Protein AF-A0A6A1VJW0-F1 (afdb_monomer)

Nearest PDB structures (foldseek):
  4z5w-assembly2_B  TM=8.404E-01  e=2.397E-06  Daucus carota
  4lsc-assembly1_A  TM=8.076E-01  e=1.812E-04  Arabidopsis thaliana
  7ogq-assembly1_BBB  TM=7.577E-01  e=2.610E-04  Arabidopsis thaliana
  7odv-assembly1_AAA  TM=7.856E-01  e=3.567E-04  Arabidopsis thaliana
  5gqr-assembly1_B  TM=7.631E-01  e=3.386E-04  Arabidopsis thaliana

Mean predicted aligned error: 21.67 Å

Organism: NCBI:txid262757

Sequence (868 aa):
MYFAEVVRLEANQSRSFMIEASNTDYGPYEFDYLTAGLSYDFEPLSYGSGRTKSFSIFKTENSTLPPIINAFEIYSAKYFTQSETHKEDVDAITKIKSMYGIKRNWQGDPCAPKAYFWEGLNCSYDDSNPPRITSLNLSSSGLMGAISDDISNLVMLQILDLSNNKLNGSVLYSLSQLPHLRVLILERNELTGSVPLQLIERSNNGSLLLSCICIYGIQHQDVSLESIQRRFTYSELLRITNNFSRILGKGGFGTVYHGCIDDTQVAVKMLSQSSVKDDEKANILTWERRLRIATDAAQGLEYLHHGCKPPIVHRDVKCTNILLNETFQAKLADFGLSKIFPTDSGTHVTTVVAGTFGYVDPEVSISARTRPRFLSSSRTVRRRNLCSACSFDTLVAGKEGKPKHGEVVSKKEKEEESGDLKSWMHDHGLPPCKVVLKERPSHDEKLRPMHYVAASEDLQVGDVAFSVPNSLVVTLERVLGNETIAELLTTNKLSELACLALYLMYEKKQGKKSFWYPYIKELDRQRGRGQLAVESPLLWSEAELAYLTGSPTKAEVLERAEGIKREYNELDTVWFMAGSLFQQYPYDIPTEAFPFEIFKQAFVAIQSCVKVSLARRFALVPLGPPLLAYRSNCKSMLTAVDGAVELVVDRPYKAGESIVVWYDMSFLEYVLWKVKAGITCRCGPQPNSKLLLNYGFVDEDNSNDRLAIEAALSTEDPQYQEKRMVAQRNGKLSVQVFHVYVGREKEAVSDMLPYLRLGYVSDPSEMQSVISSQGPICPVSPCMERAVLDQLLDYFTTRLAAYPTTLGEDESLLADSNLNPKKRVATQLVRLEKKMLDACLQATVDLIKQLPGHDVSPCPAPYAPSLK

Secondary structure (DSSP, 8-state):
-EEEB-S---TT----EEEEETTEEEEEE---BT-EEE----S-----S-S---EEEEE-TT-SSPP---B-----PPP--SPPPPHHHHHHHHHHHHHHT--SS--S-SS-STTSPPTTEEEEEETTEEEEEEEEE-TTS--EEEPPGGGGG-TT--EEE--SSEEEEPPPGGGGG-TT--EEE--SSEE-SPPPHHHHHHHHTTS-EEE---SSS----------S-----HHHHHHHTTTTTSEEEEETTEEEEEEEETTEEEEEEE--GGGS----------HHHHHHHHHHHHHHHHIIIIISSS-EE-S---GGGEEE-TT--EEE---TT-EEPPSSS-S-EE----S-TTTS-HHHHHHSEE-S---------------------------------------------S--HHHHHHHTTPPPPSEEEEEE--SSTTSPPEEEEEESS-B-TT-EEEEEETTS-EEHHHHHT-HHHHHHHTTTTS-HHHHHHHHHHHHHHHGGGSTTHHHHHHHHHHTTB-TTSPBPGGG--HHHHGGGTT-HHHHHHHHHHHHHHHHHHTHHHHHHHHTTT-TT--S---SS---HHHHHHHHHHHHTT----BTTB-EE-TTSTTSSEE-TT----EEEETTEEEEE-SS-B-TTPBPEE----SSHHHHHSTTT--------PPPHHHHHHHHS---TT-TT-EEEEEEE--TT-TTHHHHHHHHHHTT--SEEEEEEETT-HHHHHHHHHHHHHHHH---TTTHHHHHT--SSS-SS-HHHHHHHHHHHHHHHHHHHHTSSS-HHHHHHHHH-TTS-HHHHHHHHHHHHHHHHHHHHHHHHHHHHHTSS-TT-PPPP-TTPPEE-

pLDDT: mean 73.09, std 20.56, range [21.97, 97.25]

Structure (mmCIF, N/CA/C/O backbone):
data_AF-A0A6A1VJW0-F1
#
_entry.id   AF-A0A6A1VJW0-F1
#
loop_
_atom_site.group_PDB
_atom_site.id
_atom_site.type_symbol
_atom_site.label_atom_id
_atom_site.label_alt_id
_atom_site.label_comp_id
_atom_site.label_asym_id
_atom_site.label_entity_id
_atom_site.label_seq_id
_atom_site.pdbx_PDB_ins_code
_atom_site.Cartn_x
_atom_site.Cartn_y
_atom_site.Cartn_z
_atom_site.occupancy
_atom_site.B_iso_or_equiv
_atom_site.auth_seq_id
_atom_site.auth_comp_id
_atom_site.auth_asym_id
_atom_site.auth_atom_id
_atom_site.pdbx_PDB_model_num
ATOM 1 N N . MET A 1 1 ? 54.715 -11.669 -21.272 1.00 76.94 1 MET A N 1
ATOM 2 C CA . MET A 1 1 ? 55.046 -10.715 -22.354 1.00 76.94 1 MET A CA 1
ATOM 3 C C . MET A 1 1 ? 53.999 -10.843 -23.442 1.00 76.94 1 MET A C 1
ATOM 5 O O . MET A 1 1 ? 53.670 -11.961 -23.817 1.00 76.94 1 MET A O 1
ATOM 9 N N . TYR A 1 2 ? 53.465 -9.719 -23.906 1.00 81.31 2 TYR A N 1
ATOM 10 C CA . TYR A 1 2 ? 52.369 -9.637 -24.865 1.00 81.31 2 TYR A CA 1
ATOM 11 C C . TYR A 1 2 ? 52.863 -9.020 -26.170 1.00 81.31 2 TYR A C 1
ATOM 13 O O . TYR A 1 2 ? 53.553 -7.993 -26.159 1.00 81.31 2 TYR A O 1
ATOM 21 N N . PHE A 1 3 ? 52.454 -9.625 -27.278 1.00 82.44 3 PHE A N 1
ATOM 22 C CA . PHE A 1 3 ? 52.856 -9.260 -28.629 1.00 82.44 3 PHE A CA 1
ATOM 23 C C . PHE A 1 3 ? 51.622 -9.109 -29.511 1.00 82.44 3 PHE A C 1
ATOM 25 O O . PHE A 1 3 ? 50.694 -9.900 -29.411 1.00 82.44 3 PHE A O 1
ATOM 32 N N . ALA A 1 4 ? 51.591 -8.093 -30.360 1.00 83.56 4 ALA A N 1
ATOM 33 C CA . ALA A 1 4 ? 50.590 -7.932 -31.403 1.00 83.56 4 ALA A CA 1
ATOM 34 C C . ALA A 1 4 ? 51.180 -7.069 -32.517 1.00 83.56 4 ALA A C 1
ATOM 36 O O . ALA A 1 4 ? 51.696 -5.978 -32.243 1.00 83.56 4 ALA A O 1
ATOM 37 N N . GLU A 1 5 ? 51.084 -7.530 -33.764 1.00 84.50 5 GLU A N 1
ATOM 38 C CA . GLU A 1 5 ? 51.500 -6.724 -34.909 1.00 84.50 5 GLU A CA 1
ATOM 39 C C . GLU A 1 5 ? 50.442 -5.643 -35.168 1.00 84.50 5 GLU A C 1
ATOM 41 O O . GLU A 1 5 ? 49.329 -5.902 -35.628 1.00 84.50 5 GLU A O 1
ATOM 46 N N . VAL A 1 6 ? 50.776 -4.411 -34.789 1.00 81.81 6 VAL A N 1
ATOM 47 C CA . VAL A 1 6 ? 49.885 -3.243 -34.866 1.00 81.81 6 VAL A CA 1
ATOM 48 C C . VAL A 1 6 ? 50.068 -2.455 -36.160 1.00 81.81 6 VAL A C 1
ATOM 50 O O . VAL A 1 6 ? 49.327 -1.503 -36.407 1.00 81.81 6 VAL A O 1
ATOM 53 N N . VAL A 1 7 ? 51.029 -2.848 -36.998 1.00 80.81 7 VAL A N 1
ATOM 54 C CA . VAL A 1 7 ? 51.291 -2.249 -38.305 1.00 80.81 7 VAL A CA 1
ATOM 55 C C . VAL A 1 7 ? 51.004 -3.274 -39.392 1.00 80.81 7 VAL A C 1
ATOM 57 O O . VAL A 1 7 ? 51.490 -4.399 -39.359 1.00 80.81 7 VAL A O 1
ATOM 60 N N . ARG A 1 8 ? 50.215 -2.890 -40.398 1.00 85.38 8 ARG A N 1
ATOM 61 C CA . ARG A 1 8 ? 49.989 -3.751 -41.559 1.00 85.38 8 ARG A CA 1
ATOM 62 C C . ARG A 1 8 ? 51.251 -3.742 -42.422 1.00 85.38 8 ARG A C 1
ATOM 64 O O . ARG A 1 8 ? 51.554 -2.717 -43.027 1.00 85.38 8 ARG A O 1
ATOM 71 N N . LEU A 1 9 ? 51.984 -4.853 -42.428 1.00 84.38 9 LEU A N 1
ATOM 72 C CA . LEU A 1 9 ? 53.259 -4.973 -43.137 1.00 84.38 9 LEU A CA 1
ATOM 73 C C . LEU A 1 9 ? 53.048 -4.990 -44.659 1.00 84.38 9 LEU A C 1
ATOM 75 O O . LEU A 1 9 ? 52.095 -5.593 -45.159 1.00 84.38 9 LEU A O 1
ATOM 79 N N . GLU A 1 10 ? 53.928 -4.312 -45.395 1.00 87.25 10 GLU A N 1
ATOM 80 C CA . GLU A 1 10 ? 53.973 -4.390 -46.860 1.00 87.25 10 GLU A CA 1
ATOM 81 C C . GLU A 1 10 ? 54.528 -5.752 -47.318 1.00 87.25 10 GLU A C 1
ATOM 83 O O . GLU A 1 10 ? 55.194 -6.446 -46.557 1.00 87.25 10 GLU A O 1
ATOM 88 N N . ALA A 1 11 ? 54.291 -6.156 -48.572 1.00 81.06 11 ALA A N 1
ATOM 89 C CA . ALA A 1 11 ? 54.644 -7.500 -49.060 1.00 81.06 11 ALA A CA 1
ATOM 90 C C . ALA A 1 11 ? 56.153 -7.842 -49.002 1.00 81.06 11 ALA A C 1
ATOM 92 O O . ALA A 1 11 ? 56.523 -9.009 -49.093 1.00 81.06 11 ALA A O 1
ATOM 93 N N . ASN A 1 12 ? 57.024 -6.839 -48.865 1.00 85.50 12 ASN A N 1
ATOM 94 C CA . ASN A 1 12 ? 58.475 -6.979 -48.700 1.00 85.50 12 ASN A CA 1
ATOM 95 C C . ASN A 1 12 ? 58.944 -6.816 -47.241 1.00 85.50 12 ASN A C 1
ATOM 97 O O . ASN A 1 12 ? 60.150 -6.819 -46.995 1.00 85.50 12 ASN A O 1
ATOM 101 N N . GLN A 1 13 ? 58.023 -6.635 -46.292 1.00 87.31 13 GLN A N 1
ATOM 102 C CA . GLN A 1 13 ? 58.313 -6.430 -44.880 1.00 87.31 13 GLN A CA 1
ATOM 103 C C . GLN A 1 13 ? 57.871 -7.639 -44.056 1.00 87.31 13 GLN A C 1
ATOM 105 O O . GLN A 1 13 ? 56.717 -8.050 -44.071 1.00 87.31 13 GLN A O 1
ATOM 110 N N . SER A 1 14 ? 58.800 -8.172 -43.277 1.00 88.69 14 SER A N 1
ATOM 111 C CA . SER A 1 14 ? 58.574 -9.208 -42.270 1.00 88.69 14 SER A CA 1
ATOM 112 C C . SER A 1 14 ? 59.083 -8.743 -40.906 1.00 88.69 14 SER A C 1
ATOM 114 O O . SER A 1 14 ? 60.094 -8.026 -40.819 1.00 88.69 14 SER A O 1
ATOM 116 N N . ARG A 1 15 ? 58.394 -9.163 -39.840 1.00 87.62 15 ARG A N 1
ATOM 117 C CA . ARG A 1 15 ? 58.834 -8.991 -38.454 1.00 87.62 15 ARG A CA 1
ATOM 118 C C . ARG A 1 15 ? 58.843 -10.342 -37.744 1.00 87.62 15 ARG A C 1
ATOM 120 O O . ARG A 1 15 ? 57.797 -10.865 -37.389 1.00 87.62 15 ARG A O 1
ATOM 127 N N . SER A 1 16 ? 60.046 -10.863 -37.535 1.00 89.81 16 SER A N 1
ATOM 128 C CA . SER A 1 16 ? 60.316 -12.144 -36.878 1.00 89.81 16 SER A CA 1
ATOM 129 C C . SER A 1 16 ? 61.442 -11.962 -35.857 1.00 89.81 16 SER A C 1
ATOM 131 O O . SER A 1 16 ? 62.442 -11.282 -36.130 1.00 89.81 16 SER A O 1
ATOM 133 N N . PHE A 1 17 ? 61.266 -12.478 -34.642 1.00 90.06 17 PHE A N 1
ATOM 134 C CA . PHE A 1 17 ? 62.199 -12.243 -33.534 1.00 90.06 17 PHE A CA 1
ATOM 135 C C . PHE A 1 17 ? 62.251 -13.405 -32.537 1.00 90.06 17 PHE A C 1
ATOM 137 O O . PHE A 1 17 ? 61.336 -14.223 -32.468 1.00 90.06 17 PHE A O 1
ATOM 144 N N . MET A 1 18 ? 63.328 -13.455 -31.753 1.00 88.88 18 MET A N 1
ATOM 145 C CA . MET A 1 18 ? 63.529 -14.396 -30.649 1.00 88.88 18 MET A CA 1
ATOM 146 C C . MET A 1 18 ? 63.717 -13.639 -29.333 1.00 88.88 18 MET A C 1
ATOM 148 O O . MET A 1 18 ? 64.086 -12.461 -29.320 1.00 88.88 18 MET A O 1
ATOM 152 N N . ILE A 1 19 ? 63.430 -14.318 -28.228 1.00 86.31 19 ILE A N 1
ATOM 153 C CA . ILE A 1 19 ? 63.569 -13.805 -26.867 1.00 86.31 19 ILE A CA 1
ATOM 154 C C . ILE A 1 19 ? 64.591 -14.679 -26.150 1.00 86.31 19 ILE A C 1
ATOM 156 O O . ILE A 1 19 ? 64.374 -15.875 -26.009 1.00 86.31 19 ILE A O 1
ATOM 160 N N . GLU A 1 20 ? 65.664 -14.080 -25.655 1.00 82.38 20 GLU A N 1
ATOM 161 C CA . GLU A 1 20 ? 66.641 -14.735 -24.792 1.00 82.38 20 GLU A CA 1
ATOM 162 C C . GLU A 1 20 ? 66.365 -14.345 -23.337 1.00 82.38 20 GLU A C 1
ATOM 164 O O . GLU A 1 20 ? 66.357 -13.161 -22.970 1.00 82.38 20 GLU A O 1
ATOM 169 N N . ALA A 1 21 ? 66.141 -15.350 -22.494 1.00 73.00 21 ALA A N 1
ATOM 170 C CA . ALA A 1 21 ? 65.943 -15.184 -21.062 1.00 73.00 21 ALA A CA 1
ATOM 171 C C . ALA A 1 21 ? 66.778 -16.216 -20.299 1.00 73.00 21 ALA A C 1
ATOM 173 O O . ALA A 1 21 ? 66.585 -17.416 -20.453 1.00 73.00 21 ALA A O 1
ATOM 174 N N . SER A 1 22 ? 67.691 -15.760 -19.433 1.00 65.56 22 SER A N 1
ATOM 175 C CA . SER A 1 22 ? 68.544 -16.646 -18.615 1.00 65.56 22 SER A CA 1
ATOM 176 C C . SER A 1 22 ? 69.340 -17.702 -19.408 1.00 65.56 22 SER A C 1
ATOM 178 O O . SER A 1 22 ? 69.533 -18.803 -18.899 1.00 65.56 22 SER A O 1
ATOM 180 N N . ASN A 1 23 ? 69.844 -17.348 -20.598 1.00 65.06 23 ASN A N 1
ATOM 181 C CA . ASN A 1 23 ? 70.564 -18.228 -21.538 1.00 65.06 23 ASN A CA 1
ATOM 182 C C . ASN A 1 23 ? 69.697 -19.312 -22.211 1.00 65.06 23 ASN A C 1
ATOM 184 O O . ASN A 1 23 ? 70.234 -20.311 -22.690 1.00 65.06 23 ASN A O 1
ATOM 188 N N . THR A 1 24 ? 68.376 -19.127 -22.245 1.00 70.62 24 THR A N 1
ATOM 189 C CA . THR A 1 24 ? 67.449 -19.957 -23.024 1.00 70.62 24 THR A CA 1
ATOM 190 C C . THR A 1 24 ? 66.757 -19.092 -24.071 1.00 70.62 24 THR A C 1
ATOM 192 O O . THR A 1 24 ? 66.218 -18.032 -23.734 1.00 70.62 24 THR A O 1
ATOM 195 N N . ASP A 1 25 ? 66.750 -19.562 -25.318 1.00 79.25 25 ASP A N 1
ATOM 196 C CA . ASP A 1 25 ? 66.105 -18.890 -26.444 1.00 79.25 25 ASP A CA 1
ATOM 197 C C . ASP A 1 25 ? 64.672 -19.394 -26.651 1.00 79.25 25 ASP A C 1
ATOM 199 O O . ASP A 1 25 ? 64.405 -20.596 -26.673 1.00 79.25 25 ASP A O 1
ATOM 203 N N . TYR A 1 26 ? 63.751 -18.455 -26.850 1.00 81.38 26 TYR A N 1
ATOM 204 C CA . TYR A 1 26 ? 62.341 -18.692 -27.133 1.00 81.38 26 TYR A CA 1
ATOM 205 C C . TYR A 1 26 ? 61.971 -18.043 -28.475 1.00 81.38 26 TYR A C 1
ATOM 207 O O . TYR A 1 26 ? 62.209 -16.849 -28.675 1.00 81.38 26 TYR A O 1
ATOM 215 N N . GLY A 1 27 ? 61.361 -18.804 -29.387 1.00 80.94 27 GLY A N 1
ATOM 216 C CA . GLY A 1 27 ? 60.947 -18.337 -30.717 1.00 80.94 27 GLY A CA 1
ATOM 217 C C . GLY A 1 27 ? 61.311 -19.323 -31.838 1.00 80.94 27 GLY A C 1
ATOM 218 O O . GLY A 1 27 ? 61.632 -20.476 -31.546 1.00 80.94 27 GLY A O 1
ATOM 219 N N . PRO A 1 28 ? 61.274 -18.893 -33.115 1.00 86.31 28 PRO A N 1
ATOM 220 C CA . PRO A 1 28 ? 60.940 -17.546 -33.589 1.00 86.31 28 PRO A CA 1
ATOM 221 C C . PRO A 1 28 ? 59.449 -17.211 -33.450 1.00 86.31 28 PRO A C 1
ATOM 223 O O . PRO A 1 28 ? 58.588 -18.074 -33.601 1.00 86.31 28 PRO A O 1
ATOM 226 N N . TYR A 1 29 ? 59.154 -15.942 -33.170 1.00 85.94 29 TYR A N 1
ATOM 227 C CA . TYR A 1 29 ? 57.796 -15.415 -33.064 1.00 85.94 29 TYR A CA 1
ATOM 228 C C . TYR A 1 29 ? 57.441 -14.546 -34.270 1.00 85.94 29 TYR A C 1
ATOM 230 O O . TYR A 1 29 ? 58.152 -13.587 -34.582 1.00 85.94 29 TYR A O 1
ATOM 238 N N . GLU A 1 30 ? 56.306 -14.859 -34.894 1.00 86.69 30 GLU A N 1
ATOM 239 C CA . GLU A 1 30 ? 55.694 -14.115 -35.997 1.00 86.69 30 GLU A CA 1
ATOM 240 C C . GLU A 1 30 ? 54.198 -13.966 -35.707 1.00 86.69 30 GLU A C 1
ATOM 242 O O . GLU A 1 30 ? 53.546 -14.921 -35.282 1.00 86.69 30 GLU A O 1
ATOM 247 N N . PHE A 1 31 ? 53.659 -12.760 -35.893 1.00 82.19 31 PHE A N 1
ATOM 248 C CA . PHE A 1 31 ? 52.265 -12.453 -35.580 1.00 82.19 31 PHE A CA 1
ATOM 249 C C . PHE A 1 31 ? 51.603 -11.729 -36.747 1.00 82.19 31 PHE A C 1
ATOM 251 O O . PHE A 1 31 ? 52.150 -10.760 -37.275 1.00 82.19 31 PHE A O 1
ATOM 258 N N . ASP A 1 32 ? 50.401 -12.173 -37.105 1.00 82.00 32 ASP A N 1
ATOM 259 C CA . ASP A 1 32 ? 49.577 -11.507 -38.107 1.00 82.00 32 ASP A CA 1
ATOM 260 C C . ASP A 1 32 ? 49.033 -10.169 -37.593 1.00 82.00 32 ASP A C 1
ATOM 262 O O . ASP A 1 32 ? 48.871 -9.943 -36.388 1.00 82.00 32 ASP A O 1
ATOM 266 N N . TYR A 1 33 ? 48.693 -9.282 -38.531 1.00 84.31 33 TYR A N 1
ATOM 267 C CA . TYR A 1 33 ? 48.129 -7.971 -38.222 1.00 84.31 33 TYR A CA 1
ATOM 268 C C . TYR A 1 33 ? 46.904 -8.085 -37.300 1.00 84.31 33 TYR A C 1
ATOM 270 O O . TYR A 1 33 ? 45.952 -8.807 -37.598 1.00 84.31 33 TYR A O 1
ATOM 278 N N . LEU A 1 34 ? 46.935 -7.345 -36.187 1.00 75.38 34 LEU A N 1
ATOM 279 C CA . LEU A 1 34 ? 45.929 -7.324 -35.114 1.00 75.38 34 LEU A CA 1
ATOM 280 C C . LEU A 1 34 ? 45.699 -8.662 -34.396 1.00 75.38 34 LEU A C 1
ATOM 282 O O . LEU A 1 34 ? 44.737 -8.788 -33.636 1.00 75.38 34 LEU A O 1
ATOM 286 N N . THR A 1 35 ? 46.592 -9.634 -34.569 1.00 76.12 35 THR A N 1
ATOM 287 C CA . THR A 1 35 ? 46.553 -10.894 -33.826 1.00 76.12 35 THR A CA 1
ATOM 288 C C . THR A 1 35 ? 47.474 -10.801 -32.616 1.00 76.12 35 THR A C 1
ATOM 290 O O . THR A 1 35 ? 48.634 -10.406 -32.732 1.00 76.12 35 THR A O 1
ATOM 293 N N . ALA A 1 36 ? 46.943 -11.130 -31.438 1.00 74.81 36 ALA A N 1
ATOM 294 C CA . ALA A 1 36 ? 47.685 -11.075 -30.185 1.00 74.81 36 ALA A CA 1
ATOM 295 C C . ALA A 1 36 ? 48.308 -12.436 -29.845 1.00 74.81 36 ALA A C 1
ATOM 297 O O . ALA A 1 36 ? 47.654 -13.472 -29.945 1.00 74.81 36 ALA A O 1
ATOM 298 N N . GLY A 1 37 ? 49.554 -12.412 -29.384 1.00 74.56 37 GLY A N 1
ATOM 299 C CA . GLY A 1 37 ? 50.287 -13.547 -28.847 1.00 74.56 37 GLY A CA 1
ATOM 300 C C . GLY A 1 37 ? 50.835 -13.271 -27.451 1.00 74.56 37 GLY A C 1
ATOM 301 O O . GLY A 1 37 ? 51.044 -12.123 -27.048 1.00 74.56 37 GLY A O 1
ATOM 302 N N . LEU A 1 38 ? 51.075 -14.346 -26.706 1.00 81.56 38 LEU A N 1
ATOM 303 C CA . LEU A 1 38 ? 51.577 -14.305 -25.337 1.00 81.56 38 LEU A CA 1
ATOM 304 C C . LEU A 1 38 ? 52.778 -15.244 -25.196 1.00 81.56 38 LEU A C 1
ATOM 306 O O . LEU A 1 38 ? 52.705 -16.401 -25.595 1.00 81.56 38 LEU A O 1
ATOM 310 N N . SER A 1 39 ? 53.843 -14.757 -24.561 1.00 77.88 39 SER A N 1
ATOM 311 C CA . SER A 1 39 ? 54.943 -15.578 -24.039 1.00 77.88 39 SER A CA 1
ATOM 312 C C . SER A 1 39 ? 55.045 -15.371 -22.536 1.00 77.88 39 SER A C 1
ATOM 314 O O . SER A 1 39 ? 55.082 -14.229 -22.069 1.00 77.88 39 SER A O 1
ATOM 316 N N . TYR A 1 40 ? 55.102 -16.448 -21.767 1.00 73.69 40 TYR A N 1
ATOM 317 C CA . TYR A 1 40 ? 55.138 -16.403 -20.309 1.00 73.69 40 TYR A CA 1
ATOM 318 C C . TYR A 1 40 ? 55.907 -17.610 -19.765 1.00 73.69 40 TYR A C 1
ATOM 320 O O . TYR A 1 40 ? 56.041 -18.614 -20.458 1.00 73.69 40 TYR A O 1
ATOM 328 N N . ASP A 1 41 ? 56.428 -17.479 -18.548 1.00 68.56 41 ASP A N 1
ATOM 329 C CA . ASP A 1 41 ? 57.164 -18.525 -17.839 1.00 68.56 41 ASP A CA 1
ATOM 330 C C . ASP A 1 41 ? 56.479 -18.753 -16.485 1.00 68.56 41 ASP A C 1
ATOM 332 O O . ASP A 1 41 ? 56.056 -17.790 -15.836 1.00 68.56 41 ASP A O 1
ATOM 336 N N . PHE A 1 42 ? 56.301 -20.017 -16.105 1.00 60.81 42 PHE A N 1
ATOM 337 C CA . PHE A 1 42 ? 55.640 -20.409 -14.858 1.00 60.81 42 PHE A CA 1
ATOM 338 C C . PHE A 1 42 ? 56.627 -20.593 -13.708 1.00 60.81 42 PHE A C 1
ATOM 340 O O . PHE A 1 42 ? 56.218 -20.545 -12.546 1.00 60.81 42 PHE A O 1
ATOM 347 N N . GLU A 1 43 ? 57.908 -20.798 -14.014 1.00 63.53 43 GLU A N 1
ATOM 348 C CA . GLU A 1 43 ? 58.913 -21.048 -12.993 1.00 63.53 43 GLU A CA 1
ATOM 349 C C . GLU A 1 43 ? 59.485 -19.724 -12.462 1.00 63.53 43 GLU A C 1
ATOM 351 O O . GLU A 1 43 ? 59.896 -18.850 -13.236 1.00 63.53 43 GLU A O 1
ATOM 356 N N . PRO A 1 44 ? 59.536 -19.529 -11.131 1.00 62.41 44 PRO A N 1
ATOM 357 C CA . PRO A 1 44 ? 60.147 -18.344 -10.561 1.00 62.41 44 PRO A CA 1
ATOM 358 C C . PRO A 1 44 ? 61.647 -18.336 -10.873 1.00 62.41 44 PRO A C 1
ATOM 360 O O . PRO A 1 44 ? 62.393 -19.254 -10.527 1.00 62.41 44 PRO A O 1
ATOM 363 N N . LEU A 1 45 ? 62.113 -17.251 -11.489 1.00 62.72 45 LEU A N 1
ATOM 364 C CA . LEU A 1 45 ? 63.530 -17.045 -11.777 1.00 62.72 45 LEU A CA 1
ATOM 365 C C . LEU A 1 45 ? 64.336 -17.040 -10.471 1.00 62.72 45 LEU A C 1
ATOM 367 O O . LEU A 1 45 ? 64.311 -16.080 -9.700 1.00 62.72 45 LEU A O 1
ATOM 371 N N . SER A 1 46 ? 65.062 -18.130 -10.225 1.00 57.88 46 SER A N 1
ATOM 372 C CA . SER A 1 46 ? 65.863 -18.307 -9.014 1.00 57.88 46 SER A CA 1
ATOM 373 C C . SER A 1 46 ? 67.017 -17.294 -8.963 1.00 57.88 46 SER A C 1
ATOM 375 O O . SER A 1 46 ? 67.752 -17.110 -9.939 1.00 57.88 46 SER A O 1
ATOM 377 N N . TYR A 1 47 ? 67.193 -16.632 -7.813 1.00 55.69 47 TYR A N 1
ATOM 378 C CA . TYR A 1 47 ? 68.255 -15.649 -7.559 1.00 55.69 47 TYR A CA 1
ATOM 379 C C . TYR A 1 47 ? 69.640 -16.321 -7.495 1.00 55.69 47 TYR A C 1
ATOM 381 O O . TYR A 1 47 ? 70.172 -16.595 -6.423 1.00 55.69 47 TYR A O 1
ATOM 389 N N . GLY A 1 48 ? 70.262 -16.559 -8.647 1.00 51.00 48 GLY A N 1
ATOM 390 C CA . GLY A 1 48 ? 71.690 -16.871 -8.730 1.00 51.00 48 GLY A CA 1
ATOM 391 C C . GLY A 1 48 ? 72.517 -15.588 -8.661 1.00 51.00 48 GLY A C 1
ATOM 392 O O . GLY A 1 48 ? 72.561 -14.862 -9.646 1.00 51.00 48 GLY A O 1
ATOM 393 N N . SER A 1 49 ? 73.095 -15.284 -7.492 1.00 50.34 49 SER A N 1
ATOM 394 C CA . SER A 1 49 ? 74.211 -14.347 -7.207 1.00 50.34 49 SER A CA 1
ATOM 395 C C . SER A 1 49 ? 74.443 -13.119 -8.123 1.00 50.34 49 SER A C 1
ATOM 397 O O . SER A 1 49 ? 75.584 -12.713 -8.333 1.00 50.34 49 SER A O 1
ATOM 399 N N . GLY A 1 50 ? 73.389 -12.485 -8.636 1.00 49.34 50 GLY A N 1
ATOM 400 C CA . GLY A 1 50 ? 73.451 -11.272 -9.451 1.00 49.34 50 GLY A CA 1
ATOM 401 C C . GLY A 1 50 ? 72.093 -10.575 -9.444 1.00 49.34 50 GLY A C 1
ATOM 402 O O . GLY A 1 50 ? 71.087 -11.161 -9.829 1.00 49.34 50 GLY A O 1
ATOM 403 N N . ARG A 1 51 ? 72.034 -9.328 -8.958 1.00 54.12 51 ARG A N 1
ATOM 404 C CA . ARG A 1 51 ? 70.779 -8.581 -8.711 1.00 54.12 51 ARG A CA 1
ATOM 405 C C . ARG A 1 51 ? 70.064 -8.076 -9.976 1.00 54.12 51 ARG A C 1
ATOM 407 O O . ARG A 1 51 ? 69.077 -7.357 -9.859 1.00 54.12 51 ARG A O 1
ATOM 414 N N . THR A 1 52 ? 70.521 -8.450 -11.165 1.00 57.00 52 THR A N 1
ATOM 415 C CA . THR A 1 52 ? 69.934 -8.033 -12.444 1.00 57.00 52 THR A CA 1
ATOM 416 C C . THR A 1 52 ? 69.947 -9.204 -13.418 1.00 57.00 52 THR A C 1
ATOM 418 O O . THR A 1 52 ? 71.010 -9.610 -13.883 1.00 57.00 52 THR A O 1
ATOM 421 N N . LYS A 1 53 ? 68.766 -9.747 -13.727 1.00 61.88 53 LYS A N 1
ATOM 422 C CA . LYS A 1 53 ? 68.556 -10.661 -14.856 1.00 61.88 53 LYS A CA 1
ATOM 423 C C . LYS A 1 53 ? 68.159 -9.818 -16.068 1.00 61.88 53 LYS A C 1
ATOM 425 O O . LYS A 1 53 ? 67.185 -9.073 -15.998 1.00 61.88 53 LYS A O 1
ATOM 430 N N . SER A 1 54 ? 68.939 -9.900 -17.140 1.00 67.94 54 SER A N 1
ATOM 431 C CA . SER A 1 54 ? 68.640 -9.259 -18.420 1.00 67.94 54 SER A CA 1
ATOM 432 C C . SER A 1 54 ? 67.805 -10.190 -19.293 1.00 67.94 54 SER A C 1
ATOM 434 O O . SER A 1 54 ? 68.018 -11.402 -19.299 1.00 67.94 54 SER A O 1
ATOM 436 N N . PHE A 1 55 ? 66.879 -9.601 -20.039 1.00 75.44 55 PHE A N 1
ATOM 437 C CA . PHE A 1 55 ? 66.151 -10.257 -21.116 1.00 75.44 55 PHE A CA 1
ATOM 438 C C . PHE A 1 55 ? 66.494 -9.510 -22.396 1.00 75.44 55 PHE A C 1
ATOM 440 O O . PHE A 1 55 ? 66.498 -8.275 -22.395 1.00 75.44 55 PHE A O 1
ATOM 447 N N . SER A 1 56 ? 66.768 -10.243 -23.465 1.00 82.19 56 SER A N 1
ATOM 448 C CA . SER A 1 56 ? 67.097 -9.666 -24.765 1.00 82.19 56 SER A CA 1
ATOM 449 C C . SER A 1 56 ? 66.055 -10.117 -25.773 1.00 82.19 56 SER A C 1
ATOM 451 O O . SER A 1 56 ? 65.707 -11.289 -25.828 1.00 82.19 56 SER A O 1
ATOM 453 N N . ILE A 1 57 ? 65.545 -9.191 -26.579 1.00 87.69 57 ILE A N 1
ATOM 454 C CA . ILE A 1 57 ? 64.694 -9.528 -27.719 1.00 87.69 57 ILE A CA 1
ATOM 455 C C . ILE A 1 57 ? 65.460 -9.115 -28.958 1.00 87.69 57 ILE A C 1
ATOM 457 O O . ILE A 1 57 ? 65.832 -7.947 -29.096 1.00 87.69 57 ILE A O 1
ATOM 461 N N . PHE A 1 58 ? 65.709 -10.061 -29.852 1.00 87.81 58 PHE A N 1
ATOM 462 C CA . PHE A 1 58 ? 66.529 -9.818 -31.025 1.00 87.81 58 PHE A CA 1
ATOM 463 C C . PHE A 1 58 ? 65.867 -10.334 -32.294 1.00 87.81 58 PHE A C 1
ATOM 465 O O . PHE A 1 58 ? 65.064 -11.262 -32.307 1.00 87.81 58 PHE A O 1
ATOM 472 N N . LYS A 1 59 ? 66.171 -9.633 -33.377 1.00 90.44 59 LYS A N 1
ATOM 473 C CA . LYS A 1 59 ? 65.617 -9.845 -34.708 1.00 90.44 59 LYS A CA 1
ATOM 474 C C . LYS A 1 59 ? 66.208 -11.123 -35.325 1.00 90.44 59 LYS A C 1
ATOM 476 O O . LYS A 1 59 ? 67.412 -11.327 -35.200 1.00 90.44 59 LYS A O 1
ATOM 481 N N . THR A 1 60 ? 65.411 -11.934 -36.027 1.00 89.00 60 THR A N 1
ATOM 482 C CA . THR A 1 60 ? 65.949 -13.066 -36.813 1.00 89.00 60 THR A CA 1
ATOM 483 C C . THR A 1 60 ? 66.580 -12.583 -38.123 1.00 89.00 60 THR A C 1
ATOM 485 O O . THR A 1 60 ? 66.247 -11.507 -38.625 1.00 89.00 60 THR A O 1
ATOM 488 N N . GLU A 1 61 ? 67.476 -13.379 -38.713 1.00 87.31 61 GLU A N 1
ATOM 489 C CA . GLU A 1 61 ? 68.167 -13.027 -39.967 1.00 87.31 61 GLU A CA 1
ATOM 490 C C . GLU A 1 61 ? 67.194 -12.715 -41.120 1.00 87.31 61 GLU A C 1
ATOM 492 O O . GLU A 1 61 ? 67.434 -11.794 -41.899 1.00 87.31 61 GLU A O 1
ATOM 497 N N . ASN A 1 62 ? 66.055 -13.416 -41.175 1.00 83.50 62 ASN A N 1
ATOM 498 C CA . ASN A 1 62 ? 65.041 -13.277 -42.230 1.00 83.50 62 ASN A CA 1
ATOM 499 C C . ASN A 1 62 ? 64.038 -12.139 -41.991 1.00 83.50 62 ASN A C 1
ATOM 501 O O . ASN A 1 62 ? 63.207 -11.841 -42.852 1.00 83.50 62 ASN A O 1
ATOM 505 N N . SER A 1 63 ? 64.073 -11.514 -40.816 1.00 90.19 63 SER A N 1
ATOM 506 C CA . SER A 1 63 ? 63.213 -10.378 -40.525 1.00 90.19 63 SER A CA 1
ATOM 507 C C . SER A 1 63 ? 63.738 -9.138 -41.250 1.00 90.19 63 SER A C 1
ATOM 509 O O . SER A 1 63 ? 64.942 -8.946 -41.421 1.00 90.19 63 SER A O 1
ATOM 511 N N . THR A 1 64 ? 62.859 -8.224 -41.638 1.00 89.56 64 THR A N 1
ATOM 512 C CA . THR A 1 64 ? 63.262 -6.900 -42.153 1.00 89.56 64 THR A CA 1
ATOM 513 C C . THR A 1 64 ? 63.155 -5.830 -41.072 1.00 89.56 64 THR A C 1
ATOM 515 O O . THR A 1 64 ? 64.008 -4.946 -40.989 1.00 89.56 64 THR A O 1
ATOM 518 N N . LEU A 1 65 ? 62.196 -5.982 -40.159 1.00 86.44 65 LEU A N 1
ATOM 519 C CA . LEU A 1 65 ? 61.861 -5.020 -39.115 1.00 86.44 65 LEU A CA 1
ATOM 520 C C . LEU A 1 65 ? 62.425 -5.438 -37.742 1.00 86.44 65 LEU A C 1
ATOM 522 O O . LEU A 1 65 ? 62.697 -6.621 -37.518 1.00 86.44 65 LEU A O 1
ATOM 526 N N . PRO A 1 66 ? 62.643 -4.488 -36.811 1.00 87.88 66 PRO A N 1
ATOM 527 C CA . PRO A 1 66 ? 63.110 -4.805 -35.460 1.00 87.88 66 PRO A CA 1
ATOM 528 C C . PRO A 1 66 ? 62.050 -5.588 -34.662 1.00 87.88 66 PRO A C 1
ATOM 530 O O . PRO A 1 66 ? 60.877 -5.576 -35.035 1.00 87.88 66 PRO A O 1
ATOM 533 N N . PRO A 1 67 ? 62.406 -6.237 -33.543 1.00 88.25 67 PRO A N 1
ATOM 534 C CA . PRO A 1 67 ? 61.433 -6.904 -32.683 1.00 88.25 67 PRO A CA 1
ATOM 535 C C . PRO A 1 67 ? 60.395 -5.931 -32.120 1.00 88.25 67 PRO A C 1
ATOM 537 O O . PRO A 1 67 ? 60.633 -4.722 -32.056 1.00 88.25 67 PRO A O 1
ATOM 540 N N . ILE A 1 68 ? 59.247 -6.454 -31.696 1.00 84.56 68 ILE A N 1
ATOM 541 C CA . ILE A 1 68 ? 58.186 -5.669 -31.059 1.00 84.56 68 ILE A CA 1
ATOM 542 C C . ILE A 1 68 ? 57.822 -6.291 -29.714 1.00 84.56 68 ILE A C 1
ATOM 544 O O . ILE A 1 68 ? 57.848 -7.507 -29.563 1.00 84.56 68 ILE A O 1
ATOM 548 N N . ILE A 1 69 ? 57.485 -5.451 -28.739 1.00 84.38 69 ILE A N 1
ATOM 549 C CA . ILE A 1 69 ? 56.846 -5.852 -27.488 1.00 84.38 69 ILE A CA 1
ATOM 550 C C . ILE A 1 69 ? 55.759 -4.831 -27.168 1.00 84.38 69 ILE A C 1
ATOM 552 O O . ILE A 1 69 ? 56.009 -3.627 -27.187 1.00 84.38 69 ILE A O 1
ATOM 556 N N . ASN A 1 70 ? 54.542 -5.303 -26.912 1.00 83.31 70 ASN A N 1
ATOM 557 C CA . ASN A 1 70 ? 53.393 -4.424 -26.695 1.00 83.31 70 ASN A CA 1
ATOM 558 C C . ASN A 1 70 ? 53.169 -4.183 -25.202 1.00 83.31 70 ASN A C 1
ATOM 560 O O . ASN A 1 70 ? 52.864 -3.065 -24.798 1.00 83.31 70 ASN A O 1
ATOM 564 N N . ALA A 1 71 ? 53.347 -5.220 -24.380 1.00 75.62 71 ALA A N 1
ATOM 565 C CA . ALA A 1 71 ? 53.307 -5.115 -22.926 1.00 75.62 71 ALA A CA 1
ATOM 566 C C . ALA A 1 71 ? 54.117 -6.239 -22.267 1.00 75.62 71 ALA A C 1
ATOM 568 O O . ALA A 1 71 ? 54.333 -7.306 -22.845 1.00 75.62 71 ALA A O 1
ATOM 569 N N . PHE A 1 72 ? 54.533 -6.035 -21.022 1.00 73.44 72 PHE A N 1
ATOM 570 C CA . PHE A 1 72 ? 55.108 -7.089 -20.194 1.00 73.44 72 PHE A CA 1
ATOM 571 C C . PHE A 1 72 ? 54.653 -6.924 -18.747 1.00 73.44 72 PHE A C 1
ATOM 573 O O . PHE A 1 72 ? 54.453 -5.809 -18.274 1.00 73.44 72 PHE A O 1
ATOM 580 N N . GLU A 1 73 ? 54.483 -8.049 -18.060 1.00 71.38 73 GLU A N 1
ATOM 581 C CA . GLU A 1 73 ? 54.080 -8.111 -16.657 1.00 71.38 73 GLU A CA 1
ATOM 582 C C . GLU A 1 73 ? 55.148 -8.882 -15.886 1.00 71.38 73 GLU A C 1
ATOM 584 O O . GLU A 1 73 ? 55.668 -9.887 -16.376 1.00 71.38 73 GLU A O 1
ATOM 589 N N . ILE A 1 74 ? 55.494 -8.381 -14.700 1.00 68.44 74 ILE A N 1
ATOM 590 C CA . ILE A 1 74 ? 56.449 -9.003 -13.782 1.00 68.44 74 ILE A CA 1
ATOM 591 C C . ILE A 1 74 ? 55.753 -9.139 -12.435 1.00 68.44 74 ILE A C 1
ATOM 593 O O . ILE A 1 74 ? 55.263 -8.152 -11.884 1.00 68.44 74 ILE A O 1
ATOM 597 N N . TYR A 1 75 ? 55.748 -10.352 -11.895 1.00 62.38 75 TYR A N 1
ATOM 598 C CA . TYR A 1 75 ? 55.214 -10.637 -10.570 1.00 62.38 75 TYR A CA 1
ATOM 599 C C . TYR A 1 75 ? 56.366 -10.805 -9.580 1.00 62.38 75 TYR A C 1
ATOM 601 O O . TYR A 1 75 ? 57.336 -11.508 -9.855 1.00 62.38 75 TYR A O 1
ATOM 609 N N . SER A 1 76 ? 56.262 -10.153 -8.422 1.00 62.12 76 SER A N 1
ATOM 610 C CA . SER A 1 76 ? 57.173 -10.353 -7.296 1.00 62.12 76 SER A CA 1
ATOM 611 C C . SER A 1 76 ? 56.392 -10.847 -6.084 1.00 62.12 76 SER A C 1
ATOM 613 O O . SER A 1 76 ? 55.338 -10.306 -5.740 1.00 62.12 76 SER A O 1
ATOM 615 N N . ALA A 1 77 ? 56.904 -11.889 -5.431 1.00 60.53 77 ALA A N 1
ATOM 616 C CA . ALA A 1 77 ? 56.328 -12.372 -4.186 1.00 60.53 77 ALA A CA 1
ATOM 617 C C . ALA A 1 77 ? 56.548 -11.323 -3.083 1.00 60.53 77 ALA A C 1
ATOM 619 O O . ALA A 1 77 ? 57.684 -10.928 -2.807 1.00 60.53 77 ALA A O 1
ATOM 620 N N . LYS A 1 78 ? 55.459 -10.859 -2.458 1.00 58.97 78 LYS A N 1
ATOM 621 C CA . LYS A 1 78 ? 55.507 -10.013 -1.260 1.00 58.97 78 LYS A CA 1
ATOM 622 C C . LYS A 1 78 ? 55.319 -10.887 -0.028 1.00 58.97 78 LYS A C 1
ATOM 624 O O . LYS A 1 78 ? 54.287 -11.532 0.110 1.00 58.97 78 LYS A O 1
ATOM 629 N N . TYR A 1 79 ? 56.303 -10.878 0.862 1.00 60.66 79 TYR A N 1
ATOM 630 C CA . TYR A 1 79 ? 56.226 -11.580 2.140 1.00 60.66 79 TYR A CA 1
ATOM 631 C C . TYR A 1 79 ? 55.530 -10.690 3.175 1.00 60.66 79 TYR A C 1
ATOM 633 O O . TYR A 1 79 ? 55.928 -9.539 3.369 1.00 60.66 79 TYR A O 1
ATOM 641 N N . PHE A 1 80 ? 54.491 -11.214 3.827 1.00 65.25 80 PHE A N 1
ATOM 642 C CA . PHE A 1 80 ? 53.780 -10.539 4.912 1.00 65.25 80 PHE A CA 1
ATOM 643 C C . PHE A 1 80 ? 54.181 -11.151 6.258 1.00 65.25 80 PHE A C 1
ATOM 645 O O . PHE A 1 80 ? 54.375 -12.355 6.362 1.00 65.25 80 PHE A O 1
ATOM 652 N N . THR A 1 81 ? 54.303 -10.320 7.295 1.00 69.81 81 THR A N 1
ATOM 653 C CA . THR A 1 81 ? 54.624 -10.758 8.668 1.00 69.81 81 THR A CA 1
ATOM 654 C C . THR A 1 81 ? 53.397 -11.232 9.454 1.00 69.81 81 THR A C 1
ATOM 656 O O . THR A 1 81 ? 53.521 -11.547 10.632 1.00 69.81 81 THR A O 1
ATOM 659 N N . GLN A 1 82 ? 52.206 -11.207 8.848 1.00 74.38 82 GLN A N 1
ATOM 660 C CA . GLN A 1 82 ? 50.947 -11.589 9.491 1.00 74.38 82 GLN A CA 1
ATOM 661 C C . GLN A 1 82 ? 50.735 -13.098 9.380 1.00 74.38 82 GLN A C 1
ATOM 663 O O . GLN A 1 82 ? 51.036 -13.682 8.341 1.00 74.38 82 GLN A O 1
ATOM 668 N N . SER A 1 83 ? 50.191 -13.702 10.435 1.00 80.88 83 SER A N 1
ATOM 669 C CA . SER A 1 83 ? 49.769 -15.102 10.422 1.00 80.88 83 SER A CA 1
ATOM 670 C C . SER A 1 83 ? 48.668 -15.323 9.382 1.00 80.88 83 SER A C 1
ATOM 672 O O . SER A 1 83 ? 47.736 -14.521 9.282 1.00 80.88 83 SER A O 1
ATOM 674 N N . GLU A 1 84 ? 48.782 -16.412 8.626 1.00 88.38 84 GLU A N 1
ATOM 675 C CA . GLU A 1 84 ? 47.769 -16.866 7.666 1.00 88.38 84 GLU A CA 1
ATOM 676 C C . GLU A 1 84 ? 46.465 -17.244 8.382 1.00 88.38 84 GLU A C 1
ATOM 678 O O . GLU A 1 84 ? 46.465 -17.566 9.575 1.00 88.38 84 GLU A O 1
ATOM 683 N N . THR A 1 85 ? 45.346 -17.203 7.657 1.00 93.12 85 THR A N 1
ATOM 684 C CA . THR A 1 85 ? 44.038 -17.634 8.163 1.00 93.12 85 THR A CA 1
ATOM 685 C C . THR A 1 85 ? 44.100 -19.093 8.595 1.00 93.12 85 THR A C 1
ATOM 687 O O . THR A 1 85 ? 44.784 -19.918 7.988 1.00 93.12 85 THR A O 1
ATOM 690 N N . HIS A 1 86 ? 43.359 -19.439 9.646 1.00 94.75 86 HIS A N 1
ATOM 691 C CA . HIS A 1 86 ? 43.300 -20.816 10.115 1.00 94.75 86 HIS A CA 1
ATOM 692 C C . HIS A 1 86 ? 42.899 -21.776 8.990 1.00 94.75 86 HIS A C 1
ATOM 694 O O . HIS A 1 86 ? 41.879 -21.585 8.328 1.00 94.75 86 HIS A O 1
ATOM 700 N N . LYS A 1 87 ? 43.691 -22.836 8.805 1.00 93.44 87 LYS A N 1
ATOM 701 C CA . LYS A 1 87 ? 43.608 -23.728 7.642 1.00 93.44 87 LYS A CA 1
ATOM 702 C C . LYS A 1 87 ? 42.209 -24.302 7.392 1.00 93.44 87 LYS A C 1
ATOM 704 O O . LYS A 1 87 ? 41.762 -24.339 6.255 1.00 93.44 87 LYS A O 1
ATOM 709 N N . GLU A 1 88 ? 41.498 -24.691 8.446 1.00 93.88 88 GLU A N 1
ATOM 710 C CA . GLU A 1 88 ? 40.135 -25.238 8.335 1.00 93.88 88 GLU A CA 1
ATOM 711 C C . GLU A 1 88 ? 39.133 -24.226 7.758 1.00 93.88 88 GLU A C 1
ATOM 713 O O . GLU A 1 88 ? 38.277 -24.596 6.954 1.00 93.88 88 GLU A O 1
ATOM 718 N N . ASP A 1 89 ? 39.267 -22.944 8.113 1.00 95.94 89 ASP A N 1
ATOM 719 C CA . ASP A 1 89 ? 38.409 -21.882 7.588 1.00 95.94 89 ASP A CA 1
ATOM 720 C C . ASP A 1 89 ? 38.738 -21.624 6.109 1.00 95.94 89 ASP A C 1
ATOM 722 O O . ASP A 1 89 ? 37.824 -21.432 5.305 1.00 95.94 89 ASP A O 1
ATOM 726 N N . VAL A 1 90 ? 40.028 -21.686 5.737 1.00 95.94 90 VAL A N 1
ATOM 727 C CA . VAL A 1 90 ? 40.498 -21.586 4.342 1.00 95.94 90 VAL A CA 1
ATOM 728 C C . VAL A 1 90 ? 39.931 -22.722 3.493 1.00 95.94 90 VAL A C 1
ATOM 730 O O . VAL A 1 90 ? 39.383 -22.475 2.415 1.00 95.94 90 VAL A O 1
ATOM 733 N N . ASP A 1 91 ? 40.017 -23.957 3.982 1.00 95.12 91 ASP A N 1
ATOM 734 C CA . ASP A 1 91 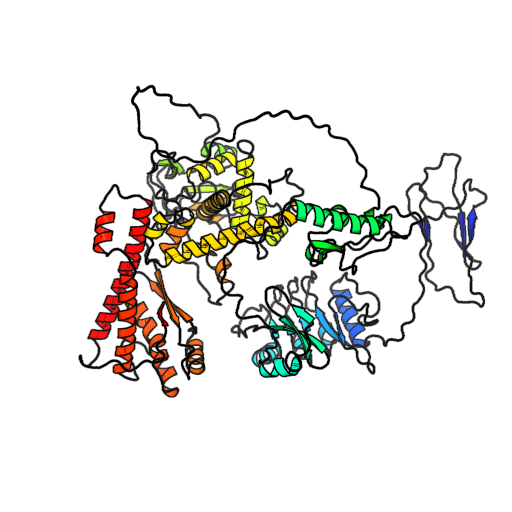? 39.524 -25.139 3.278 1.00 95.12 91 ASP A CA 1
ATOM 735 C C . ASP A 1 91 ? 37.997 -25.072 3.096 1.00 95.12 91 ASP A C 1
ATOM 737 O O . ASP A 1 91 ? 37.490 -25.303 1.993 1.00 95.12 91 ASP A O 1
ATOM 741 N N . ALA A 1 92 ? 37.259 -24.691 4.145 1.00 96.44 92 ALA A N 1
ATOM 742 C CA . ALA A 1 92 ? 35.805 -24.547 4.107 1.00 96.44 92 ALA A CA 1
ATOM 743 C C . ALA A 1 92 ? 35.356 -23.462 3.116 1.00 96.44 92 ALA A C 1
ATOM 745 O O . ALA A 1 92 ? 34.536 -23.718 2.228 1.00 96.44 92 ALA A O 1
ATOM 746 N N . ILE A 1 93 ? 35.923 -22.256 3.209 1.00 95.56 93 ILE A N 1
ATOM 747 C CA . ILE A 1 93 ? 35.502 -21.136 2.360 1.00 95.56 93 ILE A CA 1
ATOM 748 C C . ILE A 1 93 ? 35.905 -21.331 0.895 1.00 95.56 93 ILE A C 1
ATOM 750 O O . ILE A 1 93 ? 35.184 -20.906 -0.010 1.00 95.56 93 ILE A O 1
ATOM 754 N N . THR A 1 94 ? 37.010 -22.034 0.633 1.00 93.12 94 THR A N 1
ATOM 755 C CA . THR A 1 94 ? 37.450 -22.362 -0.730 1.00 93.12 94 THR A CA 1
ATOM 756 C C . THR A 1 94 ? 36.511 -23.365 -1.398 1.00 93.12 94 THR A C 1
ATOM 758 O O . THR A 1 94 ? 36.194 -23.219 -2.582 1.00 93.12 94 THR A O 1
ATOM 761 N N . LYS A 1 95 ? 35.993 -24.345 -0.648 1.00 95.38 95 LYS A N 1
ATOM 762 C CA . LYS A 1 95 ? 34.961 -25.263 -1.150 1.00 95.38 95 LYS A CA 1
ATOM 763 C C . LYS A 1 95 ? 33.645 -24.543 -1.430 1.00 95.38 95 LYS A C 1
ATOM 765 O O . LYS A 1 95 ? 33.097 -24.721 -2.514 1.00 95.38 95 LYS A O 1
ATOM 770 N N . ILE A 1 96 ? 33.198 -23.662 -0.528 1.00 95.19 96 ILE A N 1
ATOM 771 C CA . ILE A 1 96 ? 32.003 -22.818 -0.729 1.00 95.19 96 ILE A CA 1
ATOM 772 C C . ILE A 1 96 ? 32.157 -21.952 -1.989 1.00 95.19 96 ILE A C 1
ATOM 774 O O . ILE A 1 96 ? 31.258 -21.898 -2.830 1.00 95.19 96 ILE A O 1
ATOM 778 N N . LYS A 1 97 ? 33.324 -21.316 -2.159 1.00 93.75 97 LYS A N 1
ATOM 779 C CA . LYS A 1 97 ? 33.665 -20.526 -3.350 1.00 93.75 97 LYS A CA 1
ATOM 780 C C . LYS A 1 97 ? 33.550 -21.349 -4.631 1.00 93.75 97 LYS A C 1
ATOM 782 O O . LYS A 1 97 ? 32.971 -20.872 -5.605 1.00 93.75 97 LYS A O 1
ATOM 787 N N . SER A 1 98 ? 34.123 -22.552 -4.625 1.00 92.31 98 SER A N 1
ATOM 788 C CA . SER A 1 98 ? 34.131 -23.463 -5.771 1.00 92.31 98 SER A CA 1
ATOM 789 C C . SER A 1 98 ? 32.721 -23.948 -6.112 1.00 92.31 98 SER A C 1
ATOM 791 O O . SER A 1 98 ? 32.307 -23.862 -7.265 1.00 92.31 98 SER A O 1
ATOM 793 N N . MET A 1 99 ? 31.955 -24.366 -5.099 1.00 92.81 99 MET A N 1
ATOM 794 C CA . MET A 1 99 ? 30.596 -24.892 -5.246 1.00 92.81 99 MET A CA 1
ATOM 795 C C . MET A 1 99 ? 29.649 -23.890 -5.910 1.00 92.81 99 MET A C 1
ATOM 797 O O . MET A 1 99 ? 28.909 -24.260 -6.817 1.00 92.81 99 MET A O 1
ATOM 801 N N . TYR A 1 100 ? 29.685 -22.623 -5.491 1.00 92.81 100 TYR A N 1
ATOM 802 C CA . TYR A 1 100 ? 28.777 -21.599 -6.015 1.00 92.81 100 TYR A CA 1
ATOM 803 C C . TYR A 1 100 ? 29.383 -20.718 -7.115 1.00 92.81 100 TYR A C 1
ATOM 805 O O . TYR A 1 100 ? 28.715 -19.814 -7.612 1.00 92.81 100 TYR A O 1
ATOM 813 N N . GLY A 1 101 ? 30.644 -20.938 -7.497 1.00 90.50 101 GLY A N 1
ATOM 814 C CA . GLY A 1 101 ? 31.309 -20.155 -8.541 1.00 90.50 101 GLY A CA 1
ATOM 815 C C . GLY A 1 101 ? 31.415 -18.657 -8.222 1.00 90.50 101 GLY A C 1
ATOM 816 O O . GLY A 1 101 ? 31.237 -17.825 -9.113 1.00 90.50 101 GLY A O 1
ATOM 817 N N . ILE A 1 102 ? 31.691 -18.300 -6.963 1.00 87.81 102 ILE A N 1
ATOM 818 C CA . ILE A 1 102 ? 31.691 -16.905 -6.486 1.00 87.81 102 ILE A CA 1
ATOM 819 C C . ILE A 1 102 ? 32.825 -16.103 -7.150 1.00 87.81 102 ILE A C 1
ATOM 821 O O . ILE A 1 102 ? 34.008 -16.414 -6.987 1.00 87.81 102 ILE A O 1
ATOM 825 N N . LYS A 1 103 ? 32.466 -15.025 -7.863 1.00 80.81 103 LYS A N 1
ATOM 826 C CA . LYS A 1 103 ? 33.395 -14.112 -8.560 1.00 80.81 103 LYS A CA 1
ATOM 827 C C . LYS A 1 103 ? 33.502 -12.763 -7.834 1.00 80.81 103 LYS A C 1
ATOM 829 O O . LYS A 1 103 ? 32.913 -11.776 -8.263 1.00 80.81 103 LYS A O 1
ATOM 834 N N . ARG A 1 104 ? 34.242 -12.736 -6.722 1.00 84.12 104 ARG A N 1
ATOM 835 C CA . ARG A 1 104 ? 34.568 -11.530 -5.924 1.00 84.12 104 ARG A CA 1
ATOM 836 C C . ARG A 1 104 ? 36.087 -11.310 -5.870 1.00 84.12 104 ARG A C 1
ATOM 838 O O . ARG A 1 104 ? 36.831 -12.014 -6.549 1.00 84.12 104 ARG A O 1
ATOM 845 N N . ASN A 1 105 ? 36.569 -10.414 -5.006 1.00 84.50 105 ASN A N 1
ATOM 846 C CA . ASN A 1 105 ? 37.996 -10.264 -4.666 1.00 84.50 105 ASN A CA 1
ATOM 847 C C . ASN A 1 105 ? 38.601 -11.479 -3.914 1.00 84.50 105 ASN A C 1
ATOM 849 O O . ASN A 1 105 ? 39.627 -11.342 -3.254 1.00 84.50 105 ASN A O 1
ATOM 853 N N . TRP A 1 106 ? 37.965 -12.651 -3.977 1.00 88.75 106 TRP A N 1
ATOM 854 C CA . TRP A 1 106 ? 38.328 -13.850 -3.230 1.00 88.75 106 TRP A CA 1
ATOM 855 C C . TRP A 1 106 ? 39.552 -14.522 -3.853 1.00 88.75 106 TRP A C 1
ATOM 857 O O . TRP A 1 106 ? 39.431 -15.545 -4.524 1.00 88.75 106 TRP A O 1
ATOM 867 N N . GLN A 1 107 ? 40.729 -13.928 -3.699 1.00 81.00 107 GLN A N 1
ATOM 868 C CA . GLN A 1 107 ? 41.992 -14.469 -4.190 1.00 81.00 107 GLN A CA 1
ATOM 869 C C . GLN A 1 107 ? 43.070 -14.347 -3.113 1.00 81.00 107 GLN A C 1
ATOM 871 O O . GLN A 1 107 ? 43.165 -13.314 -2.457 1.00 81.00 107 GLN A O 1
ATOM 876 N N . GLY A 1 108 ? 43.890 -15.387 -2.954 1.00 85.50 108 GLY A N 1
ATOM 877 C CA . GLY A 1 108 ? 44.878 -15.459 -1.873 1.00 85.50 108 GLY A CA 1
ATOM 878 C C . GLY A 1 108 ? 44.263 -15.911 -0.548 1.00 85.50 108 GLY A C 1
ATOM 879 O O . GLY A 1 108 ? 43.315 -16.691 -0.549 1.00 85.50 108 GLY A O 1
ATOM 880 N N . ASP A 1 109 ? 44.813 -15.449 0.572 1.00 89.75 109 ASP A N 1
ATOM 881 C CA . ASP A 1 109 ? 44.331 -15.813 1.906 1.00 89.75 109 ASP A CA 1
ATOM 882 C C . ASP A 1 109 ? 43.029 -15.044 2.271 1.00 89.75 109 ASP A C 1
ATOM 884 O O . ASP A 1 109 ? 42.909 -13.862 1.930 1.00 89.75 109 ASP A O 1
ATOM 888 N N . PRO A 1 110 ? 42.023 -15.684 2.909 1.00 93.38 110 PRO A N 1
ATOM 889 C CA . PRO A 1 110 ? 40.716 -15.066 3.155 1.00 93.38 110 PRO A CA 1
ATOM 890 C C . PRO A 1 110 ? 40.708 -13.875 4.118 1.00 93.38 110 PRO A C 1
ATOM 892 O O . PRO A 1 110 ? 39.911 -12.956 3.921 1.00 93.38 110 PRO A O 1
ATOM 895 N N . CYS A 1 111 ? 41.548 -13.880 5.158 1.00 92.12 111 CYS A N 1
ATOM 896 C CA . CYS A 1 111 ? 41.550 -12.855 6.210 1.00 92.12 111 CYS A CA 1
ATOM 897 C C . CYS A 1 111 ? 42.845 -12.035 6.268 1.00 92.12 111 CYS A C 1
ATOM 899 O O . CYS A 1 111 ? 42.837 -10.930 6.827 1.00 92.12 111 CYS A O 1
ATOM 901 N N . ALA A 1 112 ? 43.949 -12.562 5.740 1.00 85.94 112 ALA A N 1
ATOM 902 C CA . ALA A 1 112 ? 45.271 -11.969 5.793 1.00 85.94 112 ALA A CA 1
ATOM 903 C C . ALA A 1 112 ? 45.762 -11.572 4.384 1.00 85.94 112 ALA A C 1
ATOM 905 O O . ALA A 1 112 ? 45.654 -12.341 3.436 1.00 85.94 112 ALA A O 1
ATOM 906 N N . PRO A 1 113 ? 46.372 -10.389 4.222 1.00 83.62 113 PRO A N 1
ATOM 907 C CA . PRO A 1 113 ? 46.523 -9.340 5.224 1.00 83.62 113 PRO A CA 1
ATOM 908 C C . PRO A 1 113 ? 45.207 -8.615 5.568 1.00 83.62 113 PRO A C 1
ATOM 910 O O . PRO A 1 113 ? 44.345 -8.449 4.711 1.00 83.62 113 PRO A O 1
ATOM 913 N N . LYS A 1 114 ? 45.083 -8.074 6.794 1.00 83.25 114 LYS A N 1
ATOM 914 C CA . LYS A 1 114 ? 43.864 -7.377 7.289 1.00 83.25 114 LYS A CA 1
ATOM 915 C C . LYS A 1 114 ? 43.347 -6.247 6.382 1.00 83.25 114 LYS A C 1
ATOM 917 O O . LYS A 1 114 ? 42.174 -5.903 6.426 1.00 83.25 114 LYS A O 1
ATOM 922 N N . ALA A 1 115 ? 44.205 -5.635 5.571 1.00 80.50 115 ALA A N 1
ATOM 923 C CA . ALA A 1 115 ? 43.792 -4.591 4.632 1.00 80.50 115 ALA A CA 1
ATOM 924 C C . ALA A 1 115 ? 43.124 -5.136 3.349 1.00 80.50 115 ALA A C 1
ATOM 926 O O . ALA A 1 115 ? 42.575 -4.352 2.581 1.00 80.50 115 ALA A O 1
ATOM 927 N N . TYR A 1 116 ? 43.190 -6.448 3.107 1.00 80.56 116 TYR A N 1
ATOM 928 C CA . TYR A 1 116 ? 42.804 -7.090 1.849 1.00 80.56 116 TYR A CA 1
ATOM 929 C C . TYR A 1 116 ? 42.026 -8.404 2.057 1.00 80.56 116 TYR A C 1
ATOM 931 O O . TYR A 1 116 ? 42.048 -9.263 1.178 1.00 80.56 116 TYR A O 1
ATOM 939 N N . PHE A 1 117 ? 41.338 -8.574 3.193 1.00 88.44 117 PHE A N 1
ATOM 940 C CA . PHE A 1 117 ? 40.465 -9.734 3.397 1.00 88.44 117 PHE A CA 1
ATOM 941 C C . PHE A 1 117 ? 39.325 -9.767 2.365 1.00 88.44 117 PHE A C 1
ATOM 943 O O . PHE A 1 117 ? 38.974 -8.770 1.723 1.00 88.44 117 PHE A O 1
ATOM 950 N N . TRP A 1 118 ? 38.746 -10.946 2.187 1.00 93.12 118 TRP A N 1
ATOM 951 C CA . TRP A 1 118 ? 37.733 -11.194 1.171 1.00 93.12 118 TRP A CA 1
ATOM 952 C C . TRP A 1 118 ? 36.416 -10.454 1.449 1.00 93.12 118 TRP A C 1
ATOM 954 O O . TRP A 1 118 ? 35.893 -10.431 2.560 1.00 93.12 118 TRP A O 1
ATOM 964 N N . GLU A 1 119 ? 35.834 -9.875 0.403 1.00 89.31 119 GLU A N 1
ATOM 965 C CA . GLU A 1 119 ? 34.588 -9.118 0.451 1.00 89.31 119 GLU A CA 1
ATOM 966 C C . GLU A 1 119 ? 33.421 -10.006 0.892 1.00 89.31 119 GLU A C 1
ATOM 968 O O . GLU A 1 119 ? 33.161 -11.074 0.322 1.00 89.31 119 GLU A O 1
ATOM 973 N N . GLY A 1 120 ? 32.687 -9.525 1.894 1.00 88.75 120 GLY A N 1
ATOM 974 C CA . GLY A 1 120 ? 31.606 -10.261 2.542 1.00 88.75 120 GLY A CA 1
ATOM 975 C C . GLY A 1 120 ? 32.068 -11.164 3.684 1.00 88.75 120 GLY A C 1
ATOM 976 O O . GLY A 1 120 ? 31.213 -11.767 4.325 1.00 88.75 120 GLY A O 1
ATOM 977 N N . LEU A 1 121 ? 33.371 -11.240 3.975 1.00 93.06 121 LEU A N 1
ATOM 978 C CA . LEU A 1 121 ? 33.873 -11.848 5.204 1.00 93.06 121 LEU A CA 1
ATOM 979 C C . LEU A 1 121 ? 34.112 -10.793 6.284 1.00 93.06 121 LEU A C 1
ATOM 981 O O . LEU A 1 121 ? 34.397 -9.632 6.000 1.00 93.06 121 LEU A O 1
ATOM 985 N N . ASN A 1 122 ? 34.035 -11.217 7.539 1.00 94.31 122 ASN A N 1
ATOM 986 C CA . ASN A 1 122 ? 34.701 -10.540 8.646 1.00 94.31 122 ASN A CA 1
ATOM 987 C C . ASN A 1 122 ? 35.503 -11.582 9.422 1.00 94.31 122 ASN A C 1
ATOM 989 O O . ASN A 1 122 ? 35.073 -12.735 9.517 1.00 94.31 122 ASN A O 1
ATOM 993 N N . CYS A 1 123 ? 36.645 -11.179 9.973 1.00 93.75 123 CYS A N 1
ATOM 994 C CA . CYS A 1 123 ? 37.559 -12.089 10.646 1.00 93.75 123 CYS A CA 1
ATOM 995 C C . CYS A 1 123 ? 37.968 -11.572 12.026 1.00 93.75 123 CYS A C 1
ATOM 997 O O . CYS A 1 123 ? 38.039 -10.366 12.269 1.00 93.75 123 CYS A O 1
ATOM 999 N N . SER A 1 124 ? 38.252 -12.492 12.944 1.00 91.69 124 SER A N 1
ATOM 1000 C CA . SER A 1 124 ? 38.893 -12.170 14.216 1.00 91.69 124 SER A CA 1
ATOM 1001 C C . SER A 1 124 ? 40.393 -11.991 14.010 1.00 91.69 124 SER A C 1
ATOM 1003 O O . SER A 1 124 ? 41.022 -12.809 13.343 1.00 91.69 124 SER A O 1
ATOM 1005 N N . TYR A 1 125 ? 40.969 -10.962 14.626 1.00 86.62 125 TYR A N 1
ATOM 1006 C CA . TYR A 1 125 ? 42.408 -10.712 14.622 1.00 86.62 125 TYR A CA 1
ATOM 1007 C C . TYR A 1 125 ? 42.880 -10.676 16.071 1.00 86.62 125 TYR A C 1
ATOM 1009 O O . TYR A 1 125 ? 42.579 -9.724 16.789 1.00 86.62 125 TYR A O 1
ATOM 1017 N N . ASP A 1 126 ? 43.559 -11.735 16.490 1.00 79.44 126 ASP A N 1
ATOM 1018 C CA . ASP A 1 126 ? 44.223 -11.840 17.785 1.00 79.44 126 ASP A CA 1
ATOM 1019 C C . ASP A 1 126 ? 45.720 -11.986 17.506 1.00 79.44 126 ASP A C 1
ATOM 1021 O O . ASP A 1 126 ? 46.111 -12.814 16.685 1.00 79.44 126 ASP A O 1
ATOM 1025 N N . ASP A 1 127 ? 46.555 -11.175 18.155 1.00 69.19 127 ASP A N 1
ATOM 1026 C CA . ASP A 1 127 ? 48.005 -11.149 17.926 1.00 69.19 127 ASP A CA 1
ATOM 1027 C C . ASP A 1 127 ? 48.672 -12.511 18.207 1.00 69.19 127 ASP A C 1
ATOM 1029 O O . ASP A 1 127 ? 49.780 -12.767 17.736 1.00 69.19 127 ASP A O 1
ATOM 1033 N N . SER A 1 128 ? 47.995 -13.397 18.950 1.00 74.94 128 SER A N 1
ATOM 1034 C CA . SER A 1 128 ? 48.504 -14.720 19.334 1.00 74.94 128 SER A CA 1
ATOM 1035 C C . SER A 1 128 ? 47.940 -15.891 18.520 1.00 74.94 128 SER A C 1
ATOM 1037 O O . SER A 1 128 ? 48.451 -17.002 18.648 1.00 74.94 128 SER A O 1
ATOM 1039 N N . ASN A 1 129 ? 46.902 -15.686 17.698 1.00 82.62 129 ASN A N 1
ATOM 1040 C CA . ASN A 1 129 ? 46.182 -16.771 17.022 1.00 82.62 12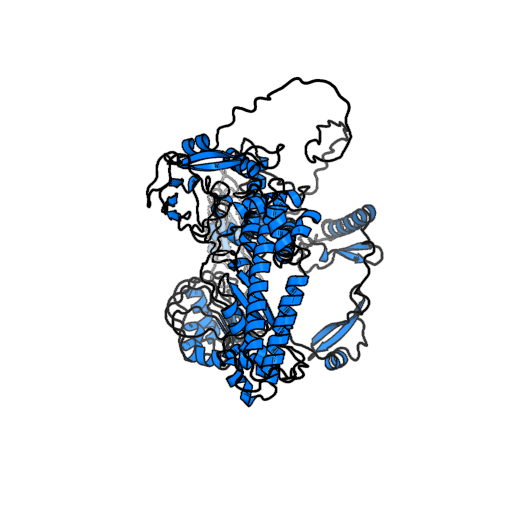9 ASN A CA 1
ATOM 1041 C C . ASN A 1 129 ? 45.963 -16.489 15.522 1.00 82.62 129 ASN A C 1
ATOM 1043 O O . ASN A 1 129 ? 45.768 -15.337 15.134 1.00 82.62 129 ASN A O 1
ATOM 1047 N N . PRO A 1 130 ? 45.942 -17.525 14.658 1.00 88.62 130 PRO A N 1
ATOM 1048 C CA . PRO A 1 130 ? 45.550 -17.374 13.258 1.00 88.62 130 PRO A CA 1
ATOM 1049 C C . PRO A 1 130 ? 44.163 -16.722 13.126 1.00 88.62 130 PRO A C 1
ATOM 1051 O O . PRO A 1 130 ? 43.256 -17.089 13.885 1.00 88.62 130 PRO A O 1
ATOM 1054 N N . PRO A 1 131 ? 43.950 -15.801 12.167 1.00 93.00 131 PRO A N 1
ATOM 1055 C CA . PRO A 1 131 ? 42.634 -15.228 11.924 1.00 93.00 131 PRO A CA 1
ATOM 1056 C C . PRO A 1 131 ? 41.562 -16.295 11.660 1.00 93.00 131 PRO A C 1
ATOM 1058 O O . PRO A 1 131 ? 41.822 -17.293 10.984 1.00 93.00 131 PRO A O 1
ATOM 1061 N N . ARG A 1 132 ? 40.351 -16.071 12.184 1.00 94.44 132 ARG A N 1
ATOM 1062 C CA . ARG A 1 132 ? 39.172 -16.944 12.014 1.00 94.44 132 ARG A CA 1
ATOM 1063 C C . ARG A 1 132 ? 38.015 -16.175 11.397 1.00 94.44 132 ARG A C 1
ATOM 1065 O O . ARG A 1 132 ? 37.829 -15.007 11.732 1.00 94.44 132 ARG A O 1
ATOM 1072 N N . ILE A 1 133 ? 37.211 -16.814 10.554 1.00 97.00 133 ILE A N 1
ATOM 1073 C CA . ILE A 1 133 ? 36.034 -16.200 9.925 1.00 97.00 133 ILE A CA 1
ATOM 1074 C C . ILE A 1 133 ? 34.894 -16.119 10.950 1.00 97.00 133 ILE A C 1
ATOM 1076 O O . ILE A 1 133 ? 34.456 -17.126 11.501 1.00 97.00 133 ILE A O 1
ATOM 1080 N N . THR A 1 134 ? 34.391 -14.907 11.193 1.00 96.12 134 THR A N 1
ATOM 1081 C CA . THR A 1 134 ? 33.310 -14.629 12.157 1.00 96.12 134 THR A CA 1
ATOM 1082 C C . THR A 1 134 ? 32.013 -14.179 11.494 1.00 96.12 134 THR A C 1
ATOM 1084 O O . THR A 1 134 ? 30.944 -14.311 12.086 1.00 96.12 134 THR A O 1
ATOM 1087 N N . SER A 1 135 ? 32.069 -13.681 10.259 1.00 97.00 135 SER A N 1
ATOM 1088 C CA . SER A 1 135 ? 30.888 -13.295 9.483 1.00 97.00 135 SER A CA 1
ATOM 1089 C C . SER A 1 135 ? 31.044 -13.728 8.035 1.00 97.00 135 SER A C 1
ATOM 1091 O O . SER A 1 135 ? 32.114 -13.532 7.458 1.00 97.00 135 SER A O 1
ATOM 1093 N N . LEU A 1 136 ? 29.976 -14.271 7.453 1.00 96.94 136 LEU A N 1
ATOM 1094 C CA . LEU A 1 136 ? 29.882 -14.633 6.043 1.00 96.94 136 LEU A CA 1
ATOM 1095 C C . LEU A 1 136 ? 28.593 -14.050 5.453 1.00 96.94 136 LEU A C 1
ATOM 1097 O O . LEU A 1 136 ? 27.492 -14.493 5.779 1.00 96.94 136 LEU A O 1
ATOM 1101 N N . ASN A 1 137 ? 28.742 -13.071 4.561 1.00 94.00 137 ASN A N 1
ATOM 1102 C CA . ASN A 1 137 ? 27.649 -12.465 3.810 1.00 94.00 137 ASN A CA 1
ATOM 1103 C C . ASN A 1 137 ? 27.745 -12.820 2.320 1.00 94.00 137 ASN A C 1
ATOM 1105 O O . ASN A 1 137 ? 28.586 -12.300 1.571 1.00 94.00 137 ASN A O 1
ATOM 1109 N N . LEU A 1 138 ? 26.826 -13.685 1.897 1.00 94.12 138 LEU A N 1
ATOM 1110 C CA . LEU A 1 138 ? 26.596 -14.078 0.511 1.00 94.12 138 LEU A CA 1
ATOM 1111 C C . LEU A 1 138 ? 25.180 -13.710 0.050 1.00 94.12 138 LEU A C 1
ATOM 1113 O O . LEU A 1 138 ? 24.639 -14.335 -0.866 1.00 94.12 138 LEU A O 1
ATOM 1117 N N . SER A 1 139 ? 24.572 -12.694 0.662 1.00 92.38 139 SER A N 1
ATOM 1118 C CA . SER A 1 139 ? 23.281 -12.182 0.210 1.00 92.38 139 SER A CA 1
ATOM 1119 C C . SER A 1 139 ? 23.366 -11.691 -1.239 1.00 92.38 139 SER A C 1
ATOM 1121 O O . SER A 1 139 ? 24.418 -11.218 -1.684 1.00 92.38 139 SER A O 1
ATOM 1123 N N . SER A 1 140 ? 22.279 -11.839 -2.000 1.00 90.56 140 SER A N 1
ATOM 1124 C CA . SER A 1 140 ? 22.169 -11.348 -3.389 1.00 90.56 140 SER A CA 1
ATOM 1125 C C . SER A 1 140 ? 23.331 -11.760 -4.307 1.00 90.56 140 SER A C 1
ATOM 1127 O O . SER A 1 140 ? 23.731 -11.013 -5.197 1.00 90.56 140 SER A O 1
ATOM 1129 N N . SER A 1 141 ? 23.903 -12.943 -4.079 1.00 87.81 141 SER A N 1
ATOM 1130 C CA . SER A 1 141 ? 25.095 -13.428 -4.790 1.00 87.81 141 SER A CA 1
ATOM 1131 C C . SER A 1 141 ? 24.768 -14.376 -5.942 1.00 87.81 141 SER A C 1
ATOM 1133 O O . SER A 1 141 ? 25.677 -14.942 -6.545 1.00 87.81 141 SER A O 1
ATOM 1135 N N . GLY A 1 142 ? 23.480 -14.551 -6.255 1.00 90.12 142 GLY A N 1
ATOM 1136 C CA . GLY A 1 142 ? 23.012 -15.437 -7.317 1.00 90.12 142 GLY A CA 1
ATOM 1137 C C . GLY A 1 142 ? 23.263 -16.918 -7.028 1.00 90.12 142 GLY A C 1
ATOM 1138 O O . GLY A 1 142 ? 23.391 -17.696 -7.970 1.00 90.12 142 GLY A O 1
ATOM 1139 N N . LEU A 1 143 ? 23.363 -17.309 -5.751 1.00 92.50 143 LEU A N 1
ATOM 1140 C CA . LEU A 1 143 ? 23.641 -18.698 -5.373 1.00 92.50 143 LEU A CA 1
ATOM 1141 C C . LEU A 1 143 ? 22.488 -19.614 -5.813 1.00 92.50 143 LEU A C 1
ATOM 1143 O O . LEU A 1 143 ? 21.320 -19.248 -5.673 1.00 92.50 143 LEU A O 1
ATOM 1147 N N . MET A 1 144 ? 22.818 -20.805 -6.313 1.00 91.50 144 MET A N 1
ATOM 1148 C CA . MET A 1 144 ? 21.865 -21.835 -6.742 1.00 91.50 144 MET A CA 1
ATOM 1149 C C . MET A 1 144 ? 22.232 -23.188 -6.120 1.00 91.50 144 MET A C 1
ATOM 1151 O O . MET A 1 144 ? 23.409 -23.453 -5.875 1.00 91.50 144 MET A O 1
ATOM 1155 N N . GLY A 1 145 ? 21.238 -24.057 -5.915 1.00 91.81 145 GLY A N 1
ATOM 1156 C CA . GLY A 1 145 ? 21.425 -25.392 -5.330 1.00 91.81 145 GLY A CA 1
ATOM 1157 C C . GLY A 1 145 ? 21.248 -25.427 -3.808 1.00 91.81 145 GLY A C 1
ATOM 1158 O O . GLY A 1 145 ? 20.753 -24.471 -3.215 1.00 91.81 145 GLY A O 1
ATOM 1159 N N . ALA A 1 146 ? 21.622 -26.542 -3.177 1.00 94.25 146 ALA A N 1
ATOM 1160 C CA . ALA A 1 146 ? 21.475 -26.723 -1.734 1.00 94.25 146 ALA A CA 1
ATOM 1161 C C . ALA A 1 146 ? 22.513 -25.928 -0.930 1.00 94.25 146 ALA A C 1
ATOM 1163 O O . ALA A 1 146 ? 23.612 -25.661 -1.417 1.00 94.25 146 ALA A O 1
ATOM 1164 N N . ILE A 1 147 ? 22.175 -25.594 0.320 1.00 94.81 147 ILE A N 1
ATOM 1165 C CA . ILE A 1 147 ? 23.117 -24.982 1.265 1.00 94.81 147 ILE A CA 1
ATOM 1166 C C . ILE A 1 147 ? 24.303 -25.941 1.481 1.00 94.81 147 ILE A C 1
ATOM 1168 O O . ILE A 1 147 ? 24.104 -27.107 1.799 1.00 94.81 147 ILE A O 1
ATOM 1172 N N . SER A 1 148 ? 25.530 -25.448 1.308 1.00 95.19 148 SER A N 1
ATOM 1173 C CA . SER A 1 148 ? 26.772 -26.204 1.510 1.00 95.19 148 SER A CA 1
ATOM 1174 C C . SER A 1 148 ? 26.983 -26.600 2.977 1.00 95.19 148 SER A C 1
ATOM 1176 O O . SER A 1 148 ? 27.015 -25.737 3.859 1.00 95.19 148 SER A O 1
ATOM 1178 N N . ASP A 1 149 ? 27.211 -27.894 3.223 1.00 93.44 149 ASP A N 1
ATOM 1179 C CA . ASP A 1 149 ? 27.568 -28.424 4.546 1.00 93.44 149 ASP A CA 1
ATOM 1180 C C . ASP A 1 149 ? 28.900 -27.861 5.064 1.00 93.44 149 ASP A C 1
ATOM 1182 O O . ASP A 1 149 ? 29.077 -27.737 6.275 1.00 93.44 149 ASP A O 1
ATOM 1186 N N . ASP A 1 150 ? 29.817 -27.449 4.179 1.00 95.25 150 ASP A N 1
ATOM 1187 C CA . ASP A 1 150 ? 31.126 -26.901 4.561 1.00 95.25 150 ASP A CA 1
ATOM 1188 C C . ASP A 1 150 ? 31.015 -25.613 5.396 1.00 95.25 150 ASP A C 1
ATOM 1190 O O . ASP A 1 150 ? 31.948 -25.273 6.121 1.00 95.25 150 ASP A O 1
ATOM 1194 N N . ILE A 1 151 ? 29.864 -24.928 5.376 1.00 95.75 151 ILE A N 1
ATOM 1195 C CA . ILE A 1 151 ? 29.585 -23.775 6.249 1.00 95.75 151 ILE A CA 1
ATOM 1196 C C . ILE A 1 151 ? 29.685 -24.167 7.733 1.00 95.75 151 ILE A C 1
ATOM 1198 O O . ILE A 1 151 ? 30.106 -23.360 8.561 1.00 95.75 151 ILE A O 1
ATOM 1202 N N . SER A 1 152 ? 29.343 -25.414 8.073 1.00 92.00 152 SER A N 1
ATOM 1203 C CA . SER A 1 152 ? 29.409 -25.932 9.446 1.00 92.00 152 SER A CA 1
ATOM 1204 C C . SER A 1 152 ? 30.839 -26.076 9.985 1.00 92.00 152 SER A C 1
ATOM 1206 O O . SER A 1 152 ? 31.027 -26.108 11.200 1.00 92.00 152 SER A O 1
ATOM 1208 N N . ASN A 1 153 ? 31.851 -26.066 9.109 1.00 94.31 153 ASN A N 1
ATOM 1209 C CA . ASN A 1 153 ? 33.264 -26.098 9.498 1.00 94.31 153 ASN A CA 1
ATOM 1210 C C . ASN A 1 153 ? 33.787 -24.726 9.968 1.00 94.31 153 ASN A C 1
ATOM 1212 O O . ASN A 1 153 ? 34.848 -24.648 10.583 1.00 94.31 153 ASN A O 1
ATOM 1216 N N . LEU A 1 154 ? 33.041 -23.641 9.731 1.00 96.19 154 LEU A N 1
ATOM 1217 C CA . LEU A 1 154 ? 33.378 -22.295 10.199 1.00 96.19 154 LEU A CA 1
ATOM 1218 C C . LEU A 1 154 ? 32.969 -22.126 11.673 1.00 96.19 154 LEU A C 1
ATOM 1220 O O . LEU A 1 154 ? 32.022 -21.418 12.002 1.00 96.19 154 LEU A O 1
ATOM 1224 N N . VAL A 1 155 ? 33.667 -22.795 12.592 1.00 94.19 155 VAL A N 1
ATOM 1225 C CA . VAL A 1 155 ? 33.238 -22.910 14.005 1.00 94.19 155 VAL A CA 1
ATOM 1226 C C . VAL A 1 155 ? 33.164 -21.580 14.769 1.00 94.19 155 VAL A C 1
ATOM 1228 O O . VAL A 1 155 ? 32.425 -21.477 15.748 1.00 94.19 155 VAL A O 1
ATOM 1231 N N . MET A 1 156 ? 33.885 -20.548 14.319 1.00 95.25 156 MET A N 1
ATOM 1232 C CA . MET A 1 156 ? 33.842 -19.194 14.895 1.00 95.25 156 MET A CA 1
ATOM 1233 C C . MET A 1 156 ? 32.768 -18.289 14.271 1.00 95.25 156 MET A C 1
ATOM 1235 O O . MET A 1 156 ? 32.662 -17.118 14.648 1.00 95.25 156 MET A O 1
ATOM 1239 N N . LEU A 1 157 ? 31.962 -18.809 13.339 1.00 97.19 157 LEU A N 1
ATOM 1240 C CA . LEU A 1 157 ? 30.958 -18.039 12.616 1.00 97.19 157 LEU A CA 1
ATOM 1241 C C . LEU A 1 157 ? 29.838 -17.565 13.551 1.00 97.19 157 LEU A C 1
ATOM 1243 O O . LEU A 1 157 ? 29.197 -18.350 14.249 1.00 97.19 157 LEU A O 1
ATOM 1247 N N . GLN A 1 158 ? 29.592 -16.259 13.531 1.00 94.56 158 GLN A N 1
ATOM 1248 C CA . GLN A 1 158 ? 28.571 -15.576 14.323 1.00 94.56 158 GLN A CA 1
ATOM 1249 C C . GLN A 1 158 ? 27.407 -15.104 13.462 1.00 94.56 158 GLN A C 1
ATOM 1251 O O . GLN A 1 158 ? 26.260 -15.136 13.908 1.00 94.56 158 GLN A O 1
ATOM 1256 N N . ILE A 1 159 ? 27.696 -14.662 12.239 1.00 94.69 159 ILE A N 1
ATOM 1257 C CA . ILE A 1 159 ? 26.711 -14.100 11.318 1.00 94.69 159 ILE A CA 1
ATOM 1258 C C . ILE A 1 159 ? 26.802 -14.848 9.994 1.00 94.69 159 ILE A C 1
ATOM 1260 O O . ILE A 1 159 ? 27.864 -14.888 9.372 1.00 94.69 159 ILE A O 1
ATOM 1264 N N . LEU A 1 160 ? 25.675 -15.413 9.567 1.00 96.69 160 LEU A N 1
ATOM 1265 C CA . LEU A 1 160 ? 25.511 -16.036 8.264 1.00 96.69 160 LEU A CA 1
ATOM 1266 C C . LEU A 1 160 ? 24.313 -15.420 7.542 1.00 96.69 160 LEU A C 1
ATOM 1268 O O . LEU A 1 160 ? 23.172 -15.559 7.987 1.00 96.69 160 LEU A O 1
ATOM 1272 N N . ASP A 1 161 ? 24.580 -14.773 6.412 1.00 93.12 161 ASP A N 1
ATOM 1273 C CA . ASP A 1 161 ? 23.551 -14.203 5.544 1.00 93.12 161 ASP A CA 1
ATOM 1274 C C . ASP A 1 161 ? 23.621 -14.832 4.149 1.00 93.12 161 ASP A C 1
ATOM 1276 O O . ASP A 1 161 ? 24.583 -14.631 3.402 1.00 93.12 161 ASP A O 1
ATOM 1280 N N . LEU A 1 162 ? 22.589 -15.611 3.819 1.00 94.69 162 LEU A N 1
ATOM 1281 C CA . LEU A 1 162 ? 22.390 -16.263 2.524 1.00 94.69 162 LEU A CA 1
ATOM 1282 C C . LEU A 1 162 ? 21.127 -15.743 1.816 1.00 94.69 162 LEU A C 1
ATOM 1284 O O . LEU A 1 162 ? 20.629 -16.385 0.887 1.00 94.69 162 LEU A O 1
ATOM 1288 N N . SER A 1 163 ? 20.578 -14.609 2.256 1.00 88.94 163 SER A N 1
ATOM 1289 C CA . SER A 1 163 ? 19.293 -14.100 1.777 1.00 88.94 163 SER A CA 1
ATOM 1290 C C . SER A 1 163 ? 19.313 -13.650 0.312 1.00 88.94 163 SER A C 1
ATOM 1292 O O . SER A 1 163 ? 20.353 -13.297 -0.245 1.00 88.94 163 SER A O 1
ATOM 1294 N N . ASN A 1 164 ? 18.140 -13.631 -0.323 1.00 88.56 164 ASN A N 1
ATOM 1295 C CA . ASN A 1 164 ? 17.966 -13.152 -1.700 1.00 88.56 164 ASN A CA 1
ATOM 1296 C C . ASN A 1 164 ? 18.818 -13.926 -2.725 1.00 88.56 164 ASN A C 1
ATOM 1298 O O . ASN A 1 164 ? 19.527 -13.342 -3.543 1.00 88.56 164 ASN A O 1
ATOM 1302 N N . ASN A 1 165 ? 18.764 -15.255 -2.661 1.00 91.38 165 ASN A N 1
ATOM 1303 C CA . ASN A 1 165 ? 19.408 -16.161 -3.611 1.00 91.38 165 ASN A CA 1
ATOM 1304 C C . ASN A 1 165 ? 18.378 -17.180 -4.143 1.00 91.38 165 ASN A C 1
ATOM 1306 O O . ASN A 1 165 ? 17.190 -17.100 -3.844 1.00 91.38 165 ASN A O 1
ATOM 1310 N N . LYS A 1 166 ? 18.813 -18.139 -4.964 1.00 92.62 166 LYS A N 1
ATOM 1311 C CA . LYS A 1 166 ? 17.984 -19.242 -5.481 1.00 92.62 166 LYS A CA 1
ATOM 1312 C C . LYS A 1 166 ? 18.385 -20.574 -4.835 1.00 92.62 166 LYS A C 1
ATOM 1314 O O . LYS A 1 166 ? 18.488 -21.600 -5.510 1.00 92.62 166 LYS A O 1
ATOM 1319 N N . LEU A 1 167 ? 18.698 -20.550 -3.537 1.00 91.88 167 LEU A N 1
ATOM 1320 C CA . LEU A 1 167 ? 19.066 -21.759 -2.800 1.00 91.88 167 LEU A CA 1
ATOM 1321 C C . LEU A 1 167 ? 17.829 -22.633 -2.587 1.00 91.88 167 LEU A C 1
ATOM 1323 O O . LEU A 1 167 ? 16.777 -22.115 -2.219 1.00 91.88 167 LEU A O 1
ATOM 1327 N N . ASN A 1 168 ? 17.959 -23.940 -2.790 1.00 89.62 168 ASN A N 1
ATOM 1328 C CA . ASN A 1 168 ? 16.881 -24.919 -2.656 1.00 89.62 168 ASN A CA 1
ATOM 1329 C C . ASN A 1 168 ? 17.247 -26.041 -1.667 1.00 89.62 168 ASN A C 1
ATOM 1331 O O . ASN A 1 168 ? 18.288 -25.997 -1.016 1.00 89.62 168 ASN A O 1
ATOM 1335 N N . GLY A 1 169 ? 16.366 -27.030 -1.493 1.00 86.19 169 GLY A N 1
ATOM 1336 C CA . GLY A 1 169 ? 16.560 -28.086 -0.494 1.00 86.19 169 GLY A CA 1
ATOM 1337 C C . GLY A 1 169 ? 16.279 -27.617 0.940 1.00 86.19 169 GLY A C 1
ATOM 1338 O O . GLY A 1 169 ? 15.735 -26.535 1.157 1.00 86.19 169 GLY A O 1
ATOM 1339 N N . SER A 1 170 ? 16.584 -28.464 1.925 1.00 87.50 170 SER A N 1
ATOM 1340 C CA . SER A 1 170 ? 16.274 -28.213 3.339 1.00 87.50 170 SER A CA 1
ATOM 1341 C C . SER A 1 170 ? 17.371 -27.465 4.084 1.00 87.50 170 SER A C 1
ATOM 1343 O O . SER A 1 170 ? 18.557 -27.632 3.804 1.00 87.50 170 SER A O 1
ATOM 1345 N N . VAL A 1 171 ? 16.975 -26.701 5.105 1.00 90.88 171 VAL A N 1
ATOM 1346 C CA . VAL A 1 171 ? 17.914 -26.090 6.053 1.00 90.88 171 VAL A CA 1
ATOM 1347 C C . VAL A 1 171 ? 18.650 -27.192 6.823 1.00 90.88 171 VAL A C 1
ATOM 1349 O O . VAL A 1 171 ? 18.024 -28.053 7.441 1.00 90.88 171 VAL A O 1
ATOM 1352 N N . LEU A 1 172 ? 19.982 -27.167 6.785 1.00 90.00 172 LEU A N 1
ATOM 1353 C CA . LEU A 1 172 ? 20.834 -28.200 7.373 1.00 90.00 172 LEU A CA 1
ATOM 1354 C C . LEU A 1 172 ? 20.813 -28.151 8.905 1.00 90.00 172 LEU A C 1
ATOM 1356 O O . LEU A 1 172 ? 21.045 -27.097 9.503 1.00 90.00 172 LEU A O 1
ATOM 1360 N N . TYR A 1 173 ? 20.625 -29.307 9.552 1.00 87.00 173 TYR A N 1
ATOM 1361 C CA . TYR A 1 173 ? 20.695 -29.415 11.016 1.00 87.00 173 TYR A CA 1
ATOM 1362 C C . TYR A 1 173 ? 22.076 -29.007 11.557 1.00 87.00 173 TYR A C 1
ATOM 1364 O O . TYR A 1 173 ? 22.171 -28.459 12.651 1.00 87.00 173 TYR A O 1
ATOM 1372 N N . SER A 1 174 ? 23.140 -29.213 10.774 1.00 91.19 174 SER A N 1
ATOM 1373 C CA . SER A 1 174 ? 24.523 -28.880 11.130 1.00 91.19 174 SER A CA 1
ATOM 1374 C C . SER A 1 174 ? 24.714 -27.396 11.468 1.00 91.19 174 SER A C 1
ATOM 1376 O O . SER A 1 174 ? 25.557 -27.062 12.297 1.00 91.19 174 SER A O 1
ATOM 1378 N N . LEU A 1 175 ? 23.884 -26.496 10.921 1.00 91.94 175 LEU A N 1
ATOM 1379 C CA . LEU A 1 175 ? 23.916 -25.068 11.267 1.00 91.94 175 LEU A CA 1
ATOM 1380 C C . LEU A 1 175 ? 23.539 -24.812 12.733 1.00 91.94 175 LEU A C 1
ATOM 1382 O O . LEU A 1 175 ? 23.999 -23.838 13.327 1.00 91.94 175 LEU A O 1
ATOM 1386 N N . SER A 1 176 ? 22.746 -25.696 13.352 1.00 88.06 176 SER A N 1
ATOM 1387 C CA . SER A 1 176 ? 22.382 -25.582 14.767 1.00 88.06 176 SER A CA 1
ATOM 1388 C C . SER A 1 176 ? 23.540 -25.914 15.707 1.00 88.06 176 SER A C 1
ATOM 1390 O O . SER A 1 176 ? 23.466 -25.568 16.886 1.00 88.06 176 SER A O 1
ATOM 1392 N N . GLN A 1 177 ? 24.579 -26.590 15.206 1.00 89.25 177 GLN A N 1
ATOM 1393 C CA . GLN A 1 177 ? 25.744 -27.034 15.977 1.00 89.25 177 GLN A CA 1
ATOM 1394 C C . GLN A 1 177 ? 26.860 -25.985 16.022 1.00 89.25 177 GLN A C 1
ATOM 1396 O O . GLN A 1 177 ? 27.820 -26.146 16.769 1.00 89.25 177 GLN A O 1
ATOM 1401 N N . LEU A 1 178 ? 26.732 -24.891 15.262 1.00 94.19 178 LEU A N 1
ATOM 1402 C CA . LEU A 1 178 ? 27.698 -23.800 15.298 1.00 94.19 178 LEU A CA 1
ATOM 1403 C C . LEU A 1 178 ? 27.630 -23.082 16.663 1.00 94.19 178 LEU A C 1
ATOM 1405 O O . LEU A 1 178 ? 26.587 -22.495 16.996 1.00 94.19 178 LEU A O 1
ATOM 1409 N N . PRO A 1 179 ? 28.716 -23.108 17.461 1.00 90.62 179 PRO A N 1
ATOM 1410 C CA . PRO A 1 179 ? 28.685 -22.705 18.868 1.00 90.62 179 PRO A CA 1
ATOM 1411 C C . PRO A 1 179 ? 28.510 -21.195 19.047 1.00 90.62 179 PRO A C 1
ATOM 1413 O O . PRO A 1 179 ? 27.951 -20.746 20.045 1.00 90.62 179 PRO A O 1
ATOM 1416 N N . HIS A 1 180 ? 28.956 -20.406 18.067 1.00 94.44 180 HIS A N 1
ATOM 1417 C CA . HIS A 1 180 ? 28.948 -18.947 18.136 1.00 94.44 180 HIS A CA 1
ATOM 1418 C C . HIS A 1 180 ? 27.908 -18.281 17.230 1.00 94.44 180 HIS A C 1
ATOM 1420 O O . HIS A 1 180 ? 27.811 -17.055 17.254 1.00 94.44 180 HIS A O 1
ATOM 1426 N N . LEU A 1 181 ? 27.105 -19.053 16.485 1.00 95.69 181 LEU A N 1
ATOM 1427 C CA . LEU A 1 181 ? 26.128 -18.511 15.538 1.00 95.69 181 LEU A CA 1
ATOM 1428 C C . LEU A 1 181 ? 25.017 -17.742 16.267 1.00 95.69 181 LEU A C 1
ATOM 1430 O O . LEU A 1 181 ? 24.295 -18.299 17.092 1.00 95.69 181 LEU A O 1
ATOM 1434 N N . ARG A 1 182 ? 24.880 -16.458 15.945 1.00 91.00 182 ARG A N 1
ATOM 1435 C CA . ARG A 1 182 ? 23.906 -15.531 16.540 1.00 91.00 182 ARG A CA 1
ATOM 1436 C C . ARG A 1 182 ? 22.908 -15.000 15.533 1.00 91.00 182 ARG A C 1
ATOM 1438 O O . ARG A 1 182 ? 21.825 -14.606 15.936 1.00 91.00 182 ARG A O 1
ATOM 1445 N N . VAL A 1 183 ? 23.260 -14.961 14.252 1.00 90.19 183 VAL A N 1
ATOM 1446 C CA . VAL A 1 183 ? 22.400 -14.423 13.197 1.00 90.19 183 VAL A CA 1
ATOM 1447 C C . VAL A 1 183 ? 22.423 -15.373 12.008 1.00 90.19 183 VAL A C 1
ATOM 1449 O O . VAL A 1 183 ? 23.493 -15.662 11.472 1.00 90.19 183 VAL A O 1
ATOM 1452 N N . LEU A 1 184 ? 21.243 -15.844 11.608 1.00 92.19 184 LEU A N 1
ATOM 1453 C CA . LEU A 1 184 ? 21.028 -16.703 10.450 1.00 92.19 184 LEU A CA 1
ATOM 1454 C C . LEU A 1 184 ? 19.892 -16.143 9.588 1.00 92.19 184 LEU A C 1
ATOM 1456 O O . LEU A 1 184 ? 18.725 -16.193 9.980 1.00 92.19 184 LEU A O 1
ATOM 1460 N N . ILE A 1 185 ? 20.241 -15.641 8.404 1.00 87.25 185 ILE A N 1
ATOM 1461 C CA . ILE A 1 185 ? 19.297 -15.030 7.460 1.00 87.25 185 ILE A CA 1
ATOM 1462 C C . ILE A 1 185 ? 19.224 -15.884 6.192 1.00 87.25 185 ILE A C 1
ATOM 1464 O O . ILE A 1 185 ? 20.205 -16.031 5.463 1.00 87.25 185 ILE A O 1
ATOM 1468 N N . LEU A 1 186 ? 18.048 -16.459 5.942 1.00 87.56 186 LEU A N 1
ATOM 1469 C CA . LEU A 1 186 ? 17.757 -17.394 4.847 1.00 87.56 186 LEU A CA 1
ATOM 1470 C C . LEU A 1 186 ? 16.576 -16.938 3.973 1.00 87.56 186 LEU A C 1
ATOM 1472 O O . LEU A 1 186 ? 16.202 -17.635 3.029 1.00 87.56 186 LEU A O 1
ATOM 1476 N N . GLU A 1 187 ? 15.968 -15.791 4.280 1.00 81.88 187 GLU A N 1
ATOM 1477 C CA . GLU A 1 187 ? 14.828 -15.235 3.547 1.00 81.88 187 GLU A CA 1
ATOM 1478 C C . GLU A 1 187 ? 15.092 -15.051 2.047 1.00 81.88 187 GLU A C 1
ATOM 1480 O O . GLU A 1 187 ? 16.220 -14.827 1.611 1.00 81.88 187 GLU A O 1
ATOM 1485 N N . ARG A 1 188 ? 14.015 -15.082 1.249 1.00 78.00 188 ARG A N 1
ATOM 1486 C CA . ARG A 1 188 ? 14.060 -14.910 -0.214 1.00 78.00 188 ARG A CA 1
ATOM 1487 C C . ARG A 1 188 ? 14.982 -15.938 -0.890 1.00 78.00 188 ARG A C 1
ATOM 1489 O O . ARG A 1 188 ? 15.897 -15.575 -1.618 1.00 78.00 188 ARG A O 1
ATOM 1496 N N . ASN A 1 189 ? 14.721 -17.213 -0.609 1.00 83.56 189 ASN A N 1
ATOM 1497 C CA . ASN A 1 189 ? 15.300 -18.381 -1.273 1.00 83.56 189 ASN A CA 1
ATOM 1498 C C . ASN A 1 189 ? 14.184 -19.371 -1.659 1.00 83.56 189 ASN A C 1
ATOM 1500 O O . ASN A 1 189 ? 13.033 -19.194 -1.262 1.00 83.56 189 ASN A O 1
ATOM 1504 N N . GLU A 1 190 ? 14.527 -20.433 -2.385 1.00 87.06 190 GLU A N 1
ATOM 1505 C CA . GLU A 1 190 ? 13.637 -21.530 -2.804 1.00 87.06 190 GLU A CA 1
ATOM 1506 C C . GLU A 1 190 ? 13.753 -22.754 -1.863 1.00 87.06 190 GLU A C 1
ATOM 1508 O O . GLU A 1 190 ? 13.631 -23.906 -2.285 1.00 87.06 190 GLU A O 1
ATOM 1513 N N . LEU A 1 191 ? 14.035 -22.516 -0.575 1.00 84.25 191 LEU A N 1
ATOM 1514 C CA . LEU A 1 191 ? 14.234 -23.569 0.427 1.00 84.25 191 LEU A CA 1
ATOM 1515 C C . LEU A 1 191 ? 12.933 -24.342 0.689 1.00 84.25 191 LEU A C 1
ATOM 1517 O O . LEU A 1 191 ? 11.850 -23.769 0.810 1.00 84.25 191 LEU A O 1
ATOM 1521 N N . THR A 1 192 ? 13.053 -25.659 0.824 1.00 78.81 192 THR A N 1
ATOM 1522 C CA . THR A 1 192 ? 11.939 -26.601 1.002 1.00 78.81 192 THR A CA 1
ATOM 1523 C C . THR A 1 192 ? 12.107 -27.417 2.281 1.00 78.81 192 THR A C 1
ATOM 1525 O O . THR A 1 192 ? 13.227 -27.707 2.684 1.00 78.81 192 THR A O 1
ATOM 1528 N N . GLY A 1 193 ? 11.013 -27.871 2.891 1.00 72.38 193 GLY A N 1
ATOM 1529 C CA . GLY A 1 193 ? 11.055 -28.612 4.160 1.00 72.38 193 GLY A CA 1
ATOM 1530 C C . GLY A 1 193 ? 11.037 -27.696 5.387 1.00 72.38 193 GLY A C 1
ATOM 1531 O O . GLY A 1 193 ? 11.001 -26.473 5.262 1.00 72.38 193 GLY A O 1
ATOM 1532 N N . SER A 1 194 ? 11.004 -28.288 6.580 1.00 76.62 194 SER A N 1
ATOM 1533 C CA . SER A 1 194 ? 10.936 -27.565 7.855 1.00 76.62 194 SER A CA 1
ATOM 1534 C C . SER A 1 194 ? 12.313 -27.092 8.321 1.00 76.62 194 SER A C 1
ATOM 1536 O O . SER A 1 194 ? 13.314 -27.777 8.107 1.00 76.62 194 SER A O 1
ATOM 1538 N N . VAL A 1 195 ? 12.361 -25.972 9.045 1.00 83.56 195 VAL A N 1
ATOM 1539 C CA . VAL A 1 195 ? 13.570 -25.587 9.784 1.00 83.56 195 VAL A CA 1
ATOM 1540 C C . VAL A 1 195 ? 13.838 -26.626 10.891 1.00 83.56 195 VAL A C 1
ATOM 1542 O O . VAL A 1 195 ? 12.894 -27.014 11.582 1.00 83.56 195 VAL A O 1
ATOM 1545 N N . PRO A 1 196 ? 15.090 -27.084 11.093 1.00 87.19 196 PRO A N 1
ATOM 1546 C CA . PRO A 1 196 ? 15.462 -27.943 12.217 1.00 87.19 196 PRO A CA 1
ATOM 1547 C C . PRO A 1 196 ? 15.010 -27.380 13.573 1.00 87.19 196 PRO A C 1
ATOM 1549 O O . PRO A 1 196 ? 15.297 -26.223 13.891 1.00 87.19 196 PRO A O 1
ATOM 1552 N N . LEU A 1 197 ? 14.354 -28.209 14.397 1.00 82.94 197 LEU A N 1
ATOM 1553 C CA . LEU A 1 197 ? 13.798 -27.822 15.706 1.00 82.94 197 LEU A CA 1
ATOM 1554 C C . LEU A 1 197 ? 14.822 -27.124 16.611 1.00 82.94 197 LEU A C 1
ATOM 1556 O O . LEU A 1 197 ? 14.488 -26.169 17.296 1.00 82.94 197 LEU A O 1
ATOM 1560 N N . GLN A 1 198 ? 16.089 -27.525 16.549 1.00 85.50 198 GLN A N 1
ATOM 1561 C CA . GLN A 1 198 ? 17.166 -26.949 17.354 1.00 85.50 198 GLN A CA 1
ATOM 1562 C C . GLN A 1 198 ? 17.464 -25.484 16.994 1.00 85.50 198 GLN A C 1
ATOM 1564 O O . GLN A 1 198 ? 17.823 -24.695 17.867 1.00 85.50 198 GLN A O 1
ATOM 1569 N N . LEU A 1 199 ? 17.313 -25.087 15.724 1.00 85.50 199 LEU A N 1
ATOM 1570 C CA . LEU A 1 199 ? 17.446 -23.680 15.320 1.00 85.50 199 LEU A CA 1
ATOM 1571 C C . LEU A 1 199 ? 16.259 -22.854 15.823 1.00 85.50 199 LEU A C 1
ATOM 1573 O O . LEU A 1 199 ? 16.433 -21.707 16.222 1.00 85.50 199 LEU A O 1
ATOM 1577 N N . ILE A 1 200 ? 15.070 -23.456 15.855 1.00 80.56 200 ILE A N 1
ATOM 1578 C CA . ILE A 1 200 ? 13.850 -22.833 16.374 1.00 80.56 200 ILE A CA 1
ATOM 1579 C C . ILE A 1 200 ? 13.939 -22.664 17.892 1.00 80.56 200 ILE A C 1
ATOM 1581 O O . ILE A 1 200 ? 13.649 -21.589 18.398 1.00 80.56 200 ILE A O 1
ATOM 1585 N N . GLU A 1 201 ? 14.404 -23.674 18.628 1.00 80.81 201 GLU A N 1
ATOM 1586 C CA . GLU A 1 201 ? 14.633 -23.583 20.075 1.00 80.81 201 GLU A CA 1
ATOM 1587 C C . GLU A 1 201 ? 15.644 -22.483 20.418 1.00 80.81 201 GLU A C 1
ATOM 1589 O O . GLU A 1 201 ? 15.409 -21.688 21.332 1.00 80.81 201 GLU A O 1
ATOM 1594 N N . ARG A 1 202 ? 16.735 -22.383 19.643 1.00 82.69 202 ARG A N 1
ATOM 1595 C CA . ARG A 1 202 ? 17.716 -21.292 19.760 1.00 82.69 202 ARG A CA 1
ATOM 1596 C C . ARG A 1 202 ? 17.134 -19.923 19.398 1.00 82.69 202 ARG A C 1
ATOM 1598 O O . ARG A 1 202 ? 17.563 -18.917 19.957 1.00 82.69 202 ARG A O 1
ATOM 1605 N N . SER A 1 203 ? 16.158 -19.873 18.495 1.00 83.31 203 SER A N 1
ATOM 1606 C CA . SER A 1 203 ? 15.427 -18.643 18.183 1.00 83.31 203 SER A CA 1
ATOM 1607 C C . SER A 1 203 ? 14.501 -18.233 19.326 1.00 83.31 203 SER A C 1
ATOM 1609 O O . SER A 1 203 ? 14.549 -17.098 19.792 1.00 83.31 203 SER A O 1
ATOM 1611 N N . ASN A 1 204 ? 13.715 -19.177 19.842 1.00 70.38 204 ASN A N 1
ATOM 1612 C CA . ASN A 1 204 ? 12.732 -18.942 20.899 1.00 70.38 204 ASN A CA 1
ATOM 1613 C C . ASN A 1 204 ? 13.383 -18.543 22.233 1.00 70.38 204 ASN A C 1
ATOM 1615 O O . ASN A 1 204 ? 12.787 -17.802 23.011 1.00 70.38 204 ASN A O 1
ATOM 1619 N N . ASN A 1 205 ? 14.603 -19.021 22.509 1.00 78.06 205 ASN A N 1
ATOM 1620 C CA . ASN A 1 205 ? 15.366 -18.646 23.703 1.00 78.06 205 ASN A CA 1
ATOM 1621 C C . ASN A 1 205 ? 16.250 -17.393 23.513 1.00 78.06 205 ASN A C 1
ATOM 1623 O O . ASN A 1 205 ? 16.973 -17.016 24.435 1.00 78.06 205 ASN A O 1
ATOM 1627 N N . GLY A 1 206 ? 16.208 -16.757 22.335 1.00 74.94 206 GLY A N 1
ATOM 1628 C CA . GLY A 1 206 ? 16.939 -15.525 22.023 1.00 74.94 206 GLY A CA 1
ATOM 1629 C C . GLY A 1 206 ? 18.442 -15.689 21.762 1.00 74.94 206 GLY A C 1
ATOM 1630 O O . GLY A 1 206 ? 19.136 -14.687 21.599 1.00 74.94 206 GLY A O 1
ATOM 1631 N N . SER A 1 207 ? 18.969 -16.919 21.711 1.00 80.44 207 SER A N 1
ATOM 1632 C CA . SER A 1 207 ? 20.389 -17.176 21.407 1.00 80.44 207 SER A CA 1
ATOM 1633 C C . SER A 1 207 ? 20.733 -17.077 19.914 1.00 80.44 207 SER A C 1
ATOM 1635 O O . SER A 1 207 ? 21.909 -16.940 19.569 1.00 80.44 207 SER A O 1
ATOM 1637 N N . LEU A 1 208 ? 19.729 -17.136 19.034 1.00 85.81 208 LEU A N 1
ATOM 1638 C CA . LEU A 1 208 ? 19.860 -17.033 17.582 1.00 85.81 208 LEU A CA 1
ATOM 1639 C C . LEU A 1 208 ? 18.764 -16.122 17.014 1.00 85.81 208 LEU A C 1
ATOM 1641 O O . LEU A 1 208 ? 17.587 -16.336 17.260 1.00 85.81 208 LEU A O 1
ATOM 1645 N N . LEU A 1 209 ? 19.132 -15.150 16.190 1.00 82.81 209 LEU A N 1
ATOM 1646 C CA . LEU A 1 209 ? 18.200 -14.429 15.333 1.00 82.81 209 LEU A CA 1
ATOM 1647 C C . LEU A 1 209 ? 18.041 -15.216 14.032 1.00 82.81 209 LEU A C 1
ATOM 1649 O O . LEU A 1 209 ? 18.972 -15.278 13.228 1.00 82.81 209 LEU A O 1
ATOM 1653 N N . LEU A 1 210 ? 16.880 -15.847 13.858 1.00 82.88 210 LEU A N 1
ATOM 1654 C CA . LEU A 1 210 ? 16.557 -16.682 12.705 1.00 82.88 210 LEU A CA 1
ATOM 1655 C C . LEU A 1 210 ? 15.543 -15.984 11.792 1.00 82.88 210 LEU A C 1
ATOM 1657 O O . LEU A 1 210 ? 14.493 -15.538 12.242 1.00 82.88 210 LEU A O 1
ATOM 1661 N N . SER A 1 211 ? 15.835 -15.958 10.494 1.00 82.12 211 SER A N 1
ATOM 1662 C CA . SER A 1 211 ? 14.986 -15.373 9.452 1.00 82.12 211 SER A CA 1
ATOM 1663 C C . SER A 1 211 ? 14.848 -16.376 8.290 1.00 82.12 211 SER A C 1
ATOM 1665 O O . SER A 1 211 ? 15.829 -16.679 7.612 1.00 82.12 211 SER A O 1
ATOM 1667 N N . CYS A 1 212 ? 13.664 -16.988 8.103 1.00 72.62 212 CYS A N 1
ATOM 1668 C CA . CYS A 1 212 ? 13.409 -18.071 7.128 1.00 72.62 212 CYS A CA 1
ATOM 1669 C C . CYS A 1 212 ? 11.905 -18.194 6.756 1.00 72.62 212 CYS A C 1
ATOM 1671 O O . CYS A 1 212 ? 11.059 -17.768 7.533 1.00 72.62 212 CYS A O 1
ATOM 1673 N N . ILE A 1 213 ? 11.554 -18.789 5.597 1.00 58.84 213 ILE A N 1
ATOM 1674 C CA . ILE A 1 213 ? 10.173 -18.829 5.026 1.00 58.84 213 ILE A CA 1
ATOM 1675 C C . ILE A 1 213 ? 9.539 -20.254 5.026 1.00 58.84 213 ILE A C 1
ATOM 1677 O O . ILE A 1 213 ? 8.522 -20.499 4.384 1.00 58.84 213 ILE A O 1
ATOM 1681 N N . CYS A 1 214 ? 10.101 -21.242 5.731 1.00 43.12 214 CYS A N 1
ATOM 1682 C CA . CYS A 1 214 ? 9.640 -22.640 5.628 1.00 43.12 214 CYS A CA 1
ATOM 1683 C C . CYS A 1 214 ? 8.144 -22.861 5.970 1.00 43.12 214 CYS A C 1
ATOM 1685 O O . CYS A 1 214 ? 7.636 -22.399 6.992 1.00 43.12 214 CYS A O 1
ATOM 1687 N N . ILE A 1 215 ? 7.457 -23.624 5.107 1.00 39.41 215 ILE A N 1
ATOM 1688 C CA . ILE A 1 215 ? 6.016 -23.923 5.146 1.00 39.41 215 ILE A CA 1
ATOM 1689 C C . ILE A 1 215 ? 5.726 -25.027 6.188 1.00 39.41 215 ILE A C 1
ATOM 1691 O O . ILE A 1 215 ? 6.378 -26.068 6.179 1.00 39.41 215 ILE A O 1
ATOM 1695 N N . TYR A 1 216 ? 4.691 -24.793 7.008 1.00 33.28 216 TYR A N 1
ATOM 1696 C CA . TYR A 1 216 ? 4.133 -25.581 8.127 1.00 33.28 216 TYR A CA 1
ATOM 1697 C C . TYR A 1 216 ? 4.815 -25.449 9.503 1.00 33.28 216 TYR A C 1
ATOM 1699 O O . TYR A 1 216 ? 5.855 -26.038 9.775 1.00 33.28 216 TYR A O 1
ATOM 1707 N N . GLY A 1 217 ? 4.097 -24.795 10.429 1.00 33.75 217 GLY A N 1
ATOM 1708 C CA . GLY A 1 217 ? 4.043 -25.240 11.828 1.00 33.75 217 GLY A CA 1
ATOM 1709 C C . GLY A 1 217 ? 4.543 -24.298 12.920 1.00 33.75 217 GLY A C 1
ATOM 1710 O O . GLY A 1 217 ? 4.440 -24.675 14.082 1.00 33.75 217 GLY A O 1
ATOM 1711 N N . ILE A 1 218 ? 5.051 -23.099 12.618 1.00 30.41 218 ILE A N 1
ATOM 1712 C CA . ILE A 1 218 ? 5.574 -22.197 13.659 1.00 30.41 218 ILE A CA 1
ATOM 1713 C C . ILE A 1 218 ? 4.943 -20.820 13.514 1.00 30.41 218 ILE A C 1
ATOM 1715 O O . ILE A 1 218 ? 5.043 -20.173 12.474 1.00 30.41 218 ILE A O 1
ATOM 1719 N N . GLN A 1 219 ? 4.248 -20.407 14.575 1.00 30.25 219 GLN A N 1
ATOM 1720 C CA . GLN A 1 219 ? 3.791 -19.039 14.766 1.00 30.25 219 GLN A CA 1
ATOM 1721 C C . GLN A 1 219 ? 5.009 -18.115 14.700 1.00 30.25 219 GLN A C 1
ATOM 1723 O O . GLN A 1 219 ? 5.982 -18.335 15.417 1.00 30.25 219 GLN A O 1
ATOM 1728 N N . HIS A 1 220 ? 4.943 -17.095 13.843 1.00 30.20 220 HIS A N 1
ATOM 1729 C CA . HIS A 1 220 ? 5.871 -15.970 13.855 1.00 30.20 220 HIS A CA 1
ATOM 1730 C C . HIS A 1 220 ? 5.966 -15.429 15.287 1.00 30.20 220 HIS A C 1
ATOM 1732 O O . HIS A 1 220 ? 5.045 -14.776 15.778 1.00 30.20 220 HIS A O 1
ATOM 1738 N N . GLN A 1 221 ? 7.070 -15.717 15.970 1.00 27.94 221 GLN A N 1
ATOM 1739 C CA . GLN A 1 221 ? 7.473 -14.938 17.122 1.00 27.94 221 GLN A CA 1
ATOM 1740 C C . GLN A 1 221 ? 8.139 -13.693 16.537 1.00 27.94 221 GLN A C 1
ATOM 1742 O O . GLN A 1 221 ? 9.331 -13.690 16.241 1.00 27.94 221 GLN A O 1
ATOM 1747 N N . ASP A 1 222 ? 7.332 -12.659 16.292 1.00 28.88 222 ASP A N 1
ATOM 1748 C CA . ASP A 1 222 ? 7.823 -11.316 15.998 1.00 28.88 222 ASP A CA 1
ATOM 1749 C C . ASP A 1 222 ? 8.551 -10.800 17.246 1.00 28.88 222 ASP A C 1
ATOM 1751 O O . ASP A 1 222 ? 8.001 -10.080 18.081 1.00 28.88 222 ASP A O 1
ATOM 1755 N N . VAL A 1 223 ? 9.816 -11.192 17.398 1.00 26.20 223 VAL A N 1
ATOM 1756 C CA . VAL A 1 223 ? 10.760 -10.414 18.187 1.00 26.20 223 VAL A CA 1
ATOM 1757 C C . VAL A 1 223 ? 11.076 -9.198 17.336 1.00 26.20 223 VAL A C 1
ATOM 1759 O O . VAL A 1 223 ? 11.791 -9.267 16.338 1.00 26.20 223 VAL A O 1
ATOM 1762 N N . SER A 1 224 ? 10.471 -8.082 17.724 1.00 26.31 224 SER A N 1
ATOM 1763 C CA . SER A 1 224 ? 10.783 -6.753 17.228 1.00 26.31 224 SER A CA 1
ATOM 1764 C C . SER A 1 224 ? 12.294 -6.577 17.071 1.00 26.31 224 SER A C 1
ATOM 1766 O O . SER A 1 224 ? 13.033 -6.635 18.057 1.00 26.31 224 SER A O 1
ATOM 1768 N N . LEU A 1 225 ? 12.742 -6.279 15.851 1.00 31.73 225 LEU A N 1
ATOM 1769 C CA . LEU A 1 225 ? 13.989 -5.558 15.600 1.00 31.73 225 LEU A CA 1
ATOM 1770 C C . LEU A 1 225 ? 13.841 -4.138 16.175 1.00 31.73 225 LEU A C 1
ATOM 1772 O O . LEU A 1 225 ? 13.743 -3.150 15.447 1.00 31.73 225 LEU A O 1
ATOM 1776 N N . GLU A 1 226 ? 13.800 -4.020 17.503 1.00 31.95 226 GLU A N 1
ATOM 1777 C CA . GLU A 1 226 ? 14.186 -2.774 18.145 1.00 31.95 226 GLU A CA 1
ATOM 1778 C C . GLU A 1 226 ? 15.684 -2.615 17.904 1.00 31.95 226 GLU A C 1
ATOM 1780 O O . GLU A 1 226 ? 16.511 -3.317 18.474 1.00 31.95 226 GLU A O 1
ATOM 1785 N N . SER A 1 227 ? 15.987 -1.723 16.964 1.00 34.75 227 SER A N 1
ATOM 1786 C CA . SER A 1 227 ? 17.201 -0.924 16.850 1.00 34.75 227 SER A CA 1
ATOM 1787 C C . SER A 1 227 ? 18.420 -1.418 17.636 1.00 34.75 227 SER A C 1
ATOM 1789 O O . SER A 1 227 ? 18.459 -1.358 18.866 1.00 34.75 227 SER A O 1
ATOM 1791 N N . ILE A 1 228 ? 19.513 -1.663 16.919 1.00 32.69 228 ILE A N 1
ATOM 1792 C CA . ILE A 1 228 ? 20.867 -1.476 17.451 1.00 32.69 228 ILE A CA 1
ATOM 1793 C C . ILE A 1 228 ? 21.068 0.038 17.718 1.00 32.69 228 ILE A C 1
ATOM 1795 O O . ILE A 1 228 ? 21.832 0.721 17.046 1.00 32.69 228 ILE A O 1
ATOM 1799 N N . GLN A 1 229 ? 20.328 0.603 18.675 1.00 34.47 229 GLN A N 1
ATOM 1800 C CA . GLN A 1 229 ? 20.573 1.911 19.272 1.00 34.47 229 GLN A CA 1
ATOM 1801 C C . GLN A 1 229 ? 21.006 1.672 20.716 1.00 34.47 229 GLN A C 1
ATOM 1803 O O . GLN A 1 229 ? 20.191 1.403 21.595 1.00 34.47 229 GLN A O 1
ATOM 1808 N N . ARG A 1 230 ? 22.311 1.803 20.975 1.00 46.75 230 ARG A N 1
ATOM 1809 C CA . ARG A 1 230 ? 22.824 2.010 22.335 1.00 46.75 230 ARG A CA 1
ATOM 1810 C C . ARG A 1 230 ? 22.203 3.306 22.875 1.00 46.75 230 ARG A C 1
ATOM 1812 O O . ARG A 1 230 ? 22.492 4.385 22.359 1.00 46.75 230 ARG A O 1
ATOM 1819 N N . ARG A 1 231 ? 21.321 3.198 23.872 1.00 48.84 231 ARG A N 1
ATOM 1820 C CA . ARG A 1 231 ? 20.733 4.339 24.593 1.00 48.84 231 ARG A CA 1
ATOM 1821 C C . ARG A 1 231 ? 21.667 4.746 25.738 1.00 48.84 231 ARG A C 1
ATOM 1823 O O . ARG A 1 231 ? 22.178 3.876 26.431 1.00 48.84 231 ARG A O 1
ATOM 1830 N N . PHE A 1 232 ? 21.869 6.050 25.930 1.00 65.88 232 PHE A N 1
ATOM 1831 C CA . PHE A 1 232 ? 22.674 6.622 27.015 1.00 65.88 232 PHE A CA 1
ATOM 1832 C C . PHE A 1 232 ? 21.797 7.521 27.886 1.00 65.88 232 PHE A C 1
ATOM 1834 O O . PHE A 1 232 ? 21.017 8.324 27.372 1.00 65.88 232 PHE A O 1
ATOM 1841 N N . THR A 1 233 ? 21.935 7.412 29.201 1.00 69.19 233 THR A N 1
ATOM 1842 C CA . THR A 1 233 ? 21.311 8.328 30.162 1.00 69.19 233 THR A CA 1
ATOM 1843 C C . THR A 1 233 ? 22.033 9.678 30.177 1.00 69.19 233 THR A C 1
ATOM 1845 O O . THR A 1 233 ? 23.213 9.782 29.836 1.00 69.19 233 THR A O 1
ATOM 1848 N N . TYR A 1 234 ? 21.355 10.744 30.613 1.00 61.28 234 TYR A N 1
ATOM 1849 C CA . TYR A 1 234 ? 21.972 12.076 30.710 1.00 61.28 234 TYR A CA 1
ATOM 1850 C C . TYR A 1 234 ? 23.184 12.096 31.660 1.00 61.28 234 TYR A C 1
ATOM 1852 O O . TYR A 1 234 ? 24.197 12.731 31.377 1.00 61.28 234 TYR A O 1
ATOM 1860 N N . SER A 1 235 ? 23.118 11.328 32.749 1.00 66.62 235 SER A N 1
ATOM 1861 C CA . SER A 1 235 ? 24.232 11.092 33.674 1.00 66.62 235 SER A CA 1
ATOM 1862 C C . SER A 1 235 ? 25.434 10.423 33.005 1.00 66.62 235 SER A C 1
ATOM 1864 O O . SER A 1 235 ? 26.577 10.798 33.266 1.00 66.62 235 SER A O 1
ATOM 1866 N N . GLU A 1 236 ? 25.202 9.468 32.104 1.00 71.00 236 GLU A N 1
ATOM 1867 C CA . GLU A 1 236 ? 26.278 8.851 31.327 1.00 71.00 236 GLU A CA 1
ATOM 1868 C C . GLU A 1 236 ? 26.860 9.830 30.312 1.00 71.00 236 GLU A C 1
ATOM 1870 O O . GLU A 1 236 ? 28.076 9.891 30.179 1.00 71.00 236 GLU A O 1
ATOM 1875 N N . LEU A 1 237 ? 26.035 10.654 29.659 1.00 76.94 237 LEU A N 1
ATOM 1876 C CA . LEU A 1 237 ? 26.510 11.689 28.735 1.00 76.94 237 LEU A CA 1
ATOM 1877 C C . LEU A 1 237 ? 27.374 12.747 29.434 1.00 76.94 237 LEU A C 1
ATOM 1879 O O . LEU A 1 237 ? 28.386 13.171 28.874 1.00 76.94 237 LEU A O 1
ATOM 1883 N N . LEU A 1 238 ? 27.032 13.127 30.668 1.00 71.62 238 LEU A N 1
ATOM 1884 C CA . LEU A 1 238 ? 27.868 13.991 31.505 1.00 71.62 238 LEU A CA 1
ATOM 1885 C C . LEU A 1 238 ? 29.231 13.349 31.781 1.00 71.62 238 LEU A C 1
ATOM 1887 O O . LEU A 1 238 ? 30.256 14.016 31.672 1.00 71.62 238 LEU A O 1
ATOM 1891 N N . ARG A 1 239 ? 29.265 12.049 32.084 1.00 79.62 239 ARG A N 1
ATOM 1892 C CA . ARG A 1 239 ? 30.521 11.322 32.310 1.00 79.62 239 ARG A CA 1
ATOM 1893 C C . ARG A 1 239 ? 31.344 11.194 31.023 1.00 79.62 239 ARG A C 1
ATOM 1895 O O . ARG A 1 239 ? 32.533 11.493 31.034 1.00 79.62 239 ARG A O 1
ATOM 1902 N N . ILE A 1 240 ? 30.702 10.816 29.917 1.00 84.25 240 ILE A N 1
ATOM 1903 C CA . ILE A 1 240 ? 31.313 10.616 28.592 1.00 84.25 240 ILE A CA 1
ATOM 1904 C C . ILE A 1 240 ? 31.953 11.909 28.088 1.00 84.25 240 ILE A C 1
ATOM 1906 O O . ILE A 1 240 ? 33.049 11.879 27.545 1.00 84.25 240 ILE A O 1
ATOM 1910 N N . THR A 1 241 ? 31.295 13.050 28.279 1.00 84.44 241 THR A N 1
ATOM 1911 C CA . THR A 1 241 ? 31.770 14.356 27.785 1.00 84.44 241 THR A CA 1
ATOM 1912 C C . THR A 1 241 ? 32.630 15.128 28.780 1.00 84.44 241 THR A C 1
ATOM 1914 O O . THR A 1 241 ? 32.977 16.284 28.524 1.00 84.44 241 THR A O 1
ATOM 1917 N N . ASN A 1 242 ? 32.945 14.527 29.934 1.00 85.56 242 ASN A N 1
ATOM 1918 C CA . ASN A 1 242 ? 33.569 15.206 31.066 1.00 85.56 242 ASN A CA 1
ATOM 1919 C C . ASN A 1 242 ? 32.872 16.548 31.367 1.00 85.56 242 ASN A C 1
ATOM 1921 O O . ASN A 1 242 ? 33.461 17.625 31.236 1.00 85.56 242 ASN A O 1
ATOM 1925 N N . ASN A 1 243 ? 31.580 16.460 31.682 1.00 84.81 243 ASN A N 1
ATOM 1926 C CA . ASN A 1 243 ? 30.674 17.568 31.969 1.00 84.81 243 ASN A CA 1
ATOM 1927 C C . ASN A 1 243 ? 30.607 18.618 30.841 1.00 84.81 243 ASN A C 1
ATOM 1929 O O . ASN A 1 243 ? 30.625 19.820 31.100 1.00 84.81 243 ASN A O 1
ATOM 1933 N N . PHE A 1 244 ? 30.580 18.161 29.582 1.00 81.88 244 PHE A N 1
ATOM 1934 C CA . PHE A 1 244 ? 30.547 19.012 28.385 1.00 81.88 244 PHE A CA 1
ATOM 1935 C C . PHE A 1 244 ? 31.684 20.055 28.327 1.00 81.88 244 PHE A C 1
ATOM 1937 O O . PHE A 1 244 ? 31.515 21.165 27.822 1.00 81.88 244 PHE A O 1
ATOM 1944 N N . SER A 1 245 ? 32.867 19.713 28.844 1.00 75.88 245 SER A N 1
ATOM 1945 C CA . SER A 1 245 ? 33.974 20.666 29.033 1.00 75.88 245 SER A CA 1
ATOM 1946 C C . SER A 1 245 ? 34.641 21.127 27.734 1.00 75.88 245 SER A C 1
ATOM 1948 O O . SER A 1 245 ? 35.061 22.281 27.631 1.00 75.88 245 SER A O 1
ATOM 1950 N N . ARG A 1 246 ? 34.748 20.251 26.727 1.00 79.19 246 ARG A N 1
ATOM 1951 C CA . ARG A 1 246 ? 35.485 20.533 25.485 1.00 79.19 246 ARG A CA 1
ATOM 1952 C C . ARG A 1 246 ? 34.551 20.600 24.283 1.00 79.19 246 ARG A C 1
ATOM 1954 O O . ARG A 1 246 ? 33.996 19.593 23.858 1.00 79.19 246 ARG A O 1
ATOM 1961 N N . ILE A 1 247 ? 34.416 21.788 23.702 1.00 82.62 247 ILE A N 1
ATOM 1962 C CA . ILE A 1 247 ? 33.588 22.037 22.516 1.00 82.62 247 ILE A CA 1
ATOM 1963 C C . ILE A 1 247 ? 34.386 21.703 21.253 1.00 82.62 247 ILE A C 1
ATOM 1965 O O . ILE A 1 247 ? 35.512 22.165 21.086 1.00 82.62 247 ILE A O 1
ATOM 1969 N N . LEU A 1 248 ? 33.783 20.920 20.359 1.00 63.88 248 LEU A N 1
ATOM 1970 C CA . LEU A 1 248 ? 34.327 20.599 19.036 1.00 63.88 248 LEU A CA 1
ATOM 1971 C C . LEU A 1 248 ? 33.751 21.501 17.938 1.00 63.88 248 LEU A C 1
ATOM 1973 O O . LEU A 1 248 ? 34.405 21.717 16.924 1.00 63.88 248 LEU A O 1
ATOM 1977 N N . GLY A 1 249 ? 32.547 22.049 18.137 1.00 63.44 249 GLY A N 1
ATOM 1978 C CA . GLY A 1 249 ? 31.939 22.999 17.205 1.00 63.44 249 GLY A CA 1
ATOM 1979 C C . GLY A 1 249 ? 30.538 23.453 17.619 1.00 63.44 249 GLY A C 1
ATOM 1980 O O . GLY A 1 249 ? 29.896 22.835 18.468 1.00 63.44 249 GLY A O 1
ATOM 1981 N N . LYS A 1 250 ? 30.048 24.538 17.009 1.00 66.12 250 LYS A N 1
ATOM 1982 C CA . LYS A 1 250 ? 28.688 25.074 17.201 1.00 66.12 250 LYS A CA 1
ATOM 1983 C C . LYS A 1 250 ? 28.008 25.265 15.847 1.00 66.12 250 LYS A C 1
ATOM 1985 O O . LYS A 1 250 ? 28.605 25.847 14.950 1.00 66.12 250 LYS A O 1
ATOM 1990 N N . GLY A 1 251 ? 26.773 24.779 15.704 1.00 52.81 251 GLY A N 1
ATOM 1991 C CA . GLY A 1 251 ? 25.954 24.952 14.497 1.00 52.81 251 GLY A CA 1
ATOM 1992 C C . GLY A 1 25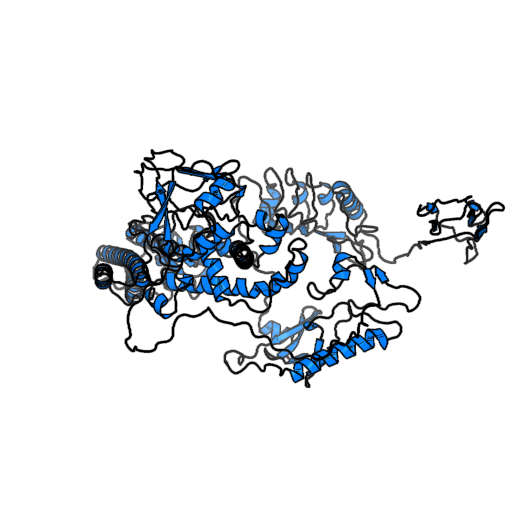1 ? 24.499 25.296 14.831 1.00 52.81 251 GLY A C 1
ATOM 1993 O O . GLY A 1 251 ? 24.122 25.311 16.000 1.00 52.81 251 GLY A O 1
ATOM 1994 N N . GLY A 1 252 ? 23.662 25.525 13.811 1.00 47.22 252 GLY A N 1
ATOM 1995 C CA . GLY A 1 252 ? 22.263 25.979 13.970 1.00 47.22 252 GLY A CA 1
ATOM 1996 C C . GLY A 1 252 ? 21.322 25.038 14.740 1.00 47.22 252 GLY A C 1
ATOM 1997 O O . GLY A 1 252 ? 20.211 25.421 15.076 1.00 47.22 252 GLY A O 1
ATOM 1998 N N . PHE A 1 253 ? 21.779 23.828 15.062 1.00 43.66 253 PHE A N 1
ATOM 1999 C CA . PHE A 1 253 ? 21.031 22.820 15.816 1.00 43.66 253 PHE A CA 1
ATOM 2000 C C . PHE A 1 253 ? 21.738 22.437 17.126 1.00 43.66 253 PHE A C 1
ATOM 2002 O O . PHE A 1 253 ? 21.580 21.320 17.601 1.00 43.66 253 PHE A O 1
ATOM 2009 N N . GLY A 1 254 ? 22.582 23.312 17.681 1.00 60.44 254 GLY A N 1
ATOM 2010 C CA . GLY A 1 254 ? 23.206 23.119 18.995 1.00 60.44 254 GLY A CA 1
ATOM 2011 C C . GLY A 1 254 ? 24.728 22.926 18.989 1.00 60.44 254 GLY A C 1
ATOM 2012 O O . GLY A 1 254 ? 25.391 22.973 17.947 1.00 60.44 254 GLY A O 1
ATOM 2013 N N . THR A 1 255 ? 25.292 22.741 20.187 1.00 70.94 255 THR A N 1
ATOM 2014 C CA . THR A 1 255 ? 26.747 22.665 20.430 1.00 70.94 255 THR A CA 1
ATOM 2015 C C . THR A 1 255 ? 27.209 21.210 20.460 1.00 70.94 255 THR A C 1
ATOM 2017 O O . THR A 1 255 ? 26.568 20.365 21.080 1.00 70.94 255 THR A O 1
ATOM 2020 N N . VAL A 1 256 ? 28.320 20.908 19.789 1.00 74.06 256 VAL A N 1
ATOM 2021 C CA . VAL A 1 256 ? 28.948 19.582 19.771 1.00 74.06 256 VAL A CA 1
ATOM 2022 C C . VAL A 1 256 ? 30.134 19.570 20.725 1.00 74.06 256 VAL A C 1
ATOM 2024 O O . VAL A 1 256 ? 31.033 20.407 20.619 1.00 74.06 256 VAL A O 1
ATOM 2027 N N . TYR A 1 257 ? 30.147 18.598 21.626 1.00 79.81 257 TYR A N 1
ATOM 2028 C CA . TYR A 1 257 ? 31.168 18.391 22.643 1.00 79.81 257 TYR A CA 1
ATOM 2029 C C . TYR A 1 257 ? 31.976 17.131 22.352 1.00 79.81 257 TYR A C 1
ATOM 2031 O O . TYR A 1 257 ? 31.485 16.179 21.751 1.00 79.81 257 TYR A O 1
ATOM 2039 N N . HIS A 1 258 ? 33.227 17.128 22.782 1.00 81.38 258 HIS A N 1
ATOM 2040 C CA . HIS A 1 258 ? 34.086 15.953 22.777 1.00 81.38 258 HIS A CA 1
ATOM 2041 C C . HIS A 1 258 ? 33.691 15.029 23.928 1.00 81.38 258 HIS A C 1
ATOM 2043 O O . HIS A 1 258 ? 33.392 15.504 25.022 1.00 81.38 258 HIS A O 1
ATOM 2049 N N . GLY A 1 259 ? 33.692 13.723 23.686 1.00 86.25 259 GLY A N 1
ATOM 2050 C CA . GLY A 1 259 ? 33.510 12.716 24.719 1.00 86.25 259 GLY A CA 1
ATOM 2051 C C . GLY A 1 259 ? 34.295 11.439 24.442 1.00 86.25 259 GLY A C 1
ATOM 2052 O O . GLY A 1 259 ? 34.895 11.279 23.381 1.00 86.25 259 GLY A O 1
ATOM 2053 N N . CYS A 1 260 ? 34.297 10.531 25.411 1.00 78.00 260 CYS A N 1
ATOM 2054 C CA . CYS A 1 260 ? 34.978 9.244 25.343 1.00 78.00 260 CYS A CA 1
ATOM 2055 C C . CYS A 1 260 ? 34.059 8.133 25.869 1.00 78.00 260 CYS A C 1
ATOM 2057 O O . CYS A 1 260 ? 33.521 8.245 26.972 1.00 78.00 260 CYS A O 1
ATOM 2059 N N . ILE A 1 261 ? 33.865 7.079 25.075 1.00 78.06 261 ILE A N 1
ATOM 2060 C CA . ILE A 1 261 ? 33.116 5.870 25.443 1.00 78.06 261 ILE A CA 1
ATOM 2061 C C . ILE A 1 261 ? 34.065 4.694 25.257 1.00 78.06 261 ILE A C 1
ATOM 2063 O O . ILE A 1 261 ? 34.481 4.460 24.128 1.00 78.06 261 ILE A O 1
ATOM 2067 N N . ASP A 1 262 ? 34.397 3.971 26.329 1.00 67.44 262 ASP A N 1
ATOM 2068 C CA . ASP A 1 262 ? 35.256 2.775 26.288 1.00 67.44 262 ASP A CA 1
ATOM 2069 C C . ASP A 1 262 ? 36.514 2.984 25.408 1.00 67.44 262 ASP A C 1
ATOM 2071 O O . ASP A 1 262 ? 36.723 2.294 24.412 1.00 67.44 262 ASP A O 1
ATOM 2075 N N . ASP A 1 263 ? 37.285 4.037 25.716 1.00 62.69 263 ASP A N 1
ATOM 2076 C CA . ASP A 1 263 ? 38.495 4.498 25.000 1.00 62.69 263 ASP A CA 1
ATOM 2077 C C . ASP A 1 263 ? 38.306 4.952 23.539 1.00 62.69 263 ASP A C 1
ATOM 2079 O O . ASP A 1 263 ? 39.254 5.366 22.866 1.00 62.69 263 ASP A O 1
ATOM 2083 N N . THR A 1 264 ? 37.066 4.977 23.055 1.00 58.38 264 THR A N 1
ATOM 2084 C CA . THR A 1 264 ? 36.703 5.504 21.739 1.00 58.38 264 THR A CA 1
ATOM 2085 C C . THR A 1 264 ? 36.280 6.964 21.850 1.00 58.38 264 THR A C 1
ATOM 2087 O O . THR A 1 264 ? 35.339 7.309 22.569 1.00 58.38 264 THR A O 1
ATOM 2090 N N . GLN A 1 265 ? 36.950 7.845 21.104 1.00 76.31 265 GLN A N 1
ATOM 2091 C CA . GLN A 1 265 ? 36.571 9.256 21.053 1.00 76.31 265 GLN A CA 1
ATOM 2092 C C . GLN A 1 265 ? 35.276 9.443 20.263 1.00 76.31 265 GLN A C 1
ATOM 2094 O O . GLN A 1 265 ? 35.138 8.967 19.138 1.00 76.31 265 GLN A O 1
ATOM 2099 N N . VAL A 1 266 ? 34.337 10.179 20.847 1.00 70.50 266 VAL A N 1
ATOM 2100 C CA . VAL A 1 266 ? 33.014 10.444 20.281 1.00 70.50 266 VAL A CA 1
ATOM 2101 C C . VAL A 1 266 ? 32.694 11.935 20.319 1.00 70.50 266 VAL A C 1
ATOM 2103 O O . VAL A 1 266 ? 33.257 12.700 21.103 1.00 70.50 266 VAL A O 1
ATOM 2106 N N . ALA A 1 267 ? 31.765 12.361 19.467 1.00 74.56 267 ALA A N 1
ATOM 2107 C CA . ALA A 1 267 ? 31.242 13.720 19.449 1.00 74.56 267 ALA A CA 1
ATOM 2108 C C . ALA A 1 267 ? 29.776 13.707 19.906 1.00 74.56 267 ALA A C 1
ATOM 2110 O O . ALA A 1 267 ? 28.935 13.052 19.294 1.00 74.56 267 ALA A O 1
ATOM 2111 N N . VAL A 1 268 ? 29.463 14.426 20.983 1.00 68.19 268 VAL A N 1
ATOM 2112 C CA . VAL A 1 268 ? 28.132 14.470 21.604 1.00 68.19 268 VAL A CA 1
ATOM 2113 C C . VAL A 1 268 ? 27.489 15.821 21.320 1.00 68.19 268 VAL A C 1
ATOM 2115 O O . VAL A 1 268 ? 27.968 16.858 21.774 1.00 68.19 268 VAL A O 1
ATOM 2118 N N . LYS A 1 269 ? 26.398 15.829 20.552 1.00 76.94 269 LYS A N 1
ATOM 2119 C CA . LYS A 1 269 ? 25.688 17.051 20.159 1.00 76.94 269 LYS A CA 1
ATOM 2120 C C . LYS A 1 269 ? 24.527 17.337 21.106 1.00 76.94 269 LYS A C 1
ATOM 2122 O O . LYS A 1 269 ? 23.591 16.550 21.189 1.00 76.94 269 LYS A O 1
ATOM 2127 N N . MET A 1 270 ? 24.575 18.481 21.779 1.00 66.88 270 MET A N 1
ATOM 2128 C CA . MET A 1 270 ? 23.502 18.966 22.642 1.00 66.88 270 MET A CA 1
ATOM 2129 C C . MET A 1 270 ? 22.617 19.939 21.861 1.00 66.88 270 MET A C 1
ATOM 2131 O O . MET A 1 270 ? 23.081 21.000 21.436 1.00 66.88 270 MET A O 1
ATOM 2135 N N . LEU A 1 271 ? 21.351 19.569 21.665 1.00 51.03 271 LEU A N 1
ATOM 2136 C CA . LEU A 1 271 ? 20.346 20.413 21.017 1.00 51.03 271 LEU A CA 1
ATOM 2137 C C . LEU A 1 271 ? 19.935 21.546 21.972 1.00 51.03 271 LEU A C 1
ATOM 2139 O O . LEU A 1 271 ? 19.614 21.286 23.130 1.00 51.03 271 LEU A O 1
ATOM 2143 N N . SER A 1 272 ? 19.934 22.799 21.512 1.00 53.09 272 SER A N 1
ATOM 2144 C CA . SER A 1 272 ? 19.427 23.926 22.305 1.00 53.09 272 SER A CA 1
ATOM 2145 C C . SER A 1 272 ? 17.907 24.054 22.153 1.00 53.09 272 SER A C 1
ATOM 2147 O O . SER A 1 272 ? 17.388 24.022 21.035 1.00 53.09 272 SER A O 1
ATOM 2149 N N . GLN A 1 273 ? 17.196 24.255 23.271 1.00 44.00 273 GLN A N 1
ATOM 2150 C CA . GLN A 1 273 ? 15.726 24.388 23.345 1.00 44.00 273 GLN A CA 1
ATOM 2151 C C . GLN A 1 273 ? 15.128 25.542 22.511 1.00 44.00 273 GLN A C 1
ATOM 2153 O O . GLN A 1 273 ? 13.917 25.612 22.350 1.00 44.00 273 GLN A O 1
ATOM 2158 N N . SER A 1 274 ? 15.949 26.415 21.930 1.00 42.00 274 SER A N 1
ATOM 2159 C CA . SER A 1 274 ? 15.530 27.547 21.095 1.00 42.00 274 SER A CA 1
ATOM 2160 C C . SER A 1 274 ? 15.269 27.208 19.618 1.00 42.00 274 SER A C 1
ATOM 2162 O O . SER A 1 274 ? 15.196 28.112 18.798 1.00 42.00 274 SER A O 1
ATOM 2164 N N . SER A 1 275 ? 15.167 25.929 19.244 1.00 36.03 275 SER A N 1
ATOM 2165 C CA . SER A 1 275 ? 14.949 25.501 17.845 1.00 36.03 275 SER A CA 1
ATOM 2166 C C . SER A 1 275 ? 13.508 25.066 17.540 1.00 36.03 275 SER A C 1
ATOM 2168 O O . SER A 1 275 ? 13.247 24.420 16.528 1.00 36.03 275 SER A O 1
ATOM 2170 N N . VAL A 1 276 ? 12.555 25.466 18.388 1.00 40.22 276 VAL A N 1
ATOM 2171 C CA . VAL A 1 276 ? 11.117 25.372 18.113 1.00 40.22 276 VAL A CA 1
ATOM 2172 C C . VAL A 1 276 ? 10.564 26.796 18.053 1.00 40.22 276 VAL A C 1
ATOM 2174 O O . VAL A 1 276 ? 10.489 27.459 19.083 1.00 40.22 276 VAL A O 1
ATOM 2177 N N . LYS A 1 277 ? 10.147 27.201 16.844 1.00 34.38 277 LYS A N 1
ATOM 2178 C CA . LYS A 1 277 ? 9.616 28.514 16.417 1.00 34.38 277 LYS A CA 1
ATOM 2179 C C . LYS A 1 277 ? 10.679 29.572 16.090 1.00 34.38 277 LYS A C 1
ATOM 2181 O O . LYS A 1 277 ? 11.251 30.181 16.978 1.00 34.38 277 LYS A O 1
ATOM 2186 N N . ASP A 1 278 ? 10.909 29.772 14.793 1.00 26.19 278 ASP A N 1
ATOM 2187 C CA . ASP A 1 278 ? 10.498 31.014 14.129 1.00 26.19 278 ASP A CA 1
ATOM 2188 C C . ASP A 1 278 ? 10.502 30.833 12.606 1.00 26.19 278 ASP A C 1
ATOM 2190 O O . ASP A 1 278 ? 11.480 30.412 11.987 1.00 26.19 278 ASP A O 1
ATOM 2194 N N . ASP A 1 279 ? 9.342 31.122 12.030 1.00 36.97 279 ASP A N 1
ATOM 2195 C CA . ASP A 1 279 ? 9.063 31.183 10.606 1.00 36.97 279 ASP A CA 1
ATOM 2196 C C . ASP A 1 279 ? 9.438 32.600 10.137 1.00 36.97 279 ASP A C 1
ATOM 2198 O O . ASP A 1 279 ? 8.590 33.477 10.016 1.00 36.97 279 ASP A O 1
ATOM 2202 N N . GLU A 1 280 ? 10.732 32.872 9.940 1.00 35.53 280 GLU A N 1
ATOM 2203 C CA . GLU A 1 280 ? 11.191 34.095 9.270 1.00 35.53 280 GLU A CA 1
ATOM 2204 C C . GLU A 1 280 ? 12.317 33.794 8.274 1.00 35.53 280 GLU A C 1
ATOM 2206 O O . GLU A 1 280 ? 13.428 33.413 8.632 1.00 35.53 280 GLU A O 1
ATOM 2211 N N . LYS A 1 281 ? 11.987 33.994 6.990 1.00 33.88 281 LYS A N 1
ATOM 2212 C CA . LYS A 1 281 ? 12.877 34.177 5.830 1.00 33.88 281 LYS A CA 1
ATOM 2213 C C . LYS A 1 281 ? 14.177 33.370 5.867 1.00 33.88 281 LYS A C 1
ATOM 2215 O O . LYS A 1 281 ? 15.223 33.838 6.315 1.00 33.88 281 LYS A O 1
ATOM 2220 N N . ALA A 1 282 ? 14.138 32.214 5.204 1.00 36.12 282 ALA A N 1
ATOM 2221 C CA . ALA A 1 282 ? 15.332 31.562 4.685 1.00 36.12 282 ALA A CA 1
ATOM 2222 C C . ALA A 1 282 ? 16.273 32.611 4.063 1.00 36.12 282 ALA A C 1
ATOM 2224 O O . ALA A 1 282 ? 15.896 33.329 3.133 1.00 36.12 282 ALA A O 1
ATOM 2225 N N . ASN A 1 283 ? 17.496 32.706 4.587 1.00 44.09 283 ASN A N 1
ATOM 2226 C CA . ASN A 1 283 ? 18.578 33.493 4.005 1.00 44.09 283 ASN A CA 1
ATOM 2227 C C . ASN A 1 283 ? 18.970 32.850 2.664 1.00 44.09 283 ASN A C 1
ATOM 2229 O O . ASN A 1 283 ? 19.927 32.081 2.560 1.00 44.09 283 ASN A O 1
ATOM 2233 N N . ILE A 1 284 ? 18.177 33.116 1.628 1.00 50.12 284 ILE A N 1
ATOM 2234 C CA . ILE A 1 284 ? 18.452 32.697 0.260 1.00 50.12 284 ILE A CA 1
ATOM 2235 C C . ILE A 1 284 ? 19.762 33.375 -0.145 1.00 50.12 284 ILE A C 1
ATOM 2237 O O . ILE A 1 284 ? 19.842 34.600 -0.233 1.00 50.12 284 ILE A O 1
ATOM 2241 N N . LEU A 1 285 ? 20.805 32.575 -0.393 1.00 57.97 285 LEU A N 1
ATOM 2242 C CA . LEU A 1 285 ? 22.060 33.074 -0.952 1.00 57.97 285 LEU A CA 1
ATOM 2243 C C . LEU A 1 285 ? 21.754 33.843 -2.239 1.00 57.97 285 LEU A C 1
ATOM 2245 O O . LEU A 1 285 ? 21.146 33.284 -3.158 1.00 57.97 285 LEU A O 1
ATOM 2249 N N . THR A 1 286 ? 22.173 35.107 -2.303 1.00 70.81 286 THR A N 1
ATOM 2250 C CA . THR A 1 286 ? 22.020 35.932 -3.504 1.00 70.81 286 THR A CA 1
ATOM 2251 C C . THR A 1 286 ? 22.726 35.276 -4.687 1.00 70.81 286 THR A C 1
ATOM 2253 O O . THR A 1 286 ? 23.698 34.532 -4.519 1.00 70.81 286 THR A O 1
ATOM 2256 N N . TRP A 1 287 ? 22.248 35.548 -5.903 1.00 60.16 287 TRP A N 1
ATOM 2257 C CA . TRP A 1 287 ? 22.817 34.948 -7.111 1.00 60.16 287 TRP A CA 1
ATOM 2258 C C . TRP A 1 287 ? 24.309 35.270 -7.268 1.00 60.16 287 TRP A C 1
ATOM 2260 O O . TRP A 1 287 ? 25.106 34.397 -7.594 1.00 60.16 287 TRP A O 1
ATOM 2270 N N . GLU A 1 288 ? 24.706 36.482 -6.880 1.00 66.88 288 GLU A N 1
ATOM 2271 C CA . GLU A 1 288 ? 26.105 36.904 -6.814 1.00 66.88 288 GLU A CA 1
ATOM 2272 C C . GLU A 1 288 ? 26.951 36.038 -5.860 1.00 66.88 288 GLU A C 1
ATOM 2274 O O . GLU A 1 288 ? 28.053 35.619 -6.214 1.00 66.88 288 GLU A O 1
ATOM 2279 N N . ARG A 1 289 ? 26.435 35.710 -4.665 1.00 67.38 289 ARG A N 1
ATOM 2280 C CA . ARG A 1 289 ? 27.133 34.835 -3.705 1.00 67.38 289 ARG A CA 1
ATOM 2281 C C . ARG A 1 289 ? 27.259 33.404 -4.221 1.00 67.38 289 ARG A C 1
ATOM 2283 O O . ARG A 1 289 ? 28.298 32.785 -4.026 1.00 67.38 289 ARG A O 1
ATOM 2290 N N . ARG A 1 290 ? 26.241 32.889 -4.913 1.00 74.31 290 ARG A N 1
ATOM 2291 C CA . ARG A 1 290 ? 26.281 31.546 -5.521 1.00 74.31 290 ARG A CA 1
ATOM 2292 C C . ARG A 1 290 ? 27.291 31.469 -6.665 1.00 74.31 290 ARG A C 1
ATOM 2294 O O . ARG A 1 290 ? 28.061 30.517 -6.724 1.00 74.31 290 ARG A O 1
ATOM 2301 N N . LEU A 1 291 ? 27.343 32.500 -7.511 1.00 73.38 291 LEU A N 1
ATOM 2302 C CA . LEU A 1 291 ? 28.360 32.645 -8.555 1.00 73.38 291 LEU A CA 1
ATOM 2303 C C . LEU A 1 291 ? 29.773 32.688 -7.968 1.00 73.38 291 LEU A C 1
ATOM 2305 O O . LEU A 1 291 ? 30.673 32.049 -8.507 1.00 73.38 291 LEU A O 1
ATOM 2309 N N . ARG A 1 292 ? 29.962 33.381 -6.840 1.00 74.25 292 ARG A N 1
ATOM 2310 C CA . ARG A 1 292 ? 31.251 33.434 -6.139 1.00 74.25 292 ARG A CA 1
ATOM 2311 C C . ARG A 1 292 ? 31.675 32.061 -5.609 1.00 74.25 292 ARG A C 1
ATOM 2313 O O . ARG A 1 292 ? 32.776 31.625 -5.906 1.00 74.25 292 ARG A O 1
ATOM 2320 N N . ILE A 1 293 ? 30.770 31.341 -4.942 1.00 79.69 293 ILE A N 1
ATOM 2321 C CA . ILE A 1 293 ? 31.013 29.972 -4.449 1.00 79.69 293 ILE A CA 1
ATOM 2322 C C . ILE A 1 293 ? 31.381 29.017 -5.596 1.00 79.69 293 ILE A C 1
ATOM 2324 O O . ILE A 1 293 ? 32.328 28.243 -5.476 1.00 79.69 293 ILE A O 1
ATOM 2328 N N . ALA A 1 294 ? 30.659 29.083 -6.719 1.00 77.00 294 ALA A N 1
ATOM 2329 C CA . ALA A 1 294 ? 30.946 28.258 -7.892 1.00 77.00 294 ALA A CA 1
ATOM 2330 C C . ALA A 1 294 ? 32.304 28.607 -8.527 1.00 77.00 294 ALA A C 1
ATOM 2332 O O . ALA A 1 294 ? 33.040 27.713 -8.939 1.00 77.00 294 ALA A O 1
ATOM 2333 N N . THR A 1 295 ? 32.650 29.896 -8.562 1.00 82.69 295 THR A N 1
ATOM 2334 C CA . THR A 1 295 ? 33.939 30.379 -9.075 1.00 82.69 295 THR A CA 1
ATOM 2335 C C . THR A 1 295 ? 35.096 29.898 -8.199 1.00 82.69 295 THR A C 1
ATOM 2337 O O . THR A 1 295 ? 36.062 29.354 -8.725 1.00 82.69 295 THR A O 1
ATOM 2340 N N . ASP A 1 296 ? 34.978 30.016 -6.875 1.00 79.19 296 ASP A N 1
ATOM 2341 C CA . ASP A 1 296 ? 35.995 29.571 -5.914 1.00 79.19 296 ASP A CA 1
ATOM 2342 C C . ASP A 1 296 ? 36.219 28.046 -5.996 1.00 79.19 296 ASP A C 1
ATOM 2344 O O . ASP A 1 296 ? 37.357 27.569 -6.004 1.00 79.19 296 ASP A O 1
ATOM 2348 N N . ALA A 1 297 ? 35.141 27.262 -6.129 1.00 82.25 297 ALA A N 1
ATOM 2349 C CA . ALA A 1 297 ? 35.231 25.813 -6.311 1.00 82.25 297 ALA A CA 1
ATOM 2350 C C . ALA A 1 297 ? 35.899 25.435 -7.648 1.00 82.25 297 ALA A C 1
ATOM 2352 O O . ALA A 1 297 ? 36.738 24.531 -7.687 1.00 82.25 297 ALA A O 1
ATOM 2353 N N . ALA A 1 298 ? 35.573 26.148 -8.733 1.00 80.12 298 ALA A N 1
ATOM 2354 C CA . ALA A 1 298 ? 36.179 25.939 -10.046 1.00 80.12 298 ALA A CA 1
ATOM 2355 C C . ALA A 1 298 ? 37.678 26.281 -10.056 1.00 80.12 298 ALA A C 1
ATOM 2357 O O . ALA A 1 298 ? 38.469 25.510 -10.596 1.00 80.12 298 ALA A O 1
ATOM 2358 N N . GLN A 1 299 ? 38.084 27.374 -9.403 1.00 77.25 299 GLN A N 1
ATOM 2359 C CA . GLN A 1 299 ? 39.497 27.745 -9.243 1.00 77.25 299 GLN A CA 1
ATOM 2360 C C . GLN A 1 299 ? 40.274 26.706 -8.426 1.00 77.25 299 GLN A C 1
ATOM 2362 O O . GLN A 1 299 ? 41.406 26.361 -8.767 1.00 77.25 299 GLN A O 1
ATOM 2367 N N . GLY A 1 300 ? 39.660 26.152 -7.374 1.00 73.88 300 GLY A N 1
ATOM 2368 C CA . GLY A 1 300 ? 40.241 25.044 -6.616 1.00 73.88 300 GLY A CA 1
ATOM 2369 C C . GLY A 1 300 ? 40.501 23.809 -7.486 1.00 73.88 300 GLY A C 1
ATOM 2370 O O . GLY A 1 300 ? 41.561 23.196 -7.381 1.00 73.88 300 GLY A O 1
ATOM 2371 N N . LEU A 1 301 ? 39.565 23.462 -8.376 1.00 77.94 301 LEU A N 1
ATOM 2372 C CA . LEU A 1 301 ? 39.712 22.326 -9.294 1.00 77.94 301 LEU A CA 1
ATOM 2373 C C . LEU A 1 301 ? 40.745 22.603 -10.392 1.00 77.94 301 LEU A C 1
ATOM 2375 O O . LEU A 1 301 ? 41.539 21.725 -10.724 1.00 77.94 301 LEU A O 1
ATOM 2379 N N . GLU A 1 302 ? 40.779 23.825 -10.922 1.00 83.38 302 GLU A N 1
ATOM 2380 C CA . GLU A 1 302 ? 41.782 24.262 -11.897 1.00 83.38 302 GLU A CA 1
ATOM 2381 C C . GLU A 1 302 ? 43.203 24.143 -11.328 1.00 83.38 302 GLU A C 1
ATOM 2383 O O . GLU A 1 302 ? 44.095 23.600 -11.985 1.00 83.38 302 GLU A O 1
ATOM 2388 N N . TYR A 1 303 ? 43.411 24.575 -10.080 1.00 71.50 303 TYR A N 1
ATOM 2389 C CA . TYR A 1 303 ? 44.698 24.443 -9.400 1.00 71.50 303 TYR A CA 1
ATOM 2390 C C . TYR A 1 303 ? 45.126 22.976 -9.248 1.00 71.50 303 TYR A C 1
ATOM 2392 O O . TYR A 1 303 ? 46.286 22.651 -9.495 1.00 71.50 303 TYR A O 1
ATOM 2400 N N . LEU A 1 304 ? 44.205 22.067 -8.918 1.00 68.88 304 LEU A N 1
ATOM 2401 C CA . LEU A 1 304 ? 44.513 20.636 -8.812 1.00 68.88 304 LEU A CA 1
ATOM 2402 C C . LEU A 1 304 ? 44.880 20.013 -10.170 1.00 68.88 304 LEU A C 1
ATOM 2404 O O . LEU A 1 304 ? 45.812 19.211 -10.251 1.00 68.88 304 LEU A O 1
ATOM 2408 N N . HIS A 1 305 ? 44.196 20.408 -11.246 1.00 73.44 305 HIS A N 1
ATOM 2409 C CA . HIS A 1 305 ? 44.422 19.859 -12.586 1.00 73.44 305 HIS A CA 1
ATOM 2410 C C . HIS A 1 305 ? 45.645 20.447 -13.304 1.00 73.44 305 HIS A C 1
ATOM 2412 O O . HIS A 1 305 ? 46.298 19.745 -14.078 1.00 73.44 305 HIS A O 1
ATOM 2418 N N . HIS A 1 306 ? 45.958 21.724 -13.082 1.00 70.12 306 HIS A N 1
ATOM 2419 C CA . HIS A 1 306 ? 46.981 22.442 -13.852 1.00 70.12 306 HIS A CA 1
ATOM 2420 C C . HIS A 1 306 ? 48.089 23.063 -12.993 1.00 70.12 306 HIS A C 1
ATOM 2422 O O . HIS A 1 306 ? 49.213 23.224 -13.472 1.00 70.12 306 HIS A O 1
ATOM 2428 N N . GLY A 1 307 ? 47.795 23.394 -11.734 1.00 62.59 307 GLY A N 1
ATOM 2429 C CA . GLY A 1 307 ? 48.749 23.962 -10.779 1.00 62.59 307 GLY A CA 1
ATOM 2430 C C . GLY A 1 307 ? 49.609 22.914 -10.064 1.00 62.59 307 GLY A C 1
ATOM 2431 O O . GLY A 1 307 ? 50.778 23.178 -9.781 1.00 62.59 307 GLY A O 1
ATOM 2432 N N . CYS A 1 308 ? 49.077 21.714 -9.812 1.00 59.25 308 CYS A N 1
ATOM 2433 C CA . CYS A 1 308 ? 49.818 20.602 -9.210 1.00 59.25 308 CYS A CA 1
ATOM 2434 C C . CYS A 1 308 ? 50.594 19.787 -10.262 1.00 59.25 308 CYS A C 1
ATOM 2436 O O . CYS A 1 308 ? 50.073 19.465 -11.330 1.00 59.25 308 CYS A O 1
ATOM 2438 N N . LYS A 1 309 ? 51.848 19.417 -9.953 1.00 67.31 309 LYS A N 1
ATOM 2439 C CA . LYS A 1 309 ? 52.677 18.522 -10.780 1.00 67.31 309 LYS A CA 1
ATOM 2440 C C . LYS A 1 309 ? 53.204 17.360 -9.922 1.00 67.31 309 LYS A C 1
ATOM 2442 O O . LYS A 1 309 ? 54.057 17.612 -9.071 1.00 67.31 309 LYS A O 1
ATOM 2447 N N . PRO A 1 310 ? 52.717 16.119 -10.126 1.00 62.03 310 PRO A N 1
ATOM 2448 C CA . PRO A 1 310 ? 51.800 15.697 -11.194 1.00 62.03 310 PRO A CA 1
ATOM 2449 C C . PRO A 1 310 ? 50.340 16.161 -10.957 1.00 62.03 310 PRO A C 1
ATOM 2451 O O . PRO A 1 310 ? 49.973 16.377 -9.800 1.00 62.03 310 PRO A O 1
ATOM 2454 N N . PRO A 1 311 ? 49.509 16.314 -12.013 1.00 68.19 311 PRO A N 1
ATOM 2455 C CA . PRO A 1 311 ? 48.100 16.704 -11.890 1.00 68.19 311 PRO A CA 1
ATOM 2456 C C . PRO A 1 311 ? 47.297 15.804 -10.949 1.00 68.19 311 PRO A C 1
ATOM 2458 O O . PRO A 1 311 ? 47.478 14.584 -10.941 1.00 68.19 311 PRO A O 1
ATOM 2461 N N . ILE A 1 312 ? 46.370 16.393 -10.195 1.00 68.62 312 ILE A N 1
ATOM 2462 C CA . ILE A 1 312 ? 45.526 15.695 -9.218 1.00 68.62 312 ILE A CA 1
ATOM 2463 C C . ILE A 1 312 ? 44.065 15.818 -9.641 1.00 68.62 312 ILE A C 1
ATOM 2465 O O . ILE A 1 312 ? 43.549 16.923 -9.743 1.00 68.62 312 ILE A O 1
ATOM 2469 N N . VAL A 1 313 ? 43.374 14.696 -9.839 1.00 73.25 313 VAL A N 1
ATOM 2470 C CA . VAL A 1 313 ? 41.927 14.672 -10.114 1.00 73.25 313 VAL A CA 1
ATOM 2471 C C . VAL A 1 313 ? 41.186 14.288 -8.839 1.00 73.25 313 VAL A C 1
ATOM 2473 O O . VAL A 1 313 ? 41.486 13.252 -8.245 1.00 73.25 313 VAL A O 1
ATOM 2476 N N . HIS A 1 314 ? 40.217 15.110 -8.421 1.00 73.88 314 HIS A N 1
ATOM 2477 C CA . HIS A 1 314 ? 39.558 14.975 -7.113 1.00 73.88 314 HIS A CA 1
ATOM 2478 C C . HIS A 1 314 ? 38.637 13.741 -7.001 1.00 73.88 314 HIS A C 1
ATOM 2480 O O . HIS A 1 314 ? 38.702 13.025 -6.005 1.00 73.88 314 HIS A O 1
ATOM 2486 N N . ARG A 1 315 ? 37.866 13.444 -8.061 1.00 67.19 315 ARG A N 1
ATOM 2487 C CA . ARG A 1 315 ? 36.954 12.285 -8.227 1.00 67.19 315 ARG A CA 1
ATOM 2488 C C . ARG A 1 315 ? 35.722 12.206 -7.308 1.00 67.19 315 ARG A C 1
ATOM 2490 O O . ARG A 1 315 ? 34.886 11.344 -7.554 1.00 67.19 315 ARG A O 1
ATOM 2497 N N . ASP A 1 316 ? 35.553 13.094 -6.327 1.00 70.50 316 ASP A N 1
ATOM 2498 C CA . ASP A 1 316 ? 34.358 13.123 -5.462 1.00 70.50 316 ASP A CA 1
ATOM 2499 C C . ASP A 1 316 ? 33.853 14.550 -5.192 1.00 70.50 316 ASP A C 1
ATOM 2501 O O . ASP A 1 316 ? 33.703 15.000 -4.052 1.00 70.50 316 ASP A O 1
ATOM 2505 N N . VAL A 1 317 ? 33.614 15.301 -6.269 1.00 72.25 317 VAL A N 1
ATOM 2506 C CA . VAL A 1 317 ? 33.154 16.691 -6.183 1.00 72.25 317 VAL A CA 1
ATOM 2507 C C . VAL A 1 317 ? 31.635 16.727 -6.001 1.00 72.25 317 VAL A C 1
ATOM 2509 O O . VAL A 1 317 ? 30.880 16.539 -6.949 1.00 72.25 317 VAL A O 1
ATOM 2512 N N . LYS A 1 318 ? 31.185 17.014 -4.778 1.00 69.06 318 LYS A N 1
ATOM 2513 C CA . LYS A 1 318 ? 29.769 17.155 -4.393 1.00 69.06 318 LYS A CA 1
ATOM 2514 C C . LYS A 1 318 ? 29.579 18.310 -3.416 1.00 69.06 318 LYS A C 1
ATOM 2516 O O . LYS A 1 318 ? 30.532 18.743 -2.774 1.00 69.06 318 LYS A O 1
ATOM 2521 N N . CYS A 1 319 ? 28.343 18.781 -3.251 1.00 64.94 319 CYS A N 1
ATOM 2522 C CA . CYS A 1 319 ? 28.032 19.933 -2.396 1.00 64.94 319 CYS A CA 1
ATOM 2523 C C . CYS A 1 319 ? 28.493 19.767 -0.936 1.00 64.94 319 CYS A C 1
ATOM 2525 O O . CYS A 1 319 ? 28.924 20.741 -0.330 1.00 64.94 319 CYS A O 1
ATOM 2527 N N . THR A 1 320 ? 28.484 18.547 -0.388 1.00 62.44 320 THR A N 1
ATOM 2528 C CA . THR A 1 320 ? 28.968 18.262 0.976 1.00 62.44 320 THR A CA 1
ATOM 2529 C C . THR A 1 320 ? 30.493 18.326 1.115 1.00 62.44 320 THR A C 1
ATOM 2531 O O . THR A 1 320 ? 30.987 18.446 2.231 1.00 62.44 320 THR A O 1
ATOM 2534 N N . ASN A 1 321 ? 31.229 18.264 -0.002 1.00 72.06 321 ASN A N 1
ATOM 2535 C CA . ASN A 1 321 ? 32.694 18.323 -0.060 1.00 72.06 321 ASN A CA 1
ATOM 2536 C C . ASN A 1 321 ? 33.202 19.717 -0.481 1.00 72.06 321 ASN A C 1
ATOM 2538 O O . ASN A 1 321 ? 34.409 19.931 -0.595 1.00 72.06 321 ASN A O 1
ATOM 2542 N N . ILE A 1 322 ? 32.291 20.677 -0.692 1.00 75.06 322 ILE A N 1
ATOM 2543 C CA . ILE A 1 322 ? 32.603 22.099 -0.856 1.00 75.06 322 ILE A CA 1
ATOM 2544 C C . ILE A 1 322 ? 32.348 22.797 0.480 1.00 75.06 322 ILE A C 1
ATOM 2546 O O . ILE A 1 322 ? 31.212 23.114 0.831 1.00 75.06 322 ILE A O 1
ATOM 2550 N N . LEU A 1 323 ? 33.413 23.032 1.243 1.00 66.12 323 LEU A N 1
ATOM 2551 C CA . LEU A 1 323 ? 33.321 23.706 2.533 1.00 66.12 323 LEU A CA 1
ATOM 2552 C C . LEU A 1 323 ? 33.250 25.216 2.334 1.00 66.12 323 LEU A C 1
ATOM 2554 O O . LEU A 1 323 ? 34.012 25.786 1.554 1.00 66.12 323 LEU A O 1
ATOM 2558 N N . LEU A 1 324 ? 32.359 25.865 3.078 1.00 72.69 324 LEU A N 1
ATOM 2559 C CA . LEU A 1 324 ? 32.221 27.317 3.096 1.00 72.69 324 LEU A CA 1
ATOM 2560 C C . LEU A 1 324 ? 32.751 27.846 4.424 1.00 72.69 324 LEU A C 1
ATOM 2562 O O . LEU A 1 324 ? 32.392 27.337 5.487 1.00 72.69 324 LEU A O 1
ATOM 2566 N N . ASN A 1 325 ? 33.609 28.859 4.369 1.00 66.19 325 ASN A N 1
ATOM 2567 C CA . ASN A 1 325 ? 34.030 29.580 5.567 1.00 66.19 325 ASN A CA 1
ATOM 2568 C C . ASN A 1 325 ? 33.022 30.692 5.930 1.00 66.19 325 ASN A C 1
ATOM 2570 O O . ASN A 1 325 ? 32.027 30.912 5.239 1.00 66.19 325 ASN A O 1
ATOM 2574 N N . GLU A 1 326 ? 33.300 31.424 7.010 1.00 64.94 326 GLU A N 1
ATOM 2575 C CA . GLU A 1 326 ? 32.442 32.499 7.538 1.00 64.94 326 GLU A CA 1
ATOM 2576 C C . GLU A 1 326 ? 32.169 33.637 6.532 1.00 64.94 326 GLU A C 1
ATOM 2578 O O . GLU A 1 326 ? 31.209 34.389 6.686 1.00 64.94 326 GLU A O 1
ATOM 2583 N N . THR A 1 327 ? 32.970 33.747 5.465 1.00 68.06 327 THR A N 1
ATOM 2584 C CA . THR A 1 327 ? 32.812 34.734 4.386 1.00 68.06 327 THR A CA 1
ATOM 2585 C C . THR A 1 327 ? 32.202 34.152 3.102 1.00 68.06 327 THR A C 1
ATOM 2587 O O . THR A 1 327 ? 32.159 34.845 2.084 1.00 68.06 327 THR A O 1
ATOM 2590 N N . PHE A 1 328 ? 31.674 32.919 3.146 1.00 71.12 328 PHE A N 1
ATOM 2591 C CA . PHE A 1 328 ? 31.127 32.170 2.002 1.00 71.12 328 PHE A CA 1
ATOM 2592 C C . PHE A 1 328 ? 32.135 31.918 0.870 1.00 71.12 328 PHE A C 1
ATOM 2594 O O . PHE A 1 328 ? 31.740 31.756 -0.284 1.00 71.12 328 PHE A O 1
ATOM 2601 N N . GLN A 1 329 ? 33.429 31.866 1.186 1.00 73.94 329 GLN A N 1
ATOM 2602 C CA . GLN A 1 329 ? 34.443 31.407 0.239 1.00 73.94 329 GLN A CA 1
ATOM 2603 C C . GLN A 1 329 ? 34.478 29.884 0.224 1.00 73.94 329 GLN A C 1
ATOM 2605 O O . GLN A 1 329 ? 34.487 29.246 1.284 1.00 73.94 329 GLN A O 1
ATOM 2610 N N . ALA A 1 330 ? 34.508 29.315 -0.977 1.00 78.31 330 ALA A N 1
ATOM 2611 C CA . ALA A 1 330 ? 34.464 27.873 -1.163 1.00 78.31 330 ALA A CA 1
ATOM 2612 C C . ALA A 1 330 ? 35.860 27.244 -1.106 1.00 78.31 330 ALA A C 1
ATOM 2614 O O . ALA A 1 330 ? 36.819 27.765 -1.673 1.00 78.31 330 ALA A O 1
ATOM 2615 N N . LYS A 1 331 ? 35.975 26.093 -0.441 1.00 73.25 331 LYS A N 1
ATOM 2616 C CA . LYS A 1 331 ? 37.188 25.269 -0.408 1.00 73.25 331 LYS A CA 1
ATOM 2617 C C . LYS A 1 331 ? 36.845 23.811 -0.686 1.00 73.25 331 LYS A C 1
ATOM 2619 O O . LYS A 1 331 ? 35.879 23.287 -0.140 1.00 73.25 331 LYS A O 1
ATOM 2624 N N . LEU A 1 332 ? 37.661 23.155 -1.507 1.00 72.69 332 LEU A N 1
ATOM 2625 C CA . LEU A 1 332 ? 37.540 21.720 -1.768 1.00 72.69 332 LEU A CA 1
ATOM 2626 C C . LEU A 1 332 ? 38.022 20.918 -0.557 1.00 72.69 332 LEU A C 1
ATOM 2628 O O . LEU A 1 332 ? 39.089 21.199 -0.007 1.00 72.69 332 LEU A O 1
ATOM 2632 N N . ALA A 1 333 ? 37.245 19.915 -0.166 1.00 61.59 333 ALA A N 1
ATOM 2633 C CA . ALA A 1 333 ? 37.555 18.987 0.911 1.00 61.59 333 ALA A CA 1
ATOM 2634 C C . ALA A 1 333 ? 37.374 17.531 0.460 1.00 61.59 333 ALA A C 1
ATOM 2636 O O . ALA A 1 333 ? 36.927 17.274 -0.653 1.00 61.59 333 ALA A O 1
ATOM 2637 N N . ASP A 1 334 ? 37.750 16.601 1.339 1.00 55.75 334 ASP A N 1
ATOM 2638 C CA . ASP A 1 334 ? 37.643 15.147 1.158 1.00 55.75 334 ASP A CA 1
ATOM 2639 C C . ASP A 1 334 ? 38.334 14.600 -0.106 1.00 55.75 334 ASP A C 1
ATOM 2641 O O . ASP A 1 334 ? 37.725 14.331 -1.137 1.00 55.75 334 ASP A O 1
ATOM 2645 N N . PHE A 1 335 ? 39.652 14.430 -0.009 1.00 61.28 335 PHE A N 1
ATOM 2646 C CA . PHE A 1 335 ? 40.498 13.910 -1.086 1.00 61.28 335 PHE A CA 1
ATOM 2647 C C . PHE A 1 335 ? 40.654 12.381 -1.039 1.00 61.28 335 PHE A C 1
ATOM 2649 O O . PHE A 1 335 ? 41.548 11.832 -1.685 1.00 61.28 335 PHE A O 1
ATOM 2656 N N . GLY A 1 336 ? 39.814 11.672 -0.273 1.00 49.72 336 GLY A N 1
ATOM 2657 C CA . GLY A 1 336 ? 39.941 10.225 -0.050 1.00 49.72 336 GLY A CA 1
ATOM 2658 C C . GLY A 1 336 ? 39.845 9.378 -1.324 1.00 49.72 336 GLY A C 1
ATOM 2659 O O . GLY A 1 336 ? 40.346 8.256 -1.360 1.00 49.72 336 GLY A O 1
ATOM 2660 N N . LEU A 1 337 ? 39.251 9.931 -2.385 1.00 52.97 337 LEU A N 1
ATOM 2661 C CA . LEU A 1 337 ? 39.106 9.294 -3.698 1.00 52.97 337 LEU A CA 1
ATOM 2662 C C . LEU A 1 337 ? 39.971 9.943 -4.790 1.00 52.97 337 LEU A C 1
ATOM 2664 O O . LEU A 1 337 ? 39.953 9.491 -5.940 1.00 52.97 337 LEU A O 1
ATOM 2668 N N . SER A 1 338 ? 40.749 10.972 -4.444 1.00 64.25 338 SER A N 1
ATOM 2669 C CA . SER A 1 338 ? 41.562 11.730 -5.393 1.00 64.25 338 SER A CA 1
ATOM 2670 C C . SER A 1 338 ? 42.751 10.926 -5.909 1.00 64.25 338 SER A C 1
ATOM 2672 O O . SER A 1 338 ? 43.317 10.087 -5.209 1.00 64.25 338 SER A O 1
ATOM 2674 N N . LYS A 1 339 ? 43.149 11.172 -7.162 1.00 62.81 339 LYS A N 1
ATOM 2675 C CA . LYS A 1 339 ? 44.217 10.414 -7.824 1.00 62.81 339 LYS A CA 1
ATOM 2676 C C . LYS A 1 339 ? 45.200 11.319 -8.553 1.00 62.81 339 LYS A C 1
ATOM 2678 O O . LYS A 1 339 ? 44.806 12.259 -9.237 1.00 62.81 339 LYS A O 1
ATOM 2683 N N . ILE A 1 340 ? 46.481 10.994 -8.411 1.00 61.84 340 ILE A N 1
ATOM 2684 C CA . ILE A 1 340 ? 47.605 11.693 -9.037 1.00 61.84 340 ILE A CA 1
ATOM 2685 C C . ILE A 1 340 ? 47.890 11.043 -10.399 1.00 61.84 340 ILE A C 1
ATOM 2687 O O . ILE A 1 340 ? 47.996 9.818 -10.490 1.00 61.84 340 ILE A O 1
ATOM 2691 N N . PHE A 1 341 ? 48.008 11.852 -11.450 1.00 59.16 341 PHE A N 1
ATOM 2692 C CA . PHE A 1 341 ? 48.268 11.412 -12.822 1.00 59.16 341 PHE A CA 1
ATOM 2693 C C . PHE A 1 341 ? 49.737 11.655 -13.195 1.00 59.16 341 PHE A C 1
ATOM 2695 O O . PHE A 1 341 ? 50.157 12.810 -13.227 1.00 59.16 341 PHE A O 1
ATOM 2702 N N . PRO A 1 342 ? 50.534 10.618 -13.507 1.00 55.41 342 PRO A N 1
ATOM 2703 C CA . PRO A 1 342 ? 51.910 10.796 -13.963 1.00 55.41 342 PRO A CA 1
ATOM 2704 C C . PRO A 1 342 ? 51.941 11.521 -15.313 1.00 55.41 342 PRO A C 1
ATOM 2706 O O . PRO A 1 342 ? 51.170 11.196 -16.213 1.00 55.41 342 PRO A O 1
ATOM 2709 N N . THR A 1 343 ? 52.831 12.500 -15.462 1.00 53.22 343 THR A N 1
ATOM 2710 C CA . THR A 1 343 ? 52.880 13.395 -16.631 1.00 53.22 343 THR A CA 1
ATOM 2711 C C . THR A 1 343 ? 53.342 12.741 -17.934 1.00 53.22 343 THR A C 1
ATOM 2713 O O . THR A 1 343 ? 53.186 13.355 -18.987 1.00 53.22 343 THR A O 1
ATOM 2716 N N . ASP A 1 344 ? 53.813 11.493 -17.906 1.00 48.78 344 ASP A N 1
ATOM 2717 C CA . ASP A 1 344 ? 54.414 10.865 -19.079 1.00 48.78 344 ASP A CA 1
ATOM 2718 C C . ASP A 1 344 ? 53.522 9.758 -19.668 1.00 48.78 344 ASP A C 1
ATOM 2720 O O . ASP A 1 344 ? 53.557 8.591 -19.283 1.00 48.78 344 ASP A O 1
ATOM 2724 N N . SER A 1 345 ? 52.755 10.170 -20.686 1.00 46.31 345 SER A N 1
ATOM 2725 C CA . SER A 1 345 ? 52.215 9.379 -21.815 1.00 46.31 345 SER A CA 1
ATOM 2726 C C . SER A 1 345 ? 50.909 8.572 -21.678 1.00 46.31 345 SER A C 1
ATOM 2728 O O . SER A 1 345 ? 50.508 7.914 -22.637 1.00 46.31 345 SER A O 1
ATOM 2730 N N . GLY A 1 346 ? 50.150 8.698 -20.586 1.00 46.97 346 GLY A N 1
ATOM 2731 C CA . GLY A 1 346 ? 48.780 8.161 -20.509 1.00 46.97 346 GLY A CA 1
ATOM 2732 C C . GLY A 1 346 ? 47.700 9.197 -20.860 1.00 46.97 346 GLY A C 1
ATOM 2733 O O . GLY A 1 346 ? 47.482 10.135 -20.102 1.00 46.97 346 GLY A O 1
ATOM 2734 N N . THR A 1 347 ? 46.959 9.026 -21.966 1.00 46.69 347 THR A N 1
ATOM 2735 C CA . THR A 1 347 ? 45.733 9.822 -22.249 1.00 46.69 347 THR A CA 1
ATOM 2736 C C . THR A 1 347 ? 44.505 9.312 -21.498 1.00 46.69 347 THR A C 1
ATOM 2738 O O . THR A 1 347 ? 43.418 9.856 -21.671 1.00 46.69 347 THR A O 1
ATOM 2741 N N . HIS A 1 348 ? 44.644 8.248 -20.709 1.00 41.78 348 HIS A N 1
ATOM 2742 C CA . HIS A 1 348 ? 43.624 7.775 -19.790 1.00 41.78 348 HIS A CA 1
ATOM 2743 C C . HIS A 1 348 ? 44.200 6.841 -18.729 1.00 41.78 348 HIS A C 1
ATOM 2745 O O . HIS A 1 348 ? 45.214 6.189 -18.962 1.00 41.78 348 HIS A O 1
ATOM 2751 N N . VAL A 1 349 ? 43.526 6.748 -17.582 1.00 42.94 349 VAL A N 1
ATOM 2752 C CA . VAL A 1 349 ? 43.777 5.717 -16.566 1.00 42.94 349 VAL A CA 1
ATOM 2753 C C . VAL A 1 349 ? 42.483 4.927 -16.374 1.00 42.94 349 VAL A C 1
ATOM 2755 O O . VAL A 1 349 ? 41.423 5.503 -16.117 1.00 42.94 349 VAL A O 1
ATOM 2758 N N . THR A 1 350 ? 42.549 3.605 -16.528 1.00 44.12 350 THR A N 1
ATOM 2759 C CA . THR A 1 350 ? 41.429 2.702 -16.231 1.00 44.12 350 THR A CA 1
ATOM 2760 C C . THR A 1 350 ? 41.396 2.482 -14.721 1.00 44.12 350 THR A C 1
ATOM 2762 O O . THR A 1 350 ? 42.365 1.998 -14.135 1.00 44.12 350 THR A O 1
ATOM 2765 N N . THR A 1 351 ? 40.320 2.893 -14.060 1.00 45.91 351 THR A N 1
ATOM 2766 C CA . THR A 1 351 ? 40.158 2.747 -12.606 1.00 45.91 351 THR A CA 1
ATOM 2767 C C . THR A 1 351 ? 38.766 2.241 -12.298 1.00 45.91 351 THR A C 1
ATOM 2769 O O . THR A 1 351 ? 37.830 2.619 -12.997 1.00 45.91 351 THR A O 1
ATOM 2772 N N . VAL A 1 352 ? 38.616 1.478 -11.211 1.00 41.75 352 VAL A N 1
ATOM 2773 C CA . VAL A 1 352 ? 37.295 1.196 -10.633 1.00 41.75 352 VAL A CA 1
ATOM 2774 C C . VAL A 1 352 ? 36.559 2.525 -10.451 1.00 41.75 352 VAL A C 1
ATOM 2776 O O . VAL A 1 352 ? 37.148 3.500 -9.958 1.00 41.75 352 VAL A O 1
ATOM 2779 N N . VAL A 1 353 ? 35.312 2.577 -10.921 1.00 49.12 353 VAL A N 1
ATOM 2780 C CA . VAL A 1 353 ? 34.443 3.749 -10.787 1.00 49.12 353 VAL A CA 1
ATOM 2781 C C . VAL A 1 353 ? 34.354 4.082 -9.299 1.00 49.12 353 VAL A C 1
ATOM 2783 O O . VAL A 1 353 ? 34.004 3.230 -8.490 1.00 49.12 353 VAL A O 1
ATOM 2786 N N . ALA A 1 354 ? 34.753 5.295 -8.931 1.00 45.91 354 ALA A N 1
ATOM 2787 C CA . ALA A 1 354 ? 34.771 5.745 -7.546 1.00 45.91 354 ALA A CA 1
ATOM 2788 C C . ALA A 1 354 ? 34.395 7.223 -7.509 1.00 45.91 354 ALA A C 1
ATOM 2790 O O . ALA A 1 354 ? 34.877 7.993 -8.343 1.00 45.91 354 ALA A O 1
ATOM 2791 N N . GLY A 1 355 ? 33.529 7.555 -6.558 1.00 51.16 355 GLY A N 1
ATOM 2792 C CA . GLY A 1 355 ? 32.895 8.852 -6.359 1.00 51.16 355 GLY A CA 1
ATOM 2793 C C . GLY A 1 355 ? 31.471 8.646 -5.840 1.00 51.16 355 GLY A C 1
ATOM 2794 O O . GLY A 1 355 ? 30.937 7.535 -5.873 1.00 51.16 355 GLY A O 1
ATOM 2795 N N . THR A 1 356 ? 30.857 9.698 -5.319 1.00 43.88 356 THR A N 1
ATOM 2796 C CA . THR A 1 356 ? 29.511 9.623 -4.751 1.00 43.88 356 THR A CA 1
ATOM 2797 C C . THR A 1 356 ? 28.475 9.487 -5.854 1.00 43.88 356 THR A C 1
ATOM 2799 O O . THR A 1 356 ? 28.414 10.311 -6.767 1.00 43.88 356 THR A O 1
ATOM 2802 N N . PHE A 1 357 ? 27.647 8.449 -5.753 1.00 39.12 357 PHE A N 1
ATOM 2803 C CA . PHE A 1 357 ? 26.576 8.151 -6.700 1.00 39.12 357 PHE A CA 1
ATOM 2804 C C . PHE A 1 357 ? 25.703 9.398 -6.955 1.00 39.12 357 PHE A C 1
ATOM 2806 O O . PHE A 1 357 ? 25.200 10.001 -6.009 1.00 39.12 357 PHE A O 1
ATOM 2813 N N . GLY A 1 358 ? 25.591 9.823 -8.221 1.00 45.50 358 GLY A N 1
ATOM 2814 C CA . GLY A 1 358 ? 24.933 11.078 -8.632 1.00 45.50 358 GLY A CA 1
ATOM 2815 C C . GLY A 1 358 ? 25.859 12.286 -8.875 1.00 45.50 358 GLY A C 1
ATOM 2816 O O . GLY A 1 358 ? 25.416 13.280 -9.432 1.00 45.50 358 GLY A O 1
ATOM 2817 N N . TYR A 1 359 ? 27.146 12.215 -8.524 1.00 46.81 359 TYR A N 1
ATOM 2818 C CA . TYR A 1 359 ? 28.145 13.267 -8.808 1.00 46.81 359 TYR A CA 1
ATOM 2819 C C . TYR A 1 359 ? 29.323 12.763 -9.666 1.00 46.81 359 TYR A C 1
ATOM 2821 O O . TYR A 1 359 ? 30.254 13.511 -9.963 1.00 46.81 359 TYR A O 1
ATOM 2829 N N . VAL A 1 360 ? 29.290 11.484 -10.057 1.00 44.19 360 VAL A N 1
ATOM 2830 C CA . VAL A 1 360 ? 30.307 10.827 -10.891 1.00 44.19 360 VAL A CA 1
ATOM 2831 C C . VAL A 1 360 ? 30.092 11.167 -12.366 1.00 44.19 360 VAL A C 1
ATOM 2833 O O . VAL A 1 360 ? 28.963 11.151 -12.849 1.00 44.19 360 VAL A O 1
ATOM 2836 N N . ASP A 1 361 ? 31.184 11.430 -13.085 1.00 48.16 361 ASP A N 1
ATOM 2837 C CA . ASP A 1 361 ? 31.172 11.725 -14.521 1.00 48.16 361 ASP A CA 1
ATOM 2838 C C . ASP A 1 361 ? 30.532 10.570 -15.341 1.00 48.16 361 ASP A C 1
ATOM 2840 O O . ASP A 1 361 ? 30.964 9.412 -15.209 1.00 48.16 361 ASP A O 1
ATOM 2844 N N . PRO A 1 362 ? 29.525 10.851 -16.194 1.00 43.81 362 PRO A N 1
ATOM 2845 C CA . PRO A 1 362 ? 28.803 9.838 -16.963 1.00 43.81 362 PRO A CA 1
ATOM 2846 C C . PRO A 1 362 ? 29.699 8.960 -17.849 1.00 43.81 362 PRO A C 1
ATOM 2848 O O . PRO A 1 362 ? 29.467 7.752 -17.933 1.00 43.81 362 PRO A O 1
ATOM 2851 N N . GLU A 1 363 ? 30.761 9.503 -18.458 1.00 43.03 363 GLU A N 1
ATOM 2852 C CA . GLU A 1 363 ? 31.645 8.712 -19.334 1.00 43.03 363 GLU A CA 1
ATOM 2853 C C . GLU A 1 363 ? 32.477 7.681 -18.546 1.00 43.03 363 GLU A C 1
ATOM 2855 O O . GLU A 1 363 ? 32.820 6.608 -19.063 1.00 43.03 363 GLU A O 1
ATOM 2860 N N . VAL A 1 364 ? 32.751 7.962 -17.267 1.00 44.72 364 VAL A N 1
ATOM 2861 C CA . VAL A 1 364 ? 33.501 7.077 -16.361 1.00 44.72 364 VAL A CA 1
ATOM 2862 C C . VAL A 1 364 ? 32.628 5.917 -15.883 1.00 44.72 364 VAL A C 1
ATOM 2864 O O . VAL A 1 364 ? 33.127 4.798 -15.755 1.00 44.72 364 VAL A O 1
ATOM 2867 N N . SER A 1 365 ? 31.328 6.158 -15.684 1.00 40.72 365 SER A N 1
ATOM 2868 C CA . SER A 1 365 ? 30.359 5.138 -15.256 1.00 40.72 365 SER A CA 1
ATOM 2869 C C . SER A 1 365 ? 30.075 4.071 -16.327 1.00 40.72 365 SER A C 1
ATOM 2871 O O . SER A 1 365 ? 29.820 2.917 -15.990 1.00 40.72 365 SER A O 1
ATOM 2873 N N . ILE A 1 366 ? 30.200 4.434 -17.610 1.00 37.72 366 ILE A N 1
ATOM 2874 C CA . ILE A 1 366 ? 29.882 3.565 -18.755 1.00 37.72 366 ILE A CA 1
ATOM 2875 C C . ILE A 1 366 ? 31.127 2.835 -19.291 1.00 37.72 366 ILE A C 1
ATOM 2877 O O . ILE A 1 366 ? 31.020 1.710 -19.772 1.00 37.72 366 ILE A O 1
ATOM 2881 N N . SER A 1 367 ? 32.319 3.446 -19.225 1.00 42.12 367 SER A N 1
ATOM 2882 C CA . SER A 1 367 ? 33.515 2.927 -19.917 1.00 42.12 367 SER A CA 1
ATOM 2883 C C . SER A 1 367 ? 34.668 2.474 -19.012 1.00 42.12 367 SER A C 1
ATOM 2885 O O . SER A 1 367 ? 35.649 1.923 -19.515 1.00 42.12 367 SER A O 1
ATOM 2887 N N . ALA A 1 368 ? 34.596 2.735 -17.699 1.00 40.00 368 ALA A N 1
ATOM 2888 C CA . ALA A 1 368 ? 35.697 2.564 -16.742 1.00 40.00 368 ALA A CA 1
ATOM 2889 C C . ALA A 1 368 ? 37.025 3.264 -17.141 1.00 40.00 368 ALA A C 1
ATOM 2891 O O . ALA A 1 368 ? 38.088 2.926 -16.613 1.00 40.00 368 ALA A O 1
ATOM 2892 N N . ARG A 1 369 ? 37.002 4.258 -18.047 1.00 37.72 369 ARG A N 1
ATOM 2893 C CA . ARG A 1 369 ? 38.175 5.041 -18.491 1.00 37.72 369 ARG A CA 1
ATOM 2894 C C . ARG A 1 369 ? 38.020 6.522 -18.112 1.00 37.72 369 ARG A C 1
ATOM 2896 O O . ARG A 1 369 ? 36.969 7.103 -18.333 1.00 37.72 369 ARG A O 1
ATOM 2903 N N . THR A 1 370 ? 39.082 7.155 -17.602 1.00 40.44 370 THR A N 1
ATOM 2904 C CA . THR A 1 370 ? 39.155 8.620 -17.361 1.00 40.44 370 THR A CA 1
ATOM 2905 C C . THR A 1 370 ? 40.184 9.255 -18.298 1.00 40.44 370 THR A C 1
ATOM 2907 O O . THR A 1 370 ? 41.310 8.777 -18.298 1.00 40.44 370 THR A O 1
ATOM 2910 N N . ARG A 1 371 ? 39.856 10.298 -19.088 1.00 42.00 371 ARG A N 1
ATOM 2911 C CA . ARG A 1 371 ? 40.798 11.015 -19.994 1.00 42.00 371 ARG A CA 1
ATOM 2912 C C . ARG A 1 371 ? 41.173 12.416 -19.460 1.00 42.00 371 ARG A C 1
ATOM 2914 O O . ARG A 1 37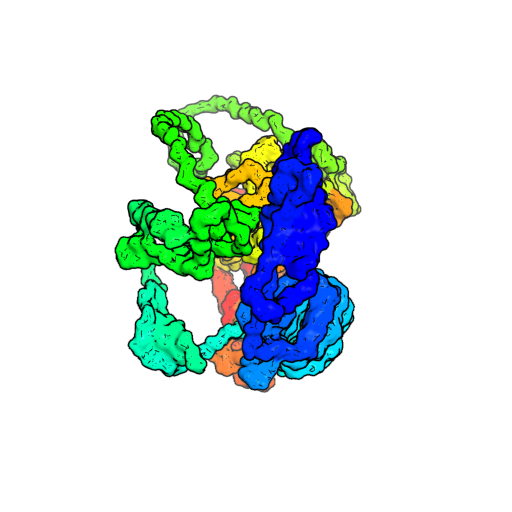1 ? 40.301 13.070 -18.905 1.00 42.00 371 ARG A O 1
ATOM 2921 N N . PRO A 1 372 ? 42.389 12.958 -19.708 1.00 34.28 372 PRO A N 1
ATOM 2922 C CA . PRO A 1 372 ? 42.775 14.316 -19.315 1.00 34.28 372 PRO A CA 1
ATOM 2923 C C . PRO A 1 372 ? 42.561 15.385 -20.412 1.00 34.28 372 PRO A C 1
ATOM 2925 O O . PRO A 1 372 ? 43.179 16.444 -20.363 1.00 34.28 372 PRO A O 1
ATOM 2928 N N . ARG A 1 373 ? 41.720 15.159 -21.433 1.00 32.78 373 ARG A N 1
ATOM 2929 C CA . ARG A 1 373 ? 41.433 16.185 -22.459 1.00 32.78 373 ARG A CA 1
ATOM 2930 C C . ARG A 1 373 ? 39.953 16.241 -22.821 1.00 32.78 373 ARG A C 1
ATOM 2932 O O . ARG A 1 373 ? 39.558 15.514 -23.717 1.00 32.78 373 ARG A O 1
ATOM 2939 N N . PHE A 1 374 ? 39.208 17.149 -22.185 1.00 28.44 374 PHE A N 1
ATOM 2940 C CA . PHE A 1 374 ? 38.121 17.937 -22.790 1.00 28.44 374 PHE A CA 1
ATOM 2941 C C . PHE A 1 374 ? 37.772 19.132 -21.884 1.00 28.44 374 PHE A C 1
ATOM 2943 O O . PHE A 1 374 ? 37.004 19.000 -20.946 1.00 28.44 374 PHE A O 1
ATOM 2950 N N . LEU A 1 375 ? 38.359 20.300 -22.175 1.00 30.83 375 LEU A N 1
ATOM 2951 C CA . LEU A 1 375 ? 37.812 21.635 -21.877 1.00 30.83 375 LEU A CA 1
ATOM 2952 C C . LEU A 1 375 ? 38.537 22.661 -22.768 1.00 30.83 375 LEU A C 1
ATOM 2954 O O . LEU A 1 375 ? 39.281 23.527 -22.322 1.00 30.83 375 LEU A O 1
ATOM 2958 N N . SER A 1 376 ? 38.349 22.537 -24.082 1.00 30.84 376 SER A N 1
ATOM 2959 C CA . SER A 1 376 ? 38.503 23.672 -24.994 1.00 30.84 376 SER A CA 1
ATOM 2960 C C . SER A 1 376 ? 37.550 23.528 -26.180 1.00 30.84 376 SER A C 1
ATOM 2962 O O . SER A 1 376 ? 37.853 22.972 -27.228 1.00 30.84 376 SER A O 1
ATOM 2964 N N . SER A 1 377 ? 36.354 24.079 -26.007 1.00 22.84 377 SER A N 1
ATOM 2965 C CA . SER A 1 377 ? 35.536 24.547 -27.120 1.00 22.84 377 SER A CA 1
ATOM 2966 C C . SER A 1 377 ? 35.025 25.939 -26.768 1.00 22.84 377 SER A C 1
ATOM 2968 O O . SER A 1 377 ? 33.846 26.155 -26.493 1.00 22.84 377 SER A O 1
ATOM 2970 N N . SER A 1 378 ? 35.936 26.910 -26.826 1.00 29.70 378 SER A N 1
ATOM 2971 C CA . SER A 1 378 ? 35.567 28.267 -27.215 1.00 29.70 378 SER A CA 1
ATOM 2972 C C . SER A 1 378 ? 35.084 28.220 -28.665 1.00 29.70 378 SER A C 1
ATOM 2974 O O . SER A 1 378 ? 35.856 28.400 -29.603 1.00 29.70 378 SER A O 1
ATOM 2976 N N . ARG A 1 379 ? 33.786 27.977 -28.858 1.00 22.88 379 ARG A N 1
ATOM 2977 C CA . ARG A 1 379 ? 33.061 28.493 -30.019 1.00 22.88 379 ARG A CA 1
ATOM 2978 C C . ARG A 1 379 ? 32.080 29.537 -29.521 1.00 22.88 379 ARG A C 1
ATOM 2980 O O . ARG A 1 379 ? 30.972 29.249 -29.096 1.00 22.88 379 ARG A O 1
ATOM 2987 N N . THR A 1 380 ? 32.566 30.767 -29.587 1.00 27.97 380 THR A N 1
ATOM 2988 C CA . THR A 1 380 ? 31.840 32.028 -29.654 1.00 27.97 380 THR A CA 1
ATOM 2989 C C . THR A 1 380 ? 30.464 31.870 -30.310 1.00 27.97 380 THR A C 1
ATOM 2991 O O . THR A 1 380 ? 30.345 31.919 -31.535 1.00 27.97 380 THR A O 1
ATOM 2994 N N . VAL A 1 381 ? 29.404 31.744 -29.510 1.00 23.80 381 VAL A N 1
ATOM 2995 C CA . VAL A 1 381 ? 28.049 32.058 -29.968 1.00 23.80 381 VAL A CA 1
ATOM 2996 C C . VAL A 1 381 ? 27.840 33.540 -29.704 1.00 23.80 381 VAL A C 1
ATOM 2998 O O . VAL A 1 381 ? 27.675 34.001 -28.576 1.00 23.80 381 VAL A O 1
ATOM 3001 N N . ARG A 1 382 ? 27.938 34.304 -30.792 1.00 22.33 382 ARG A N 1
ATOM 3002 C CA . ARG A 1 382 ? 27.535 35.704 -30.869 1.00 22.33 382 ARG A CA 1
ATOM 3003 C C . ARG A 1 382 ? 26.165 35.890 -30.216 1.00 22.33 382 ARG A C 1
ATOM 3005 O O . ARG A 1 382 ? 25.204 35.227 -30.594 1.00 22.33 382 ARG A O 1
ATOM 3012 N N . ARG A 1 383 ? 26.065 36.911 -29.360 1.00 26.33 383 ARG A N 1
ATOM 3013 C CA . ARG A 1 383 ? 24.822 37.658 -29.147 1.00 26.33 383 ARG A CA 1
ATOM 3014 C C . ARG A 1 383 ? 24.172 37.948 -30.504 1.00 26.33 383 ARG A C 1
ATOM 3016 O O . ARG A 1 383 ? 24.697 38.747 -31.277 1.00 26.33 383 ARG A O 1
ATOM 3023 N N . ARG A 1 384 ? 22.998 37.374 -30.744 1.00 22.84 384 ARG A N 1
ATOM 3024 C CA . ARG A 1 384 ? 21.908 38.063 -31.433 1.00 22.84 384 ARG A CA 1
ATOM 3025 C C . ARG A 1 384 ? 20.630 37.791 -30.663 1.00 22.84 384 ARG A C 1
ATOM 3027 O O . ARG A 1 384 ? 20.067 36.707 -30.728 1.00 22.84 384 ARG A O 1
ATOM 3034 N N . ASN A 1 385 ? 20.209 38.828 -29.948 1.00 25.59 385 ASN A N 1
ATOM 3035 C CA . ASN A 1 385 ? 18.808 39.092 -29.691 1.00 25.59 385 ASN A CA 1
ATOM 3036 C C . ASN A 1 385 ? 18.048 38.937 -31.010 1.00 25.59 385 ASN A C 1
ATOM 3038 O O . ASN A 1 385 ? 18.309 39.679 -31.956 1.00 25.59 385 ASN A O 1
ATOM 3042 N N . LEU A 1 386 ? 17.111 38.004 -31.051 1.00 23.56 386 LEU A N 1
ATOM 3043 C CA . LEU A 1 386 ? 15.886 38.156 -31.813 1.00 23.56 386 LEU A CA 1
ATOM 3044 C C . LEU A 1 386 ? 14.808 37.410 -31.044 1.00 23.56 386 LEU A C 1
ATOM 3046 O O . LEU A 1 386 ? 14.709 36.188 -31.073 1.00 23.56 386 LEU A O 1
ATOM 3050 N N . CYS A 1 387 ? 14.042 38.202 -30.300 1.00 25.14 387 CYS A N 1
ATOM 3051 C CA . CYS A 1 387 ? 12.726 37.840 -29.831 1.00 25.14 387 CYS A CA 1
ATOM 3052 C C . CYS A 1 387 ? 11.922 37.277 -31.010 1.00 25.14 387 CYS A C 1
ATOM 3054 O O . CYS A 1 387 ? 11.754 37.952 -32.024 1.00 25.14 387 CYS A O 1
ATOM 3056 N N . SER A 1 388 ? 11.375 36.080 -30.850 1.00 22.92 388 SER A N 1
ATOM 3057 C CA . SER A 1 388 ? 10.116 35.725 -31.488 1.00 22.92 388 SER A CA 1
ATOM 3058 C C . SER A 1 388 ? 9.277 35.041 -30.425 1.00 22.92 388 SER A C 1
ATOM 3060 O O . SER A 1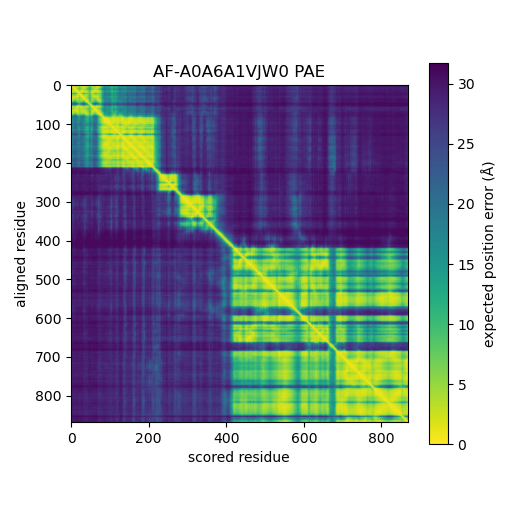 388 ? 9.536 33.914 -30.011 1.00 22.92 388 SER A O 1
ATOM 3062 N N . ALA A 1 389 ? 8.352 35.831 -29.893 1.00 26.81 389 ALA A N 1
ATOM 3063 C CA . ALA A 1 389 ? 7.278 35.374 -29.046 1.00 26.81 389 ALA A CA 1
ATOM 3064 C C . ALA A 1 389 ? 6.431 34.349 -29.807 1.00 26.81 389 ALA A C 1
ATOM 3066 O O . ALA A 1 389 ? 6.076 34.587 -30.958 1.00 26.81 389 ALA A O 1
ATOM 3067 N N . CYS A 1 390 ? 6.048 33.267 -29.138 1.00 22.16 390 CYS A N 1
ATOM 3068 C CA . CYS A 1 390 ? 4.795 32.573 -29.414 1.00 22.16 390 CYS A CA 1
ATOM 3069 C C . CYS A 1 390 ? 4.208 32.097 -28.082 1.00 22.16 390 CYS A C 1
ATOM 3071 O O . CYS A 1 390 ? 4.554 31.048 -27.553 1.00 22.16 390 CYS A O 1
ATOM 3073 N N . SER A 1 391 ? 3.390 32.999 -27.541 1.00 23.81 391 SER A N 1
ATOM 3074 C CA . SER A 1 391 ? 2.130 32.796 -26.827 1.00 23.81 391 SER A CA 1
ATOM 3075 C C . SER A 1 391 ? 2.027 31.647 -25.826 1.00 23.81 391 SER A C 1
ATOM 3077 O O . SER A 1 391 ? 1.668 30.516 -26.137 1.00 23.81 391 SER A O 1
ATOM 3079 N N . PHE A 1 392 ? 2.232 32.044 -24.576 1.00 26.11 392 PHE A N 1
ATOM 3080 C CA . PHE A 1 392 ? 1.602 31.485 -23.393 1.00 26.11 392 PHE A CA 1
ATOM 3081 C C . PHE A 1 392 ? 0.130 31.926 -23.410 1.00 26.11 392 PHE A C 1
ATOM 3083 O O . PHE A 1 392 ? -0.133 33.096 -23.179 1.00 26.11 392 PHE A O 1
ATOM 3090 N N . ASP A 1 393 ? -0.804 31.039 -23.750 1.00 24.22 393 ASP A N 1
ATOM 3091 C CA . ASP A 1 393 ? -2.228 31.202 -23.432 1.00 24.22 393 ASP A CA 1
ATOM 3092 C C . ASP A 1 393 ? -2.943 29.870 -23.665 1.00 24.22 393 ASP A C 1
ATOM 3094 O O . ASP A 1 393 ? -3.123 29.441 -24.801 1.00 24.22 393 ASP A O 1
ATOM 3098 N N . THR A 1 394 ? -3.282 29.182 -22.573 1.00 26.97 394 THR A N 1
ATOM 3099 C CA . THR A 1 394 ? -4.587 28.545 -22.288 1.00 26.97 394 THR A CA 1
ATOM 3100 C C . THR A 1 394 ? -4.417 27.663 -21.050 1.00 26.97 394 THR A C 1
ATOM 3102 O O . THR A 1 394 ? -4.467 26.443 -21.133 1.00 26.97 394 THR A O 1
ATOM 3105 N N . LEU A 1 395 ? -4.208 28.267 -19.880 1.00 26.38 395 LEU A N 1
ATOM 3106 C CA . LEU A 1 395 ? -4.505 27.628 -18.599 1.00 26.38 395 LEU A CA 1
ATOM 3107 C C . LEU A 1 395 ? -4.907 28.724 -17.610 1.00 26.38 395 LEU A C 1
ATOM 3109 O O . LEU A 1 395 ? -4.068 29.518 -17.202 1.00 26.38 395 LEU A O 1
ATOM 3113 N N . VAL A 1 396 ? -6.202 28.729 -17.277 1.00 25.06 396 VAL A N 1
ATOM 3114 C CA . VAL A 1 396 ? -6.906 29.300 -16.110 1.00 25.06 396 VAL A CA 1
ATOM 3115 C C . VAL A 1 396 ? -8.175 30.012 -16.589 1.00 25.06 396 VAL A C 1
ATOM 3117 O O . VAL A 1 396 ? -8.162 31.155 -17.036 1.00 25.06 396 VAL A O 1
ATOM 3120 N N . ALA A 1 397 ? -9.305 29.316 -16.465 1.00 24.33 397 ALA A N 1
ATOM 3121 C CA . ALA A 1 397 ? -10.607 29.960 -16.435 1.00 24.33 397 ALA A CA 1
ATOM 3122 C C . ALA A 1 397 ? -10.873 30.434 -15.000 1.00 24.33 397 ALA A C 1
ATOM 3124 O O . ALA A 1 397 ? -10.895 29.618 -14.082 1.00 24.33 397 ALA A O 1
ATOM 3125 N N . GLY A 1 398 ? -11.109 31.738 -14.833 1.00 23.64 398 GLY A N 1
ATOM 3126 C CA . GLY A 1 398 ? -11.760 32.291 -13.646 1.00 23.64 398 GLY A CA 1
ATOM 3127 C C . GLY A 1 398 ? -11.158 33.591 -13.124 1.00 23.64 398 GLY A C 1
ATOM 3128 O O . GLY A 1 398 ? -10.473 33.568 -12.110 1.00 23.64 398 GLY A O 1
ATOM 3129 N N . LYS A 1 399 ? -11.493 34.734 -13.737 1.00 24.53 399 LYS A N 1
ATOM 3130 C CA . LYS A 1 399 ? -11.715 35.981 -12.985 1.00 24.53 399 LYS A CA 1
ATOM 3131 C C . LYS A 1 399 ? -12.891 36.761 -13.567 1.00 24.53 399 LYS A C 1
ATOM 3133 O O . LYS A 1 399 ? -13.084 36.823 -14.776 1.00 24.53 399 LYS A O 1
ATOM 3138 N N . GLU A 1 400 ? -13.691 37.277 -12.645 1.00 27.48 400 GLU A N 1
ATOM 3139 C CA . GLU A 1 400 ? -14.977 37.938 -12.830 1.00 27.48 400 GLU A CA 1
ATOM 3140 C C . GLU A 1 400 ? -14.882 39.268 -13.592 1.00 27.48 400 GLU A C 1
ATOM 3142 O O . GLU A 1 400 ? -13.969 40.064 -13.382 1.00 27.48 400 GLU A O 1
ATOM 3147 N N . GLY A 1 401 ? -15.902 39.543 -14.407 1.00 24.47 401 GLY A N 1
ATOM 3148 C CA . GLY A 1 401 ? -16.189 40.855 -14.983 1.00 24.47 401 GLY A CA 1
ATOM 3149 C C . GLY A 1 401 ? -17.609 40.877 -15.556 1.00 24.47 401 GLY A C 1
ATOM 3150 O O . GLY A 1 401 ? -17.919 40.129 -16.477 1.00 24.47 401 GLY A O 1
ATOM 3151 N N . LYS A 1 402 ? -18.491 41.691 -14.963 1.00 23.30 402 LYS A N 1
ATOM 3152 C CA . LYS A 1 402 ? -19.917 41.862 -15.315 1.00 23.30 402 LYS A CA 1
ATOM 3153 C C . LYS A 1 402 ? -20.139 42.462 -16.728 1.00 23.30 402 LYS A C 1
ATOM 3155 O O . LYS A 1 402 ? -19.215 43.044 -17.291 1.00 23.30 402 LYS A O 1
ATOM 3160 N N . PRO A 1 403 ? -21.359 42.341 -17.300 1.00 29.03 403 PRO A N 1
ATOM 3161 C CA . PRO A 1 403 ? -21.574 42.201 -18.742 1.00 29.03 403 PRO A CA 1
ATOM 3162 C C . PRO A 1 403 ? -21.917 43.515 -19.459 1.00 29.03 403 PRO A C 1
ATOM 3164 O O . PRO A 1 403 ? -22.440 44.450 -18.851 1.00 29.03 403 PRO A O 1
ATOM 3167 N N . LYS A 1 404 ? -21.739 43.538 -20.788 1.00 22.61 404 LYS A N 1
ATOM 3168 C CA . LYS A 1 404 ? -22.500 44.410 -21.696 1.00 22.61 404 LYS A CA 1
ATOM 3169 C C . LYS A 1 404 ? -22.951 43.638 -22.940 1.00 22.61 404 LYS A C 1
ATOM 3171 O O . LYS A 1 404 ? -22.194 42.856 -23.502 1.00 22.61 404 LYS A O 1
ATOM 3176 N N . HIS A 1 405 ? -24.220 43.857 -23.280 1.00 25.16 405 HIS A N 1
ATOM 3177 C CA . HIS A 1 405 ? -25.019 43.237 -24.337 1.00 25.16 405 HIS A CA 1
ATOM 3178 C C . HIS A 1 405 ? -24.425 43.324 -25.749 1.00 25.16 405 HIS A C 1
ATOM 3180 O O . HIS A 1 405 ? -23.835 44.341 -26.105 1.00 25.16 405 HIS A O 1
ATOM 3186 N N . GLY A 1 406 ? -24.729 42.315 -26.575 1.00 23.08 406 GLY A N 1
ATOM 3187 C CA . GLY A 1 406 ? -24.628 42.396 -28.034 1.00 23.08 406 GLY A CA 1
ATOM 3188 C C . GLY A 1 406 ? -24.631 41.035 -28.734 1.00 23.08 406 GLY A C 1
ATOM 3189 O O . GLY A 1 406 ? -23.573 40.466 -28.936 1.00 23.08 406 GLY A O 1
ATOM 3190 N N . GLU A 1 407 ? -25.835 40.562 -29.060 1.00 21.97 407 GLU A N 1
ATOM 3191 C CA . GLU A 1 407 ? -26.238 39.655 -30.153 1.00 21.97 407 GLU A CA 1
ATOM 3192 C C . GLU A 1 407 ? -25.500 38.338 -30.488 1.00 21.97 407 GLU A C 1
ATOM 3194 O O . GLU A 1 407 ? -24.298 38.224 -30.700 1.00 21.97 407 GLU A O 1
ATOM 3199 N N . VAL A 1 408 ? -26.360 37.328 -30.626 1.00 30.75 408 VAL A N 1
ATOM 3200 C CA . VAL A 1 408 ? -26.163 35.938 -31.029 1.00 30.75 408 VAL A CA 1
ATOM 3201 C C . VAL A 1 408 ? -25.652 35.826 -32.466 1.00 30.75 408 VAL A C 1
ATOM 3203 O O . VAL A 1 408 ? -26.365 36.226 -33.378 1.00 30.75 408 VAL A O 1
ATOM 3206 N N . VAL A 1 409 ? -24.529 35.128 -32.682 1.00 23.14 409 VAL A N 1
ATOM 3207 C CA . VAL A 1 409 ? -24.348 34.256 -33.859 1.00 23.14 409 VAL A CA 1
ATOM 3208 C C . VAL A 1 409 ? -23.549 33.014 -33.461 1.00 23.14 409 VAL A C 1
ATOM 3210 O O . VAL A 1 409 ? -22.419 33.075 -32.984 1.00 23.14 409 VAL A O 1
ATOM 3213 N N . SER A 1 410 ? -24.181 31.869 -33.679 1.00 30.94 410 SER A N 1
ATOM 3214 C CA . SER A 1 410 ? -23.681 30.512 -33.515 1.00 30.94 410 SER A CA 1
ATOM 3215 C C . SER A 1 410 ? -22.482 30.207 -34.424 1.00 30.94 410 SER A C 1
ATOM 3217 O O . SER A 1 410 ? -22.568 30.294 -35.647 1.00 30.94 410 SER A O 1
ATOM 3219 N N . LYS A 1 411 ? -21.382 29.727 -33.836 1.00 24.19 411 LYS A N 1
ATOM 3220 C CA . LYS A 1 411 ? -20.368 28.940 -34.548 1.00 24.19 411 LYS A CA 1
ATOM 3221 C C . LYS A 1 411 ? -20.131 27.629 -33.809 1.00 24.19 411 LYS A C 1
ATOM 3223 O O . LYS A 1 411 ? -19.413 27.568 -32.819 1.00 24.19 411 LYS A O 1
ATOM 3228 N N . LYS A 1 412 ? -20.775 26.576 -34.323 1.00 30.28 412 LYS A N 1
ATOM 3229 C CA . LYS A 1 412 ? -20.330 25.188 -34.171 1.00 30.28 412 LYS A CA 1
ATOM 3230 C C . LYS A 1 412 ? -18.944 25.089 -34.808 1.00 30.28 412 LYS A C 1
ATOM 3232 O O . LYS A 1 412 ? -18.845 25.095 -36.035 1.00 30.28 412 LYS A O 1
ATOM 3237 N N . GLU A 1 413 ? -17.894 25.019 -34.003 1.00 29.41 413 GLU A N 1
ATOM 3238 C CA . GLU A 1 413 ? -16.580 24.610 -34.492 1.00 29.41 413 GLU A CA 1
ATOM 3239 C C . GLU A 1 413 ? -16.535 23.081 -34.580 1.00 29.41 413 GLU A C 1
ATOM 3241 O O . GLU A 1 413 ? -16.749 22.362 -33.606 1.00 29.41 413 GLU A O 1
ATOM 3246 N N . LYS A 1 414 ? -16.335 22.607 -35.812 1.00 30.86 414 LYS A N 1
ATOM 3247 C CA . LYS A 1 414 ? -16.094 21.216 -36.184 1.00 30.86 414 LYS A CA 1
ATOM 3248 C C . LYS A 1 414 ? -14.692 20.806 -35.711 1.00 30.86 414 LYS A C 1
ATOM 3250 O O . LYS A 1 414 ? -13.711 21.178 -36.344 1.00 30.86 414 LYS A O 1
ATOM 3255 N N . GLU A 1 415 ? -14.614 20.006 -34.653 1.00 33.44 415 GLU A N 1
ATOM 3256 C CA . GLU A 1 415 ? -13.484 19.105 -34.372 1.00 33.44 415 GLU A CA 1
ATOM 3257 C C . GLU A 1 415 ? -13.948 17.653 -34.602 1.00 33.44 415 GLU A C 1
ATOM 3259 O O . GLU A 1 415 ? -14.143 16.888 -33.660 1.00 33.44 415 GLU A O 1
ATOM 3264 N N . GLU A 1 416 ? -14.161 17.274 -35.861 1.00 41.97 416 GLU A N 1
ATOM 3265 C CA . GLU A 1 416 ? -14.256 15.871 -36.293 1.00 41.97 416 GLU A CA 1
ATOM 3266 C C . GLU A 1 416 ? -12.992 15.515 -37.089 1.00 41.97 416 GLU A C 1
ATOM 3268 O O . GLU A 1 416 ? -12.391 16.386 -37.712 1.00 41.97 416 GLU A O 1
ATOM 3273 N N . GLU A 1 417 ? -12.612 14.235 -37.043 1.00 40.16 417 GLU A N 1
ATOM 3274 C CA . GLU A 1 417 ? -11.404 13.607 -37.616 1.00 40.16 417 GLU A CA 1
ATOM 3275 C C . GLU A 1 417 ? -10.134 13.598 -36.735 1.00 40.16 417 GLU A C 1
ATOM 3277 O O . GLU A 1 417 ? -9.051 14.081 -37.067 1.00 40.16 417 GLU A O 1
ATOM 3282 N N . SER A 1 418 ? -10.245 12.911 -35.596 1.00 35.78 418 SER A N 1
ATOM 3283 C CA . SER A 1 418 ? -9.222 11.947 -35.161 1.00 35.78 418 SER A CA 1
ATOM 3284 C C . SER A 1 418 ? -9.945 10.820 -34.417 1.00 35.78 418 SER A C 1
ATOM 3286 O O . SER A 1 418 ? -10.649 11.129 -33.455 1.00 35.78 418 SER A O 1
ATOM 3288 N N . GLY A 1 419 ? -9.802 9.583 -34.903 1.00 52.94 419 GLY A N 1
ATOM 3289 C CA . GLY A 1 419 ? -10.677 8.421 -34.687 1.00 52.94 419 GLY A CA 1
ATOM 3290 C C . GLY A 1 419 ? -11.326 8.252 -33.309 1.00 52.94 419 GLY A C 1
ATOM 3291 O O . GLY A 1 419 ? -10.697 8.450 -32.271 1.00 52.94 419 GLY A O 1
ATOM 3292 N N . ASP A 1 420 ? -12.603 7.862 -33.341 1.00 71.12 420 ASP A N 1
ATOM 3293 C CA . ASP A 1 420 ? -13.367 7.361 -32.198 1.00 71.12 420 ASP A CA 1
ATOM 3294 C C . ASP A 1 420 ? -12.557 6.277 -31.458 1.00 71.12 420 ASP A C 1
ATOM 3296 O O . ASP A 1 420 ? -11.943 5.419 -32.100 1.00 71.12 420 ASP A O 1
ATOM 3300 N N . LEU A 1 421 ? -12.539 6.321 -30.117 1.00 79.12 421 LEU A N 1
ATOM 3301 C CA . LEU A 1 421 ? -11.829 5.349 -29.272 1.00 79.12 421 LEU A CA 1
ATOM 3302 C C . LEU A 1 421 ? -12.208 3.922 -29.679 1.00 79.12 421 LEU A C 1
ATOM 3304 O O . LEU A 1 421 ? -11.347 3.050 -29.752 1.00 79.12 421 LEU A O 1
ATOM 3308 N N . LYS A 1 422 ? -13.484 3.711 -30.018 1.00 74.94 422 LYS A N 1
ATOM 3309 C CA . LYS A 1 422 ? -14.000 2.427 -30.487 1.00 74.94 422 LYS A CA 1
ATOM 3310 C C . LYS A 1 422 ? -13.334 1.965 -31.787 1.00 74.94 422 LYS A C 1
ATOM 3312 O O . LYS A 1 422 ? -12.886 0.823 -31.859 1.00 74.94 422 LYS A O 1
ATOM 3317 N N . SER A 1 423 ? -13.242 2.838 -32.791 1.00 77.81 423 SER A N 1
ATOM 3318 C CA . SER A 1 423 ? -12.581 2.525 -34.065 1.00 77.81 423 SER A CA 1
ATOM 3319 C C . SER A 1 423 ? -11.102 2.212 -33.856 1.00 77.81 423 SER A C 1
ATOM 3321 O O . SER A 1 423 ? -10.623 1.193 -34.341 1.00 77.81 423 SER A O 1
ATOM 3323 N N . TRP A 1 424 ? -10.410 3.014 -33.038 1.00 85.25 424 TRP A N 1
ATOM 3324 C CA . TRP A 1 424 ? -9.008 2.762 -32.697 1.00 85.25 424 TRP A CA 1
ATOM 3325 C C . TRP A 1 424 ? -8.809 1.393 -32.038 1.00 85.25 424 TRP A C 1
ATOM 3327 O O . TRP A 1 424 ? -7.872 0.684 -32.391 1.00 85.25 424 TRP A O 1
ATOM 3337 N N . MET A 1 425 ? -9.690 0.984 -31.122 1.00 81.00 425 MET A N 1
ATOM 3338 C CA . MET A 1 425 ? -9.559 -0.324 -30.478 1.00 81.00 425 MET A CA 1
ATOM 3339 C C . MET A 1 425 ? -9.790 -1.481 -31.464 1.00 81.00 425 MET A C 1
ATOM 3341 O O . MET A 1 425 ? -9.029 -2.448 -31.445 1.00 81.00 425 MET A O 1
ATOM 3345 N N . HIS A 1 426 ? -10.796 -1.390 -32.342 1.00 80.06 426 HIS A N 1
ATOM 3346 C CA . HIS A 1 426 ? -11.057 -2.427 -33.350 1.00 80.06 426 HIS A CA 1
ATOM 3347 C C . HIS A 1 426 ? -9.906 -2.576 -34.352 1.00 80.06 426 HIS A C 1
ATOM 3349 O O . HIS A 1 426 ? -9.496 -3.702 -34.634 1.00 80.06 426 HIS A O 1
ATOM 3355 N N . ASP A 1 427 ? -9.323 -1.464 -34.806 1.00 82.62 427 ASP A N 1
ATOM 3356 C CA . ASP A 1 427 ? -8.181 -1.466 -35.732 1.00 82.62 427 ASP A CA 1
ATOM 3357 C C . ASP A 1 427 ? -6.924 -2.126 -35.129 1.00 82.62 427 ASP A C 1
ATOM 3359 O O . ASP A 1 427 ? -6.049 -2.590 -35.860 1.00 82.62 427 ASP A O 1
ATOM 3363 N N . HIS A 1 428 ? -6.841 -2.214 -33.796 1.00 80.06 428 HIS A N 1
ATOM 3364 C CA . HIS A 1 428 ? -5.699 -2.769 -33.062 1.00 80.06 428 HIS A CA 1
ATOM 3365 C C . HIS A 1 428 ? -6.004 -4.105 -32.365 1.00 80.06 428 HIS A C 1
ATOM 3367 O O . HIS A 1 428 ? -5.315 -4.495 -31.419 1.00 80.06 428 HIS A O 1
ATOM 3373 N N . GLY A 1 429 ? -7.009 -4.834 -32.862 1.00 67.69 429 GLY A N 1
ATOM 3374 C CA . GLY A 1 429 ? -7.258 -6.224 -32.480 1.00 67.69 429 GLY A CA 1
ATOM 3375 C C . GLY A 1 429 ? -8.270 -6.422 -31.354 1.00 67.69 429 GLY A C 1
ATOM 3376 O O . GLY A 1 429 ? -8.309 -7.510 -30.782 1.00 67.69 429 GLY A O 1
ATOM 3377 N N . LEU A 1 430 ? -9.097 -5.418 -31.030 1.00 78.94 430 LEU A N 1
ATOM 3378 C CA . LEU A 1 430 ? -10.244 -5.626 -30.145 1.00 78.94 430 LEU A CA 1
ATOM 3379 C C . LEU A 1 430 ? -11.317 -6.476 -30.859 1.00 78.94 430 LEU A C 1
ATOM 3381 O O . LEU A 1 430 ? -11.855 -6.030 -31.884 1.00 78.94 430 LEU A O 1
ATOM 3385 N N . PRO A 1 431 ? -11.676 -7.661 -30.329 1.00 75.25 431 PRO A N 1
ATOM 3386 C CA . PRO A 1 431 ? -12.737 -8.488 -30.895 1.00 75.25 431 PRO A CA 1
ATOM 3387 C C . PRO A 1 431 ? -14.103 -7.773 -30.868 1.00 75.25 431 PRO A C 1
ATOM 3389 O O . PRO A 1 431 ? -14.281 -6.792 -30.135 1.00 75.25 431 PRO A O 1
ATOM 3392 N N . PRO A 1 432 ? -15.095 -8.241 -31.655 1.00 78.06 432 PRO A N 1
ATOM 3393 C CA . PRO A 1 432 ? -16.457 -7.718 -31.601 1.00 78.06 432 PRO A CA 1
ATOM 3394 C C . PRO A 1 432 ? -16.977 -7.697 -30.160 1.00 78.06 432 PRO A C 1
ATOM 3396 O O . PRO A 1 432 ? -17.063 -8.731 -29.501 1.00 78.06 432 PRO A O 1
ATOM 3399 N N . CYS A 1 433 ? -17.285 -6.502 -29.663 1.00 81.56 433 CYS A N 1
ATOM 3400 C CA . CYS A 1 433 ? -17.737 -6.294 -28.293 1.00 81.56 433 CYS A CA 1
ATOM 3401 C C . CYS A 1 433 ? -19.262 -6.253 -28.237 1.00 81.56 433 CYS A C 1
ATOM 3403 O O . CYS A 1 433 ? -19.887 -5.615 -29.084 1.00 81.56 433 CYS A O 1
ATOM 3405 N N . LYS A 1 434 ? -19.851 -6.833 -27.185 1.00 88.06 434 LYS A N 1
ATOM 3406 C CA . LYS A 1 434 ? -21.294 -6.745 -26.905 1.00 88.06 434 LYS A CA 1
ATOM 3407 C C . LYS A 1 434 ? -21.660 -5.471 -26.129 1.00 88.06 434 LYS A C 1
ATOM 3409 O O . LYS A 1 434 ? -22.635 -5.420 -25.375 1.00 88.06 434 LYS A O 1
ATOM 3414 N N . VAL A 1 435 ? -20.842 -4.431 -26.286 1.00 87.38 435 VAL A N 1
ATOM 3415 C CA . VAL A 1 435 ? -20.983 -3.149 -25.600 1.00 87.38 435 VAL A CA 1
ATOM 3416 C C . VAL A 1 435 ? -20.812 -1.968 -26.550 1.00 87.38 435 VAL A C 1
ATOM 3418 O O . VAL A 1 435 ? -20.161 -2.044 -27.593 1.00 87.38 435 VAL A O 1
ATOM 3421 N N . VAL A 1 436 ? -21.404 -0.842 -26.168 1.00 86.44 436 VAL A N 1
ATOM 3422 C CA . VAL A 1 436 ? -21.358 0.433 -26.879 1.00 86.44 436 VAL A CA 1
ATOM 3423 C C . VAL A 1 436 ? -21.029 1.561 -25.905 1.00 86.44 436 VAL A C 1
ATOM 3425 O O . VAL A 1 436 ? -21.461 1.546 -24.752 1.00 86.44 436 VAL A O 1
ATOM 3428 N N . LEU A 1 437 ? -20.264 2.550 -26.370 1.00 85.00 437 LEU A N 1
ATOM 3429 C CA . LEU A 1 437 ? -20.044 3.786 -25.628 1.00 85.00 437 LEU A CA 1
ATOM 3430 C C . LEU A 1 437 ? -21.231 4.721 -25.852 1.00 85.00 437 LEU A C 1
ATOM 3432 O O . LEU A 1 437 ? -21.572 5.044 -26.989 1.00 85.00 437 LEU A O 1
ATOM 3436 N N . LYS A 1 438 ? -21.866 5.143 -24.762 1.00 83.38 438 LYS A N 1
ATOM 3437 C CA . LYS A 1 438 ? -22.925 6.155 -24.764 1.00 83.38 438 LYS A CA 1
ATOM 3438 C C . LYS A 1 438 ? -22.461 7.397 -24.023 1.00 83.38 438 LYS A C 1
ATOM 3440 O O . LYS A 1 438 ? -21.618 7.316 -23.135 1.00 83.38 438 LYS A O 1
ATOM 3445 N N . GLU A 1 439 ? -23.036 8.541 -24.368 1.00 83.69 439 GLU A N 1
ATOM 3446 C CA . GLU A 1 439 ? -22.755 9.808 -23.699 1.00 83.69 439 GLU A CA 1
ATOM 3447 C C . GLU A 1 439 ? -23.748 10.079 -22.568 1.00 83.69 439 GLU A C 1
ATOM 3449 O O . GLU A 1 439 ? -24.944 9.799 -22.675 1.00 83.69 439 GLU A O 1
ATOM 3454 N N . ARG A 1 440 ? -23.244 10.666 -21.483 1.00 75.00 440 ARG A N 1
ATOM 3455 C CA . ARG A 1 440 ? -24.046 11.264 -20.413 1.00 75.00 440 ARG A CA 1
ATOM 3456 C C . ARG A 1 440 ? -23.636 12.728 -20.213 1.00 75.00 440 ARG A C 1
ATOM 3458 O O . ARG A 1 440 ? -22.439 13.034 -20.287 1.00 75.00 440 ARG A O 1
ATOM 3465 N N . PRO A 1 441 ? -24.592 13.638 -19.957 1.00 67.75 441 PRO A N 1
ATOM 3466 C CA . PRO A 1 441 ? -24.281 15.041 -19.718 1.00 67.75 441 PRO A CA 1
ATOM 3467 C C . PRO A 1 441 ? -23.430 15.204 -18.451 1.00 67.75 441 PRO A C 1
ATOM 3469 O O . PRO A 1 441 ? -23.600 14.483 -17.468 1.00 67.75 441 PRO A O 1
ATOM 3472 N N . SER A 1 442 ? -22.492 16.150 -18.492 1.00 64.25 442 SER A N 1
ATOM 3473 C CA . SER A 1 442 ? -21.735 16.589 -17.316 1.00 64.25 442 SER A CA 1
ATOM 3474 C C . SER A 1 442 ? -22.591 17.551 -16.486 1.00 64.25 442 SER A C 1
ATOM 3476 O O . SER A 1 442 ? -23.356 18.332 -17.043 1.00 64.25 442 SER A O 1
ATOM 3478 N N . HIS A 1 443 ? -22.438 17.528 -15.159 1.00 60.50 443 HIS A N 1
ATOM 3479 C CA . HIS A 1 443 ? -23.102 18.489 -14.268 1.00 60.50 443 HIS A CA 1
ATOM 3480 C C . HIS A 1 443 ? -22.604 19.932 -14.441 1.00 60.50 443 HIS A C 1
ATOM 3482 O O . HIS A 1 443 ? -23.308 20.871 -14.091 1.00 60.50 443 HIS A O 1
ATOM 3488 N N . ASP A 1 444 ? -21.392 20.109 -14.967 1.00 62.66 444 ASP A N 1
ATOM 3489 C CA . ASP A 1 444 ? -20.886 21.411 -15.397 1.00 62.66 444 ASP A CA 1
ATOM 3490 C C . ASP A 1 444 ? -21.080 21.528 -16.911 1.00 62.66 444 ASP A C 1
ATOM 3492 O O . ASP A 1 444 ? -20.456 20.778 -17.672 1.00 62.66 444 ASP A O 1
ATOM 3496 N N . GLU A 1 445 ? -21.941 22.460 -17.330 1.00 58.06 445 GLU A N 1
ATOM 3497 C CA . GLU A 1 445 ? -22.264 22.753 -18.734 1.00 58.06 445 GLU A CA 1
ATOM 3498 C C . GLU A 1 445 ? -21.028 23.149 -19.560 1.00 58.06 445 GLU A C 1
ATOM 3500 O O . GLU A 1 445 ? -21.042 23.058 -20.786 1.00 58.06 445 GLU A O 1
ATOM 3505 N N . LYS A 1 446 ? -19.930 23.558 -18.906 1.00 59.78 446 LYS A N 1
ATOM 3506 C CA . LYS A 1 446 ? -18.659 23.899 -19.566 1.00 59.78 446 LYS A CA 1
ATOM 3507 C C . LYS A 1 446 ? -17.831 22.674 -19.957 1.00 59.78 446 LYS A C 1
ATOM 3509 O O . LYS A 1 446 ? -16.796 22.823 -20.610 1.00 59.78 446 LYS A O 1
ATOM 3514 N N . LEU A 1 447 ? -18.224 21.475 -19.531 1.00 65.19 447 LEU A N 1
ATOM 3515 C CA . LEU A 1 447 ? -17.435 20.256 -19.692 1.00 65.19 447 LEU A CA 1
ATOM 3516 C C . LEU A 1 447 ? -18.074 19.303 -20.699 1.00 65.19 447 LEU A C 1
ATOM 3518 O O . LEU A 1 447 ? -19.293 19.195 -20.805 1.00 65.19 447 LEU A O 1
ATOM 3522 N N . ARG A 1 448 ? -17.217 18.609 -21.459 1.00 66.75 448 ARG A N 1
ATOM 3523 C CA . ARG A 1 448 ? -17.649 17.658 -22.491 1.00 66.75 448 ARG A CA 1
ATOM 3524 C C . ARG A 1 448 ? -18.485 16.529 -21.854 1.00 66.75 448 ARG A C 1
ATOM 3526 O O . ARG A 1 448 ? -18.157 16.113 -20.740 1.00 66.75 448 ARG A O 1
ATOM 3533 N N . PRO A 1 449 ? -19.512 16.000 -22.551 1.00 72.88 449 PRO A N 1
ATOM 3534 C CA . PRO A 1 449 ? -20.228 14.803 -22.116 1.00 72.88 449 PRO A CA 1
ATOM 3535 C C . PRO A 1 449 ? -19.251 13.656 -21.853 1.00 72.88 449 PRO A C 1
ATOM 3537 O O . PRO A 1 449 ? -18.275 13.493 -22.595 1.00 72.88 449 PRO A O 1
ATOM 3540 N N . MET A 1 450 ? -19.498 12.885 -20.796 1.00 77.31 450 MET A N 1
ATOM 3541 C CA . MET A 1 450 ? -18.679 11.721 -20.451 1.00 77.31 450 MET A CA 1
ATOM 3542 C C . MET A 1 450 ? -19.201 10.488 -21.172 1.00 77.31 450 MET A C 1
ATOM 3544 O O . MET A 1 450 ? -20.415 10.327 -21.307 1.00 77.31 450 MET A O 1
ATOM 3548 N N . HIS A 1 451 ? -18.305 9.584 -21.556 1.00 83.50 451 HIS A N 1
ATOM 3549 C CA . HIS A 1 451 ? -18.714 8.273 -22.040 1.00 83.50 451 HIS A CA 1
ATOM 3550 C C . HIS A 1 451 ? -18.941 7.291 -20.888 1.00 83.50 451 HIS A C 1
ATOM 3552 O O . HIS A 1 451 ? -18.313 7.396 -19.833 1.00 83.50 451 HIS A O 1
ATOM 3558 N N . TYR A 1 452 ? -19.834 6.332 -21.106 1.00 84.25 452 TYR A N 1
ATOM 3559 C CA . TYR A 1 452 ? -20.012 5.148 -20.271 1.00 84.25 452 TYR A CA 1
ATOM 3560 C C . TYR A 1 452 ? -20.286 3.921 -21.143 1.00 84.25 452 TYR A C 1
ATOM 3562 O O . TYR A 1 452 ? -20.759 4.039 -22.277 1.00 84.25 452 TYR A O 1
ATOM 3570 N N . VAL A 1 453 ? -19.980 2.741 -20.609 1.00 86.94 453 VAL A N 1
ATOM 3571 C CA . VAL A 1 453 ? -20.189 1.454 -21.278 1.00 86.94 453 VAL A CA 1
ATOM 3572 C C . VAL A 1 453 ? -21.620 0.973 -21.038 1.00 86.94 453 VAL A C 1
ATOM 3574 O O . VAL A 1 453 ? -22.045 0.778 -19.896 1.00 86.94 453 VAL A O 1
ATOM 3577 N N . ALA A 1 454 ? -22.352 0.747 -22.124 1.00 89.25 454 ALA A N 1
ATOM 3578 C CA . ALA A 1 454 ? -23.685 0.160 -22.121 1.00 89.25 454 ALA A CA 1
ATOM 3579 C C . ALA A 1 454 ? -23.719 -1.135 -22.940 1.00 89.25 454 ALA A C 1
ATOM 3581 O O . ALA A 1 454 ? -22.934 -1.294 -23.873 1.00 89.25 454 ALA A O 1
ATOM 3582 N N . ALA A 1 455 ? -24.641 -2.043 -22.632 1.00 91.44 455 ALA A N 1
ATOM 3583 C CA . ALA A 1 455 ? -24.878 -3.233 -23.439 1.00 91.44 455 ALA A CA 1
ATOM 3584 C C . ALA A 1 455 ? -25.330 -2.823 -24.853 1.00 91.44 455 ALA A C 1
ATOM 3586 O O . ALA A 1 455 ? -26.198 -1.959 -25.002 1.00 91.44 455 ALA A O 1
ATOM 3587 N N . SER A 1 456 ? -24.745 -3.400 -25.905 1.00 90.88 456 SER A N 1
ATOM 3588 C CA . SER A 1 456 ? -25.207 -3.155 -27.282 1.00 90.88 456 SER A CA 1
ATOM 3589 C C . SER A 1 456 ? -26.401 -4.032 -27.660 1.00 90.88 456 SER A C 1
ATOM 3591 O O . SER A 1 456 ? -27.169 -3.675 -28.547 1.00 90.88 456 SER A O 1
ATOM 3593 N N . GLU A 1 457 ? -26.551 -5.162 -26.976 1.00 93.25 457 GLU A N 1
ATOM 3594 C CA . GLU A 1 457 ? -27.588 -6.175 -27.162 1.00 93.25 457 GLU A CA 1
ATOM 3595 C C . GLU A 1 457 ? -28.045 -6.722 -25.801 1.00 93.25 457 GLU A C 1
ATOM 3597 O O . GLU A 1 457 ? -27.517 -6.325 -24.761 1.00 93.25 457 GLU A O 1
ATOM 3602 N N . ASP A 1 458 ? -29.044 -7.603 -25.798 1.00 94.19 458 ASP A N 1
ATOM 3603 C CA . ASP A 1 458 ? -29.481 -8.281 -24.577 1.00 94.19 458 ASP A CA 1
ATOM 3604 C C . ASP A 1 458 ? -28.422 -9.309 -24.137 1.00 94.19 458 ASP A C 1
ATOM 3606 O O . ASP A 1 458 ? -28.056 -10.193 -24.910 1.00 94.19 458 ASP A O 1
ATOM 3610 N N . LEU A 1 459 ? -27.959 -9.212 -22.888 1.00 93.81 459 LEU A N 1
ATOM 3611 C CA . LEU A 1 459 ? -26.958 -10.107 -22.293 1.00 93.81 459 LEU A CA 1
ATOM 3612 C C . LEU A 1 459 ? -27.593 -11.007 -21.235 1.00 93.81 459 LEU A C 1
ATOM 3614 O O . LEU A 1 459 ? -28.475 -10.572 -20.491 1.00 93.81 459 LEU A O 1
ATOM 3618 N N . GLN A 1 460 ? -27.114 -12.244 -21.135 1.00 94.62 460 GLN A N 1
ATOM 3619 C CA . GLN A 1 460 ? -27.472 -13.209 -20.097 1.00 94.62 460 GLN A CA 1
ATOM 3620 C C . GLN A 1 460 ? -26.316 -13.418 -19.115 1.00 94.62 460 GLN A C 1
ATOM 3622 O O . GLN A 1 460 ? -25.164 -13.114 -19.404 1.00 94.62 460 GLN A O 1
ATOM 3627 N N . VAL A 1 461 ? -26.620 -13.961 -17.934 1.00 91.50 461 VAL A N 1
ATOM 3628 C CA . VAL A 1 461 ? -25.602 -14.291 -16.922 1.00 91.50 461 VAL A CA 1
ATOM 3629 C C . VAL A 1 461 ? -24.548 -15.228 -17.519 1.00 91.50 461 VAL A C 1
ATOM 3631 O O . VAL A 1 461 ? -24.894 -16.263 -18.085 1.00 91.50 461 VAL A O 1
ATOM 3634 N N . GLY A 1 462 ? -23.271 -14.882 -17.358 1.00 88.31 462 GLY A N 1
ATOM 3635 C CA . GLY A 1 462 ? -22.139 -15.632 -17.903 1.00 88.31 462 GLY A CA 1
ATOM 3636 C C . GLY A 1 462 ? -21.686 -15.187 -19.296 1.00 88.31 462 GLY A C 1
ATOM 3637 O O . GLY A 1 462 ? -20.658 -15.673 -19.763 1.00 88.31 462 GLY A O 1
ATOM 3638 N N . ASP A 1 463 ? -22.388 -14.257 -19.952 1.00 91.06 463 ASP A N 1
ATOM 3639 C CA . ASP A 1 463 ? -21.914 -13.674 -21.209 1.00 91.06 463 ASP A CA 1
ATOM 3640 C C . ASP A 1 463 ? -20.640 -12.838 -21.002 1.00 91.06 463 ASP A C 1
ATOM 3642 O O . ASP A 1 463 ? -20.509 -12.078 -20.039 1.00 91.06 463 ASP A O 1
ATOM 3646 N N . VAL A 1 464 ? -19.712 -12.920 -21.958 1.00 89.56 464 VAL A N 1
ATOM 3647 C CA . VAL A 1 464 ? -18.560 -12.012 -22.037 1.00 89.56 464 VAL A CA 1
ATOM 3648 C C . VAL A 1 464 ? -19.024 -10.700 -22.674 1.00 89.56 464 VAL A C 1
ATOM 3650 O O . VAL A 1 464 ? -19.385 -10.669 -23.851 1.00 89.56 464 VAL A O 1
ATOM 3653 N N . ALA A 1 465 ? -19.021 -9.608 -21.907 1.00 88.06 465 ALA A N 1
ATOM 3654 C CA . ALA A 1 465 ? -19.386 -8.278 -22.397 1.00 88.06 465 ALA A CA 1
ATOM 3655 C C . ALA A 1 465 ? -18.330 -7.727 -23.371 1.00 88.06 465 ALA A C 1
ATOM 3657 O O . ALA A 1 465 ? -18.666 -7.191 -24.431 1.00 88.06 465 ALA A O 1
ATOM 3658 N N . PHE A 1 466 ? -17.050 -7.870 -23.016 1.00 87.88 466 PHE A N 1
ATOM 3659 C CA . PHE A 1 466 ? -15.909 -7.537 -23.867 1.00 87.88 466 PHE A CA 1
ATOM 3660 C C . PHE A 1 466 ? -14.637 -8.267 -23.409 1.00 87.88 466 PHE A C 1
ATOM 3662 O O . PHE A 1 466 ? -14.521 -8.657 -22.246 1.00 87.88 466 PHE A O 1
ATOM 3669 N N . SER A 1 467 ? -13.680 -8.399 -24.330 1.00 87.62 467 SER A N 1
ATOM 3670 C CA . SER A 1 467 ? -12.349 -8.975 -24.108 1.00 87.62 467 SER A CA 1
ATOM 3671 C C . SER A 1 467 ? -11.298 -8.031 -24.689 1.00 87.62 467 SER A C 1
ATOM 3673 O O . SER A 1 467 ? -11.350 -7.703 -25.874 1.00 87.62 467 SER A O 1
ATOM 3675 N N . VAL A 1 468 ? -10.388 -7.529 -23.852 1.00 85.31 468 VAL A N 1
ATOM 3676 C CA . VAL A 1 468 ? -9.335 -6.577 -24.230 1.00 85.31 468 VAL A CA 1
ATOM 3677 C C . VAL A 1 468 ? -8.000 -7.314 -24.286 1.00 85.31 468 VAL A C 1
ATOM 3679 O O . VAL A 1 468 ? -7.533 -7.772 -23.245 1.00 85.31 468 VAL A O 1
ATOM 3682 N N . PRO A 1 469 ? -7.344 -7.427 -25.451 1.00 85.56 469 PRO A N 1
ATOM 3683 C CA . PRO A 1 469 ? -6.071 -8.133 -25.549 1.00 85.56 469 PRO A CA 1
ATOM 3684 C C . PRO A 1 469 ? -4.971 -7.430 -24.740 1.00 85.56 469 PRO A C 1
ATOM 3686 O O . PRO A 1 469 ? -4.922 -6.200 -24.674 1.00 85.56 469 PRO A O 1
ATOM 3689 N N . ASN A 1 470 ? -4.019 -8.197 -24.199 1.00 80.75 470 ASN A N 1
ATOM 3690 C CA . ASN A 1 470 ? -2.892 -7.670 -23.411 1.00 80.75 470 ASN A CA 1
ATOM 3691 C C . ASN A 1 470 ? -1.999 -6.689 -24.198 1.00 80.75 470 ASN A C 1
ATOM 3693 O O . ASN A 1 470 ? -1.221 -5.944 -23.604 1.00 80.75 470 ASN A O 1
ATOM 3697 N N . SER A 1 471 ? -2.098 -6.664 -25.532 1.00 81.06 471 SER A N 1
ATOM 3698 C CA . SER A 1 471 ? -1.457 -5.659 -26.389 1.00 81.06 471 SER A CA 1
ATOM 3699 C C . SER A 1 471 ? -1.975 -4.237 -26.150 1.00 81.06 471 SER A C 1
ATOM 3701 O O . SER A 1 471 ? -1.216 -3.286 -26.334 1.00 81.06 471 SER A O 1
ATOM 3703 N N . LEU A 1 472 ? -3.236 -4.104 -25.729 1.00 82.06 472 LEU A N 1
ATOM 3704 C CA . LEU A 1 472 ? -3.928 -2.843 -25.461 1.00 82.06 472 LEU A CA 1
ATOM 3705 C C . LEU A 1 472 ? -3.975 -2.493 -23.965 1.00 82.06 472 LEU A C 1
ATOM 3707 O O . LEU A 1 472 ? -4.507 -1.450 -23.601 1.00 82.06 472 LEU A O 1
ATOM 3711 N N . VAL A 1 473 ? -3.402 -3.328 -23.096 1.00 80.38 473 VAL A N 1
ATOM 3712 C CA . VAL A 1 473 ? -3.320 -3.084 -21.650 1.00 80.38 473 VAL A CA 1
ATOM 3713 C C . VAL A 1 473 ? -1.980 -2.424 -21.311 1.00 80.38 473 VAL A C 1
ATOM 3715 O O . VAL A 1 473 ? -0.922 -2.900 -21.725 1.00 80.38 473 VAL A O 1
ATOM 3718 N N . VAL A 1 474 ? -2.007 -1.334 -20.538 1.00 77.50 474 VAL A N 1
ATOM 3719 C CA . VAL A 1 474 ? -0.788 -0.631 -20.096 1.00 77.50 474 VAL A CA 1
ATOM 3720 C C . VAL A 1 474 ? -0.409 -1.096 -18.694 1.00 77.50 474 VAL A C 1
ATOM 3722 O O . VAL A 1 474 ? -1.168 -0.881 -17.753 1.00 77.50 474 VAL A O 1
ATOM 3725 N N . THR A 1 475 ? 0.777 -1.683 -18.542 1.00 74.00 475 THR A N 1
ATOM 3726 C CA . THR A 1 475 ? 1.389 -2.038 -17.248 1.00 74.00 475 THR A CA 1
ATOM 3727 C C . THR A 1 475 ? 2.760 -1.382 -17.115 1.00 74.00 475 THR A C 1
ATOM 3729 O O . THR A 1 475 ? 3.401 -1.078 -18.125 1.00 74.00 475 THR A O 1
ATOM 3732 N N . LEU A 1 476 ? 3.248 -1.186 -15.884 1.00 67.94 476 LEU A N 1
ATOM 3733 C CA . LEU A 1 476 ? 4.555 -0.554 -15.661 1.00 67.94 476 LEU A CA 1
ATOM 3734 C C . LEU A 1 476 ? 5.707 -1.342 -16.314 1.00 67.94 476 LEU A C 1
ATOM 3736 O O . LEU A 1 476 ? 6.631 -0.755 -16.868 1.00 67.94 476 LEU A O 1
ATOM 3740 N N . GLU A 1 477 ? 5.632 -2.673 -16.299 1.00 67.00 477 GLU A N 1
ATOM 3741 C CA . GLU A 1 477 ? 6.611 -3.546 -16.959 1.00 67.00 477 GLU A CA 1
ATOM 3742 C C . GLU A 1 477 ? 6.689 -3.282 -18.465 1.00 67.00 477 GLU A C 1
ATOM 3744 O O . GLU A 1 477 ? 7.772 -3.092 -19.012 1.00 67.00 477 GLU A O 1
ATOM 3749 N N . ARG A 1 478 ? 5.529 -3.207 -19.127 1.00 66.81 478 ARG A N 1
ATOM 3750 C CA . ARG A 1 478 ? 5.433 -2.979 -20.570 1.00 66.81 478 ARG A CA 1
ATOM 3751 C C . ARG A 1 478 ? 5.921 -1.587 -20.956 1.00 66.81 478 ARG A C 1
ATOM 3753 O O . ARG A 1 478 ? 6.550 -1.429 -21.995 1.00 66.81 478 ARG A O 1
ATOM 3760 N N . VAL A 1 479 ? 5.647 -0.595 -20.110 1.00 64.62 479 VAL A N 1
ATOM 3761 C CA . VAL A 1 479 ? 6.121 0.785 -20.279 1.00 64.62 479 VAL A CA 1
ATOM 3762 C C . VAL A 1 479 ? 7.648 0.868 -20.214 1.00 64.62 479 VAL A C 1
ATOM 3764 O O . VAL A 1 479 ? 8.267 1.603 -20.985 1.00 64.62 479 VAL A O 1
ATOM 3767 N N . LEU A 1 480 ? 8.262 0.112 -19.304 1.00 62.75 480 LEU A N 1
ATOM 3768 C CA . LEU A 1 480 ? 9.704 0.160 -19.057 1.00 62.75 480 LEU A CA 1
ATOM 3769 C C . LEU A 1 480 ? 10.501 -0.872 -19.865 1.00 62.75 480 LEU A C 1
ATOM 3771 O O . LEU A 1 480 ? 11.725 -0.785 -19.909 1.00 62.75 480 LEU A O 1
ATOM 3775 N N . GLY A 1 481 ? 9.835 -1.852 -20.483 1.00 55.69 481 GLY A N 1
ATOM 3776 C CA . GLY A 1 481 ? 10.453 -2.923 -21.272 1.00 55.69 481 GLY A CA 1
ATOM 3777 C C . GLY A 1 481 ? 11.364 -3.864 -20.470 1.00 55.69 481 GLY A C 1
ATOM 3778 O O . GLY A 1 481 ? 12.017 -4.723 -21.057 1.00 55.69 481 GLY A O 1
ATOM 3779 N N . ASN A 1 482 ? 11.445 -3.688 -19.146 1.00 54.69 482 ASN A N 1
ATOM 3780 C CA . ASN A 1 482 ? 12.323 -4.430 -18.250 1.00 54.69 482 ASN A CA 1
ATOM 3781 C C . ASN A 1 482 ? 11.741 -4.456 -16.825 1.00 54.69 482 ASN A C 1
ATOM 3783 O O . ASN A 1 482 ? 11.609 -3.423 -16.162 1.00 54.69 482 ASN A O 1
ATOM 3787 N N . GLU A 1 483 ? 11.436 -5.660 -16.346 1.00 60.97 483 GLU A N 1
ATOM 3788 C CA . GLU A 1 483 ? 10.902 -5.927 -15.010 1.00 60.97 483 GLU A CA 1
ATOM 3789 C C . GLU A 1 483 ? 11.831 -5.431 -13.889 1.00 60.97 483 GLU A C 1
ATOM 3791 O O . GLU A 1 483 ? 11.359 -4.806 -12.942 1.00 60.97 483 GLU A O 1
ATOM 3796 N N . THR A 1 484 ? 13.145 -5.590 -14.037 1.00 55.31 484 THR A N 1
ATOM 3797 C CA . THR A 1 484 ? 14.147 -5.143 -13.058 1.00 55.31 484 THR A CA 1
ATOM 3798 C C . THR A 1 484 ? 14.208 -3.618 -12.950 1.00 55.31 484 THR A C 1
ATOM 3800 O O . THR A 1 484 ? 14.436 -3.088 -11.867 1.00 55.31 484 THR A O 1
ATOM 3803 N N . ILE A 1 485 ? 13.973 -2.885 -14.045 1.00 58.03 485 ILE A N 1
ATOM 3804 C CA . ILE A 1 485 ? 13.919 -1.410 -14.019 1.00 58.03 485 ILE A CA 1
ATOM 3805 C C . ILE A 1 485 ? 12.631 -0.938 -13.341 1.00 58.03 485 ILE A C 1
ATOM 3807 O O . ILE A 1 485 ? 12.662 0.006 -12.551 1.00 58.03 485 ILE A O 1
ATOM 3811 N N . ALA A 1 486 ? 11.510 -1.615 -13.604 1.00 59.84 486 ALA A N 1
ATOM 3812 C CA . ALA A 1 486 ? 10.251 -1.357 -12.910 1.00 59.84 486 ALA A CA 1
ATOM 3813 C C . ALA A 1 486 ? 10.379 -1.574 -11.397 1.00 59.84 486 ALA A C 1
ATOM 3815 O O . ALA A 1 486 ? 9.920 -0.745 -10.612 1.00 59.84 486 ALA A O 1
ATOM 3816 N N . GLU A 1 487 ? 11.055 -2.646 -10.986 1.00 61.72 487 GLU A N 1
ATOM 3817 C CA . GLU A 1 487 ? 11.347 -2.917 -9.579 1.00 61.72 487 GLU A CA 1
ATOM 3818 C C . GLU A 1 487 ? 12.294 -1.871 -8.989 1.00 61.72 487 GLU A C 1
ATOM 3820 O O . GLU A 1 487 ? 12.014 -1.334 -7.922 1.00 61.72 487 GLU A O 1
ATOM 3825 N N . LEU A 1 488 ? 13.363 -1.503 -9.702 1.00 57.47 488 LEU A N 1
ATOM 3826 C CA . LEU A 1 488 ? 14.338 -0.507 -9.253 1.00 57.47 488 LEU A CA 1
ATOM 3827 C C . LEU A 1 488 ? 13.694 0.867 -9.022 1.00 57.47 488 LEU A C 1
ATOM 3829 O O . LEU A 1 488 ? 13.942 1.488 -7.990 1.00 57.47 488 LEU A O 1
ATOM 3833 N N . LEU A 1 489 ? 12.820 1.322 -9.923 1.00 59.44 489 LEU A N 1
ATOM 3834 C CA . LEU A 1 489 ? 12.094 2.589 -9.765 1.00 59.44 489 LEU A CA 1
ATOM 3835 C C . LEU A 1 489 ? 11.072 2.554 -8.620 1.00 59.44 489 LEU A C 1
ATOM 3837 O O . LEU A 1 489 ? 10.815 3.583 -7.997 1.00 59.44 489 LEU A O 1
ATOM 3841 N N . THR A 1 490 ? 10.529 1.375 -8.313 1.00 62.00 490 THR A N 1
ATOM 3842 C CA . THR A 1 490 ? 9.569 1.173 -7.218 1.00 62.00 490 THR A CA 1
ATOM 3843 C C . THR A 1 490 ? 10.232 0.767 -5.894 1.00 62.00 490 THR A C 1
ATOM 3845 O O . THR A 1 490 ? 9.540 0.546 -4.897 1.00 62.00 490 THR A O 1
ATOM 3848 N N . THR A 1 491 ? 11.574 0.738 -5.817 1.00 53.56 491 THR A N 1
ATOM 3849 C CA . THR A 1 491 ? 12.297 0.500 -4.556 1.00 53.56 491 THR A CA 1
ATOM 3850 C C . THR A 1 491 ? 12.145 1.688 -3.590 1.00 53.56 491 THR A C 1
ATOM 3852 O O . THR A 1 491 ? 12.883 2.668 -3.621 1.00 53.56 491 THR A O 1
ATOM 3855 N N . ASN A 1 492 ? 11.145 1.597 -2.707 1.00 51.16 492 ASN A N 1
ATOM 3856 C CA . ASN A 1 492 ? 10.851 2.457 -1.545 1.00 51.16 492 ASN A CA 1
ATOM 3857 C C . ASN A 1 492 ? 10.633 3.969 -1.764 1.00 51.16 492 ASN A C 1
ATOM 3859 O O . ASN A 1 492 ? 10.235 4.634 -0.808 1.00 51.16 492 ASN A O 1
ATOM 3863 N N . LYS A 1 493 ? 10.865 4.532 -2.957 1.00 59.50 493 LYS A N 1
ATOM 3864 C CA . LYS A 1 493 ? 10.763 5.987 -3.189 1.00 59.50 493 LYS A CA 1
ATOM 3865 C C . LYS A 1 493 ? 9.564 6.443 -4.021 1.00 59.50 493 LYS A C 1
ATOM 3867 O O . LYS A 1 493 ? 9.003 7.489 -3.711 1.00 59.50 493 LYS A O 1
ATOM 3872 N N . LEU A 1 494 ? 9.159 5.686 -5.043 1.00 68.25 494 LEU A N 1
ATOM 3873 C CA . LEU A 1 494 ? 8.001 6.006 -5.889 1.00 68.25 494 LEU A CA 1
ATOM 3874 C C . LEU A 1 494 ? 7.010 4.844 -5.911 1.00 68.25 494 LEU A C 1
ATOM 3876 O O . LEU A 1 494 ? 7.410 3.681 -5.974 1.00 68.25 494 LEU A O 1
ATOM 3880 N N . SER A 1 495 ? 5.710 5.154 -5.889 1.00 75.69 495 SER A N 1
ATOM 3881 C CA . SER A 1 495 ? 4.679 4.144 -6.129 1.00 75.69 495 SER A CA 1
ATOM 3882 C C . SER A 1 495 ? 4.562 3.814 -7.621 1.00 75.69 495 SER A C 1
ATOM 3884 O O . SER A 1 495 ? 4.814 4.651 -8.487 1.00 75.69 495 SER A O 1
ATOM 3886 N N . GLU A 1 496 ? 4.099 2.606 -7.946 1.00 74.94 496 GLU A N 1
ATOM 3887 C CA . GLU A 1 496 ? 3.811 2.219 -9.334 1.00 74.94 496 GLU A CA 1
ATOM 3888 C C . GLU A 1 496 ? 2.755 3.146 -9.984 1.00 74.94 496 GLU A C 1
ATOM 3890 O O . GLU A 1 496 ? 2.844 3.443 -11.175 1.00 74.94 496 GLU A O 1
ATOM 3895 N N . LEU A 1 497 ? 1.821 3.703 -9.196 1.00 77.31 497 LEU A N 1
ATOM 3896 C CA . LEU A 1 497 ? 0.876 4.733 -9.654 1.00 77.31 497 LEU A CA 1
ATOM 3897 C C . LEU A 1 497 ? 1.584 6.030 -10.060 1.00 77.31 497 LEU A C 1
ATOM 3899 O O . LEU A 1 497 ? 1.234 6.610 -11.086 1.00 77.31 497 LEU A O 1
ATOM 3903 N N . ALA A 1 498 ? 2.589 6.473 -9.296 1.00 76.88 498 ALA A N 1
ATOM 3904 C CA . ALA A 1 498 ? 3.397 7.634 -9.664 1.00 76.88 498 ALA A CA 1
ATOM 3905 C C . ALA A 1 498 ? 4.159 7.382 -10.970 1.00 76.88 498 ALA A C 1
ATOM 3907 O O . ALA A 1 498 ? 4.160 8.241 -11.849 1.00 76.88 498 ALA A O 1
ATOM 3908 N N . CYS A 1 499 ? 4.736 6.192 -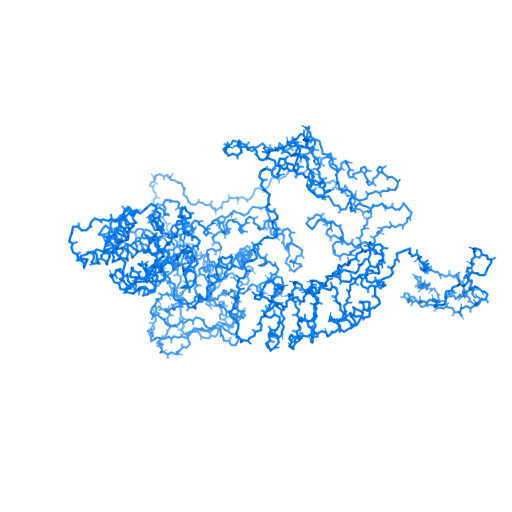11.150 1.00 76.69 499 CYS A N 1
ATOM 3909 C CA . CYS A 1 499 ? 5.428 5.840 -12.389 1.00 76.69 499 CYS A CA 1
ATOM 3910 C C . CYS A 1 499 ? 4.484 5.822 -13.604 1.00 76.69 499 CYS A C 1
ATOM 3912 O O . CYS A 1 499 ? 4.814 6.379 -14.652 1.00 76.69 499 CYS A O 1
ATOM 3914 N N . LEU A 1 500 ? 3.287 5.243 -13.463 1.00 77.50 500 LEU A N 1
ATOM 3915 C CA . LEU A 1 500 ? 2.269 5.274 -14.516 1.00 77.50 500 LEU A CA 1
ATOM 3916 C C . LEU A 1 500 ? 1.776 6.707 -14.795 1.00 77.50 500 LEU A C 1
ATOM 3918 O O . LEU A 1 500 ? 1.523 7.042 -15.952 1.00 77.50 500 LEU A O 1
ATOM 3922 N N . ALA A 1 501 ? 1.685 7.572 -13.775 1.00 79.38 501 ALA A N 1
ATOM 3923 C CA . ALA A 1 501 ? 1.318 8.986 -13.935 1.00 79.38 501 ALA A CA 1
ATOM 3924 C C . ALA A 1 501 ? 2.326 9.744 -14.790 1.00 79.38 501 ALA A C 1
ATOM 3926 O O . ALA A 1 501 ? 1.932 10.447 -15.722 1.00 79.38 501 ALA A O 1
ATOM 3927 N N . LEU A 1 502 ? 3.618 9.533 -14.546 1.00 76.06 502 LEU A N 1
ATOM 3928 C CA . LEU A 1 502 ? 4.680 10.099 -15.376 1.00 76.06 502 LEU A CA 1
ATOM 3929 C C . LEU A 1 502 ? 4.593 9.607 -16.820 1.00 76.06 502 LEU A C 1
ATOM 3931 O O . LEU A 1 502 ? 4.687 10.409 -17.749 1.00 76.06 502 LEU A O 1
ATOM 3935 N N . TYR A 1 503 ? 4.373 8.305 -17.012 1.00 77.06 503 TYR A N 1
ATOM 3936 C CA . TYR A 1 503 ? 4.232 7.725 -18.344 1.00 77.06 503 TYR A CA 1
ATOM 3937 C C . TYR A 1 503 ? 3.055 8.332 -19.115 1.00 77.06 503 TYR A C 1
ATOM 3939 O O . TYR A 1 503 ? 3.209 8.768 -20.256 1.00 77.06 503 TYR A O 1
ATOM 3947 N N . LEU A 1 504 ? 1.888 8.436 -18.477 1.00 76.50 504 LEU A N 1
ATOM 3948 C CA . LEU A 1 504 ? 0.706 9.034 -19.091 1.00 76.50 504 LEU A CA 1
ATOM 3949 C C . LEU A 1 504 ? 0.948 10.504 -19.464 1.00 76.50 504 LEU A C 1
ATOM 3951 O O . LEU A 1 504 ? 0.558 10.948 -20.543 1.00 76.50 504 LEU A O 1
ATOM 3955 N N . MET A 1 505 ? 1.618 11.263 -18.593 1.00 75.69 505 MET A N 1
ATOM 3956 C CA . MET A 1 505 ? 1.992 12.653 -18.867 1.00 75.69 505 MET A CA 1
ATOM 3957 C C . MET A 1 505 ? 2.946 12.767 -20.064 1.00 75.69 505 MET A C 1
ATOM 3959 O O . MET A 1 505 ? 2.802 13.680 -20.881 1.00 75.69 505 MET A O 1
ATOM 3963 N N . TYR A 1 506 ? 3.885 11.830 -20.203 1.00 74.56 506 TYR A N 1
ATOM 3964 C CA . TYR A 1 506 ? 4.782 11.748 -21.353 1.00 74.56 506 TYR A CA 1
ATOM 3965 C C . TYR A 1 506 ? 4.026 11.466 -22.659 1.00 74.56 506 TYR A C 1
ATOM 3967 O O . TYR A 1 506 ? 4.158 12.223 -23.624 1.00 74.56 506 TYR A O 1
ATOM 3975 N N . GLU A 1 507 ? 3.186 10.432 -22.691 1.00 76.38 507 GLU A N 1
ATOM 3976 C CA . GLU A 1 507 ? 2.369 10.095 -23.864 1.00 76.38 507 GLU A CA 1
ATOM 3977 C C . GLU A 1 507 ? 1.424 11.247 -24.244 1.00 76.38 507 GLU A C 1
ATOM 3979 O O . GLU A 1 507 ? 1.274 11.591 -25.418 1.00 76.38 507 GLU A O 1
ATOM 3984 N N . LYS A 1 508 ? 0.868 11.945 -23.247 1.00 78.88 508 LYS A N 1
ATOM 3985 C CA . LYS A 1 508 ? 0.049 13.144 -23.455 1.00 78.88 508 LYS A CA 1
ATOM 3986 C C . LYS A 1 508 ? 0.824 14.272 -24.141 1.00 78.88 508 LYS A C 1
ATOM 3988 O O . LYS A 1 508 ? 0.276 14.926 -25.029 1.00 78.88 508 LYS A O 1
ATOM 3993 N N . LYS A 1 509 ? 2.100 14.481 -23.791 1.00 73.06 509 LYS A N 1
ATOM 3994 C CA . LYS A 1 509 ? 2.973 15.477 -24.443 1.00 73.06 509 LYS A CA 1
ATOM 3995 C C . LYS A 1 509 ? 3.218 15.153 -25.920 1.00 73.06 509 LYS A C 1
ATOM 3997 O O . LYS A 1 509 ? 3.342 16.072 -26.727 1.00 73.06 509 LYS A O 1
ATOM 4002 N N . GLN A 1 510 ? 3.261 13.874 -26.294 1.00 73.25 510 GLN A N 1
ATOM 4003 C CA . GLN A 1 510 ? 3.394 13.473 -27.700 1.00 73.25 510 GLN A CA 1
ATOM 4004 C C . GLN A 1 510 ? 2.144 13.808 -28.535 1.00 73.25 510 GLN A C 1
ATOM 4006 O O . GLN A 1 510 ? 2.224 13.918 -29.765 1.00 73.25 510 GLN A O 1
ATOM 4011 N N . GLY A 1 511 ? 0.990 14.004 -27.887 1.00 80.19 511 GLY A N 1
ATOM 4012 C CA . GLY A 1 511 ? -0.265 14.355 -28.543 1.00 80.19 511 GLY A CA 1
ATOM 4013 C C . GLY A 1 511 ? -0.668 13.303 -29.576 1.00 80.19 511 GLY A C 1
ATOM 4014 O O . GLY A 1 511 ? -0.551 12.108 -29.326 1.00 80.19 511 GLY A O 1
ATOM 4015 N N . LYS A 1 512 ? -1.096 13.736 -30.769 1.00 81.31 512 LYS A N 1
ATOM 4016 C CA . LYS A 1 512 ? -1.570 12.847 -31.853 1.00 81.31 512 LYS A CA 1
ATOM 4017 C C . LYS A 1 512 ? -0.533 11.827 -32.354 1.00 81.31 512 LYS A C 1
ATOM 4019 O O . LYS A 1 512 ? -0.899 10.941 -33.115 1.00 81.31 512 LYS A O 1
ATOM 4024 N N . LYS A 1 513 ? 0.746 11.968 -31.983 1.00 78.25 513 LYS A N 1
ATOM 4025 C CA . LYS A 1 513 ? 1.807 11.007 -32.329 1.00 78.25 513 LYS A CA 1
ATOM 4026 C C . LYS A 1 513 ? 1.838 9.794 -31.395 1.00 78.25 513 LYS A C 1
ATOM 4028 O O . LYS A 1 513 ? 2.416 8.780 -31.765 1.00 78.25 513 LYS A O 1
ATOM 4033 N N . SER A 1 514 ? 1.238 9.905 -30.207 1.00 80.50 514 SER A N 1
ATOM 4034 C CA . SER A 1 514 ? 1.147 8.800 -29.255 1.00 80.50 514 SER A CA 1
ATOM 4035 C C . SER A 1 514 ? 0.214 7.717 -29.782 1.00 80.50 514 SER A C 1
ATOM 4037 O O . SER A 1 514 ? -0.906 8.002 -30.215 1.00 80.50 514 SER A O 1
ATOM 4039 N N . PHE A 1 515 ? 0.647 6.464 -29.656 1.00 82.31 515 PHE A N 1
ATOM 4040 C CA . PHE A 1 515 ? -0.202 5.296 -29.878 1.00 82.31 515 PHE A CA 1
ATOM 4041 C C . PHE A 1 515 ? -1.462 5.333 -28.996 1.00 82.31 515 PHE A C 1
ATOM 4043 O O . PHE A 1 515 ? -2.555 5.010 -29.453 1.00 82.31 515 PHE A O 1
ATOM 4050 N N . TRP A 1 516 ? -1.323 5.804 -27.753 1.00 82.25 516 TRP A N 1
ATOM 4051 C CA . TRP A 1 516 ? -2.386 5.856 -26.748 1.00 82.25 516 TRP A CA 1
ATOM 4052 C C . TRP A 1 516 ? -3.246 7.122 -26.820 1.00 82.25 516 TRP A C 1
ATOM 4054 O O . TRP A 1 516 ? -4.100 7.326 -25.956 1.00 82.25 516 TRP A O 1
ATOM 4064 N N . TYR A 1 517 ? -3.060 7.980 -27.829 1.00 83.75 517 TYR A N 1
ATOM 4065 C CA . TYR A 1 517 ? -3.738 9.275 -27.914 1.00 83.75 517 TYR A CA 1
ATOM 4066 C C . TYR A 1 517 ? -5.274 9.201 -27.774 1.00 83.75 517 TYR A C 1
ATOM 4068 O O . TYR A 1 517 ? -5.817 9.980 -26.984 1.00 83.75 517 TYR A O 1
ATOM 4076 N N . PRO A 1 518 ? -6.005 8.277 -28.441 1.00 85.00 518 PRO A N 1
ATOM 4077 C CA . PRO A 1 518 ? -7.460 8.174 -28.278 1.00 85.00 518 PRO A CA 1
ATOM 4078 C C . PRO A 1 518 ? -7.880 7.781 -26.857 1.00 85.00 518 PRO A C 1
ATOM 4080 O O . PRO A 1 518 ? -8.855 8.319 -26.333 1.00 85.00 518 PRO A O 1
ATOM 4083 N N . TYR A 1 519 ? -7.118 6.896 -26.207 1.00 83.38 519 TYR A N 1
ATOM 4084 C CA . TYR A 1 519 ? -7.373 6.472 -24.830 1.00 83.38 519 TYR A CA 1
ATOM 4085 C C . TYR A 1 519 ? -7.070 7.591 -23.824 1.00 83.38 519 TYR A C 1
ATOM 4087 O O . TYR A 1 519 ? -7.896 7.885 -22.965 1.00 83.38 519 TYR A O 1
ATOM 4095 N N . ILE A 1 520 ? -5.947 8.298 -23.976 1.00 80.81 520 ILE A N 1
ATOM 4096 C CA . ILE A 1 520 ? -5.583 9.445 -23.126 1.00 80.81 520 ILE A CA 1
ATOM 4097 C C . ILE A 1 520 ? -6.603 10.579 -23.266 1.00 80.81 520 ILE A C 1
ATOM 4099 O O . ILE A 1 520 ? -6.985 11.188 -22.269 1.00 80.81 520 ILE A O 1
ATOM 4103 N N . LYS A 1 521 ? -7.101 10.835 -24.483 1.00 83.25 521 LYS A N 1
ATOM 4104 C CA . LYS A 1 521 ? -8.177 11.807 -24.727 1.00 83.25 521 LYS A CA 1
ATOM 4105 C C . LYS A 1 521 ? -9.458 11.434 -23.976 1.00 83.25 521 LYS A C 1
ATOM 4107 O O . LYS A 1 521 ? -10.156 12.327 -23.495 1.00 83.25 521 LYS A O 1
ATOM 4112 N N . GLU A 1 522 ? -9.765 10.142 -23.865 1.00 81.69 522 GLU A N 1
ATOM 4113 C CA . GLU A 1 522 ? -10.894 9.669 -23.064 1.00 81.69 522 GLU A CA 1
ATOM 4114 C C . GLU A 1 522 ? -10.633 9.825 -21.561 1.00 81.69 522 GLU A C 1
ATOM 4116 O O . GLU A 1 522 ? -11.486 10.336 -20.844 1.00 81.69 522 GLU A O 1
ATOM 4121 N N . LEU A 1 523 ? -9.434 9.505 -21.076 1.00 78.25 523 LEU A N 1
ATOM 4122 C CA . LEU A 1 523 ? -9.064 9.743 -19.676 1.00 78.25 523 LEU A CA 1
ATOM 4123 C C . LEU A 1 523 ? -9.141 11.231 -19.293 1.00 78.25 523 LEU A C 1
ATOM 4125 O O . LEU A 1 523 ? -9.674 11.577 -18.238 1.00 78.25 523 LEU A O 1
ATOM 4129 N N . ASP A 1 524 ? -8.697 12.124 -20.179 1.00 77.00 524 ASP A N 1
ATOM 4130 C CA . ASP A 1 524 ? -8.802 13.579 -20.015 1.00 77.00 524 ASP A CA 1
ATOM 4131 C C . ASP A 1 524 ? -10.253 14.083 -20.056 1.00 77.00 524 ASP A C 1
ATOM 4133 O O . ASP A 1 524 ? -10.577 15.080 -19.405 1.00 77.00 524 ASP A O 1
ATOM 4137 N N . ARG A 1 525 ? -11.139 13.415 -20.808 1.00 77.50 525 ARG A N 1
ATOM 4138 C CA . ARG A 1 525 ? -12.586 13.691 -20.796 1.00 77.50 525 ARG A CA 1
ATOM 4139 C C . ARG A 1 525 ? -13.187 13.329 -19.440 1.00 77.50 525 ARG A C 1
ATOM 4141 O O . ARG A 1 525 ? -14.013 14.076 -18.922 1.00 77.50 525 ARG A O 1
ATOM 4148 N N . GLN A 1 526 ? -12.744 12.216 -18.863 1.00 72.62 526 GLN A N 1
ATOM 4149 C CA . GLN A 1 526 ? -13.242 11.705 -17.590 1.00 72.62 526 GLN A CA 1
ATOM 4150 C C . GLN A 1 526 ? -12.641 12.464 -16.398 1.00 72.62 526 GLN A C 1
ATOM 4152 O O . GLN A 1 526 ? -13.318 12.623 -15.394 1.00 72.62 526 GLN A O 1
ATOM 4157 N N . ARG A 1 527 ? -11.412 12.998 -16.487 1.00 68.12 527 ARG A N 1
ATOM 4158 C CA . ARG A 1 527 ? -10.737 13.782 -15.421 1.00 68.12 527 ARG A CA 1
ATOM 4159 C C . ARG A 1 527 ? -10.724 13.098 -14.042 1.00 68.12 527 ARG A C 1
ATOM 4161 O O . ARG A 1 527 ? -10.829 13.766 -13.018 1.00 68.12 527 ARG A O 1
ATOM 4168 N N . GLY A 1 528 ? -10.658 11.768 -14.006 1.00 59.22 528 GLY A N 1
ATOM 4169 C CA . GLY A 1 528 ? -10.766 11.003 -12.758 1.00 59.22 528 GLY A CA 1
ATOM 4170 C C . GLY A 1 528 ? -12.144 11.075 -12.089 1.00 59.22 528 GLY A C 1
ATOM 4171 O O . GLY A 1 528 ? -12.262 10.859 -10.884 1.00 59.22 528 GLY A O 1
ATOM 4172 N N . ARG A 1 529 ? -13.184 11.424 -12.852 1.00 65.69 529 ARG A N 1
ATOM 4173 C CA . ARG A 1 529 ? -14.573 11.432 -12.402 1.00 65.69 529 ARG A CA 1
ATOM 4174 C C . ARG A 1 529 ? -15.162 10.053 -12.612 1.00 65.69 529 ARG A C 1
ATOM 4176 O O . ARG A 1 529 ? -15.155 9.536 -13.726 1.00 65.69 529 ARG A O 1
ATOM 4183 N N . GLY A 1 530 ? -15.669 9.464 -11.536 1.00 59.56 530 GLY A N 1
ATOM 4184 C CA . GLY A 1 530 ? -16.370 8.190 -11.599 1.00 59.56 530 GLY A CA 1
ATOM 4185 C C . GLY A 1 530 ? -17.782 8.327 -12.167 1.00 59.56 530 GLY A C 1
ATOM 4186 O O . GLY A 1 530 ? -18.123 9.243 -12.918 1.00 59.56 530 GLY A O 1
ATOM 4187 N N . GLN A 1 531 ? -18.656 7.403 -11.774 1.00 56.75 531 GLN A N 1
ATOM 4188 C CA . GLN A 1 531 ? -20.016 7.286 -12.302 1.00 56.75 531 GLN A CA 1
ATOM 4189 C C . GLN A 1 531 ? -20.899 8.535 -12.094 1.00 56.75 531 GLN A C 1
ATOM 4191 O O . GLN A 1 531 ? -21.817 8.763 -12.877 1.00 56.75 531 GLN A O 1
ATOM 4196 N N . LEU A 1 532 ? -20.619 9.356 -11.080 1.00 57.72 532 LEU A N 1
ATOM 4197 C CA . LEU A 1 532 ? -21.414 10.544 -10.742 1.00 57.72 532 LEU A CA 1
ATOM 4198 C C . LEU A 1 532 ? -20.819 11.862 -11.261 1.00 57.72 532 LEU A C 1
ATOM 4200 O O . LEU A 1 532 ? -21.220 12.930 -10.813 1.00 57.72 532 LEU A O 1
ATOM 4204 N N . ALA A 1 533 ? -19.852 11.818 -12.186 1.00 63.59 533 ALA A N 1
ATOM 4205 C CA . ALA A 1 533 ? -19.178 13.014 -12.714 1.00 63.59 533 ALA A CA 1
ATOM 4206 C C . ALA A 1 533 ? -18.400 13.845 -11.677 1.00 63.59 533 ALA A C 1
ATOM 4208 O O . ALA A 1 533 ? -17.964 14.956 -11.989 1.00 63.59 533 ALA A O 1
ATOM 4209 N N . VAL A 1 534 ? -18.226 13.338 -10.458 1.00 76.00 534 VAL A N 1
ATOM 4210 C CA . VAL A 1 534 ? -17.489 14.017 -9.395 1.00 76.00 534 VAL A CA 1
ATOM 4211 C C . VAL A 1 534 ? -16.076 13.455 -9.334 1.00 76.00 534 VAL A C 1
ATOM 4213 O O . VAL A 1 534 ? -15.864 12.247 -9.393 1.00 76.00 534 VAL A O 1
ATOM 4216 N N . GLU A 1 535 ? -15.104 14.357 -9.280 1.00 82.06 535 GLU A N 1
ATOM 4217 C CA . GLU A 1 535 ? -13.691 14.021 -9.129 1.00 82.06 535 GLU A CA 1
ATOM 4218 C C . GLU A 1 535 ? -13.373 13.632 -7.683 1.00 82.06 535 GLU A C 1
ATOM 4220 O O . GLU A 1 535 ? -14.057 14.068 -6.751 1.00 82.06 535 GLU A O 1
ATOM 4225 N N . SER A 1 536 ? -12.308 12.851 -7.496 1.00 86.56 536 SER A N 1
ATOM 4226 C CA . SER A 1 536 ? -11.777 12.533 -6.167 1.00 86.56 536 SER A CA 1
ATOM 4227 C C . SER A 1 536 ? -11.609 13.799 -5.306 1.00 86.56 536 SER A C 1
ATOM 4229 O O . SER A 1 536 ? -11.103 14.808 -5.813 1.00 86.56 536 SER A O 1
ATOM 4231 N N . PRO A 1 537 ? -11.921 13.741 -3.994 1.00 90.56 537 PRO A N 1
ATOM 4232 C CA . PRO A 1 537 ? -11.622 14.812 -3.047 1.00 90.56 537 PRO A CA 1
ATOM 4233 C C . PRO A 1 537 ? -10.161 15.261 -3.028 1.00 90.56 537 PRO A C 1
ATOM 4235 O O . PRO A 1 537 ? -9.876 16.379 -2.612 1.00 90.56 537 PRO A O 1
ATOM 4238 N N . LEU A 1 538 ? -9.228 14.443 -3.530 1.00 89.38 538 LEU A N 1
ATOM 4239 C CA . LEU A 1 538 ? -7.840 14.859 -3.723 1.00 89.38 538 LEU A CA 1
ATOM 4240 C C . LEU A 1 538 ? -7.733 16.116 -4.599 1.00 89.38 538 LEU A C 1
ATOM 4242 O O . LEU A 1 538 ? -6.817 16.902 -4.391 1.00 89.38 538 LEU A O 1
ATOM 4246 N N . LEU A 1 539 ? -8.651 16.337 -5.543 1.00 88.88 539 LEU A N 1
ATOM 4247 C CA . LEU A 1 539 ? -8.664 17.506 -6.431 1.00 88.88 539 LEU A CA 1
ATOM 4248 C C . LEU A 1 539 ? -9.573 18.647 -5.942 1.00 88.88 539 LEU A C 1
ATOM 4250 O O . LEU A 1 539 ? -9.685 19.666 -6.619 1.00 88.88 539 LEU A O 1
ATOM 4254 N N . TRP A 1 540 ? -10.226 18.500 -4.787 1.00 90.81 540 TRP A N 1
ATOM 4255 C CA . TRP A 1 540 ? -11.113 19.530 -4.249 1.00 90.81 540 TRP A CA 1
ATOM 4256 C C . TRP A 1 540 ? -10.324 20.691 -3.635 1.00 90.81 540 TRP A C 1
ATOM 4258 O O . TRP A 1 540 ? -9.236 20.519 -3.084 1.00 90.81 540 TRP A O 1
ATOM 4268 N N . SER A 1 541 ? -10.900 21.888 -3.709 1.00 90.94 541 SER A N 1
ATOM 4269 C CA . SER A 1 541 ? -10.399 23.069 -3.001 1.00 90.94 541 SER A CA 1
ATOM 4270 C C . SER A 1 541 ? -10.611 22.952 -1.486 1.00 90.94 541 SER A C 1
ATOM 4272 O O . SER A 1 541 ? -11.446 22.177 -1.022 1.00 90.94 541 SER A O 1
ATOM 4274 N N . GLU A 1 542 ? -9.914 23.768 -0.690 1.00 90.06 542 GLU A N 1
ATOM 4275 C CA . GLU A 1 542 ? -10.087 23.781 0.774 1.00 90.06 542 GLU A CA 1
ATOM 4276 C C . GLU A 1 542 ? -11.538 24.063 1.203 1.00 90.06 542 GLU A C 1
ATOM 4278 O O . GLU A 1 542 ? -12.037 23.451 2.149 1.00 90.06 542 GLU A O 1
ATOM 4283 N N . ALA A 1 543 ? -12.241 24.936 0.473 1.00 92.88 543 ALA A N 1
ATOM 4284 C CA . ALA A 1 543 ? -13.648 25.246 0.722 1.00 92.88 543 ALA A CA 1
ATOM 4285 C C . ALA A 1 543 ? -14.578 24.056 0.425 1.00 92.88 543 ALA A C 1
ATOM 4287 O O . ALA A 1 543 ? -15.572 23.861 1.118 1.00 92.88 543 ALA A O 1
ATOM 4288 N N . GLU A 1 544 ? -14.253 23.241 -0.579 1.00 93.50 544 GLU A N 1
ATOM 4289 C CA . GLU A 1 544 ? -15.003 22.023 -0.908 1.00 93.50 544 GLU A CA 1
ATOM 4290 C C . GLU A 1 544 ? -14.671 20.883 0.068 1.00 93.50 544 GLU A C 1
ATOM 4292 O O . GLU A 1 544 ? -15.561 20.156 0.501 1.00 93.50 544 GLU A O 1
ATOM 4297 N N . LEU A 1 545 ? -13.413 20.760 0.507 1.00 93.75 545 LEU A N 1
ATOM 4298 C CA . LEU A 1 545 ? -13.018 19.819 1.565 1.00 93.75 545 LEU A CA 1
ATOM 4299 C C . LEU A 1 545 ? -13.667 20.144 2.915 1.00 93.75 545 LEU A C 1
ATOM 4301 O O . LEU A 1 545 ? -13.790 19.264 3.772 1.00 93.75 545 LEU A O 1
ATOM 4305 N N . ALA A 1 546 ? -14.123 21.383 3.118 1.00 93.88 546 ALA A N 1
ATOM 4306 C CA . ALA A 1 546 ? -14.905 21.747 4.291 1.00 93.88 546 ALA A CA 1
ATOM 4307 C C . ALA A 1 546 ? -16.245 20.990 4.370 1.00 93.88 546 ALA A C 1
ATOM 4309 O O . ALA A 1 546 ? -16.751 20.817 5.479 1.00 93.88 546 ALA A O 1
ATOM 4310 N N . TYR A 1 547 ? -16.777 20.465 3.256 1.00 94.88 547 TYR A N 1
ATOM 4311 C CA . TYR A 1 547 ? -17.979 19.619 3.263 1.00 94.88 547 TYR A CA 1
ATOM 4312 C C . TYR A 1 547 ? -17.788 18.299 4.023 1.00 94.88 547 TYR A C 1
ATOM 4314 O O . TYR A 1 547 ? -18.764 17.730 4.493 1.00 94.88 547 TYR A O 1
ATOM 4322 N N . LEU A 1 548 ? -16.544 17.836 4.185 1.00 95.69 548 LEU A N 1
ATOM 4323 C CA . LEU A 1 548 ? -16.193 16.626 4.940 1.00 95.69 548 LEU A CA 1
ATOM 4324 C C . LEU A 1 548 ? -15.778 16.933 6.390 1.00 95.69 548 LEU A C 1
ATOM 4326 O O . LEU A 1 548 ? -15.128 16.123 7.044 1.00 95.69 548 LEU A O 1
ATOM 4330 N N . THR A 1 549 ? -16.079 18.124 6.908 1.00 94.50 549 THR A N 1
ATOM 4331 C CA . THR A 1 549 ? -15.727 18.476 8.292 1.00 94.50 549 THR A CA 1
ATOM 4332 C C . THR A 1 549 ? -16.470 17.574 9.283 1.00 94.50 549 THR A C 1
ATOM 4334 O O . THR A 1 549 ? -17.663 17.335 9.132 1.00 94.50 549 THR A O 1
ATOM 4337 N N . GLY A 1 550 ? -15.741 17.046 10.269 1.00 90.88 550 GLY A N 1
ATOM 4338 C CA . GLY A 1 550 ? -16.219 16.012 11.194 1.00 90.88 550 GLY A CA 1
ATOM 4339 C C . GLY A 1 550 ? -15.882 14.587 10.735 1.00 90.88 550 GLY A C 1
ATOM 4340 O O . GLY A 1 550 ? -15.514 13.757 11.568 1.00 90.88 550 GLY A O 1
ATOM 4341 N N . SER A 1 551 ? -15.882 14.328 9.422 1.00 94.44 551 SER A N 1
ATOM 4342 C CA . SER A 1 551 ? -15.588 13.004 8.857 1.00 94.44 551 SER A CA 1
ATOM 4343 C C . SER A 1 551 ? -14.099 12.643 8.980 1.00 94.44 551 SER A C 1
ATOM 4345 O O . SER A 1 551 ? -13.237 13.476 8.667 1.00 94.44 551 SER A O 1
ATOM 4347 N N . PRO A 1 552 ? -13.753 11.396 9.367 1.00 91.56 552 PRO A N 1
ATOM 4348 C CA . PRO A 1 552 ? -12.369 10.913 9.317 1.00 91.56 552 PRO A CA 1
ATOM 4349 C C . PRO A 1 552 ? -11.799 10.927 7.889 1.00 91.56 552 PRO A C 1
ATOM 4351 O O . PRO A 1 552 ? -10.601 11.142 7.705 1.00 91.56 552 PRO A O 1
ATOM 4354 N N . THR A 1 553 ? -12.659 10.810 6.872 1.00 91.69 553 THR A N 1
ATOM 4355 C CA . THR A 1 553 ? -12.274 10.812 5.455 1.00 91.69 553 THR A CA 1
ATOM 4356 C C . THR A 1 553 ? -11.522 12.089 5.063 1.00 91.69 553 THR A C 1
ATOM 4358 O O . THR A 1 553 ? -10.605 12.039 4.247 1.00 91.69 553 THR A O 1
ATOM 4361 N N . LYS A 1 554 ? -11.827 13.240 5.683 1.00 94.06 554 LYS A N 1
ATOM 4362 C CA . LYS A 1 554 ? -11.094 14.494 5.432 1.00 94.06 554 LYS A CA 1
ATOM 4363 C C . LYS A 1 554 ? -9.609 14.375 5.785 1.00 94.06 554 LYS A C 1
ATOM 4365 O O . LYS A 1 554 ? -8.767 14.857 5.031 1.00 94.06 554 LYS A O 1
ATOM 4370 N N . ALA A 1 555 ? -9.287 13.737 6.911 1.00 89.56 555 ALA A N 1
ATOM 4371 C CA . ALA A 1 555 ? -7.903 13.529 7.330 1.00 89.56 555 ALA A CA 1
ATOM 4372 C C . ALA A 1 555 ? -7.177 12.565 6.380 1.00 89.56 555 ALA A C 1
ATOM 4374 O O . ALA A 1 555 ? -6.051 12.853 5.977 1.00 89.56 555 ALA A O 1
ATOM 4375 N N . GLU A 1 556 ? -7.846 11.492 5.943 1.00 88.75 556 GLU A N 1
ATOM 4376 C CA . GLU A 1 556 ? -7.284 10.551 4.964 1.00 88.75 556 GLU A CA 1
ATOM 4377 C C . GLU A 1 556 ? -6.959 11.224 3.623 1.00 88.75 556 GLU A C 1
ATOM 4379 O O . GLU A 1 556 ? -5.907 10.969 3.032 1.00 88.75 556 GLU A O 1
ATOM 4384 N N . VAL A 1 557 ? -7.841 12.107 3.138 1.00 88.75 557 VAL A N 1
ATOM 4385 C CA . VAL A 1 557 ? -7.615 12.870 1.900 1.00 88.75 557 VAL A CA 1
ATOM 4386 C C . VAL A 1 557 ? -6.363 13.737 2.026 1.00 88.75 557 VAL A C 1
ATOM 4388 O O . VAL A 1 557 ? -5.526 13.731 1.123 1.00 88.75 557 VAL A O 1
ATOM 4391 N N . LEU A 1 558 ? -6.211 14.457 3.143 1.00 89.94 558 LEU A N 1
ATOM 4392 C CA . LEU A 1 558 ? -5.055 15.325 3.390 1.00 89.94 558 LEU A CA 1
ATOM 4393 C C . LEU A 1 558 ? -3.752 14.524 3.497 1.00 89.94 558 LEU A C 1
ATOM 4395 O O . LEU A 1 558 ? -2.758 14.886 2.867 1.00 89.94 558 LEU A O 1
ATOM 4399 N N . GLU A 1 559 ? -3.763 13.413 4.235 1.00 86.75 559 GLU A N 1
ATOM 4400 C CA . GLU A 1 559 ? -2.606 12.524 4.360 1.00 86.75 559 GLU A CA 1
ATOM 4401 C C . GLU A 1 559 ? -2.186 11.964 2.998 1.00 86.75 559 GLU A C 1
ATOM 4403 O O . GLU A 1 559 ? -0.999 11.964 2.651 1.00 86.75 559 GLU A O 1
ATOM 4408 N N . ARG A 1 560 ? -3.158 11.535 2.185 1.00 84.75 560 ARG A N 1
ATOM 4409 C CA . ARG A 1 560 ? -2.880 11.008 0.851 1.00 84.75 560 ARG A CA 1
ATOM 4410 C C . ARG A 1 560 ? -2.343 12.088 -0.087 1.00 84.75 560 ARG A C 1
ATOM 4412 O O . ARG A 1 560 ? -1.408 11.801 -0.833 1.00 84.75 560 ARG A O 1
ATOM 4419 N N . ALA A 1 561 ? -2.873 13.312 -0.033 1.00 85.06 561 ALA A N 1
ATOM 4420 C CA . ALA A 1 561 ? -2.373 14.431 -0.835 1.00 85.06 561 ALA A CA 1
ATOM 4421 C C . ALA A 1 561 ? -0.914 14.772 -0.484 1.00 85.06 561 ALA A C 1
ATOM 4423 O O . ALA A 1 561 ? -0.102 14.993 -1.384 1.00 85.06 561 ALA A O 1
ATOM 4424 N N . GLU A 1 562 ? -0.567 14.751 0.805 1.00 85.56 562 GLU A N 1
ATOM 4425 C CA . GLU A 1 562 ? 0.808 14.963 1.264 1.00 85.56 562 GLU A CA 1
ATOM 4426 C C . GLU A 1 562 ? 1.729 13.806 0.849 1.00 85.56 562 GLU A C 1
ATOM 4428 O O . GLU A 1 562 ? 2.862 14.031 0.429 1.00 85.56 562 GLU A O 1
ATOM 4433 N N . GLY A 1 563 ? 1.236 12.563 0.877 1.00 82.25 563 GLY A N 1
ATOM 4434 C CA . GLY A 1 563 ? 1.945 11.407 0.323 1.00 82.25 563 GLY A CA 1
ATOM 4435 C C . GLY A 1 563 ? 2.297 11.586 -1.157 1.00 82.25 563 GLY A C 1
ATOM 4436 O O . GLY A 1 563 ? 3.459 11.441 -1.525 1.00 82.25 563 GLY A O 1
ATOM 4437 N N . ILE A 1 564 ? 1.327 11.994 -1.984 1.00 82.62 564 ILE A N 1
ATOM 4438 C CA . ILE A 1 564 ? 1.540 12.274 -3.418 1.00 82.62 564 ILE A CA 1
ATOM 4439 C C . ILE A 1 564 ? 2.554 13.410 -3.605 1.00 82.62 564 ILE A C 1
ATOM 4441 O O . ILE A 1 564 ? 3.386 13.356 -4.508 1.00 82.62 564 ILE A O 1
ATOM 4445 N N . LYS A 1 565 ? 2.523 14.431 -2.744 1.00 83.19 565 LYS A N 1
ATOM 4446 C CA . LYS A 1 565 ? 3.487 15.538 -2.771 1.00 83.19 565 LYS A CA 1
ATOM 4447 C C . LYS A 1 565 ? 4.905 15.089 -2.422 1.00 83.19 565 LYS A C 1
ATOM 4449 O O . LYS A 1 565 ? 5.851 15.531 -3.069 1.00 83.19 565 LYS A O 1
ATOM 4454 N N . ARG A 1 566 ? 5.067 14.190 -1.447 1.00 81.44 566 ARG A N 1
ATOM 4455 C CA . ARG A 1 566 ? 6.366 13.569 -1.145 1.00 81.44 566 ARG A CA 1
ATOM 4456 C C . ARG A 1 566 ? 6.886 12.756 -2.328 1.00 81.44 566 ARG A C 1
ATOM 4458 O O . ARG A 1 566 ? 8.036 12.941 -2.703 1.00 81.44 566 ARG A O 1
ATOM 4465 N N . GLU A 1 567 ? 6.035 11.932 -2.943 1.00 79.75 567 GLU A N 1
ATOM 4466 C CA . GLU A 1 567 ? 6.395 11.171 -4.151 1.00 79.75 567 GLU A CA 1
ATOM 4467 C C . GLU A 1 567 ? 6.801 12.109 -5.302 1.00 79.75 567 GLU A C 1
ATOM 4469 O O . GLU A 1 567 ? 7.813 11.875 -5.953 1.00 79.75 567 GLU A O 1
ATOM 4474 N N . TYR A 1 568 ? 6.071 13.212 -5.501 1.00 78.81 568 TYR A N 1
ATOM 4475 C CA . TYR A 1 568 ? 6.407 14.243 -6.486 1.00 78.81 568 TYR A CA 1
ATOM 4476 C C . TYR A 1 568 ? 7.774 14.893 -6.218 1.00 78.81 568 TYR A C 1
ATOM 4478 O O . TYR A 1 568 ? 8.563 15.063 -7.140 1.00 78.81 568 TYR A O 1
ATOM 4486 N N . ASN A 1 569 ? 8.084 15.231 -4.964 1.00 77.06 569 ASN A N 1
ATOM 4487 C CA . ASN A 1 569 ? 9.363 15.854 -4.613 1.00 77.06 569 ASN A CA 1
ATOM 4488 C C . ASN A 1 569 ? 10.559 14.904 -4.800 1.00 77.06 569 ASN A C 1
ATOM 4490 O O . ASN A 1 569 ? 11.668 15.366 -5.051 1.00 77.06 569 ASN A O 1
ATOM 4494 N N . GLU A 1 570 ? 10.347 13.588 -4.699 1.00 73.12 570 GLU A N 1
ATOM 4495 C CA . GLU A 1 570 ? 11.384 12.587 -4.986 1.00 73.12 570 GLU A CA 1
ATOM 4496 C C . GLU A 1 570 ? 11.602 12.363 -6.493 1.00 73.12 570 GLU A C 1
ATOM 4498 O O . GLU A 1 570 ? 12.558 11.685 -6.879 1.00 73.12 570 GLU A O 1
ATOM 4503 N N . LEU A 1 571 ? 10.758 12.929 -7.366 1.00 66.50 571 LEU A N 1
ATOM 4504 C CA . LEU A 1 571 ? 10.937 12.806 -8.813 1.00 66.50 571 LEU A CA 1
ATOM 4505 C C . LEU A 1 571 ? 12.248 13.431 -9.277 1.00 66.50 571 LEU A C 1
ATOM 4507 O O . LEU A 1 571 ? 12.908 12.827 -10.110 1.00 66.50 571 LEU A O 1
ATOM 4511 N N . ASP A 1 572 ? 12.675 14.566 -8.721 1.00 53.91 572 ASP A N 1
ATOM 4512 C CA . ASP A 1 572 ? 13.942 15.202 -9.111 1.00 53.91 572 ASP A CA 1
ATOM 4513 C C . ASP A 1 572 ? 15.153 14.311 -8.781 1.00 53.91 572 ASP A C 1
ATOM 4515 O O . ASP A 1 572 ? 16.076 14.169 -9.588 1.00 53.91 572 ASP A O 1
ATOM 4519 N N . THR A 1 573 ? 15.129 13.643 -7.622 1.00 53.59 573 THR A N 1
ATOM 4520 C CA . THR A 1 573 ? 16.163 12.690 -7.193 1.00 53.59 573 THR A CA 1
ATOM 4521 C C . THR A 1 573 ? 16.159 11.422 -8.039 1.00 53.59 573 THR A C 1
ATOM 4523 O O . THR A 1 573 ? 17.228 10.928 -8.395 1.00 53.59 573 THR A O 1
ATOM 4526 N N . VAL A 1 574 ? 14.985 10.881 -8.377 1.00 53.00 574 VAL A N 1
ATOM 4527 C CA . VAL A 1 574 ? 14.864 9.658 -9.188 1.00 53.00 574 VAL A CA 1
ATOM 4528 C C . VAL A 1 574 ? 15.123 9.930 -10.671 1.00 53.00 574 VAL A C 1
ATOM 4530 O O . VAL A 1 574 ? 15.746 9.106 -11.332 1.00 53.00 574 VAL A O 1
ATOM 4533 N N . TRP A 1 575 ? 14.738 11.093 -11.196 1.00 52.94 575 TRP A N 1
ATOM 4534 C CA . TRP A 1 575 ? 14.900 11.466 -12.603 1.00 52.94 575 TRP A CA 1
ATOM 4535 C C . TRP A 1 575 ? 16.360 11.705 -12.982 1.00 52.94 575 TRP A C 1
ATOM 4537 O O . TRP A 1 575 ? 16.815 11.231 -14.025 1.00 52.94 575 TRP A O 1
ATOM 4547 N N . PHE A 1 576 ? 17.125 12.358 -12.102 1.00 44.62 576 PHE A N 1
ATOM 4548 C CA . PHE A 1 576 ? 18.568 12.520 -12.284 1.00 44.62 576 PHE A CA 1
ATOM 4549 C C . PHE A 1 576 ? 19.290 11.160 -12.370 1.00 44.62 576 PHE A C 1
ATOM 4551 O O . PHE A 1 576 ? 20.271 11.016 -13.096 1.00 44.62 576 PHE A O 1
ATOM 4558 N N . MET A 1 577 ? 18.762 10.131 -11.694 1.00 40.41 577 MET A N 1
ATOM 4559 C CA . MET A 1 577 ? 19.238 8.747 -11.809 1.00 40.41 577 MET A CA 1
ATOM 4560 C C . MET A 1 577 ? 18.680 8.039 -13.060 1.00 40.41 577 MET A C 1
ATOM 4562 O O . MET A 1 577 ? 19.400 7.294 -13.727 1.00 40.41 577 MET A O 1
ATOM 4566 N N . ALA A 1 578 ? 17.418 8.290 -13.418 1.00 41.31 578 ALA A N 1
ATOM 4567 C CA . ALA A 1 578 ? 16.702 7.580 -14.474 1.00 41.31 578 ALA A CA 1
ATOM 4568 C C . ALA A 1 578 ? 17.017 8.057 -15.900 1.00 41.31 578 ALA A C 1
ATOM 4570 O O . ALA A 1 578 ? 16.894 7.262 -16.831 1.00 41.31 578 ALA A O 1
ATOM 4571 N N . GLY A 1 579 ? 17.534 9.277 -16.090 1.00 40.78 579 GLY A N 1
ATOM 4572 C CA . GLY A 1 579 ? 18.072 9.727 -17.385 1.00 40.78 579 GLY A CA 1
ATOM 4573 C C . GLY A 1 579 ? 19.156 8.797 -17.961 1.00 40.78 579 GLY A C 1
ATOM 4574 O O . GLY A 1 579 ? 19.359 8.762 -19.170 1.00 40.78 579 GLY A O 1
ATOM 4575 N N . SER A 1 580 ? 19.795 7.981 -17.111 1.00 41.69 580 SER A N 1
ATOM 4576 C CA . SER A 1 580 ? 20.726 6.916 -17.512 1.00 41.69 580 SER A CA 1
ATOM 4577 C C . SER A 1 580 ? 20.066 5.547 -17.774 1.00 41.69 580 SER A C 1
ATOM 4579 O O . SER A 1 580 ? 20.629 4.736 -18.505 1.00 41.69 580 SER A O 1
ATOM 4581 N N . LEU A 1 581 ? 18.876 5.290 -17.213 1.00 36.41 581 LEU A N 1
ATOM 4582 C CA . LEU A 1 581 ? 18.109 4.040 -17.349 1.00 36.41 581 LEU A CA 1
ATOM 4583 C C . LEU A 1 581 ? 17.248 4.025 -18.620 1.00 36.41 581 LEU A C 1
ATOM 4585 O O . LEU A 1 581 ? 17.019 2.972 -19.209 1.00 36.41 581 LEU A O 1
ATOM 4589 N N . PHE A 1 582 ? 16.808 5.195 -19.081 1.00 48.84 582 PHE A N 1
ATOM 4590 C CA . PHE A 1 582 ? 15.958 5.357 -20.258 1.00 48.84 582 PHE A CA 1
ATOM 4591 C C . PHE A 1 582 ? 16.749 5.519 -21.569 1.00 48.84 582 PHE A C 1
ATOM 4593 O O . PHE A 1 582 ? 16.356 6.305 -22.426 1.00 48.84 582 PHE A O 1
ATOM 4600 N N . GLN A 1 583 ? 17.840 4.766 -21.777 1.00 40.91 583 GLN A N 1
ATOM 4601 C CA . GLN A 1 583 ? 18.669 4.857 -23.000 1.00 40.91 583 GLN A CA 1
ATOM 4602 C C . GLN A 1 583 ? 17.896 4.636 -24.323 1.00 40.91 583 GLN A C 1
ATOM 4604 O O . GLN A 1 583 ? 18.418 4.952 -25.390 1.00 40.91 583 GLN A O 1
ATOM 4609 N N . GLN A 1 584 ? 16.659 4.125 -24.280 1.00 41.28 584 GLN A N 1
ATOM 4610 C CA . GLN A 1 584 ? 15.778 3.972 -25.446 1.00 41.28 584 GLN A CA 1
ATOM 4611 C C . GLN A 1 584 ? 14.757 5.108 -25.652 1.00 41.28 584 GLN A C 1
ATOM 4613 O O . GLN A 1 584 ? 14.056 5.096 -26.663 1.00 41.28 584 GLN A O 1
ATOM 4618 N N . TYR A 1 585 ? 14.661 6.097 -24.757 1.00 45.81 585 TYR A N 1
ATOM 4619 C CA . TYR A 1 585 ? 13.691 7.192 -24.884 1.00 45.81 585 TYR A CA 1
ATOM 4620 C C . TYR A 1 585 ? 14.376 8.498 -25.338 1.00 45.81 585 TYR A C 1
ATOM 4622 O O . TYR A 1 585 ? 15.251 9.009 -24.644 1.00 45.81 585 TYR A O 1
ATOM 4630 N N . PRO A 1 586 ? 14.003 9.073 -26.498 1.00 35.12 586 PRO A N 1
ATOM 4631 C CA . PRO A 1 586 ? 14.852 10.037 -27.204 1.00 35.12 586 PRO A CA 1
ATOM 4632 C C . PRO A 1 586 ? 14.729 11.516 -26.782 1.00 35.12 586 PRO A C 1
ATOM 4634 O O . PRO A 1 586 ? 15.078 12.369 -27.593 1.00 35.12 586 PRO A O 1
ATOM 4637 N N . TYR A 1 587 ? 14.251 11.881 -25.581 1.00 39.44 587 TYR A N 1
ATOM 4638 C CA . TYR A 1 587 ? 14.091 13.309 -25.235 1.00 39.44 587 TYR A CA 1
ATOM 4639 C C . TYR A 1 587 ? 14.259 13.662 -23.753 1.00 39.44 587 TYR A C 1
ATOM 4641 O O . TYR A 1 587 ? 13.772 12.951 -22.876 1.00 39.44 587 TYR A O 1
ATOM 4649 N N . ASP A 1 588 ? 14.825 14.854 -23.521 1.00 43.94 588 ASP A N 1
ATOM 4650 C CA . ASP A 1 588 ? 14.728 15.625 -22.280 1.00 43.94 588 ASP A CA 1
ATOM 4651 C C . ASP A 1 588 ? 13.249 15.782 -21.879 1.00 43.94 588 ASP A C 1
ATOM 4653 O O . ASP A 1 588 ? 12.489 16.579 -22.452 1.00 43.94 588 ASP A O 1
ATOM 4657 N N . ILE A 1 589 ? 12.802 15.015 -20.884 1.00 42.88 589 ILE A N 1
ATOM 4658 C CA . ILE A 1 589 ? 11.623 15.423 -20.120 1.00 42.88 589 ILE A CA 1
ATOM 4659 C C . ILE A 1 589 ? 12.068 16.663 -19.344 1.00 42.88 589 ILE A C 1
ATOM 4661 O O . ILE A 1 589 ? 13.071 16.581 -18.636 1.00 42.88 589 ILE A O 1
ATOM 4665 N N . PRO A 1 590 ? 11.405 17.821 -19.511 1.00 43.84 590 PRO A N 1
ATOM 4666 C CA . PRO A 1 590 ? 11.863 19.045 -18.885 1.00 43.84 590 PRO A CA 1
ATOM 4667 C C . PRO A 1 590 ? 11.780 18.860 -17.370 1.00 43.84 590 PRO A C 1
ATOM 4669 O O . PRO A 1 590 ? 10.688 18.830 -16.809 1.00 43.84 590 PRO A O 1
ATOM 4672 N N . THR A 1 591 ? 12.930 18.736 -16.713 1.00 42.59 591 THR A N 1
ATOM 4673 C CA . THR A 1 591 ? 13.059 18.976 -15.269 1.00 42.59 591 THR A CA 1
ATOM 4674 C C . THR A 1 591 ? 12.802 20.445 -14.937 1.00 42.59 591 THR A C 1
ATOM 4676 O O . THR A 1 591 ? 12.542 20.795 -13.793 1.00 42.59 591 THR A O 1
ATOM 4679 N N . GLU A 1 592 ? 12.778 21.321 -15.940 1.00 44.88 592 GLU A N 1
ATOM 4680 C CA . GLU A 1 592 ? 12.259 22.671 -15.788 1.00 44.88 592 GLU A CA 1
ATOM 4681 C C . GLU A 1 592 ? 10.760 22.721 -16.169 1.00 44.88 592 GLU A C 1
ATOM 4683 O O . GLU A 1 592 ? 10.400 22.715 -17.344 1.00 44.88 592 GLU A O 1
ATOM 4688 N N . ALA A 1 593 ? 9.900 22.831 -15.142 1.00 49.84 593 ALA A N 1
ATOM 4689 C CA . ALA A 1 593 ? 8.540 23.402 -15.170 1.00 49.84 593 ALA A CA 1
ATOM 4690 C C . ALA A 1 593 ? 7.325 22.526 -15.572 1.00 49.84 593 ALA A C 1
ATOM 4692 O O . ALA A 1 593 ? 6.608 22.859 -16.519 1.00 49.84 593 ALA A O 1
ATOM 4693 N N . PHE A 1 594 ? 6.948 21.519 -14.769 1.00 59.44 594 PHE A N 1
ATOM 4694 C CA . PHE A 1 594 ? 5.523 21.149 -14.664 1.00 59.44 594 PHE A CA 1
ATOM 4695 C C . PHE A 1 594 ? 5.002 21.324 -13.226 1.00 59.44 594 PHE A C 1
ATOM 4697 O O . PHE A 1 594 ? 5.665 20.898 -12.289 1.00 59.44 594 PHE A O 1
ATOM 4704 N N . PRO A 1 595 ? 3.846 21.982 -13.008 1.00 74.69 595 PRO A N 1
ATOM 4705 C CA . PRO A 1 595 ? 3.294 22.165 -11.667 1.00 74.69 595 PRO A CA 1
ATOM 4706 C C . PRO A 1 595 ? 2.856 20.846 -11.020 1.00 74.69 595 PRO A C 1
ATOM 4708 O O . PRO A 1 595 ? 2.278 19.986 -11.691 1.00 74.69 595 PRO A O 1
ATOM 4711 N N . PHE A 1 596 ? 3.007 20.757 -9.694 1.00 82.12 596 PHE A N 1
ATOM 4712 C CA . PHE A 1 596 ? 2.467 19.674 -8.859 1.00 82.12 596 PHE A CA 1
ATOM 4713 C C . PHE A 1 596 ? 0.999 19.354 -9.176 1.00 82.12 596 PHE A C 1
ATOM 4715 O O . PHE A 1 596 ? 0.616 18.190 -9.216 1.00 82.12 596 PHE A O 1
ATOM 4722 N N . GLU A 1 597 ? 0.187 20.367 -9.486 1.00 81.75 597 GLU A N 1
ATOM 4723 C CA . GLU A 1 597 ? -1.229 20.182 -9.817 1.00 81.75 597 GLU A CA 1
ATOM 4724 C C . GLU A 1 597 ? -1.460 19.309 -11.057 1.00 81.75 597 GLU A C 1
ATOM 4726 O O . GLU A 1 597 ? -2.401 18.518 -11.083 1.00 81.75 597 GLU A O 1
ATOM 4731 N N . ILE A 1 598 ? -0.589 19.386 -12.069 1.00 78.19 598 ILE A N 1
ATOM 4732 C CA . ILE A 1 598 ? -0.709 18.547 -13.272 1.00 78.19 598 ILE A CA 1
ATOM 4733 C C . ILE A 1 598 ? -0.364 17.096 -12.933 1.00 78.19 598 ILE A C 1
ATOM 4735 O O . ILE A 1 598 ? -1.072 16.176 -13.347 1.00 78.19 598 ILE A O 1
ATOM 4739 N N . PHE A 1 599 ? 0.692 16.891 -12.144 1.00 82.12 599 PHE A N 1
ATOM 4740 C CA . PHE A 1 599 ? 1.069 15.563 -11.668 1.00 82.12 599 PHE A CA 1
ATOM 4741 C C . PHE A 1 599 ? -0.036 14.943 -10.815 1.00 82.12 599 PHE A C 1
ATOM 4743 O O . PHE A 1 599 ? -0.448 13.812 -11.051 1.00 82.12 599 PHE A O 1
ATOM 4750 N N . LYS A 1 600 ? -0.576 15.714 -9.871 1.00 84.50 600 LYS A N 1
ATOM 4751 C CA . LYS A 1 600 ? -1.676 15.306 -9.000 1.00 84.50 600 LYS A CA 1
ATOM 4752 C C . LYS A 1 600 ? -2.926 14.931 -9.801 1.00 84.50 600 LYS A C 1
ATOM 4754 O O . LYS A 1 600 ? -3.555 13.922 -9.498 1.00 84.50 600 LYS A O 1
ATOM 4759 N N . GLN A 1 601 ? -3.260 15.681 -10.853 1.00 82.31 601 GLN A N 1
ATOM 4760 C CA . GLN A 1 601 ? -4.356 15.337 -11.765 1.00 82.31 601 GLN A CA 1
ATOM 4761 C C . GLN A 1 601 ? -4.114 14.017 -12.505 1.00 82.31 601 GLN A C 1
ATOM 4763 O O . GLN A 1 601 ? -5.010 13.174 -12.541 1.00 82.31 601 GLN A O 1
ATOM 4768 N N . ALA A 1 602 ? -2.917 13.809 -13.063 1.00 80.12 602 ALA A N 1
ATOM 4769 C CA . ALA A 1 602 ? -2.569 12.557 -13.737 1.00 80.12 602 ALA A CA 1
ATOM 4770 C C . ALA A 1 602 ? -2.597 11.364 -12.768 1.00 80.12 602 ALA A C 1
ATOM 4772 O O . ALA A 1 602 ? -3.140 10.308 -13.091 1.00 80.12 602 ALA A O 1
ATOM 4773 N N . PHE A 1 603 ? -2.083 11.562 -11.553 1.00 83.31 603 PHE A N 1
ATOM 4774 C CA . PHE A 1 603 ? -2.092 10.568 -10.488 1.00 83.31 603 PHE A CA 1
ATOM 4775 C C . PHE A 1 603 ? -3.519 10.147 -10.120 1.00 83.31 603 PHE A C 1
ATOM 4777 O O . PHE A 1 603 ? -3.826 8.958 -10.088 1.00 83.31 603 PHE A O 1
ATOM 4784 N N . VAL A 1 604 ? -4.411 11.116 -9.886 1.00 79.56 604 VAL A N 1
ATOM 4785 C CA . VAL A 1 604 ? -5.820 10.855 -9.550 1.00 79.56 604 VAL A CA 1
ATOM 4786 C C . VAL A 1 604 ? -6.559 10.187 -10.709 1.00 79.56 604 VAL A C 1
ATOM 4788 O O . VAL A 1 604 ? -7.322 9.248 -10.483 1.00 79.56 604 VAL A O 1
ATOM 4791 N N . ALA A 1 605 ? -6.311 10.618 -11.950 1.00 77.62 605 ALA A N 1
ATOM 4792 C CA . ALA A 1 605 ? -6.892 9.979 -13.126 1.00 77.62 605 ALA A CA 1
ATOM 4793 C C . ALA A 1 605 ? -6.518 8.492 -13.173 1.00 77.62 605 ALA A C 1
ATOM 4795 O O . ALA A 1 605 ? -7.395 7.644 -13.300 1.00 77.62 605 ALA A O 1
ATOM 4796 N N . ILE A 1 606 ? -5.248 8.155 -12.956 1.00 76.00 606 ILE A N 1
ATOM 4797 C CA . ILE A 1 606 ? -4.788 6.764 -12.938 1.00 76.00 606 ILE A CA 1
ATOM 4798 C C . ILE A 1 606 ? -5.356 6.000 -11.750 1.00 76.00 606 ILE A C 1
ATOM 4800 O O . ILE A 1 606 ? -5.872 4.905 -11.948 1.00 76.00 606 ILE A O 1
ATOM 4804 N N . GLN A 1 607 ? -5.358 6.583 -10.550 1.00 76.62 607 GLN A N 1
ATOM 4805 C CA . GLN A 1 607 ? -5.959 5.976 -9.358 1.00 76.62 607 GLN A CA 1
ATOM 4806 C C . GLN A 1 607 ? -7.416 5.547 -9.603 1.00 76.62 607 GLN A C 1
ATOM 4808 O O . GLN A 1 607 ? -7.833 4.493 -9.130 1.00 76.62 607 GLN A O 1
ATOM 4813 N N . SER A 1 608 ? -8.166 6.323 -10.389 1.00 69.06 608 SER A N 1
ATOM 4814 C CA . SER A 1 608 ? -9.548 5.996 -10.760 1.00 69.06 608 SER A CA 1
ATOM 4815 C C . SER A 1 608 ? -9.684 4.919 -11.852 1.00 69.06 608 SER A C 1
ATOM 4817 O O . SER A 1 608 ? -10.779 4.395 -12.048 1.00 69.06 608 SER A O 1
ATOM 4819 N N . CYS A 1 609 ? -8.596 4.581 -12.554 1.00 66.56 609 CYS A N 1
ATOM 4820 C CA . CYS A 1 609 ? -8.574 3.654 -13.693 1.00 66.56 609 CYS A CA 1
ATOM 4821 C C . CYS A 1 609 ? -7.991 2.277 -13.368 1.00 66.56 609 CYS A C 1
ATOM 4823 O O . CYS A 1 609 ? -8.330 1.288 -14.020 1.00 66.56 609 CYS A O 1
ATOM 4825 N N . VAL A 1 610 ? -7.076 2.200 -12.401 1.00 57.59 610 VAL A N 1
ATOM 4826 C CA . VAL A 1 610 ? -6.338 0.965 -12.143 1.00 57.59 610 VAL A CA 1
ATOM 4827 C C . VAL A 1 610 ? -7.209 -0.057 -11.417 1.00 57.59 610 VAL A C 1
ATOM 4829 O O . VAL A 1 610 ? -7.779 0.242 -10.368 1.00 57.59 610 VAL A O 1
ATOM 4832 N N . LYS A 1 611 ? -7.301 -1.277 -11.964 1.00 57.28 611 LYS A N 1
ATOM 4833 C CA . LYS A 1 611 ? -8.176 -2.317 -11.393 1.00 57.28 611 LYS A CA 1
ATOM 4834 C C . LYS A 1 611 ? -7.702 -3.767 -11.530 1.00 57.28 611 LYS A C 1
ATOM 4836 O O . LYS A 1 611 ? -8.199 -4.611 -10.795 1.00 57.28 611 LYS A O 1
ATOM 4841 N N . VAL A 1 612 ? -6.772 -4.102 -12.426 1.00 46.28 612 VAL A N 1
ATOM 4842 C CA . VAL A 1 612 ? -6.450 -5.519 -12.686 1.00 46.28 612 VAL A CA 1
ATOM 4843 C C . VAL A 1 612 ? -5.037 -5.853 -12.229 1.00 46.28 612 VAL A C 1
ATOM 4845 O O . VAL A 1 612 ? -4.076 -5.335 -12.786 1.00 46.28 612 VAL A O 1
ATOM 4848 N N . SER A 1 613 ? -4.929 -6.748 -11.243 1.00 42.50 613 SER A N 1
ATOM 4849 C CA . SER A 1 613 ? -3.685 -7.449 -10.917 1.00 42.50 613 SER A CA 1
ATOM 4850 C C . SER A 1 613 ? -3.447 -8.529 -11.971 1.00 42.50 613 SER A C 1
ATOM 4852 O O . SER A 1 613 ? -3.834 -9.686 -11.811 1.00 42.50 613 SER A O 1
ATOM 4854 N N . LEU A 1 614 ? -2.825 -8.143 -13.081 1.00 43.66 614 LEU A N 1
ATOM 4855 C CA . LEU A 1 614 ? -2.129 -9.093 -13.944 1.00 43.66 614 LEU A CA 1
ATOM 4856 C C . LEU A 1 614 ? -0.799 -9.385 -13.245 1.00 43.66 614 LEU A C 1
ATOM 4858 O O . LEU A 1 614 ? 0.043 -8.498 -13.144 1.00 43.66 614 LEU A O 1
ATOM 4862 N N . ALA A 1 615 ? -0.645 -10.582 -12.675 1.00 42.50 615 ALA A N 1
ATOM 4863 C CA . ALA A 1 615 ? 0.595 -11.001 -12.015 1.00 42.50 615 ALA A CA 1
ATOM 4864 C C . ALA A 1 615 ? 1.152 -10.002 -10.962 1.00 42.50 615 ALA A C 1
ATOM 4866 O O . ALA A 1 615 ? 2.362 -9.847 -10.842 1.00 42.50 615 ALA A O 1
ATOM 4867 N N . ARG A 1 616 ? 0.281 -9.372 -10.148 1.00 50.53 616 ARG A N 1
ATOM 4868 C CA . ARG A 1 616 ? 0.640 -8.443 -9.045 1.00 50.53 616 ARG A CA 1
ATOM 4869 C C . ARG A 1 616 ? 1.095 -7.032 -9.461 1.00 50.53 616 ARG A C 1
ATOM 4871 O O . ARG A 1 616 ? 1.766 -6.378 -8.668 1.00 50.53 616 ARG A O 1
ATOM 4878 N N . ARG A 1 617 ? 0.707 -6.544 -10.645 1.00 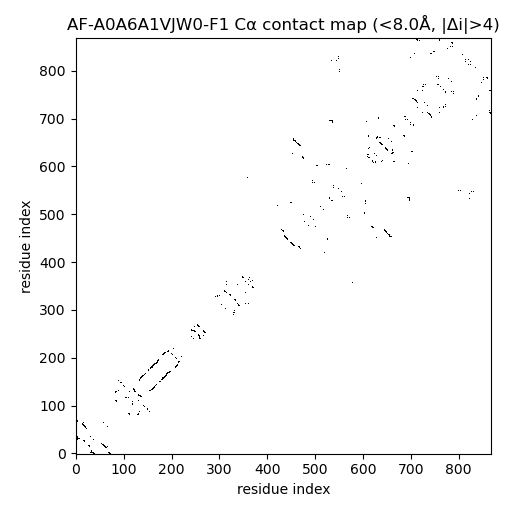57.69 617 ARG A N 1
ATOM 4879 C CA . ARG A 1 617 ? 1.026 -5.182 -11.128 1.00 57.69 617 ARG A CA 1
ATOM 4880 C C . ARG A 1 617 ? -0.216 -4.366 -11.477 1.00 57.69 617 ARG A C 1
ATOM 4882 O O . ARG A 1 617 ? -1.264 -4.931 -11.786 1.00 57.69 617 ARG A O 1
ATOM 4889 N N . PHE A 1 618 ? -0.097 -3.041 -11.442 1.00 67.88 618 PHE A N 1
ATOM 4890 C CA . PHE A 1 618 ? -1.156 -2.121 -11.851 1.00 67.88 618 PHE A CA 1
ATOM 4891 C C . PHE A 1 618 ? -1.311 -2.089 -13.380 1.00 67.88 618 PHE A C 1
ATOM 4893 O O . PHE A 1 618 ? -0.340 -1.925 -14.121 1.00 67.88 618 PHE A O 1
ATOM 4900 N N . ALA A 1 619 ? -2.557 -2.210 -13.850 1.00 69.06 619 ALA A N 1
ATOM 4901 C CA . ALA A 1 619 ? -2.903 -2.214 -15.267 1.00 69.06 619 ALA A CA 1
ATOM 4902 C C . ALA A 1 619 ? -3.977 -1.169 -15.610 1.00 69.06 619 ALA A C 1
ATOM 4904 O O . ALA A 1 619 ? -5.024 -1.108 -14.955 1.00 69.06 619 ALA A O 1
ATOM 4905 N N . LEU A 1 620 ? -3.740 -0.390 -16.669 1.00 76.62 620 LEU A N 1
ATOM 4906 C CA . LEU A 1 620 ? -4.753 0.439 -17.322 1.00 76.62 620 LEU A CA 1
ATOM 4907 C C . LEU A 1 620 ? -5.372 -0.356 -18.469 1.00 76.62 620 LEU A C 1
ATOM 4909 O O . LEU A 1 620 ? -4.680 -0.758 -19.407 1.00 76.62 620 LEU A O 1
ATOM 4913 N N . VAL A 1 621 ? -6.680 -0.580 -18.378 1.00 78.06 621 VAL A N 1
ATOM 4914 C CA . VAL A 1 621 ? -7.447 -1.372 -19.341 1.00 78.06 621 VAL A CA 1
ATOM 4915 C C . VAL A 1 621 ? -8.392 -0.430 -20.093 1.00 78.06 621 VAL A C 1
ATOM 4917 O O . VAL A 1 621 ? -9.263 0.182 -19.466 1.00 78.06 621 VAL A O 1
ATOM 4920 N N . PRO A 1 622 ? -8.258 -0.284 -21.422 1.00 76.38 622 PRO A N 1
ATOM 4921 C CA . PRO A 1 622 ? -9.263 0.382 -22.251 1.00 76.38 622 PRO A CA 1
ATOM 4922 C C . PRO A 1 622 ? -10.658 -0.229 -22.025 1.00 76.38 622 PRO A C 1
ATOM 4924 O O . PRO A 1 622 ? -10.772 -1.442 -21.931 1.00 76.38 622 PRO A O 1
ATOM 4927 N N . LEU A 1 623 ? -11.717 0.586 -21.904 1.00 76.38 623 LEU A N 1
ATOM 4928 C CA . LEU A 1 623 ? -13.079 0.170 -21.471 1.00 76.38 623 LEU A CA 1
ATOM 4929 C C . LEU A 1 623 ? -13.214 -0.294 -20.007 1.00 76.38 623 LEU A C 1
ATOM 4931 O O . LEU A 1 623 ? -14.306 -0.670 -19.580 1.00 76.38 623 LEU A O 1
ATOM 4935 N N . GLY A 1 624 ? -12.139 -0.227 -19.220 1.00 75.25 624 GLY A N 1
ATOM 4936 C CA . GLY A 1 624 ? -12.182 -0.419 -17.774 1.00 75.25 624 GLY A CA 1
ATOM 4937 C C . GLY A 1 624 ? -12.792 0.775 -17.021 1.00 75.25 624 GLY A C 1
ATOM 4938 O O . GLY A 1 624 ? -13.460 1.635 -17.609 1.00 75.25 624 GLY A O 1
ATOM 4939 N N . PRO A 1 625 ? -12.573 0.874 -15.698 1.00 66.44 625 PRO A N 1
ATOM 4940 C CA . PRO A 1 625 ? -12.852 2.114 -14.962 1.00 66.44 625 PRO A CA 1
ATOM 4941 C C . PRO A 1 625 ? -12.071 3.244 -15.648 1.00 66.44 625 PRO A C 1
ATOM 4943 O O . PRO A 1 625 ? -10.908 3.009 -15.983 1.00 66.44 625 PRO A O 1
ATOM 4946 N N . PRO A 1 626 ? -12.655 4.412 -15.981 1.00 67.62 626 PRO A N 1
ATOM 4947 C CA . PRO A 1 626 ? -13.820 5.124 -15.424 1.00 67.62 626 PRO A CA 1
ATOM 4948 C C . PRO A 1 626 ? -15.154 4.937 -16.182 1.00 67.62 626 PRO A C 1
ATOM 4950 O O . PRO A 1 626 ? -16.153 5.574 -15.847 1.00 67.62 626 PRO A O 1
ATOM 4953 N N . LEU A 1 627 ? -15.183 4.098 -17.222 1.00 76.88 627 LEU A N 1
ATOM 4954 C CA . LEU A 1 627 ? -16.335 3.980 -18.125 1.00 76.88 627 LEU A CA 1
ATOM 4955 C C . LEU A 1 627 ? -17.407 2.998 -17.625 1.00 76.88 627 LEU A C 1
ATOM 4957 O O . LEU A 1 627 ? -18.533 3.001 -18.127 1.00 76.88 627 LEU A O 1
ATOM 4961 N N . LEU A 1 628 ? -17.061 2.163 -16.644 1.00 78.62 628 LEU A N 1
ATOM 4962 C CA . LEU A 1 628 ? -17.946 1.180 -16.024 1.00 78.62 628 LEU A CA 1
ATOM 4963 C C . LEU A 1 628 ? -18.633 1.764 -14.785 1.00 78.62 628 LEU A C 1
ATOM 4965 O O . LEU A 1 628 ? -18.015 2.465 -13.981 1.00 78.62 628 LEU A O 1
ATOM 4969 N N . ALA A 1 629 ? -19.913 1.440 -14.610 1.00 77.06 629 ALA A N 1
ATOM 4970 C CA . ALA A 1 629 ? -20.656 1.789 -13.407 1.00 77.06 629 ALA A CA 1
ATOM 4971 C C . ALA A 1 629 ? -20.303 0.837 -12.252 1.00 77.06 629 ALA A C 1
ATOM 4973 O O . ALA A 1 629 ? -20.010 -0.333 -12.480 1.00 77.06 629 ALA A O 1
ATOM 4974 N N . TYR A 1 630 ? -20.355 1.313 -11.010 1.00 76.81 630 TYR A N 1
ATOM 4975 C CA . TYR A 1 630 ? -20.135 0.487 -9.825 1.00 76.81 630 TYR A CA 1
ATOM 4976 C C . TYR A 1 630 ? -21.429 0.209 -9.085 1.00 76.81 630 TYR A C 1
ATOM 4978 O O . TYR A 1 630 ? -22.254 1.107 -8.925 1.00 76.81 630 TYR A O 1
ATOM 4986 N N . ARG A 1 631 ? -21.557 -1.015 -8.566 1.00 74.38 631 ARG A N 1
ATOM 4987 C CA . ARG A 1 631 ? -22.502 -1.330 -7.492 1.00 74.38 631 ARG A CA 1
ATOM 4988 C C . ARG A 1 631 ? -21.917 -2.366 -6.542 1.00 74.38 631 ARG A C 1
ATOM 4990 O O . ARG A 1 631 ? -21.434 -3.409 -6.982 1.00 74.38 631 ARG A O 1
ATOM 4997 N N . SER A 1 632 ? -22.054 -2.114 -5.244 1.00 69.50 632 SER A N 1
ATOM 4998 C CA . SER A 1 632 ? -21.647 -3.021 -4.161 1.00 69.50 632 SER A CA 1
ATOM 4999 C C . SER A 1 632 ? -22.442 -4.328 -4.094 1.00 69.50 632 SER A C 1
ATOM 5001 O O . SER A 1 632 ? -22.083 -5.206 -3.327 1.00 69.50 632 SER A O 1
ATOM 5003 N N . ASN A 1 633 ? -23.500 -4.505 -4.890 1.00 69.69 633 ASN A N 1
ATOM 5004 C CA . ASN A 1 633 ? -24.258 -5.758 -4.989 1.00 69.69 633 ASN A CA 1
ATOM 5005 C C . ASN A 1 633 ? -23.955 -6.557 -6.276 1.00 69.69 633 ASN A C 1
ATOM 5007 O O . ASN A 1 633 ? -24.714 -7.459 -6.643 1.00 69.69 633 ASN A O 1
ATOM 5011 N N . CYS A 1 634 ? -22.885 -6.201 -6.995 1.00 72.56 634 CYS A N 1
ATOM 5012 C CA . CYS A 1 634 ? -22.435 -6.860 -8.224 1.00 72.56 634 CYS A CA 1
ATOM 5013 C C . CYS A 1 634 ? -21.371 -7.936 -7.961 1.00 72.56 634 CYS A C 1
ATOM 5015 O O . CYS A 1 634 ? -20.654 -7.889 -6.984 1.00 72.56 634 CYS A O 1
ATOM 5017 N N . LYS A 1 635 ? -21.240 -8.947 -8.811 1.00 73.44 635 LYS A N 1
ATOM 5018 C CA . LYS A 1 635 ? -20.143 -9.931 -8.744 1.00 73.44 635 LYS A CA 1
ATOM 5019 C C . LYS A 1 635 ? -19.233 -9.870 -9.969 1.00 73.44 635 LYS A C 1
ATOM 5021 O O . LYS A 1 635 ? -18.151 -10.448 -9.949 1.00 73.44 635 LYS A O 1
ATOM 5026 N N . SER A 1 636 ? -19.649 -9.144 -11.008 1.00 77.44 636 SER A N 1
ATOM 5027 C CA . SER A 1 636 ? -18.883 -8.952 -12.242 1.00 77.44 636 SER A CA 1
ATOM 5028 C C . SER A 1 636 ? -17.622 -8.135 -11.976 1.00 77.44 636 SER A C 1
ATOM 5030 O O . SER A 1 636 ? -17.704 -7.009 -11.482 1.00 77.44 636 SER A O 1
ATOM 5032 N N . MET A 1 637 ? -16.455 -8.647 -12.358 1.00 74.94 637 MET A N 1
ATOM 5033 C CA . MET A 1 637 ? -15.184 -7.923 -12.292 1.00 74.94 637 MET A CA 1
ATOM 5034 C C . MET A 1 637 ? -14.356 -8.170 -13.552 1.00 74.94 637 MET A C 1
ATOM 5036 O O . MET A 1 637 ? -14.600 -9.128 -14.278 1.00 74.94 637 MET A O 1
ATOM 5040 N N . LEU A 1 638 ? -13.384 -7.291 -13.808 1.00 75.69 638 LEU A N 1
ATOM 5041 C CA . LEU A 1 638 ? -12.411 -7.518 -14.873 1.00 75.69 638 LEU A CA 1
ATOM 5042 C C . LEU A 1 638 ? -11.471 -8.641 -14.441 1.00 75.69 638 LEU A C 1
ATOM 5044 O O . LEU A 1 638 ? -10.819 -8.523 -13.403 1.00 75.69 638 LEU A O 1
ATOM 5048 N N . THR A 1 639 ? -11.398 -9.700 -15.234 1.00 75.50 639 THR A N 1
ATOM 5049 C CA . THR A 1 639 ? -10.582 -10.882 -14.961 1.00 75.50 639 THR A CA 1
ATOM 5050 C C . THR A 1 639 ? -9.502 -11.030 -16.017 1.00 75.50 639 THR A C 1
ATOM 5052 O O . THR A 1 639 ? -9.772 -10.943 -17.212 1.00 75.50 639 THR A O 1
ATOM 5055 N N . ALA A 1 640 ? -8.272 -11.269 -15.573 1.00 72.56 640 ALA A N 1
ATOM 5056 C CA . ALA A 1 640 ? -7.182 -11.644 -16.459 1.00 72.56 640 ALA A CA 1
ATOM 5057 C C . ALA A 1 640 ? -7.379 -13.081 -16.960 1.00 72.56 640 ALA A C 1
ATOM 5059 O O . ALA A 1 640 ? -7.566 -13.994 -16.156 1.00 72.56 640 ALA A O 1
ATOM 5060 N N . VAL A 1 641 ? -7.305 -13.267 -18.273 1.00 75.50 641 VAL A N 1
ATOM 5061 C CA . VAL A 1 641 ? -7.289 -14.564 -18.958 1.00 75.50 641 VAL A CA 1
ATOM 5062 C C . VAL A 1 641 ? -6.030 -14.651 -19.826 1.00 75.50 641 VAL A C 1
ATOM 5064 O O . VAL A 1 641 ? -5.329 -13.654 -20.022 1.00 75.50 641 VAL A O 1
ATOM 5067 N N . ASP A 1 642 ? -5.705 -15.833 -20.346 1.00 76.81 642 ASP A N 1
ATOM 5068 C CA . ASP A 1 642 ? -4.505 -16.010 -21.168 1.00 76.81 642 ASP A CA 1
ATOM 5069 C C . ASP A 1 642 ? -4.542 -15.102 -22.409 1.00 76.81 642 ASP A C 1
ATOM 5071 O O . ASP A 1 642 ? -5.308 -15.306 -23.348 1.00 76.81 642 ASP A O 1
ATOM 5075 N N . GLY A 1 643 ? -3.695 -14.069 -22.398 1.00 75.38 643 GLY A N 1
ATOM 5076 C CA . GLY A 1 643 ? -3.551 -13.111 -23.495 1.00 75.38 643 GLY A CA 1
ATOM 5077 C C . GLY A 1 643 ? -4.537 -11.933 -23.505 1.00 75.38 643 GLY A C 1
ATOM 5078 O O . GLY A 1 643 ? -4.386 -11.065 -24.369 1.00 75.38 643 GLY A O 1
ATOM 5079 N N . ALA A 1 644 ? -5.487 -11.843 -22.567 1.00 81.81 644 ALA A N 1
ATOM 5080 C CA . ALA A 1 644 ? -6.486 -10.769 -22.530 1.00 81.81 644 ALA A CA 1
ATOM 5081 C C . ALA A 1 644 ? -7.030 -10.462 -21.118 1.00 81.81 644 ALA A C 1
ATOM 5083 O O . ALA A 1 644 ? -6.785 -11.172 -20.146 1.00 81.81 644 ALA A O 1
ATOM 5084 N N . VAL A 1 645 ? -7.808 -9.387 -21.011 1.00 82.19 645 VAL A N 1
ATOM 5085 C CA . VAL A 1 645 ? -8.608 -9.019 -19.840 1.00 82.19 645 VAL A CA 1
ATOM 5086 C C . VAL A 1 645 ? -10.076 -8.987 -20.243 1.00 82.19 645 VAL A C 1
ATOM 5088 O O . VAL A 1 645 ? -10.460 -8.249 -21.149 1.00 82.19 645 VAL A O 1
ATOM 5091 N N . GLU A 1 646 ? -10.906 -9.754 -19.547 1.00 84.88 646 GLU A N 1
ATOM 5092 C CA . GLU A 1 646 ? -12.315 -9.958 -19.886 1.00 84.88 646 GLU A CA 1
ATOM 5093 C C . GLU A 1 646 ? -13.257 -9.433 -18.812 1.00 84.88 646 GLU A C 1
ATOM 5095 O O . GLU A 1 646 ? -12.924 -9.406 -17.626 1.00 84.88 646 GLU A O 1
ATOM 5100 N N . LEU A 1 647 ? -14.457 -9.032 -19.236 1.00 85.31 647 LEU A N 1
ATOM 5101 C CA . LEU A 1 647 ? -15.574 -8.761 -18.339 1.00 85.31 647 LEU A CA 1
ATOM 5102 C C . LEU A 1 647 ? -16.709 -9.744 -18.612 1.00 85.31 647 LEU A C 1
ATOM 5104 O O . LEU A 1 647 ? -17.373 -9.653 -19.644 1.00 85.31 647 LEU A O 1
ATOM 5108 N N . VAL A 1 648 ? -16.965 -10.634 -17.655 1.00 86.06 648 VAL A N 1
ATOM 5109 C CA . VAL A 1 648 ? -18.117 -11.545 -17.669 1.00 86.06 648 VAL A CA 1
ATOM 5110 C C . VAL A 1 648 ? -19.242 -10.950 -16.827 1.00 86.06 648 VAL A C 1
ATOM 5112 O O . VAL A 1 648 ? -18.998 -10.506 -15.703 1.00 86.06 648 VAL A O 1
ATOM 5115 N N . VAL A 1 649 ? -20.467 -10.933 -17.358 1.00 88.88 649 VAL A N 1
ATOM 5116 C CA . VAL A 1 649 ? -21.626 -10.388 -16.639 1.00 88.88 649 VAL A CA 1
ATOM 5117 C C . VAL A 1 649 ? -22.224 -11.391 -15.647 1.00 88.88 649 VAL A C 1
ATOM 5119 O O . VAL A 1 649 ? -22.407 -12.570 -15.936 1.00 88.88 649 VAL A O 1
ATOM 5122 N N . ASP A 1 650 ? -22.583 -10.900 -14.467 1.00 87.75 650 ASP A N 1
ATOM 5123 C CA . ASP A 1 650 ? -23.201 -11.643 -13.362 1.00 87.75 650 ASP A CA 1
ATOM 5124 C C . ASP A 1 650 ? -24.734 -11.565 -13.358 1.00 87.75 650 ASP A C 1
ATOM 5126 O O . ASP A 1 650 ? -25.386 -12.224 -12.548 1.00 87.75 650 ASP A O 1
ATOM 5130 N N . ARG A 1 651 ? -25.309 -10.730 -14.229 1.00 88.94 651 ARG A N 1
ATOM 5131 C CA . ARG A 1 651 ? -26.740 -10.418 -14.303 1.00 88.94 651 ARG A CA 1
ATOM 5132 C C . ARG A 1 651 ? -27.170 -10.179 -15.751 1.00 88.94 651 ARG A C 1
ATOM 5134 O O . ARG A 1 651 ? -26.325 -9.816 -16.571 1.00 88.94 651 ARG A O 1
ATOM 5141 N N . PRO A 1 652 ? -28.461 -10.360 -16.072 1.00 91.94 652 PRO A N 1
ATOM 5142 C CA . PRO A 1 652 ? -28.966 -10.017 -17.390 1.00 91.94 652 PRO A CA 1
ATOM 5143 C C . PRO A 1 652 ? -28.978 -8.496 -17.591 1.00 91.94 652 PRO A C 1
ATOM 5145 O O . PRO A 1 652 ? -29.302 -7.759 -16.661 1.00 91.94 652 PRO A O 1
ATOM 5148 N N . TYR A 1 653 ? -28.673 -8.051 -18.810 1.00 93.25 653 TYR A N 1
ATOM 5149 C CA . TYR A 1 653 ? -28.764 -6.646 -19.223 1.00 93.25 653 TYR A CA 1
ATOM 5150 C C . TYR A 1 653 ? -29.633 -6.519 -20.465 1.00 93.25 653 TYR A C 1
ATOM 5152 O O . TYR A 1 653 ? -29.588 -7.379 -21.347 1.00 93.25 653 TYR A O 1
ATOM 5160 N N . LYS A 1 654 ? -30.397 -5.431 -20.562 1.00 94.12 654 LYS A N 1
ATOM 5161 C CA . LYS A 1 654 ? -31.105 -5.071 -21.796 1.00 94.12 654 LYS A CA 1
ATOM 5162 C C . LYS A 1 654 ? -30.254 -4.190 -22.696 1.00 94.12 654 LYS A C 1
ATOM 5164 O O . LYS A 1 654 ? -29.446 -3.395 -22.215 1.00 94.12 654 LYS A O 1
ATOM 5169 N N . ALA A 1 655 ? -30.475 -4.291 -24.005 1.00 92.56 655 ALA A N 1
ATOM 5170 C CA . ALA A 1 655 ? -29.808 -3.433 -24.976 1.00 92.56 655 ALA A CA 1
ATOM 5171 C C . ALA A 1 655 ? -29.941 -1.949 -24.580 1.00 92.56 655 ALA A C 1
ATOM 5173 O O . ALA A 1 655 ? -31.033 -1.392 -24.454 1.00 92.56 655 ALA A O 1
ATOM 5174 N N . GLY A 1 656 ? -28.799 -1.299 -24.379 1.00 86.38 656 GLY A N 1
ATOM 5175 C CA . GLY A 1 656 ? -28.683 0.096 -23.992 1.00 86.38 656 GLY A CA 1
ATOM 5176 C C . GLY A 1 656 ? -28.560 0.378 -22.494 1.00 86.38 656 GLY A C 1
ATOM 5177 O O . GLY A 1 656 ? -28.363 1.552 -22.166 1.00 86.38 656 GLY A O 1
ATOM 5178 N N . GLU A 1 657 ? -28.642 -0.634 -21.630 1.00 89.81 657 GLU A N 1
ATOM 5179 C CA . GLU A 1 657 ? -28.443 -0.539 -20.179 1.00 89.81 657 GLU A CA 1
ATOM 5180 C C . GLU A 1 657 ? -26.955 -0.390 -19.815 1.00 89.81 657 GLU A C 1
ATOM 5182 O O . GLU A 1 657 ? -26.090 -0.956 -20.480 1.00 89.81 657 GLU A O 1
ATOM 5187 N N . SER A 1 658 ? -26.635 0.382 -18.769 1.00 88.69 658 SER A N 1
ATOM 5188 C CA . SER A 1 658 ? -25.250 0.583 -18.315 1.00 88.69 658 SER A CA 1
ATOM 5189 C C . SER A 1 658 ? -24.693 -0.686 -17.672 1.00 88.69 658 SER A C 1
ATOM 5191 O O . SER A 1 658 ? -25.298 -1.220 -16.745 1.00 88.69 658 SER A O 1
ATOM 5193 N N . ILE A 1 659 ? -23.495 -1.105 -18.081 1.00 87.06 659 ILE A N 1
ATOM 5194 C CA . ILE A 1 659 ? -22.817 -2.252 -17.467 1.00 87.06 659 ILE A CA 1
ATOM 5195 C C . ILE A 1 659 ? -22.303 -1.859 -16.078 1.00 87.06 659 ILE A C 1
ATOM 5197 O O . ILE A 1 659 ? -21.575 -0.868 -15.943 1.00 87.06 659 ILE A O 1
ATOM 5201 N N . VAL A 1 660 ? -22.676 -2.635 -15.054 1.00 82.88 660 VAL A N 1
ATOM 5202 C CA . VAL A 1 660 ? -22.213 -2.453 -13.671 1.00 82.88 660 VAL A CA 1
ATOM 5203 C C . VAL A 1 660 ? -21.189 -3.515 -13.281 1.00 82.88 660 VAL A C 1
ATOM 5205 O O . VAL A 1 660 ? -21.301 -4.682 -13.650 1.00 82.88 660 VAL A O 1
ATOM 5208 N N . VAL A 1 661 ? -20.198 -3.120 -12.487 1.00 77.06 661 VAL A N 1
ATOM 5209 C CA . VAL A 1 661 ? -19.126 -3.989 -11.996 1.00 77.06 661 VAL A CA 1
ATOM 5210 C C . VAL A 1 661 ? -18.902 -3.802 -10.501 1.00 77.06 661 VAL A C 1
ATOM 5212 O O . VAL A 1 661 ? -19.172 -2.743 -9.939 1.00 77.06 661 VAL A O 1
ATOM 5215 N N . TRP A 1 662 ? -18.353 -4.827 -9.862 1.00 70.62 662 TRP A N 1
ATOM 5216 C CA . TRP A 1 662 ? -17.782 -4.753 -8.524 1.00 70.62 662 TRP A CA 1
ATOM 5217 C C . TRP A 1 662 ? -16.277 -4.467 -8.620 1.00 70.62 662 TRP A C 1
ATOM 5219 O O . TRP A 1 662 ? -15.589 -4.906 -9.550 1.00 70.62 662 TRP A O 1
ATOM 5229 N N . TYR A 1 663 ? -15.761 -3.692 -7.670 1.00 60.88 663 TYR A N 1
ATOM 5230 C CA . TYR A 1 663 ? -14.347 -3.350 -7.502 1.00 60.88 663 TYR A CA 1
ATOM 5231 C C . TYR A 1 663 ? -13.799 -4.140 -6.310 1.00 60.88 663 TYR A C 1
ATOM 5233 O O . TYR A 1 663 ? -14.025 -3.758 -5.167 1.00 60.88 663 TYR A O 1
ATOM 5241 N N . ASP A 1 664 ? -13.105 -5.251 -6.567 1.00 47.56 664 ASP A N 1
ATOM 5242 C CA . ASP A 1 664 ? -12.262 -5.885 -5.551 1.00 47.56 664 ASP A CA 1
ATOM 5243 C C . ASP A 1 664 ? -10.857 -5.297 -5.704 1.00 47.56 664 ASP A C 1
ATOM 5245 O O . ASP A 1 664 ? -10.259 -5.393 -6.775 1.00 47.56 664 ASP A O 1
ATOM 5249 N N . MET A 1 665 ? -10.361 -4.621 -4.669 1.00 48.69 665 MET A N 1
ATOM 5250 C CA . MET A 1 665 ? -8.962 -4.207 -4.613 1.00 48.69 665 MET A CA 1
ATOM 5251 C C . MET A 1 665 ? -8.260 -5.068 -3.578 1.00 48.69 665 MET A C 1
ATOM 5253 O O . MET A 1 665 ? -8.135 -4.700 -2.410 1.00 48.69 665 MET A O 1
ATOM 5257 N N . SER A 1 666 ? -7.681 -6.167 -4.051 1.00 46.69 666 SER A N 1
ATOM 5258 C CA . SER A 1 666 ? -6.424 -6.628 -3.486 1.00 46.69 666 SER A CA 1
ATOM 5259 C C . SER A 1 666 ? -5.414 -5.481 -3.610 1.00 46.69 666 SER A C 1
ATOM 5261 O O . SER A 1 666 ? -5.230 -4.959 -4.708 1.00 46.69 666 SER A O 1
ATOM 5263 N N . PHE A 1 667 ? -4.741 -5.125 -2.513 1.00 39.03 667 PHE A N 1
ATOM 5264 C CA . PHE A 1 667 ? -3.479 -4.362 -2.465 1.00 39.03 667 PHE A CA 1
ATOM 5265 C C . PHE A 1 667 ? -3.491 -2.864 -2.107 1.00 39.03 667 PHE A C 1
ATOM 5267 O O . PHE A 1 667 ? -2.416 -2.343 -1.809 1.00 39.03 667 PHE A O 1
ATOM 5274 N N . LEU A 1 668 ? -4.633 -2.169 -2.007 1.00 35.06 668 LEU A N 1
ATOM 5275 C CA . LEU A 1 668 ? -4.625 -0.760 -1.543 1.00 35.06 668 LEU A CA 1
ATOM 5276 C C . LEU A 1 668 ? -4.158 -0.630 -0.076 1.00 35.06 668 LEU A C 1
ATOM 5278 O O . LEU A 1 668 ? -3.575 0.382 0.305 1.00 35.06 668 LEU A O 1
ATOM 5282 N N . GLU A 1 669 ? -4.297 -1.698 0.714 1.00 36.34 669 GLU A N 1
ATOM 5283 C CA . GLU A 1 669 ? -3.693 -1.806 2.047 1.00 36.34 669 GLU A CA 1
ATOM 5284 C C . GLU A 1 669 ? -2.243 -2.325 2.011 1.00 36.34 669 GLU A C 1
ATOM 5286 O O . GLU A 1 669 ? -1.478 -2.058 2.923 1.00 36.34 669 GLU A O 1
ATOM 5291 N N . TYR A 1 670 ? -1.767 -2.985 0.955 1.00 33.38 670 TYR A N 1
ATOM 5292 C CA . TYR A 1 670 ? -0.462 -3.662 1.013 1.00 33.38 670 TYR A CA 1
ATOM 5293 C C . TYR A 1 670 ? 0.750 -2.721 0.879 1.00 33.38 670 TYR A C 1
ATOM 5295 O O . TYR A 1 670 ? 1.816 -3.051 1.389 1.00 33.38 670 TYR A O 1
ATOM 5303 N N . VAL A 1 671 ? 0.622 -1.554 0.230 1.00 31.34 671 VAL A N 1
ATOM 5304 C CA . VAL A 1 671 ? 1.762 -0.623 0.025 1.00 31.34 671 VAL A CA 1
ATOM 5305 C C . VAL A 1 671 ? 1.841 0.466 1.099 1.00 31.34 671 VAL A C 1
ATOM 5307 O O . VAL A 1 671 ? 2.938 0.848 1.492 1.00 31.34 671 VAL A O 1
ATOM 5310 N N . LEU A 1 672 ? 0.709 0.925 1.644 1.00 30.66 672 LEU A N 1
ATOM 5311 C CA . LEU A 1 672 ? 0.697 1.938 2.713 1.00 30.66 672 LEU A CA 1
ATOM 5312 C C . LEU A 1 672 ? 0.753 1.336 4.126 1.00 30.66 672 LEU A C 1
ATOM 5314 O O . LEU A 1 672 ? 1.167 2.016 5.061 1.00 30.66 672 LEU A O 1
ATOM 5318 N N . TRP A 1 673 ? 0.408 0.057 4.290 1.00 26.39 673 TRP A N 1
ATOM 5319 C CA . TRP A 1 673 ? 0.321 -0.584 5.605 1.00 26.39 673 TRP A CA 1
ATOM 5320 C C . TRP A 1 673 ? 1.436 -1.607 5.885 1.00 26.39 673 TRP A C 1
ATOM 5322 O O . TRP A 1 673 ? 1.612 -2.041 7.024 1.00 26.39 673 TRP A O 1
ATOM 5332 N N . LYS A 1 674 ? 2.294 -1.914 4.898 1.00 26.83 674 LYS A N 1
ATOM 5333 C CA . LYS A 1 674 ? 3.481 -2.772 5.092 1.00 26.83 674 LYS A CA 1
ATOM 5334 C C . LYS A 1 674 ? 4.569 -2.188 5.995 1.00 26.83 674 LYS A C 1
ATOM 5336 O O . LYS A 1 674 ? 5.558 -2.861 6.263 1.00 26.83 674 LYS A O 1
ATOM 5341 N N . VAL A 1 675 ? 4.390 -0.961 6.480 1.00 32.84 675 VAL A N 1
ATOM 5342 C CA . VAL A 1 675 ? 5.329 -0.321 7.404 1.00 32.84 675 VAL A CA 1
ATOM 5343 C C . VAL A 1 675 ? 4.931 -0.513 8.876 1.00 32.84 675 VAL A C 1
ATOM 5345 O O . VAL A 1 675 ? 5.790 -0.287 9.722 1.00 32.84 675 VAL A O 1
ATOM 5348 N N . LYS A 1 676 ? 3.700 -0.942 9.242 1.00 26.70 676 LYS A N 1
ATOM 5349 C CA . LYS A 1 676 ? 3.296 -0.842 10.667 1.00 26.70 676 LYS A CA 1
ATOM 5350 C C . LYS A 1 676 ? 2.440 -1.902 11.369 1.00 26.70 676 LYS A C 1
ATOM 5352 O O . LYS A 1 676 ? 2.386 -1.806 12.591 1.00 26.70 676 LYS A O 1
ATOM 5357 N N . ALA A 1 677 ? 1.823 -2.903 10.747 1.00 25.14 677 ALA A N 1
ATOM 5358 C CA . ALA A 1 677 ? 1.119 -3.909 11.556 1.00 25.14 677 ALA A CA 1
ATOM 5359 C C . ALA A 1 677 ? 1.008 -5.260 10.847 1.00 25.14 677 ALA A C 1
ATOM 5361 O O . ALA A 1 677 ? 0.576 -5.338 9.711 1.00 25.14 677 ALA A O 1
ATOM 5362 N N . GLY A 1 678 ? 1.414 -6.341 11.507 1.00 29.89 678 GLY A N 1
ATOM 5363 C CA . GLY A 1 678 ? 1.180 -7.703 11.039 1.00 29.89 678 GLY A CA 1
ATOM 5364 C C . GLY A 1 678 ? -0.247 -8.152 11.356 1.00 29.89 678 GLY A C 1
ATOM 5365 O O . GLY A 1 678 ? -0.508 -8.669 12.435 1.00 29.89 678 GLY A O 1
ATOM 5366 N N . ILE A 1 679 ? -1.176 -7.970 10.418 1.00 24.56 679 ILE A N 1
ATOM 5367 C CA . ILE A 1 679 ? -2.534 -8.553 10.432 1.00 24.56 679 ILE A CA 1
ATOM 5368 C C . ILE A 1 679 ? -2.842 -9.034 9.012 1.00 24.56 679 ILE A C 1
ATOM 5370 O O . ILE A 1 679 ? -2.745 -8.300 8.032 1.00 24.56 679 ILE A O 1
ATOM 5374 N N . THR A 1 680 ? -3.222 -10.297 8.890 1.00 22.06 680 THR A N 1
ATOM 5375 C CA . THR A 1 680 ? -3.826 -10.858 7.682 1.00 22.06 680 THR A CA 1
ATOM 5376 C C . THR A 1 680 ? -5.168 -10.179 7.400 1.00 22.06 680 THR A C 1
ATOM 5378 O O . THR A 1 680 ? -6.111 -10.381 8.164 1.00 22.06 680 THR A O 1
ATOM 5381 N N . CYS A 1 681 ? -5.289 -9.440 6.295 1.00 22.17 681 CYS A N 1
ATOM 5382 C CA . CYS A 1 681 ? -6.580 -8.975 5.786 1.00 22.17 681 CYS A CA 1
ATOM 5383 C C . CYS A 1 681 ? -6.929 -9.740 4.501 1.00 22.17 681 CYS A C 1
ATOM 5385 O O . CYS A 1 681 ? -6.134 -9.804 3.561 1.00 22.17 681 CYS A O 1
ATOM 5387 N N . ARG A 1 682 ? -8.101 -10.383 4.494 1.00 25.56 682 ARG A N 1
ATOM 5388 C CA . ARG A 1 682 ? -8.672 -11.032 3.307 1.00 25.56 682 ARG A CA 1
ATOM 5389 C C . ARG A 1 682 ? -9.239 -9.950 2.387 1.00 25.56 682 ARG A C 1
ATOM 5391 O O . ARG A 1 682 ? -9.853 -9.006 2.874 1.00 25.56 682 ARG A O 1
ATOM 5398 N N . CYS A 1 683 ? -9.056 -10.130 1.080 1.00 35.44 683 CYS A N 1
ATOM 5399 C CA . CYS A 1 683 ? -9.680 -9.350 0.012 1.00 35.44 683 CYS A CA 1
ATOM 5400 C C . CYS A 1 683 ? -11.175 -9.154 0.298 1.00 35.44 683 CYS A C 1
ATOM 5402 O O . CYS A 1 683 ? -11.877 -10.125 0.599 1.00 35.44 683 CYS A O 1
ATOM 5404 N N . GLY A 1 684 ? -11.644 -7.909 0.255 1.00 45.44 684 GLY A N 1
ATOM 5405 C CA . GLY A 1 684 ? -13.006 -7.583 0.635 1.00 45.44 684 GLY A CA 1
ATOM 5406 C C . GLY A 1 684 ? -13.474 -6.215 0.126 1.00 45.44 684 GLY A C 1
ATOM 5407 O O . GLY A 1 684 ? -12.661 -5.356 -0.217 1.00 45.44 684 GLY A O 1
ATOM 5408 N N . PRO A 1 685 ? -14.796 -6.012 0.066 1.00 59.16 685 PRO A N 1
ATOM 5409 C CA . PRO A 1 685 ? -15.442 -4.795 -0.435 1.00 59.16 685 PRO A CA 1
ATOM 5410 C C . PRO A 1 685 ? -15.005 -3.497 0.278 1.00 59.16 685 PRO A C 1
ATOM 5412 O O . PRO A 1 685 ? -14.742 -3.472 1.487 1.00 59.16 685 PRO A O 1
ATOM 5415 N N . GLN A 1 686 ? -14.929 -2.399 -0.488 1.00 72.69 686 GLN A N 1
ATOM 5416 C CA . GLN A 1 686 ? -14.474 -1.087 -0.006 1.00 72.69 686 GLN A CA 1
ATOM 5417 C C . GLN A 1 686 ? -15.585 -0.306 0.721 1.00 72.69 686 GLN A C 1
ATOM 5419 O O . GLN A 1 686 ? -16.728 -0.323 0.258 1.00 72.69 686 GLN A O 1
ATOM 5424 N N . PRO A 1 687 ? -15.261 0.435 1.800 1.00 86.12 687 PRO A N 1
ATOM 5425 C CA . PRO A 1 687 ? -16.193 1.379 2.409 1.00 86.12 687 PRO A CA 1
ATOM 5426 C C . PRO A 1 687 ? -16.392 2.616 1.530 1.00 86.12 687 PRO A C 1
ATOM 5428 O O . PRO A 1 687 ? -15.565 2.928 0.664 1.00 86.12 687 PRO A O 1
ATOM 5431 N N . ASN A 1 688 ? -17.466 3.359 1.782 1.00 89.44 688 ASN A N 1
ATOM 5432 C CA . ASN A 1 688 ? -17.812 4.546 1.005 1.00 89.44 688 ASN A CA 1
ATOM 5433 C C . ASN A 1 688 ? -16.753 5.648 1.086 1.00 89.44 688 ASN A C 1
ATOM 5435 O O . ASN A 1 688 ? -16.544 6.357 0.102 1.00 89.44 688 ASN A O 1
ATOM 5439 N N . SER A 1 689 ? -16.017 5.746 2.196 1.00 88.94 689 SER A N 1
ATOM 5440 C CA . SER A 1 689 ? -14.870 6.655 2.327 1.00 88.94 689 SER A CA 1
ATOM 5441 C C . SER A 1 689 ? -13.804 6.407 1.250 1.00 88.94 689 SER A C 1
ATOM 5443 O O . SER A 1 689 ? -13.316 7.348 0.618 1.00 88.94 689 SER A O 1
ATOM 5445 N N . LYS A 1 690 ? -13.490 5.136 0.961 1.00 84.56 690 LYS A N 1
ATOM 5446 C CA . LYS A 1 690 ? -12.527 4.749 -0.083 1.00 84.56 690 LYS A CA 1
ATOM 5447 C C . LYS A 1 690 ? -13.107 4.867 -1.488 1.00 84.56 690 LYS A C 1
ATOM 5449 O O . LYS A 1 690 ? -12.383 5.291 -2.390 1.00 84.56 690 LYS A O 1
ATOM 5454 N N . LEU A 1 691 ? -14.392 4.559 -1.679 1.00 82.06 691 LEU A N 1
ATOM 5455 C CA . LEU A 1 691 ? -15.065 4.766 -2.967 1.00 82.06 691 LEU A CA 1
ATOM 5456 C C . LEU A 1 691 ? -15.067 6.249 -3.359 1.00 82.06 691 LEU A C 1
ATOM 5458 O O . LEU A 1 691 ? -14.725 6.590 -4.494 1.00 82.06 691 LEU A O 1
ATOM 5462 N N . LEU A 1 692 ? -15.335 7.137 -2.398 1.00 86.62 692 LEU A N 1
ATOM 5463 C CA . LEU A 1 692 ? -15.269 8.577 -2.607 1.00 86.62 692 LEU A CA 1
ATOM 5464 C C . LEU A 1 692 ? -13.831 9.027 -2.895 1.00 86.62 692 LEU A C 1
ATOM 5466 O O . LEU A 1 692 ? -13.601 9.733 -3.876 1.00 86.62 692 LEU A O 1
ATOM 5470 N N . LEU A 1 693 ? -12.857 8.588 -2.090 1.00 85.38 693 LEU A N 1
ATOM 5471 C CA . LEU A 1 693 ? -11.447 8.951 -2.259 1.00 85.38 693 LEU A CA 1
ATOM 5472 C C . LEU A 1 693 ? -10.886 8.520 -3.624 1.00 85.38 693 LEU A C 1
ATOM 5474 O O . LEU A 1 693 ? -10.156 9.285 -4.254 1.00 85.38 693 LEU A O 1
ATOM 5478 N N . ASN A 1 694 ? -11.210 7.314 -4.087 1.00 79.00 694 ASN A N 1
ATOM 5479 C CA . ASN A 1 694 ? -10.621 6.746 -5.300 1.00 79.00 694 ASN A CA 1
ATOM 5480 C C . ASN A 1 694 ? -11.381 7.121 -6.576 1.00 79.00 694 ASN A C 1
ATOM 5482 O O . ASN A 1 694 ? -10.751 7.348 -7.607 1.00 79.00 694 ASN A O 1
ATOM 5486 N N . TYR A 1 695 ? -12.711 7.205 -6.503 1.00 77.31 695 TYR A N 1
ATOM 5487 C CA . TYR A 1 695 ? -13.578 7.281 -7.681 1.00 77.31 695 TYR A CA 1
ATOM 5488 C C . TYR A 1 695 ? -14.586 8.439 -7.642 1.00 77.31 695 TYR A C 1
ATOM 5490 O O . TYR A 1 695 ? -15.281 8.668 -8.631 1.00 77.31 695 TYR A O 1
ATOM 5498 N N . GLY A 1 696 ? -14.692 9.167 -6.528 1.00 80.94 696 GLY A N 1
ATOM 5499 C CA . GLY A 1 696 ? -15.554 10.344 -6.425 1.00 80.94 696 GLY A CA 1
ATOM 5500 C C . GLY A 1 696 ? -17.051 10.039 -6.303 1.00 80.94 696 GLY A C 1
ATOM 5501 O O . GLY A 1 696 ? -17.865 10.869 -6.696 1.00 80.94 696 GLY A O 1
ATOM 5502 N N . PHE A 1 697 ? -17.452 8.874 -5.784 1.00 83.81 697 PHE A N 1
ATOM 5503 C CA . PHE A 1 697 ? -18.868 8.560 -5.539 1.00 83.81 697 PHE A CA 1
ATOM 5504 C C . PHE A 1 697 ? -19.089 7.838 -4.203 1.00 83.81 697 PHE A C 1
ATOM 5506 O O . PHE A 1 697 ? -18.152 7.311 -3.610 1.00 83.81 697 PHE A O 1
ATOM 5513 N N . VAL A 1 698 ? -20.347 7.805 -3.759 1.00 87.56 698 VAL A N 1
ATOM 5514 C CA . VAL A 1 698 ? -20.822 7.082 -2.570 1.00 87.56 698 VAL A CA 1
ATOM 5515 C C . VAL A 1 698 ? -21.927 6.125 -3.010 1.00 87.56 698 VAL A C 1
ATOM 5517 O O . VAL A 1 698 ? -22.801 6.516 -3.784 1.00 87.56 698 VAL A O 1
ATOM 5520 N N . ASP A 1 699 ? -21.873 4.879 -2.547 1.00 85.94 699 ASP A N 1
ATOM 5521 C CA . ASP A 1 699 ? -22.905 3.867 -2.765 1.00 85.94 699 ASP A CA 1
ATOM 5522 C C . ASP A 1 699 ? -23.743 3.717 -1.487 1.00 85.94 699 ASP A C 1
ATOM 5524 O O . ASP A 1 699 ? -23.274 3.207 -0.468 1.00 85.94 699 ASP A O 1
ATOM 5528 N N . GLU A 1 700 ? -24.982 4.207 -1.525 1.00 86.19 700 GLU A N 1
ATOM 5529 C CA . GLU A 1 700 ? -25.879 4.209 -0.362 1.00 86.19 700 GLU A CA 1
ATOM 5530 C C . GLU A 1 700 ? -26.308 2.799 0.064 1.00 86.19 700 GLU A C 1
ATOM 5532 O O . GLU A 1 700 ? -26.632 2.596 1.232 1.00 86.19 700 GLU A O 1
ATOM 5537 N N . ASP A 1 701 ? -26.249 1.825 -0.849 1.00 84.62 701 ASP A N 1
ATOM 5538 C CA . ASP A 1 701 ? -26.627 0.431 -0.597 1.00 84.62 701 ASP A CA 1
ATOM 5539 C C . ASP A 1 701 ? -25.428 -0.433 -0.151 1.00 84.62 701 ASP A C 1
ATOM 5541 O O . ASP A 1 701 ? -25.521 -1.663 -0.084 1.00 84.62 701 ASP A O 1
ATOM 5545 N N . ASN A 1 702 ? -24.275 0.185 0.139 1.00 85.25 702 ASN A N 1
ATOM 5546 C CA . ASN A 1 702 ? -23.045 -0.533 0.456 1.00 85.25 702 ASN A CA 1
ATOM 5547 C C . ASN A 1 702 ? -23.098 -1.218 1.829 1.00 85.25 702 ASN A C 1
ATOM 5549 O O . ASN A 1 702 ? -22.763 -0.632 2.857 1.00 85.25 702 ASN A O 1
ATOM 5553 N N . SER A 1 703 ? -23.410 -2.515 1.832 1.00 83.31 703 SER A N 1
ATOM 5554 C CA . SER A 1 703 ? -23.446 -3.353 3.041 1.00 83.31 703 SER A CA 1
ATOM 5555 C C . SER A 1 703 ? -22.086 -3.553 3.720 1.00 83.31 703 SER A C 1
ATOM 5557 O O . SER A 1 703 ? -22.008 -4.167 4.778 1.00 83.31 703 SER A O 1
ATOM 5559 N N . ASN A 1 704 ? -21.001 -3.106 3.088 1.00 82.00 704 ASN A N 1
ATOM 5560 C CA . ASN A 1 704 ? -19.631 -3.277 3.570 1.00 82.00 704 ASN A CA 1
ATOM 5561 C C . ASN A 1 704 ? -19.016 -1.965 4.051 1.00 82.00 704 ASN A C 1
ATOM 5563 O O . ASN A 1 704 ? -17.814 -1.909 4.343 1.00 82.00 704 ASN A O 1
ATOM 5567 N N . ASP A 1 705 ? -19.833 -0.914 4.091 1.00 89.75 705 ASP A N 1
ATOM 5568 C CA . ASP A 1 705 ? -19.429 0.356 4.646 1.00 89.75 705 ASP A CA 1
ATOM 5569 C C . ASP A 1 705 ? -19.105 0.202 6.133 1.00 89.75 705 ASP A C 1
ATOM 5571 O O . ASP A 1 705 ? -19.714 -0.598 6.859 1.00 89.75 705 ASP A O 1
ATOM 5575 N N . ARG A 1 706 ? -18.058 0.905 6.557 1.00 90.69 706 ARG A N 1
ATOM 5576 C CA . ARG A 1 706 ? -17.499 0.748 7.896 1.00 90.69 706 ARG A CA 1
ATOM 5577 C C . ARG A 1 706 ? -16.810 2.005 8.393 1.00 90.69 706 ARG A C 1
ATOM 5579 O O . ARG A 1 706 ? -16.173 2.720 7.623 1.00 90.69 706 ARG A O 1
ATOM 5586 N N . LEU A 1 707 ? -16.863 2.191 9.706 1.00 92.12 707 LEU A N 1
ATOM 5587 C CA . LEU A 1 707 ? -16.137 3.218 10.444 1.00 92.12 707 LEU A CA 1
ATOM 5588 C C . LEU A 1 707 ? -15.102 2.578 11.367 1.00 92.12 707 LEU A C 1
ATOM 5590 O O . LEU A 1 707 ? -15.368 1.549 11.985 1.00 92.12 707 LEU A O 1
ATOM 5594 N N . ALA A 1 708 ? -13.930 3.196 11.467 1.00 91.12 708 ALA A N 1
ATOM 5595 C CA . ALA A 1 708 ? -12.888 2.792 12.402 1.00 91.12 708 ALA A CA 1
ATOM 5596 C C . ALA A 1 708 ? -12.951 3.651 13.672 1.00 91.12 708 ALA A C 1
ATOM 5598 O O . ALA A 1 708 ? -13.089 4.871 13.582 1.00 91.12 708 ALA A O 1
ATOM 5599 N N . ILE A 1 709 ? -12.836 3.004 14.830 1.00 94.06 709 ILE A N 1
ATOM 5600 C CA . ILE A 1 709 ? -12.731 3.632 16.151 1.00 94.06 709 ILE A CA 1
ATOM 5601 C C . ILE A 1 709 ? -11.464 3.096 16.805 1.00 94.06 709 ILE A C 1
ATOM 5603 O O . ILE A 1 709 ? -11.302 1.880 16.940 1.00 94.06 709 ILE A O 1
ATOM 5607 N N . GLU A 1 710 ? -10.552 3.981 17.190 1.00 94.19 710 GLU A N 1
ATOM 5608 C CA . GLU A 1 710 ? -9.304 3.597 17.848 1.00 94.19 710 GLU A CA 1
ATOM 5609 C C . GLU A 1 710 ? -9.472 3.709 19.366 1.00 94.19 710 GLU A C 1
ATOM 5611 O O . GLU A 1 710 ? -9.901 4.743 19.871 1.00 94.19 710 GLU A O 1
ATOM 5616 N N . ALA A 1 711 ? -9.109 2.660 20.103 1.00 94.81 711 ALA A N 1
ATOM 5617 C CA . ALA A 1 711 ? -9.020 2.677 21.559 1.00 94.81 711 ALA A CA 1
ATOM 5618 C C . ALA A 1 711 ? -7.579 2.393 21.990 1.00 94.81 711 ALA A C 1
ATOM 5620 O O . ALA A 1 711 ? -6.980 1.421 21.527 1.00 94.81 711 ALA A O 1
ATOM 5621 N N . ALA A 1 712 ? -7.019 3.196 22.889 1.00 95.38 712 ALA A N 1
ATOM 5622 C CA . ALA A 1 712 ? -5.656 3.016 23.378 1.00 95.38 712 ALA A CA 1
ATOM 5623 C C . ALA A 1 712 ? -5.606 2.949 24.904 1.00 95.38 712 ALA A C 1
ATOM 5625 O O . ALA A 1 712 ? -6.194 3.774 25.600 1.00 95.38 712 ALA A O 1
ATOM 5626 N N . LEU A 1 713 ? -4.862 1.976 25.431 1.00 93.19 713 LEU A N 1
ATOM 5627 C CA . LEU A 1 713 ? -4.575 1.910 26.864 1.00 93.19 713 LEU A CA 1
ATOM 5628 C C . LEU A 1 713 ? -3.675 3.086 27.271 1.00 93.19 713 LEU A C 1
ATOM 5630 O O . LEU A 1 713 ? -2.717 3.408 26.564 1.00 93.19 713 LEU A O 1
ATOM 5634 N N . SER A 1 714 ? -3.964 3.711 28.415 1.00 92.19 714 SER A N 1
ATOM 5635 C CA . SER A 1 714 ? -3.178 4.847 28.904 1.00 92.19 714 SER A CA 1
ATOM 5636 C C . SER A 1 714 ? -1.759 4.417 29.272 1.00 92.19 714 SER A C 1
ATOM 5638 O O . SER A 1 714 ? -1.562 3.535 30.104 1.00 92.19 714 SER A O 1
ATOM 5640 N N . THR A 1 715 ? -0.755 5.072 28.687 1.00 91.81 715 THR A N 1
ATOM 5641 C CA . THR A 1 715 ? 0.660 4.834 29.017 1.00 91.81 715 THR A CA 1
ATOM 5642 C C . THR A 1 715 ? 1.054 5.373 30.392 1.00 91.81 715 THR A C 1
ATOM 5644 O O . THR A 1 715 ? 2.139 5.059 30.872 1.00 91.81 715 THR A O 1
ATOM 5647 N N . GLU A 1 716 ? 0.206 6.204 31.002 1.00 91.81 716 GLU A N 1
ATOM 5648 C CA . GLU A 1 716 ? 0.401 6.740 32.356 1.00 91.81 716 GLU A CA 1
ATOM 5649 C C . GLU A 1 716 ? -0.120 5.793 33.444 1.00 91.81 716 GLU A C 1
ATOM 5651 O O . GLU A 1 716 ? 0.117 6.026 34.629 1.00 91.81 716 GLU A O 1
ATOM 5656 N N . ASP A 1 717 ? -0.811 4.721 33.048 1.00 90.62 717 ASP A N 1
ATOM 5657 C CA . ASP A 1 717 ? -1.298 3.697 33.961 1.00 90.62 717 ASP A CA 1
ATOM 5658 C C . ASP A 1 717 ? -0.118 2.935 34.599 1.00 90.62 717 ASP A C 1
ATOM 5660 O O . ASP A 1 717 ? 0.693 2.347 33.872 1.00 90.62 717 ASP A O 1
ATOM 5664 N N . PRO A 1 718 ? -0.013 2.879 35.942 1.00 90.25 718 PRO A N 1
ATOM 5665 C CA . PRO A 1 718 ? 1.026 2.113 36.628 1.00 90.25 718 PRO A CA 1
ATOM 5666 C C . PRO A 1 718 ? 1.073 0.631 36.232 1.00 90.25 718 PRO A C 1
ATOM 5668 O O . PRO A 1 718 ? 2.126 0.011 36.345 1.00 90.25 718 PRO A O 1
ATOM 5671 N N . GLN A 1 719 ? -0.046 0.073 35.760 1.00 89.44 719 GLN A N 1
ATOM 5672 C CA . GLN A 1 719 ? -0.193 -1.319 35.325 1.00 89.44 719 GLN A CA 1
ATOM 5673 C C . GLN A 1 719 ? -0.240 -1.464 33.795 1.00 89.44 719 GLN A C 1
ATOM 5675 O O . GLN A 1 719 ? -0.737 -2.461 33.259 1.00 89.44 719 GLN A O 1
ATOM 5680 N N . TYR A 1 720 ? 0.240 -0.458 33.054 1.00 90.62 720 TYR A N 1
ATOM 5681 C CA . TYR A 1 720 ? 0.203 -0.451 31.592 1.00 90.62 720 TYR A CA 1
ATOM 5682 C C . TYR A 1 720 ? 0.867 -1.691 30.972 1.00 90.62 720 TYR A C 1
ATOM 5684 O O . TYR A 1 720 ? 0.351 -2.240 29.997 1.00 90.62 720 TYR A O 1
ATOM 5692 N N . GLN A 1 721 ? 1.992 -2.161 31.526 1.00 90.81 721 GLN A N 1
ATOM 5693 C CA . GLN A 1 721 ? 2.707 -3.319 30.976 1.00 90.81 721 GLN A CA 1
ATOM 5694 C C . GLN A 1 721 ? 1.892 -4.607 31.126 1.00 90.81 721 GLN A C 1
ATOM 5696 O O . GLN A 1 721 ? 1.772 -5.373 30.169 1.00 90.81 721 GLN A O 1
ATOM 5701 N N . GLU A 1 722 ? 1.275 -4.827 32.285 1.00 89.56 722 GLU A N 1
ATOM 5702 C CA . GLU A 1 722 ? 0.413 -5.976 32.553 1.00 89.56 722 GLU A CA 1
ATOM 5703 C C . GLU A 1 722 ? -0.828 -5.949 31.655 1.00 89.56 722 GLU A C 1
ATOM 5705 O O . GLU A 1 722 ? -1.114 -6.936 30.972 1.00 89.56 722 GLU A O 1
ATOM 5710 N N . LYS A 1 723 ? -1.515 -4.801 31.570 1.00 90.38 723 LYS A N 1
ATOM 5711 C CA . LYS A 1 723 ? -2.696 -4.628 30.708 1.00 90.38 723 LYS A CA 1
ATOM 5712 C C . LYS A 1 723 ? -2.353 -4.845 29.235 1.00 90.38 723 LYS A C 1
ATOM 5714 O O . LYS A 1 723 ? -3.074 -5.552 28.532 1.00 90.38 723 LYS A O 1
ATOM 5719 N N . ARG A 1 724 ? -1.216 -4.322 28.766 1.00 90.56 724 ARG A N 1
ATOM 5720 C CA . ARG A 1 724 ? -0.721 -4.554 27.401 1.00 90.56 724 ARG A CA 1
ATOM 5721 C C . ARG A 1 724 ? -0.453 -6.036 27.137 1.00 90.56 724 ARG A C 1
ATOM 5723 O O . ARG A 1 724 ? -0.850 -6.537 26.087 1.00 90.56 724 ARG A O 1
ATOM 5730 N N . MET A 1 725 ? 0.195 -6.737 28.065 1.00 86.75 725 MET A N 1
ATOM 5731 C CA . MET A 1 725 ? 0.485 -8.170 27.933 1.00 86.75 725 MET A CA 1
ATOM 5732 C C . MET A 1 725 ? -0.799 -9.005 27.888 1.00 86.75 725 MET A C 1
ATOM 5734 O O . MET A 1 725 ? -0.914 -9.921 27.072 1.00 86.75 725 MET A O 1
ATOM 5738 N N . VAL A 1 726 ? -1.784 -8.673 28.726 1.00 88.00 726 VAL A N 1
ATOM 5739 C CA . VAL A 1 726 ? -3.103 -9.322 28.728 1.00 88.00 726 VAL A CA 1
ATOM 5740 C C . VAL A 1 726 ? -3.845 -9.045 27.416 1.00 88.00 726 VAL A C 1
ATOM 5742 O O . VAL A 1 726 ? -4.357 -9.983 26.804 1.00 88.00 726 VAL A O 1
ATOM 5745 N N . ALA A 1 727 ? -3.837 -7.804 26.924 1.00 86.94 727 ALA A N 1
ATOM 5746 C CA . ALA A 1 727 ? -4.401 -7.451 25.621 1.00 86.94 727 ALA A CA 1
ATOM 5747 C C . ALA A 1 727 ? -3.773 -8.267 24.480 1.00 86.94 727 ALA A C 1
ATOM 5749 O O . ALA A 1 727 ? -4.492 -8.919 23.720 1.00 86.94 727 ALA A O 1
ATOM 5750 N N . GLN A 1 728 ? -2.440 -8.322 24.419 1.00 88.06 728 GLN A N 1
ATOM 5751 C CA . GLN A 1 728 ? -1.703 -9.057 23.386 1.00 88.06 728 GLN A CA 1
ATOM 5752 C C . GLN A 1 728 ? -1.976 -10.562 23.414 1.00 88.06 728 GLN A C 1
ATOM 5754 O O . GLN A 1 728 ? -2.197 -11.160 22.361 1.00 88.06 728 GLN A O 1
ATOM 5759 N N . ARG A 1 729 ? -2.042 -11.179 24.602 1.00 86.69 729 ARG A N 1
ATOM 5760 C CA . ARG A 1 729 ? -2.393 -12.606 24.747 1.00 86.69 729 ARG A CA 1
ATOM 5761 C C . ARG A 1 729 ? -3.789 -12.942 24.222 1.00 86.69 729 ARG A C 1
ATOM 5763 O O . ARG A 1 729 ? -4.014 -14.074 23.811 1.00 86.69 729 ARG A O 1
ATOM 5770 N N . ASN A 1 730 ? -4.700 -11.971 24.202 1.00 84.12 730 ASN A N 1
ATOM 5771 C CA . ASN A 1 730 ? -6.057 -12.120 23.671 1.00 84.12 730 ASN A CA 1
ATOM 5772 C C . ASN A 1 730 ? -6.195 -11.551 22.244 1.00 84.12 730 ASN A C 1
ATOM 5774 O O . ASN A 1 730 ? -7.300 -11.245 21.795 1.00 84.12 730 ASN A O 1
ATOM 5778 N N . GLY A 1 731 ? -5.079 -11.391 21.522 1.00 84.12 731 GLY A N 1
ATOM 5779 C CA . GLY A 1 731 ? -5.070 -10.953 20.125 1.00 84.12 731 GLY A CA 1
ATOM 5780 C C . GLY A 1 731 ? -5.424 -9.477 19.920 1.00 84.12 731 GLY A C 1
ATOM 5781 O O . GLY A 1 731 ? -5.852 -9.104 18.829 1.00 84.12 731 GLY A O 1
ATOM 5782 N N . LYS A 1 732 ? -5.278 -8.639 20.953 1.00 86.50 732 LYS A N 1
ATOM 5783 C CA . LYS A 1 732 ? -5.519 -7.190 20.893 1.00 86.50 732 LYS A CA 1
ATOM 5784 C C . LYS A 1 732 ? -4.208 -6.405 20.961 1.00 86.50 732 LYS A C 1
ATOM 5786 O O . LYS A 1 732 ? -3.233 -6.833 21.575 1.00 86.50 732 LYS A O 1
ATOM 5791 N N . LEU A 1 733 ? -4.184 -5.226 20.346 1.00 88.38 733 LEU A N 1
ATOM 5792 C CA . LEU A 1 733 ? -3.034 -4.315 20.372 1.00 88.38 733 LEU A CA 1
ATOM 5793 C C . LEU A 1 733 ? -3.148 -3.293 21.518 1.00 88.38 733 LEU A C 1
ATOM 5795 O O . LEU A 1 733 ? -4.225 -3.067 22.062 1.00 88.38 733 LEU A O 1
ATOM 5799 N N . SER A 1 734 ? -2.041 -2.633 21.877 1.00 84.56 734 SER A N 1
ATOM 5800 C CA . SER A 1 734 ? -2.052 -1.520 22.850 1.00 84.56 734 SER A CA 1
ATOM 5801 C C . SER A 1 734 ? -2.797 -0.282 22.338 1.00 84.56 734 SER A C 1
ATOM 5803 O O . SER A 1 734 ? -3.276 0.518 23.134 1.00 84.56 734 SER A O 1
ATOM 5805 N N . VAL A 1 735 ? -2.887 -0.150 21.013 1.00 91.62 735 VAL A N 1
ATOM 5806 C CA . VAL A 1 735 ? -3.814 0.730 20.302 1.00 91.62 735 VAL A CA 1
ATOM 5807 C C . VAL A 1 735 ? -4.644 -0.177 19.405 1.00 91.62 735 VAL A C 1
ATOM 5809 O O . VAL A 1 735 ? -4.147 -0.686 18.400 1.00 91.62 735 VAL A O 1
ATOM 5812 N N . GLN A 1 736 ? -5.872 -0.461 19.816 1.00 92.50 736 GLN A N 1
ATOM 5813 C CA . GLN A 1 736 ? -6.774 -1.364 19.122 1.00 92.50 736 GLN A CA 1
ATOM 5814 C C . GLN A 1 736 ? -7.721 -0.580 18.216 1.00 92.50 736 GLN A C 1
ATOM 5816 O O . GLN A 1 736 ? -8.438 0.303 18.674 1.00 92.50 736 GLN A O 1
ATOM 5821 N N . VAL A 1 737 ? -7.778 -0.959 16.940 1.00 92.12 737 VAL A N 1
ATOM 5822 C CA . VAL A 1 737 ? -8.772 -0.434 15.996 1.00 92.12 737 VAL A CA 1
ATOM 5823 C C . VAL A 1 737 ? -9.979 -1.366 15.974 1.00 92.12 737 VAL A C 1
ATOM 5825 O O . VAL A 1 737 ? -9.836 -2.573 15.747 1.00 92.12 737 VAL A O 1
ATOM 5828 N N . PHE A 1 738 ? -11.163 -0.817 16.206 1.00 92.75 738 PHE A N 1
ATOM 5829 C CA . PHE A 1 738 ? -12.448 -1.497 16.099 1.00 92.75 738 PHE A CA 1
ATOM 5830 C C . PHE A 1 738 ? -13.176 -1.010 14.849 1.00 92.75 738 PHE A C 1
ATOM 5832 O O . PHE A 1 738 ? -13.240 0.188 14.592 1.00 92.75 738 PHE A O 1
ATOM 5839 N N . HIS A 1 739 ? -13.724 -1.941 14.070 1.00 91.25 739 HIS A N 1
ATOM 5840 C CA . HIS A 1 739 ? -14.473 -1.619 12.859 1.00 91.25 739 HIS A CA 1
ATOM 5841 C C . HIS A 1 739 ? -15.968 -1.782 13.122 1.00 91.25 739 HIS A C 1
ATOM 5843 O O . HIS A 1 739 ? -16.437 -2.886 13.390 1.00 91.25 739 HIS A O 1
ATOM 5849 N N . VAL A 1 740 ? -16.707 -0.685 13.018 1.00 92.75 740 VAL A N 1
ATOM 5850 C CA . VAL A 1 740 ? -18.168 -0.667 13.033 1.00 92.75 740 VAL A CA 1
ATOM 5851 C C . VAL A 1 740 ? -18.633 -0.889 11.603 1.00 92.75 740 VAL A C 1
ATOM 5853 O O . VAL A 1 740 ? -18.334 -0.063 10.750 1.00 92.75 740 VAL A O 1
ATOM 5856 N N . TYR A 1 741 ? -19.332 -1.988 11.331 1.00 91.25 741 TYR A N 1
ATOM 5857 C CA . TYR A 1 741 ? -19.933 -2.263 10.021 1.00 91.25 741 TYR A CA 1
ATOM 5858 C C . TYR A 1 741 ? -21.408 -1.868 10.027 1.00 91.25 741 TYR A C 1
ATOM 5860 O O . TYR A 1 741 ? -22.073 -2.022 11.055 1.00 91.25 741 TYR A O 1
ATOM 5868 N N . VAL A 1 742 ? -21.920 -1.414 8.880 1.00 90.25 742 VAL A N 1
ATOM 5869 C CA . VAL A 1 742 ? -23.352 -1.125 8.711 1.00 90.25 742 VAL A CA 1
ATOM 5870 C C . VAL A 1 742 ? -24.193 -2.344 9.105 1.00 90.25 742 VAL A C 1
ATOM 5872 O O . VAL A 1 742 ? -23.946 -3.462 8.651 1.00 90.25 742 VAL A O 1
ATOM 5875 N N . GLY A 1 743 ? -25.185 -2.129 9.968 1.00 90.75 743 GLY A N 1
ATOM 5876 C CA . GLY A 1 743 ? -26.089 -3.162 10.478 1.00 90.75 743 GLY A CA 1
ATOM 5877 C C . GLY A 1 743 ? -25.512 -4.041 11.595 1.00 90.75 743 GLY A C 1
ATOM 5878 O O . GLY A 1 743 ? -26.216 -4.927 12.081 1.00 90.75 743 GLY A O 1
ATOM 5879 N N . ARG A 1 744 ? -24.255 -3.828 12.011 1.00 92.25 744 ARG A N 1
ATOM 5880 C CA . ARG A 1 744 ? -23.585 -4.553 13.112 1.00 92.25 744 ARG A CA 1
ATOM 5881 C C . ARG A 1 744 ? -23.089 -3.614 14.215 1.00 92.25 744 ARG A C 1
ATOM 5883 O O . ARG A 1 744 ? -22.152 -3.930 14.945 1.00 92.25 744 ARG A O 1
ATOM 5890 N N . GLU A 1 745 ? -23.722 -2.456 14.368 1.00 94.44 745 GLU A N 1
ATOM 5891 C CA . GLU A 1 745 ? -23.304 -1.400 15.294 1.00 94.44 745 GLU A CA 1
ATOM 5892 C C . GLU A 1 745 ? -23.389 -1.852 16.761 1.00 94.44 745 GLU A C 1
ATOM 5894 O O . GLU A 1 745 ? -22.460 -1.636 17.537 1.00 94.44 745 GLU A O 1
ATOM 5899 N N . LYS A 1 746 ? -24.459 -2.571 17.131 1.00 92.25 746 LYS A N 1
ATOM 5900 C CA . LYS A 1 746 ? -24.637 -3.137 18.486 1.00 92.25 746 LYS A CA 1
ATOM 5901 C C . LYS A 1 746 ? -23.554 -4.155 18.851 1.00 92.25 746 LYS A C 1
ATOM 5903 O O . LYS A 1 746 ? -23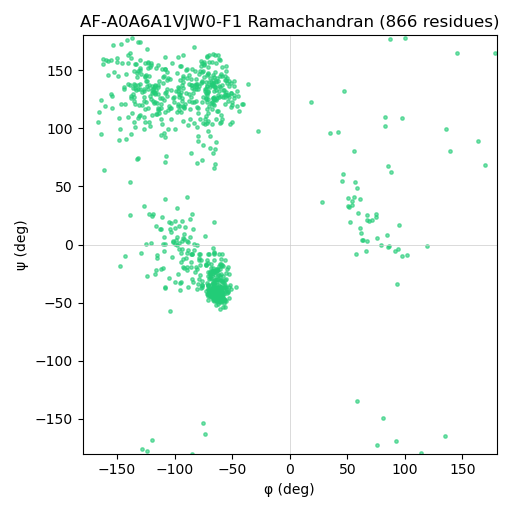.088 -4.192 19.991 1.00 92.25 746 LYS A O 1
ATOM 5908 N N . GLU A 1 747 ? -23.162 -4.980 17.884 1.00 92.62 747 GLU A N 1
ATOM 5909 C CA . GLU A 1 747 ? -22.100 -5.973 18.056 1.00 92.62 747 GLU A CA 1
ATOM 5910 C C . GLU A 1 747 ? -20.746 -5.282 18.212 1.00 92.62 747 GLU A C 1
ATOM 5912 O O . GLU A 1 747 ? -20.004 -5.608 19.130 1.00 92.62 747 GLU A O 1
ATOM 5917 N N . ALA A 1 748 ? -20.469 -4.255 17.402 1.00 92.56 748 ALA A N 1
ATOM 5918 C CA . ALA A 1 748 ? -19.231 -3.490 17.498 1.00 92.56 748 ALA A CA 1
ATOM 5919 C C . ALA A 1 748 ? -19.071 -2.798 18.863 1.00 92.56 748 ALA A C 1
ATOM 5921 O O . ALA A 1 748 ? -17.990 -2.855 19.446 1.00 92.56 748 ALA A O 1
ATOM 5922 N N . VAL A 1 749 ? -20.141 -2.198 19.404 1.00 93.81 749 VAL A N 1
ATOM 5923 C CA . VAL A 1 749 ? -20.132 -1.634 20.767 1.00 93.81 749 VAL A CA 1
ATOM 5924 C C . VAL A 1 749 ? -19.828 -2.722 21.796 1.00 93.81 749 VAL A C 1
ATOM 5926 O O . VAL A 1 749 ? -18.970 -2.530 22.653 1.00 93.81 749 VAL A O 1
ATOM 5929 N N . SER A 1 750 ? -20.470 -3.887 21.680 1.00 90.81 750 SER A N 1
ATOM 5930 C CA . SER A 1 750 ? -20.247 -5.018 22.591 1.00 90.81 750 SER A CA 1
ATOM 5931 C C . SER A 1 750 ? -18.809 -5.549 22.527 1.00 90.81 750 SER A C 1
ATOM 5933 O O . SER A 1 750 ? -18.229 -5.865 23.563 1.00 90.81 750 SER A O 1
ATOM 5935 N N . ASP A 1 751 ? -18.209 -5.587 21.335 1.00 91.31 751 ASP A N 1
ATOM 5936 C CA . ASP A 1 751 ? -16.829 -6.027 21.104 1.00 91.31 751 ASP A CA 1
ATOM 5937 C C . ASP A 1 751 ? -15.780 -5.061 21.687 1.00 91.31 751 ASP A C 1
ATOM 5939 O O . ASP A 1 751 ? -14.657 -5.479 21.992 1.00 91.31 751 ASP A O 1
ATOM 5943 N N . MET A 1 752 ? -16.122 -3.777 21.848 1.00 93.00 752 MET A N 1
ATOM 5944 C CA . MET A 1 752 ? -15.250 -2.773 22.472 1.00 93.00 752 MET A CA 1
ATOM 5945 C C . MET A 1 752 ? -15.201 -2.915 23.998 1.00 93.00 752 MET A C 1
ATOM 5947 O O . MET A 1 752 ? -14.158 -2.643 24.599 1.00 93.00 752 MET A O 1
ATOM 5951 N N . LEU A 1 753 ? -16.292 -3.367 24.632 1.00 91.44 753 LEU A N 1
ATOM 5952 C CA . LEU A 1 753 ? -16.425 -3.373 26.094 1.00 91.44 753 LEU A CA 1
ATOM 5953 C C . LEU A 1 753 ? -15.292 -4.123 26.815 1.00 91.44 753 LEU A C 1
ATOM 5955 O O . LEU A 1 753 ? -14.720 -3.532 27.726 1.00 91.44 753 LEU A O 1
ATOM 5959 N N . PRO A 1 754 ? -14.885 -5.356 26.443 1.00 90.88 754 PRO A N 1
ATOM 5960 C CA . PRO A 1 754 ? -13.841 -6.078 27.179 1.00 90.88 754 PRO A CA 1
ATOM 5961 C C . PRO A 1 754 ? -12.493 -5.352 27.176 1.00 90.88 754 PRO A C 1
ATOM 5963 O O . PRO A 1 754 ? -11.768 -5.366 28.171 1.00 90.88 754 PRO A O 1
ATOM 5966 N N . TYR A 1 755 ? -12.172 -4.680 26.067 1.00 92.62 755 TYR A N 1
ATOM 5967 C CA . TYR A 1 755 ? -10.949 -3.894 25.943 1.00 92.62 755 TYR A CA 1
ATOM 5968 C C . TYR A 1 755 ? -11.015 -2.612 26.771 1.00 92.62 755 TYR A C 1
ATOM 5970 O O . TYR A 1 755 ? -10.054 -2.273 27.457 1.00 92.62 755 TYR A O 1
ATOM 5978 N N . LEU A 1 756 ? -12.154 -1.915 26.749 1.00 92.06 756 LEU A N 1
ATOM 5979 C CA . LEU A 1 756 ? -12.330 -0.709 27.550 1.00 92.06 756 LEU A CA 1
ATOM 5980 C C . LEU A 1 756 ? -12.329 -1.029 29.042 1.00 92.06 756 LEU A C 1
ATOM 5982 O O . LEU A 1 756 ? -11.588 -0.401 29.791 1.00 92.06 756 LEU A O 1
ATOM 5986 N N . ARG A 1 757 ? -13.054 -2.073 29.462 1.00 90.06 757 ARG A N 1
ATOM 5987 C CA . ARG A 1 757 ? -13.074 -2.559 30.849 1.00 90.06 757 ARG A CA 1
ATOM 5988 C C . ARG A 1 757 ? -11.665 -2.834 31.374 1.00 90.06 757 ARG A C 1
ATOM 5990 O O . ARG A 1 757 ? -11.382 -2.471 32.510 1.00 90.06 757 ARG A O 1
ATOM 5997 N N . LEU A 1 758 ? -10.769 -3.404 30.559 1.00 90.25 758 LEU A N 1
ATOM 5998 C CA . LEU A 1 758 ? -9.375 -3.660 30.948 1.00 90.25 758 LEU A CA 1
ATOM 5999 C C . LEU A 1 758 ? -8.654 -2.392 31.429 1.00 90.25 758 LEU A C 1
ATOM 6001 O O . LEU A 1 758 ? -7.876 -2.458 32.379 1.00 90.25 758 LEU A O 1
ATOM 6005 N N . GLY A 1 759 ? -8.933 -1.237 30.821 1.00 88.19 759 GLY A N 1
ATOM 6006 C CA . GLY A 1 759 ? -8.377 0.043 31.261 1.00 88.19 759 GLY A CA 1
ATOM 6007 C C . GLY A 1 759 ? -8.809 0.447 32.671 1.00 88.19 759 GLY A C 1
ATOM 6008 O O . GLY A 1 759 ? -8.028 1.058 33.391 1.00 88.19 759 GLY A O 1
ATOM 6009 N N . TYR A 1 760 ? -10.001 0.035 33.102 1.00 87.31 760 TYR A N 1
ATOM 6010 C CA . TYR A 1 760 ? -10.583 0.386 34.401 1.00 87.31 760 TYR A CA 1
ATOM 6011 C C . TYR A 1 760 ? -10.234 -0.609 35.522 1.00 87.31 760 TYR A C 1
ATOM 6013 O O . TYR A 1 760 ? -10.465 -0.316 36.693 1.00 87.31 760 TYR A O 1
ATOM 6021 N N . VAL A 1 761 ? -9.669 -1.777 35.198 1.00 87.25 761 VAL A N 1
ATOM 6022 C CA . VAL A 1 761 ? -9.268 -2.782 36.199 1.00 87.25 761 VAL A CA 1
ATOM 6023 C C . VAL A 1 761 ? -8.025 -2.316 36.955 1.00 87.25 761 VAL A C 1
ATOM 6025 O O . VAL A 1 761 ? -7.057 -1.883 36.335 1.00 87.25 761 VAL A O 1
ATOM 6028 N N . SER A 1 762 ? -8.040 -2.432 38.285 1.00 83.81 762 SER A N 1
ATOM 6029 C CA . SER A 1 762 ? -6.872 -2.159 39.145 1.00 83.81 762 SER A CA 1
ATOM 6030 C C . SER A 1 762 ? -6.271 -3.420 39.778 1.00 83.81 762 SER A C 1
ATOM 6032 O O . SER A 1 762 ? -5.117 -3.400 40.202 1.00 83.81 762 SER A O 1
ATOM 6034 N N . ASP A 1 763 ? -7.018 -4.525 39.856 1.00 83.38 763 ASP A N 1
ATOM 6035 C CA . ASP A 1 763 ? -6.513 -5.799 40.373 1.00 83.38 763 ASP A CA 1
ATOM 6036 C C . ASP A 1 763 ? -5.949 -6.663 39.222 1.00 83.38 763 ASP A C 1
ATOM 6038 O O . ASP A 1 763 ? -6.701 -7.068 38.328 1.00 83.38 763 ASP A O 1
ATOM 6042 N N . PRO A 1 764 ? -4.640 -6.991 39.217 1.00 84.31 764 PRO A N 1
ATOM 6043 C CA . PRO A 1 764 ? -4.040 -7.867 38.211 1.00 84.31 764 PRO A CA 1
ATOM 6044 C C . PRO A 1 764 ? -4.712 -9.237 38.076 1.00 84.31 764 PRO A C 1
ATOM 6046 O O . PRO A 1 764 ? -4.694 -9.818 36.989 1.00 84.31 764 PRO A O 1
ATOM 6049 N N . SER A 1 765 ? -5.304 -9.764 39.153 1.00 84.25 765 SER A N 1
ATOM 6050 C CA . SER A 1 765 ? -5.955 -11.078 39.145 1.00 84.25 765 SER A CA 1
ATOM 6051 C C . SER A 1 765 ? -7.247 -11.101 38.317 1.00 84.25 765 SER A C 1
ATOM 6053 O O . SER A 1 765 ? -7.619 -12.143 37.773 1.00 84.25 765 SER A O 1
ATOM 6055 N N . GLU A 1 766 ? -7.886 -9.943 38.130 1.00 84.62 766 GLU A N 1
ATOM 6056 C CA . GLU A 1 766 ? -9.160 -9.804 37.420 1.00 84.62 766 GLU A CA 1
ATOM 6057 C C . GLU A 1 766 ? -8.987 -9.502 35.923 1.00 84.62 766 GLU A C 1
ATOM 6059 O O . GLU A 1 766 ? -9.898 -9.758 35.129 1.00 84.62 766 GLU A O 1
ATOM 6064 N N . MET A 1 767 ? -7.812 -9.015 35.501 1.00 88.19 767 MET A N 1
ATOM 6065 C CA . MET A 1 767 ? -7.551 -8.560 34.125 1.00 88.19 767 MET A CA 1
ATOM 6066 C C . MET A 1 767 ? -7.877 -9.623 33.066 1.00 88.19 767 MET A C 1
ATOM 6068 O O . MET A 1 767 ? -8.478 -9.315 32.035 1.00 88.19 767 MET A O 1
ATOM 6072 N N . GLN A 1 768 ? -7.519 -10.885 33.326 1.00 86.25 768 GLN A N 1
ATOM 6073 C CA . GLN A 1 768 ? -7.772 -11.984 32.390 1.00 86.25 768 GLN A CA 1
ATOM 6074 C C . GLN A 1 768 ? -9.265 -12.338 32.297 1.00 86.25 768 GLN A C 1
ATOM 6076 O O . GLN A 1 768 ? -9.752 -12.667 31.214 1.00 86.25 768 GLN A O 1
ATOM 6081 N N . SER A 1 769 ? -9.995 -12.251 33.413 1.00 84.62 769 SER A N 1
ATOM 6082 C CA . SER A 1 769 ? -11.444 -12.479 33.453 1.00 84.62 769 SER A CA 1
ATOM 6083 C C . SER A 1 769 ? -12.187 -11.388 32.678 1.00 84.62 769 SER A C 1
ATOM 6085 O O . SER A 1 769 ? -13.065 -11.673 31.865 1.00 84.62 769 SER A O 1
ATOM 6087 N N . VAL A 1 770 ? -11.766 -10.132 32.852 1.00 85.81 770 VAL A N 1
ATOM 6088 C CA . VAL A 1 770 ? -12.391 -8.966 32.220 1.00 85.81 770 VAL A CA 1
ATOM 6089 C C . VAL A 1 770 ? -12.221 -8.961 30.708 1.00 85.81 770 VAL A C 1
ATOM 6091 O O . VAL A 1 770 ? -13.205 -8.787 29.990 1.00 85.81 770 VAL A O 1
ATOM 6094 N N . ILE A 1 771 ? -11.012 -9.195 30.201 1.00 85.38 771 ILE A N 1
ATOM 6095 C CA . ILE A 1 771 ? -10.786 -9.174 28.750 1.00 85.38 771 ILE A CA 1
ATOM 6096 C C . ILE A 1 771 ? -11.454 -10.351 28.024 1.00 85.38 771 ILE A C 1
ATOM 6098 O O . ILE A 1 771 ? -11.784 -10.244 26.846 1.00 85.38 771 ILE A O 1
ATOM 6102 N N . SER A 1 772 ? -11.674 -11.461 28.734 1.00 83.31 772 SER A N 1
ATOM 6103 C CA . SER A 1 772 ? -12.346 -12.653 28.204 1.00 83.31 772 SER A CA 1
ATOM 6104 C C . SER A 1 772 ? -13.869 -12.593 28.377 1.00 83.31 772 SER A C 1
ATOM 6106 O O . SER A 1 772 ? -14.572 -13.501 27.932 1.00 83.31 772 SER A O 1
ATOM 6108 N N . SER A 1 773 ? -14.388 -11.559 29.052 1.00 81.00 773 SER A N 1
ATOM 6109 C CA . SER A 1 773 ? -15.815 -11.434 29.341 1.00 81.00 773 SER A CA 1
ATOM 6110 C C . SER A 1 773 ? -16.627 -11.220 28.062 1.00 81.00 773 SER A C 1
ATOM 6112 O O . SER A 1 773 ? -16.242 -10.451 27.183 1.00 81.00 773 SER A O 1
ATOM 6114 N N . GLN A 1 774 ? -17.774 -11.894 27.969 1.00 67.25 774 GLN A N 1
ATOM 6115 C CA . GLN A 1 774 ? -18.757 -11.691 26.904 1.00 67.25 774 GLN A CA 1
ATOM 6116 C C . GLN A 1 774 ? -20.072 -11.190 27.505 1.00 67.25 774 GLN A C 1
ATOM 6118 O O . GLN A 1 774 ? -20.521 -11.697 28.532 1.00 67.25 774 GLN A O 1
ATOM 6123 N N . GLY A 1 775 ? -20.698 -10.208 26.853 1.00 63.69 775 GLY A N 1
ATOM 6124 C CA . GLY A 1 775 ? -22.001 -9.665 27.246 1.00 63.69 775 GLY A CA 1
ATOM 6125 C C . GLY A 1 775 ? -21.959 -8.333 28.021 1.00 63.69 775 GLY A C 1
ATOM 6126 O O . GLY A 1 775 ? -20.881 -7.791 28.290 1.00 63.69 775 GLY A O 1
ATOM 6127 N N . PRO A 1 776 ? -23.145 -7.788 28.361 1.00 56.66 776 PRO A N 1
ATOM 6128 C CA . PRO A 1 776 ? -23.330 -6.418 28.858 1.00 56.66 776 PRO A CA 1
ATOM 6129 C C . PRO A 1 776 ? -23.073 -6.235 30.361 1.00 56.66 776 PRO A C 1
ATOM 6131 O O . PRO A 1 776 ? -23.147 -5.122 30.866 1.00 56.66 776 PRO A O 1
ATOM 6134 N N . ILE A 1 777 ? -22.814 -7.317 31.099 1.00 61.38 777 ILE A N 1
ATOM 6135 C CA . ILE A 1 777 ? -22.641 -7.280 32.554 1.00 61.38 777 ILE A CA 1
ATOM 6136 C C . ILE A 1 777 ? -21.196 -7.659 32.873 1.00 61.38 777 ILE A C 1
ATOM 6138 O O . ILE A 1 777 ? -20.754 -8.768 32.571 1.00 61.38 777 ILE A O 1
ATOM 6142 N N . CYS A 1 778 ? -20.460 -6.721 33.470 1.00 64.31 778 CYS A N 1
ATOM 6143 C CA . CYS A 1 778 ? -19.094 -6.943 33.932 1.00 64.31 778 CYS A CA 1
ATOM 6144 C C . CYS A 1 778 ? -19.069 -7.961 35.085 1.00 64.31 778 CYS A C 1
ATOM 6146 O O . CYS A 1 778 ? -19.860 -7.827 36.021 1.00 64.31 778 CYS A O 1
ATOM 6148 N N . PRO A 1 779 ? -18.132 -8.923 35.090 1.00 62.19 779 PRO A N 1
ATOM 6149 C CA . PRO A 1 779 ? -17.957 -9.834 36.219 1.00 62.19 779 PRO A CA 1
ATOM 6150 C C . PRO A 1 779 ? -17.354 -9.172 37.474 1.00 62.19 779 PRO A C 1
ATOM 6152 O O . PRO A 1 779 ? -17.313 -9.821 38.513 1.00 62.19 779 PRO A O 1
ATOM 6155 N N . VAL A 1 780 ? -16.886 -7.918 37.396 1.00 63.62 780 VAL A N 1
ATOM 6156 C CA . VAL A 1 780 ? -16.099 -7.273 38.466 1.00 63.62 780 VAL A CA 1
ATOM 6157 C C . VAL A 1 780 ? -16.902 -6.252 39.279 1.00 63.62 780 VAL A C 1
ATOM 6159 O O . VAL A 1 780 ? -17.016 -6.400 40.493 1.00 63.62 780 VAL A O 1
ATOM 6162 N N . SER A 1 781 ? -17.488 -5.213 38.659 1.00 79.31 781 SER A N 1
ATOM 6163 C CA . SER A 1 781 ? -18.354 -4.270 39.392 1.00 79.31 781 SER A CA 1
ATOM 6164 C C . SER A 1 781 ? -19.356 -3.498 38.506 1.00 79.31 781 SER A C 1
ATOM 6166 O O . SER A 1 781 ? -19.019 -3.119 37.380 1.00 79.31 781 SER A O 1
ATOM 6168 N N . PRO A 1 782 ? -20.572 -3.186 39.011 1.00 81.69 782 PRO A N 1
ATOM 6169 C CA . PRO A 1 782 ? -21.549 -2.351 38.299 1.00 81.69 782 PRO A CA 1
ATOM 6170 C C . PRO A 1 782 ? -21.093 -0.903 38.036 1.00 81.69 782 PRO A C 1
ATOM 6172 O O . PRO A 1 782 ? -21.458 -0.324 37.015 1.00 81.69 782 PRO A O 1
ATOM 6175 N N . CYS A 1 783 ? -20.284 -0.306 38.924 1.00 85.38 783 CYS A N 1
ATOM 6176 C CA . CYS A 1 783 ? -19.815 1.079 38.761 1.00 85.38 783 CYS A CA 1
ATOM 6177 C C . CYS A 1 783 ? -18.780 1.233 37.634 1.00 85.38 783 CYS A C 1
ATOM 6179 O O . CYS A 1 783 ? -18.736 2.277 36.983 1.00 85.38 783 CYS A O 1
ATOM 6181 N N . MET A 1 784 ? -17.944 0.212 37.400 1.00 85.19 784 MET A N 1
ATOM 6182 C CA . MET A 1 784 ? -16.991 0.196 36.287 1.00 85.19 784 MET A CA 1
ATOM 6183 C C . MET A 1 784 ? -17.726 0.085 34.959 1.00 85.19 784 MET A C 1
ATOM 6185 O O . MET A 1 784 ? -17.402 0.808 34.024 1.00 85.19 784 MET A O 1
ATOM 6189 N N . GLU A 1 785 ? -18.737 -0.785 34.891 1.00 86.44 785 GLU A N 1
ATOM 6190 C CA . GLU A 1 785 ? -19.548 -0.939 33.683 1.00 86.44 785 GLU A CA 1
ATOM 6191 C C . GLU A 1 785 ? -20.250 0.372 33.327 1.00 86.44 785 GLU A C 1
ATOM 6193 O O . GLU A 1 785 ? -20.212 0.808 32.178 1.00 86.44 785 GLU A O 1
ATOM 6198 N N . ARG A 1 786 ? -20.797 1.063 34.337 1.00 87.94 786 ARG A N 1
ATOM 6199 C CA . ARG A 1 786 ? -21.348 2.407 34.164 1.00 87.94 786 ARG A CA 1
ATOM 6200 C C . ARG A 1 786 ? -20.309 3.387 33.612 1.00 87.94 786 ARG A C 1
ATOM 6202 O O . ARG A 1 786 ? -20.611 4.096 32.661 1.00 87.94 786 ARG A O 1
ATOM 6209 N N . ALA A 1 787 ? -19.095 3.403 34.164 1.00 89.75 787 ALA A N 1
ATOM 6210 C CA . ALA A 1 787 ? -18.044 4.328 33.742 1.00 89.75 787 ALA A CA 1
ATOM 6211 C C . ALA A 1 787 ? -17.550 4.077 32.301 1.00 89.75 787 ALA A C 1
ATOM 6213 O O . ALA A 1 787 ? -17.304 5.035 31.571 1.00 89.75 787 ALA A O 1
ATOM 6214 N N . VAL A 1 788 ? -17.446 2.813 31.873 1.00 91.31 788 VAL A N 1
ATOM 6215 C CA . VAL A 1 788 ? -17.097 2.437 30.488 1.00 91.31 788 VAL A CA 1
ATOM 6216 C C . VAL A 1 788 ? -18.198 2.848 29.508 1.00 91.31 788 VAL A C 1
ATOM 6218 O O . VAL A 1 788 ? -17.915 3.399 28.444 1.00 91.31 788 VAL A O 1
ATOM 6221 N N . LEU A 1 789 ? -19.464 2.602 29.856 1.00 91.69 789 LEU A N 1
ATOM 6222 C CA . LEU A 1 789 ? -20.590 2.977 29.002 1.00 91.69 789 LEU A CA 1
ATOM 6223 C C . LEU A 1 789 ? -20.780 4.497 28.932 1.00 91.69 789 LEU A C 1
ATOM 6225 O O . LEU A 1 789 ? -21.055 5.010 27.851 1.00 91.69 789 LEU A O 1
ATOM 6229 N N . ASP A 1 790 ? -20.580 5.225 30.035 1.00 91.56 790 ASP A N 1
ATOM 6230 C CA . ASP A 1 790 ? -20.590 6.694 30.037 1.00 91.56 790 ASP A CA 1
ATOM 6231 C C . ASP A 1 790 ? -19.450 7.259 29.174 1.00 91.56 790 ASP A C 1
ATOM 6233 O O . ASP A 1 790 ? -19.657 8.228 28.446 1.00 91.56 790 ASP A O 1
ATOM 6237 N N . GLN A 1 791 ? -18.275 6.619 29.175 1.00 93.75 791 GLN A N 1
ATOM 6238 C CA . GLN A 1 791 ? -17.174 6.989 28.286 1.00 93.75 791 GLN A CA 1
ATOM 6239 C C . GLN A 1 791 ? -17.537 6.806 26.802 1.00 93.75 791 GLN A C 1
ATOM 6241 O O . GLN A 1 791 ? -17.268 7.691 25.989 1.00 93.75 791 GLN A O 1
ATOM 6246 N N . LEU A 1 792 ? -18.149 5.676 26.432 1.00 94.88 792 LEU A N 1
ATOM 6247 C CA . LEU A 1 792 ? -18.622 5.447 25.061 1.00 94.88 792 LEU A CA 1
ATOM 6248 C C . LEU A 1 792 ? -19.728 6.434 24.667 1.00 94.88 792 LEU A C 1
ATOM 6250 O O . LEU A 1 792 ? -19.722 6.952 23.551 1.00 94.88 792 LEU A O 1
ATOM 6254 N N . LEU A 1 793 ? -20.655 6.716 25.585 1.00 95.62 793 LEU A N 1
ATOM 6255 C CA . LEU A 1 793 ? -21.737 7.677 25.388 1.00 95.62 793 LEU A CA 1
ATOM 6256 C C . LEU A 1 793 ? -21.182 9.077 25.092 1.00 95.62 793 LEU A C 1
ATOM 6258 O O . LEU A 1 793 ? -21.605 9.712 24.123 1.00 95.62 793 LEU A O 1
ATOM 6262 N N . ASP A 1 794 ? -20.221 9.538 25.896 1.00 95.44 794 ASP A N 1
ATOM 6263 C CA . ASP A 1 794 ? -19.550 10.827 25.717 1.00 95.44 794 ASP A CA 1
ATOM 6264 C C . ASP A 1 794 ? -18.761 10.877 24.402 1.00 95.44 794 ASP A C 1
ATOM 6266 O O . ASP A 1 794 ? -18.892 11.837 23.636 1.00 95.44 794 ASP A O 1
ATOM 6270 N N . TYR A 1 795 ? -18.028 9.805 24.077 1.00 96.69 795 TYR A N 1
ATOM 6271 C CA . TYR A 1 795 ? -17.300 9.689 22.814 1.00 96.69 795 TYR A CA 1
ATOM 6272 C C . TYR A 1 795 ? -18.234 9.811 21.605 1.00 96.69 795 TYR A C 1
ATOM 6274 O O . TYR A 1 795 ? -18.011 10.667 20.748 1.00 96.69 795 TYR A O 1
ATOM 6282 N N . PHE A 1 796 ? -19.304 9.009 21.530 1.00 97.25 796 PHE A N 1
ATOM 6283 C CA . PHE A 1 796 ? -20.228 9.048 20.392 1.00 97.25 796 PHE A CA 1
ATOM 6284 C C . PHE A 1 796 ? -20.970 10.384 20.293 1.00 97.25 796 PHE A C 1
ATOM 6286 O O . PHE A 1 796 ? -21.118 10.916 19.191 1.00 97.25 796 PHE A O 1
ATOM 6293 N N . THR A 1 797 ? -21.372 10.968 21.426 1.00 97.00 797 THR A N 1
ATOM 6294 C CA . THR A 1 797 ? -22.032 12.283 21.466 1.00 97.00 797 THR A CA 1
ATOM 6295 C C . THR A 1 797 ? -21.100 13.381 20.956 1.00 97.00 797 THR A C 1
ATOM 6297 O O . THR A 1 797 ? -21.468 14.151 20.068 1.00 97.00 797 THR A O 1
ATOM 6300 N N . THR A 1 798 ? -19.862 13.417 21.452 1.00 96.12 798 THR A N 1
ATOM 6301 C CA . THR A 1 798 ? -18.844 14.385 21.026 1.00 96.12 798 THR A CA 1
ATOM 6302 C C . THR A 1 798 ? -18.474 14.193 19.556 1.00 96.12 798 THR A C 1
ATOM 6304 O O . THR A 1 798 ? -18.339 15.166 18.810 1.00 96.12 798 THR A O 1
ATOM 6307 N N . ARG A 1 799 ? -18.366 12.940 19.094 1.00 94.75 799 ARG A N 1
ATOM 6308 C CA . ARG A 1 799 ? -18.053 12.620 17.696 1.00 94.75 799 ARG A CA 1
ATOM 6309 C C . ARG A 1 799 ? -19.163 13.060 16.746 1.00 94.75 799 ARG A C 1
ATOM 6311 O O . ARG A 1 799 ? -18.853 13.594 15.685 1.00 94.75 799 ARG A O 1
ATOM 6318 N N . LEU A 1 800 ? -20.430 12.882 17.126 1.00 95.75 800 LEU A N 1
ATOM 6319 C CA . LEU A 1 800 ? -21.585 13.381 16.374 1.00 95.75 800 LEU A CA 1
ATOM 6320 C C . LEU A 1 800 ? -21.638 14.916 16.360 1.00 95.75 800 LEU A C 1
ATOM 6322 O O . LEU A 1 800 ? -21.890 15.502 15.310 1.00 95.75 800 LEU A O 1
ATOM 6326 N N . ALA A 1 801 ? -21.334 15.571 17.484 1.00 95.12 801 ALA A N 1
ATOM 6327 C CA . ALA A 1 801 ? -21.305 17.033 17.587 1.00 95.12 801 ALA A CA 1
ATOM 6328 C C . ALA A 1 801 ? -20.185 17.691 16.757 1.00 95.12 801 ALA A C 1
ATOM 6330 O O . ALA A 1 801 ? -20.267 18.875 16.434 1.00 95.12 801 ALA A O 1
ATOM 6331 N N . ALA A 1 802 ? -19.144 16.938 16.384 1.00 95.12 802 ALA A N 1
ATOM 6332 C CA . ALA A 1 802 ? -18.075 17.424 15.512 1.00 95.12 802 ALA A CA 1
ATOM 6333 C C . ALA A 1 802 ? -18.521 17.628 14.049 1.00 95.12 802 ALA A C 1
ATOM 6335 O O . ALA A 1 802 ? -17.812 18.288 13.281 1.00 95.12 802 ALA A O 1
ATOM 6336 N N . TYR A 1 803 ? -19.667 17.067 13.646 1.00 96.12 803 TYR A N 1
ATOM 6337 C CA . TYR A 1 803 ? -20.252 17.319 12.332 1.00 96.12 803 TYR A CA 1
ATOM 6338 C C . TYR A 1 803 ? -21.061 18.625 12.355 1.00 96.12 803 TYR A C 1
ATOM 6340 O O . TYR A 1 803 ? -21.871 18.830 13.256 1.00 96.12 803 TYR A O 1
ATOM 6348 N N . PRO A 1 804 ? -20.897 19.509 11.354 1.00 94.44 804 PRO A N 1
ATOM 6349 C CA . PRO A 1 804 ? -21.549 20.820 11.348 1.00 94.44 804 PRO A CA 1
ATOM 6350 C C . PRO A 1 804 ? -23.058 20.764 11.070 1.00 94.44 804 PRO A C 1
ATOM 6352 O O . PRO A 1 804 ? -23.746 21.754 11.298 1.00 94.44 804 PRO A O 1
ATOM 6355 N N . THR A 1 805 ? -23.560 19.647 10.540 1.00 95.00 805 THR A N 1
ATOM 6356 C CA . THR A 1 805 ? -24.972 19.437 10.204 1.00 95.00 805 THR A CA 1
ATOM 6357 C C . THR A 1 805 ? -25.537 18.239 10.956 1.00 95.00 805 THR A C 1
ATOM 6359 O O . THR A 1 805 ? -24.833 17.267 11.245 1.00 95.00 805 THR A O 1
ATOM 6362 N N . THR A 1 806 ? -26.840 18.259 11.206 1.00 95.06 806 THR A N 1
ATOM 6363 C CA . THR A 1 806 ? -27.610 17.142 11.772 1.00 95.06 806 THR A CA 1
ATOM 6364 C C . THR A 1 806 ? -28.027 16.133 10.693 1.00 95.06 806 THR A C 1
ATOM 6366 O O . THR A 1 806 ? -27.838 16.361 9.498 1.00 95.06 806 THR A O 1
ATOM 6369 N N . LEU A 1 807 ? -28.558 14.968 11.083 1.00 93.81 807 LEU A N 1
ATOM 6370 C CA . LEU A 1 807 ? -29.076 13.978 10.125 1.00 93.81 807 LEU A CA 1
ATOM 6371 C C . LEU A 1 807 ? -30.263 14.522 9.307 1.00 93.81 807 LEU A C 1
ATOM 6373 O O . LEU A 1 807 ? -30.299 14.334 8.094 1.00 93.81 807 LEU A O 1
ATOM 6377 N N . GLY A 1 808 ? -31.190 15.241 9.948 1.00 93.31 808 GLY A N 1
ATOM 6378 C CA . GLY A 1 808 ? -32.361 15.813 9.271 1.00 93.31 808 GLY A CA 1
ATOM 6379 C C . GLY A 1 808 ? -32.013 16.943 8.295 1.00 93.31 808 GLY A C 1
ATOM 6380 O O . GLY A 1 808 ? -32.625 17.062 7.232 1.00 93.31 808 GLY A O 1
ATOM 6381 N N . GLU A 1 809 ? -30.994 17.748 8.609 1.00 94.44 809 GLU A N 1
ATOM 6382 C CA . GLU A 1 809 ? -30.475 18.767 7.686 1.00 94.44 809 GLU A CA 1
ATOM 6383 C C . GLU A 1 809 ? -29.835 18.136 6.446 1.00 94.44 809 GLU A C 1
ATOM 6385 O O . GLU A 1 809 ? -30.072 18.608 5.335 1.00 94.44 809 GLU A O 1
ATOM 6390 N N . ASP A 1 810 ? -29.081 17.045 6.604 1.00 95.06 810 ASP A N 1
ATOM 6391 C CA . ASP A 1 810 ? -28.495 16.327 5.467 1.00 95.06 810 ASP A CA 1
ATOM 6392 C C . ASP A 1 810 ? -29.564 15.703 4.566 1.00 95.06 810 ASP A C 1
ATOM 6394 O O . ASP A 1 810 ? -29.457 15.773 3.343 1.00 95.06 810 ASP A O 1
ATOM 6398 N N . GLU A 1 811 ? -30.615 15.116 5.145 1.00 94.00 811 GLU A N 1
ATOM 6399 C CA . GLU A 1 811 ? -31.751 14.593 4.376 1.00 94.00 811 GLU A CA 1
ATOM 6400 C C . GLU A 1 811 ? -32.463 15.706 3.598 1.00 94.00 811 GLU A C 1
ATOM 6402 O O . GLU A 1 811 ? -32.770 15.536 2.416 1.00 94.00 811 GLU A O 1
ATOM 6407 N N . SER A 1 812 ? -32.630 16.875 4.222 1.00 94.25 812 SER A N 1
ATOM 6408 C CA . SER A 1 812 ? -33.205 18.059 3.576 1.00 94.25 812 SER A CA 1
ATOM 6409 C C . SER A 1 812 ? -32.324 18.583 2.434 1.00 94.25 812 SER A C 1
ATOM 6411 O O . SER A 1 812 ? -32.835 18.935 1.373 1.00 94.25 812 SER A O 1
ATOM 6413 N N . LEU A 1 813 ? -30.998 18.599 2.612 1.00 92.56 813 LEU A N 1
ATOM 6414 C CA . LEU A 1 813 ? -30.046 19.000 1.570 1.00 92.56 813 LEU A CA 1
ATOM 6415 C C . LEU A 1 813 ? -30.068 18.045 0.374 1.00 92.56 813 LEU A C 1
ATOM 6417 O O . LEU A 1 813 ? -30.022 18.492 -0.769 1.00 92.56 813 LEU A O 1
ATOM 6421 N N . LEU A 1 814 ? -30.136 16.736 0.616 1.00 91.88 814 LEU A N 1
ATOM 6422 C CA . LEU A 1 814 ? -30.129 15.736 -0.455 1.00 91.88 814 LEU A CA 1
ATOM 6423 C C . LEU A 1 814 ? -31.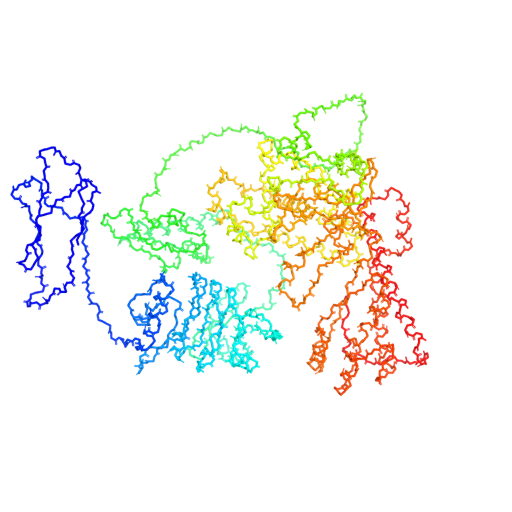428 15.724 -1.274 1.00 91.88 814 LEU A C 1
ATOM 6425 O O . LEU A 1 814 ? -31.391 15.321 -2.442 1.00 91.88 814 LEU A O 1
ATOM 6429 N N . ALA A 1 815 ? -32.535 16.205 -0.700 1.00 92.38 815 ALA A N 1
ATOM 6430 C CA . ALA A 1 815 ? -33.805 16.387 -1.399 1.00 92.38 815 ALA A CA 1
ATOM 6431 C C . ALA A 1 815 ? -33.768 17.516 -2.451 1.00 92.38 815 ALA A C 1
ATOM 6433 O O . ALA A 1 815 ? -34.544 17.481 -3.407 1.00 92.38 815 ALA A O 1
ATOM 6434 N N . ASP A 1 816 ? -32.863 18.492 -2.323 1.00 89.69 816 ASP A N 1
ATOM 6435 C CA . ASP A 1 816 ? -32.682 19.549 -3.322 1.00 89.69 816 ASP A CA 1
ATOM 6436 C C . ASP A 1 816 ? -32.017 18.985 -4.586 1.00 89.69 816 ASP A C 1
ATOM 6438 O O . ASP A 1 816 ? -30.866 18.549 -4.554 1.00 89.69 816 ASP A O 1
ATOM 6442 N N . SER A 1 817 ? -32.710 19.013 -5.728 1.00 81.00 817 SER A N 1
ATOM 6443 C CA . SER A 1 817 ? -32.186 18.544 -7.018 1.00 81.00 817 SER A CA 1
ATOM 6444 C C . SER A 1 817 ? -31.035 19.400 -7.561 1.00 81.00 817 SER A C 1
ATOM 6446 O O . SER A 1 817 ? -30.225 18.895 -8.336 1.00 81.00 817 SER A O 1
ATOM 6448 N N . ASN A 1 818 ? -30.922 20.662 -7.134 1.00 85.56 818 ASN A N 1
ATOM 6449 C CA . ASN A 1 818 ? -29.926 21.623 -7.619 1.00 85.56 818 ASN A CA 1
ATOM 6450 C C . ASN A 1 818 ? -28.652 21.672 -6.760 1.00 85.56 818 ASN A C 1
ATOM 6452 O O . ASN A 1 818 ? -27.752 22.472 -7.031 1.00 85.56 818 ASN A O 1
ATOM 6456 N N . LEU A 1 819 ? -28.550 20.822 -5.732 1.00 85.88 819 LEU A N 1
ATOM 6457 C CA . LEU A 1 819 ? -27.374 20.760 -4.872 1.00 85.88 819 LEU A CA 1
ATOM 6458 C C . LEU A 1 819 ? -26.106 20.472 -5.690 1.00 85.88 819 LEU A C 1
ATOM 6460 O O . LEU A 1 819 ? -26.072 19.535 -6.494 1.00 85.88 819 LEU A O 1
ATOM 6464 N N . ASN A 1 820 ? -25.044 21.242 -5.425 1.00 87.25 820 ASN A N 1
ATOM 6465 C CA . ASN A 1 820 ? -23.726 21.027 -6.022 1.00 87.25 820 ASN A CA 1
ATOM 6466 C C . ASN A 1 820 ? -23.318 19.538 -5.900 1.00 87.25 820 ASN A C 1
ATOM 6468 O O . ASN A 1 820 ? -23.340 19.008 -4.787 1.00 87.25 820 ASN A O 1
ATOM 6472 N N . PRO A 1 821 ? -22.901 18.869 -6.990 1.00 85.88 821 PRO A N 1
ATOM 6473 C CA . PRO A 1 821 ? -22.593 17.438 -6.975 1.00 85.88 821 PRO A CA 1
ATOM 6474 C C . PRO A 1 821 ? -21.517 17.017 -5.963 1.00 85.88 821 PRO A C 1
ATOM 6476 O O . PRO A 1 821 ? -21.682 15.993 -5.305 1.00 85.88 821 PRO A O 1
ATOM 6479 N N . LYS A 1 822 ? -20.447 17.809 -5.780 1.00 89.38 822 LYS A N 1
ATOM 6480 C CA . LYS A 1 822 ? -19.401 17.539 -4.772 1.00 89.38 822 LYS A CA 1
ATOM 6481 C C . LYS A 1 822 ? -19.968 17.614 -3.358 1.00 89.38 822 LYS A C 1
ATOM 6483 O O . LYS A 1 822 ? -19.704 16.745 -2.531 1.00 89.38 822 LYS A O 1
ATOM 6488 N N . LYS A 1 823 ? -20.797 18.631 -3.098 1.00 91.81 823 LYS A N 1
ATOM 6489 C CA . LYS A 1 823 ? -21.496 18.771 -1.817 1.00 91.81 823 LYS A CA 1
ATOM 6490 C C . LYS A 1 823 ? -22.467 17.612 -1.596 1.00 91.81 823 LYS A C 1
ATOM 6492 O O . LYS A 1 823 ? -22.484 17.062 -0.507 1.00 91.81 823 LYS A O 1
ATOM 6497 N N . ARG A 1 824 ? -23.202 17.188 -2.629 1.00 91.50 824 ARG A N 1
ATOM 6498 C CA . ARG A 1 824 ? -24.113 16.036 -2.571 1.00 91.50 824 ARG A CA 1
ATOM 6499 C C . ARG A 1 824 ? -23.385 14.767 -2.134 1.00 91.50 824 ARG A C 1
ATOM 6501 O O . ARG A 1 824 ? -23.803 14.171 -1.149 1.00 91.50 824 ARG A O 1
ATOM 6508 N N . VAL A 1 825 ? -22.294 14.382 -2.803 1.00 91.62 825 VAL A N 1
ATOM 6509 C CA . VAL A 1 825 ? -21.569 13.147 -2.444 1.00 91.62 825 VAL A CA 1
ATOM 6510 C C . VAL A 1 825 ? -20.921 13.231 -1.058 1.00 91.62 825 VAL A C 1
ATOM 6512 O O . VAL A 1 825 ? -20.932 12.249 -0.321 1.00 91.62 825 VAL A O 1
ATOM 6515 N N . ALA A 1 826 ? -20.429 14.407 -0.652 1.00 94.56 826 ALA A N 1
ATOM 6516 C CA . ALA A 1 826 ? -19.923 14.620 0.704 1.00 94.56 826 ALA A CA 1
ATOM 6517 C C . ALA A 1 826 ? -21.036 14.480 1.757 1.00 94.56 826 ALA A C 1
ATOM 6519 O O . ALA A 1 826 ? -20.854 13.782 2.752 1.00 94.56 826 ALA A O 1
ATOM 6520 N N . THR A 1 827 ? -22.205 15.082 1.515 1.00 94.81 827 THR A N 1
ATOM 6521 C CA . THR A 1 827 ? -23.383 14.966 2.385 1.00 94.81 827 THR A CA 1
ATOM 6522 C C . THR A 1 827 ? -23.893 13.525 2.451 1.00 94.81 827 THR A C 1
ATOM 6524 O O . THR A 1 827 ? -24.264 13.071 3.527 1.00 94.81 827 THR A O 1
ATOM 6527 N N . GLN A 1 828 ? -23.864 12.768 1.348 1.00 94.62 828 GLN A N 1
ATOM 6528 C CA . GLN A 1 828 ? -24.217 11.343 1.359 1.00 94.62 828 GLN A CA 1
ATOM 6529 C C . GLN A 1 828 ? -23.302 10.541 2.288 1.00 94.62 828 GLN A C 1
ATOM 6531 O O . GLN A 1 828 ? -23.813 9.803 3.128 1.00 94.62 828 GLN A O 1
ATOM 6536 N N . LEU A 1 829 ? -21.979 10.721 2.178 1.00 95.12 829 LEU A N 1
ATOM 6537 C CA . LEU A 1 829 ? -21.008 10.038 3.038 1.00 95.12 829 LEU A CA 1
ATOM 6538 C C . LEU A 1 829 ? -21.220 10.402 4.512 1.00 95.12 829 LEU A C 1
ATOM 6540 O O . LEU A 1 829 ? -21.443 9.524 5.338 1.00 95.12 829 LEU A O 1
ATOM 6544 N N . VAL A 1 830 ? -21.211 11.699 4.833 1.00 96.06 830 VAL A N 1
ATOM 6545 C CA . VAL A 1 830 ? -21.340 12.200 6.211 1.00 96.06 830 VAL A CA 1
ATOM 6546 C C . VAL A 1 830 ? -22.658 11.758 6.853 1.00 96.06 830 VAL A C 1
ATOM 6548 O O . VAL A 1 830 ? -22.687 11.398 8.030 1.00 96.06 830 VAL A O 1
ATOM 6551 N N . ARG A 1 831 ? -23.753 11.714 6.086 1.00 96.06 831 ARG A N 1
ATOM 6552 C CA . ARG A 1 831 ? -25.036 11.188 6.564 1.00 96.06 831 ARG A CA 1
ATOM 6553 C C . ARG A 1 831 ? -24.938 9.708 6.942 1.00 96.06 831 ARG A C 1
ATOM 6555 O O . ARG A 1 831 ? -25.481 9.330 7.977 1.00 96.06 831 ARG A O 1
ATOM 6562 N N . LEU A 1 832 ? -24.282 8.876 6.128 1.00 95.19 832 LEU A N 1
ATOM 6563 C CA . LEU A 1 832 ? -24.095 7.449 6.426 1.00 95.19 832 LEU A CA 1
ATOM 6564 C C . LEU A 1 832 ? -23.224 7.252 7.674 1.00 95.19 832 LEU A C 1
ATOM 6566 O O . LEU A 1 832 ? -23.616 6.511 8.573 1.00 95.19 832 LEU A O 1
ATOM 6570 N N . GLU A 1 833 ? -22.118 7.992 7.786 1.00 95.56 833 GLU A N 1
ATOM 6571 C CA . GLU A 1 833 ? -21.248 7.954 8.968 1.00 95.56 833 GLU A CA 1
ATOM 6572 C C . GLU A 1 833 ? -22.020 8.340 10.245 1.00 95.56 833 GLU A C 1
ATOM 6574 O O . GLU A 1 833 ? -21.955 7.638 11.256 1.00 95.56 833 GLU A O 1
ATOM 6579 N N . LYS A 1 834 ? -22.826 9.412 10.191 1.00 96.25 834 LYS A N 1
ATOM 6580 C CA . LYS A 1 834 ? -23.684 9.827 11.312 1.00 96.25 834 LYS A CA 1
ATOM 6581 C C . LYS A 1 834 ? -24.736 8.781 11.675 1.00 96.25 834 LYS A C 1
ATOM 6583 O O . LYS A 1 834 ? -24.968 8.582 12.861 1.00 96.25 834 LYS A O 1
ATOM 6588 N N . LYS A 1 835 ? -25.354 8.099 10.701 1.00 95.81 835 LYS A N 1
ATOM 6589 C CA . LYS A 1 835 ? -26.328 7.023 10.977 1.00 95.81 835 LYS A CA 1
ATOM 6590 C C . LYS A 1 835 ? -25.691 5.877 11.764 1.00 95.81 835 LYS A C 1
ATOM 6592 O O . LYS A 1 835 ? -26.291 5.395 12.719 1.00 95.81 835 LYS A O 1
ATOM 6597 N N . MET A 1 836 ? -24.471 5.481 11.404 1.00 95.62 836 MET A N 1
ATOM 6598 C CA . MET A 1 836 ? -23.736 4.436 12.124 1.00 95.62 836 MET A CA 1
ATOM 6599 C C . MET A 1 836 ? -23.356 4.877 13.543 1.00 95.62 836 MET A C 1
ATOM 6601 O O . MET A 1 836 ? -23.537 4.123 14.496 1.00 95.62 836 MET A O 1
ATOM 6605 N N . LEU A 1 837 ? -22.862 6.110 13.701 1.00 96.50 837 LEU A N 1
ATOM 6606 C CA . LEU A 1 837 ? -22.514 6.660 15.016 1.00 96.50 837 LEU A CA 1
ATOM 6607 C C . LEU A 1 837 ? -23.741 6.810 15.925 1.00 96.50 837 LEU A C 1
ATOM 6609 O O . LEU A 1 837 ? -23.661 6.472 17.104 1.00 96.50 837 LEU A O 1
ATOM 6613 N N . ASP A 1 838 ? -24.876 7.262 15.388 1.00 96.69 838 ASP A N 1
ATOM 6614 C CA . ASP A 1 838 ? -26.140 7.348 16.128 1.00 96.69 838 ASP A CA 1
ATOM 6615 C C . ASP A 1 838 ? -26.641 5.956 16.543 1.00 96.69 838 ASP A C 1
ATOM 6617 O O . ASP A 1 838 ? -27.026 5.754 17.692 1.00 96.69 838 ASP A O 1
ATOM 6621 N N . ALA A 1 839 ? -26.532 4.948 15.672 1.00 96.81 839 ALA A N 1
ATOM 6622 C CA . ALA A 1 839 ? -26.866 3.569 16.024 1.00 96.81 839 ALA A CA 1
ATOM 6623 C C . ALA A 1 839 ? -25.965 3.006 17.145 1.00 96.81 839 ALA A C 1
ATOM 6625 O O . ALA A 1 839 ? -26.471 2.350 18.061 1.00 96.81 839 ALA A O 1
ATOM 6626 N N . CYS A 1 840 ? -24.658 3.300 17.135 1.00 97.12 840 CYS A N 1
ATOM 6627 C CA . CYS A 1 840 ? -23.750 2.972 18.243 1.00 97.12 840 CYS A CA 1
ATOM 6628 C C . CYS A 1 840 ? -24.115 3.713 19.540 1.00 97.12 840 CYS A C 1
ATOM 6630 O O . CYS A 1 840 ? -24.080 3.127 20.628 1.00 97.12 840 CYS A O 1
ATOM 6632 N N . LEU A 1 841 ? -24.499 4.990 19.439 1.00 97.19 841 LEU A N 1
ATOM 6633 C CA . LEU A 1 841 ? -24.956 5.786 20.575 1.00 97.19 841 LEU A CA 1
ATOM 6634 C C . LEU A 1 841 ? -26.211 5.165 21.201 1.00 97.19 841 LEU A C 1
ATOM 6636 O O . LEU A 1 841 ? -26.236 4.919 22.407 1.00 97.19 841 LEU A O 1
ATOM 6640 N N . GLN A 1 842 ? -27.220 4.832 20.390 1.00 96.75 842 GLN A N 1
ATOM 6641 C CA . GLN A 1 842 ? -28.442 4.175 20.864 1.00 96.75 842 GLN A CA 1
ATOM 6642 C C . GLN A 1 842 ? -28.154 2.801 21.478 1.00 96.75 842 GLN A C 1
ATOM 6644 O O . GLN A 1 842 ? -28.701 2.476 22.529 1.00 96.75 842 GLN A O 1
ATOM 6649 N N . ALA A 1 843 ? -27.250 2.016 20.883 1.00 94.88 843 ALA A N 1
ATOM 6650 C CA . ALA A 1 843 ? -26.813 0.744 21.455 1.00 94.88 843 ALA A CA 1
ATOM 6651 C C . ALA A 1 843 ? -26.215 0.921 22.860 1.00 94.88 843 ALA A C 1
ATOM 6653 O O . ALA A 1 843 ? -26.536 0.162 23.772 1.00 94.88 843 ALA A O 1
ATOM 6654 N N . THR A 1 844 ? -25.393 1.954 23.049 1.00 94.19 844 THR A N 1
ATOM 6655 C CA . THR A 1 844 ? -24.778 2.285 24.342 1.00 94.19 844 THR A CA 1
ATOM 6656 C C . THR A 1 844 ? -25.832 2.727 25.363 1.00 94.19 844 THR A C 1
ATOM 6658 O O . THR A 1 844 ? -25.830 2.257 26.500 1.00 94.19 844 THR A O 1
ATOM 6661 N N . VAL A 1 845 ? -26.793 3.565 24.959 1.00 93.75 845 VAL A N 1
ATOM 6662 C CA . VAL A 1 845 ? -27.925 3.986 25.806 1.00 93.75 845 VAL A CA 1
ATOM 6663 C C . VAL A 1 845 ? -28.789 2.793 26.228 1.00 93.75 845 VAL A C 1
ATOM 6665 O O . VAL A 1 845 ? -29.211 2.711 27.383 1.00 93.75 845 VAL A O 1
ATOM 6668 N N . ASP A 1 846 ? -29.052 1.858 25.316 1.00 91.69 846 ASP A N 1
ATOM 6669 C CA . ASP A 1 846 ? -29.815 0.644 25.608 1.00 91.69 846 ASP A CA 1
ATOM 6670 C C . ASP A 1 846 ? -29.090 -0.251 26.622 1.00 91.69 846 ASP A C 1
ATOM 6672 O O . ASP A 1 846 ? -29.732 -0.774 27.533 1.00 91.69 846 ASP A O 1
ATOM 6676 N N . LEU A 1 847 ? -27.763 -0.385 26.511 1.00 88.69 847 LEU A N 1
ATOM 6677 C CA . LEU A 1 847 ? -26.934 -1.105 27.484 1.00 88.69 847 LEU A CA 1
ATOM 6678 C C . LEU A 1 847 ? -26.982 -0.447 28.867 1.00 88.69 847 LEU A C 1
ATOM 6680 O O . LEU A 1 847 ? -27.175 -1.129 29.871 1.00 88.69 847 LEU A O 1
ATOM 6684 N N . ILE A 1 848 ? -26.901 0.885 28.922 1.00 87.56 848 ILE A N 1
ATOM 6685 C CA . ILE A 1 848 ? -27.011 1.648 30.171 1.00 87.56 848 ILE A CA 1
ATOM 6686 C C . ILE A 1 848 ? -28.356 1.391 30.869 1.00 87.56 848 ILE A C 1
ATOM 6688 O O . ILE A 1 848 ? -28.395 1.217 32.087 1.00 87.56 848 ILE A O 1
ATOM 6692 N N . LYS A 1 849 ? -29.465 1.338 30.118 1.00 86.69 849 LYS A N 1
ATOM 6693 C CA . LYS A 1 849 ? -30.806 1.068 30.674 1.00 86.69 849 LYS A CA 1
ATOM 6694 C C . LYS A 1 849 ? -30.952 -0.341 31.254 1.00 86.69 849 LYS A C 1
ATOM 6696 O O . LYS A 1 849 ? -31.843 -0.555 32.070 1.00 86.69 849 LYS A O 1
ATOM 6701 N N . GLN A 1 850 ? -30.121 -1.289 30.825 1.00 84.56 850 GLN A N 1
ATOM 6702 C CA . GLN A 1 850 ? -30.149 -2.676 31.299 1.00 84.56 850 GLN A CA 1
ATOM 6703 C C . GLN A 1 850 ? -29.357 -2.884 32.599 1.00 84.56 850 GLN A C 1
ATOM 6705 O O . GLN A 1 850 ? -29.445 -3.961 33.190 1.00 84.56 850 GLN A O 1
ATOM 6710 N N . LEU A 1 851 ? -28.600 -1.882 33.066 1.00 78.94 851 LEU A N 1
ATOM 6711 C CA . LEU A 1 851 ? -27.833 -1.994 34.304 1.00 78.94 851 LEU A CA 1
ATOM 6712 C C . LEU A 1 851 ? -28.750 -2.061 35.544 1.00 78.94 851 LEU A C 1
ATOM 6714 O O . LEU A 1 851 ? -29.710 -1.293 35.653 1.00 78.94 851 LEU A O 1
ATOM 6718 N N . PRO A 1 852 ? -28.456 -2.947 36.514 1.00 70.25 852 PRO A N 1
ATOM 6719 C CA . PRO A 1 852 ? -29.224 -3.045 37.749 1.00 70.25 852 PRO A CA 1
ATOM 6720 C C . PRO A 1 852 ? -28.975 -1.822 38.648 1.00 70.25 852 PRO A C 1
ATOM 6722 O O . PRO A 1 852 ? -27.885 -1.648 39.187 1.00 70.25 852 PRO A O 1
ATOM 6725 N N . GLY A 1 853 ? -30.014 -1.001 38.837 1.00 61.47 853 GLY A N 1
ATOM 6726 C CA . GLY A 1 853 ? -30.004 0.188 39.697 1.00 61.47 853 GLY A CA 1
ATOM 6727 C C . GLY A 1 853 ? -29.747 1.481 38.918 1.00 61.47 853 GLY A C 1
ATOM 6728 O O . GLY A 1 853 ? -28.631 1.746 38.484 1.00 61.47 853 GLY A O 1
ATOM 6729 N N . HIS A 1 854 ? -30.775 2.323 38.780 1.00 55.56 854 HIS A N 1
ATOM 6730 C CA . HIS A 1 854 ? -30.687 3.610 38.073 1.00 55.56 854 HIS A CA 1
ATOM 6731 C C . HIS A 1 854 ? -29.771 4.654 38.755 1.00 55.56 854 HIS A C 1
ATOM 6733 O O . HIS A 1 854 ? -29.473 5.671 38.136 1.00 55.56 854 HIS A O 1
ATOM 6739 N N . ASP A 1 855 ? -29.275 4.371 39.967 1.00 63.56 855 ASP A N 1
ATOM 6740 C CA . ASP A 1 855 ? -28.500 5.294 40.816 1.00 63.56 855 ASP A CA 1
ATOM 6741 C C . ASP A 1 855 ? -27.019 4.894 41.009 1.00 63.56 855 ASP A C 1
ATOM 6743 O O . ASP A 1 855 ? -26.340 5.419 41.893 1.00 63.56 855 ASP A O 1
ATOM 6747 N N . VAL A 1 856 ? -26.480 3.951 40.226 1.00 69.31 856 VAL A N 1
ATOM 6748 C CA . VAL A 1 856 ? -25.059 3.571 40.351 1.00 69.31 856 VAL A CA 1
ATOM 6749 C C . VAL A 1 856 ? -24.172 4.685 39.786 1.00 69.31 856 VAL A C 1
ATOM 6751 O O . VAL A 1 856 ? -24.131 4.901 38.577 1.00 69.31 856 VAL A O 1
ATOM 6754 N N . SER A 1 857 ? -23.431 5.380 40.654 1.00 78.56 857 SER A N 1
ATOM 6755 C CA . SER A 1 857 ? -22.443 6.382 40.238 1.00 78.56 857 SER A CA 1
ATOM 6756 C C . SER A 1 857 ? -21.240 5.729 39.535 1.00 78.56 857 SER A C 1
ATOM 6758 O O . SER A 1 857 ? -20.767 4.690 40.015 1.00 78.56 857 SER A O 1
ATOM 6760 N N . PRO A 1 858 ? -20.696 6.327 38.457 1.00 82.38 858 PRO A N 1
ATOM 6761 C CA . PRO A 1 858 ? -19.521 5.795 37.774 1.00 82.38 858 PRO A CA 1
ATOM 6762 C C . PRO A 1 858 ? -18.294 5.812 38.692 1.00 82.38 858 PRO A C 1
ATOM 6764 O O . PRO A 1 858 ? -18.081 6.749 39.464 1.00 82.38 858 PRO A O 1
ATOM 6767 N N . CYS A 1 859 ? -17.480 4.761 38.606 1.00 81.62 859 CYS A N 1
ATOM 6768 C CA . CYS A 1 859 ? -16.235 4.681 39.362 1.00 81.62 859 CYS A CA 1
ATOM 6769 C C . CYS A 1 859 ? -15.171 5.668 38.821 1.00 81.62 859 CYS A C 1
ATOM 6771 O O . CYS A 1 859 ? -15.131 5.913 37.612 1.00 81.62 859 CYS A O 1
ATOM 6773 N N . PRO A 1 860 ? -14.293 6.234 39.679 1.00 78.56 860 PRO A N 1
ATOM 6774 C CA . PRO A 1 860 ? -13.203 7.103 39.237 1.00 78.56 860 PRO A CA 1
ATOM 6775 C C . PRO A 1 860 ? -12.256 6.365 38.289 1.00 78.56 860 PRO A C 1
ATOM 6777 O O . PRO A 1 860 ? -11.860 5.234 38.564 1.00 78.56 860 PRO A O 1
ATOM 6780 N N . ALA A 1 861 ? -11.861 7.021 37.201 1.00 73.50 861 ALA A N 1
ATOM 6781 C CA . ALA A 1 861 ? -11.061 6.406 36.148 1.00 73.50 861 ALA A CA 1
ATOM 6782 C C . ALA A 1 861 ? -9.869 7.293 35.761 1.00 73.50 861 ALA A C 1
ATOM 6784 O O . ALA A 1 861 ? -9.886 7.932 34.710 1.00 73.50 861 ALA A O 1
ATOM 6785 N N . PRO A 1 862 ? -8.828 7.360 36.611 1.00 79.50 862 PRO A N 1
ATOM 6786 C CA . PRO A 1 862 ? -7.670 8.219 36.365 1.00 79.50 862 PRO A CA 1
ATOM 6787 C C . PRO A 1 862 ? -6.882 7.828 35.104 1.00 79.50 862 PRO A C 1
ATOM 6789 O O . PRO A 1 862 ? -6.193 8.671 34.540 1.00 79.50 862 PRO A O 1
ATOM 6792 N N . TYR A 1 863 ? -7.011 6.578 34.644 1.00 88.81 863 TYR A N 1
ATOM 6793 C CA . TYR A 1 863 ? -6.283 6.027 33.496 1.00 88.81 863 TYR A CA 1
ATOM 6794 C C . TYR A 1 863 ? -7.214 5.413 32.440 1.00 88.81 863 TYR A C 1
ATOM 6796 O O . TYR A 1 863 ? -6.865 4.419 31.802 1.00 88.81 863 TYR A O 1
ATOM 6804 N N . ALA A 1 864 ? -8.415 5.982 32.270 1.00 88.12 864 ALA A N 1
ATOM 6805 C CA . ALA A 1 864 ? -9.369 5.517 31.265 1.00 88.12 864 ALA A CA 1
ATOM 6806 C C . ALA A 1 864 ? -8.706 5.414 29.870 1.00 88.12 864 ALA A C 1
ATOM 6808 O O . ALA A 1 864 ? -7.923 6.299 29.504 1.00 88.12 864 ALA A O 1
ATOM 6809 N N . PRO A 1 865 ? -8.994 4.362 29.077 1.00 91.62 865 PRO A N 1
ATOM 6810 C CA . PRO A 1 865 ? -8.482 4.245 27.713 1.00 91.62 865 PRO A CA 1
ATOM 6811 C C . PRO A 1 865 ? -8.864 5.461 26.873 1.00 91.62 865 PRO A C 1
ATOM 6813 O O . PRO A 1 865 ? -9.977 5.954 26.993 1.00 91.62 865 PRO A O 1
ATOM 6816 N N . SER A 1 866 ? -7.994 5.947 25.996 1.00 93.06 866 SER A N 1
ATOM 6817 C CA . SER A 1 866 ? -8.370 7.027 25.081 1.00 93.06 866 SER A CA 1
ATOM 6818 C C . SER A 1 866 ? -9.103 6.469 23.862 1.00 93.06 866 SER A C 1
ATOM 6820 O O . SER A 1 866 ? -8.709 5.441 23.315 1.00 93.06 866 SER A O 1
ATOM 6822 N N . LEU A 1 867 ? -10.175 7.148 23.446 1.00 93.69 867 LEU A N 1
ATOM 6823 C CA . LEU A 1 867 ? -10.943 6.839 22.239 1.00 93.69 867 LEU A CA 1
ATOM 6824 C C . LEU A 1 867 ? -10.713 7.925 21.187 1.00 93.69 867 LEU A C 1
ATOM 6826 O O . LEU A 1 867 ? -10.682 9.113 21.522 1.00 93.69 867 LEU A O 1
ATOM 6830 N N . LYS A 1 868 ? -10.565 7.528 19.923 1.00 87.81 868 LYS A N 1
ATOM 6831 C CA . LYS A 1 868 ? -10.354 8.433 18.792 1.00 87.81 868 LYS A CA 1
ATOM 6832 C C . LYS A 1 868 ? -11.180 8.020 17.585 1.00 87.81 868 LYS A C 1
ATOM 6834 O O . LYS A 1 868 ? -11.162 6.826 17.217 1.00 87.81 868 LYS A O 1
#

Radius of gyration: 37.06 Å; Cα contacts (8 Å, |Δi|>4): 1275; chains: 1; bounding box: 108×74×90 Å

Foldseek 3Di:
DKDAAQDQDDPQAFFWKWKAWPNDIDDRDGHHHGGMDDDDDPDPDDDDPDPDTDMDIATDPSGPDGHDDDDDDDDDDDDDPAAAADVLQVVLVVVVCVQFVQDFLPDDTQCPPVVRHTPQWDWDDDVPDHIATATHACAPRQGAEADDPSVLSSLNYAYYAPEQYAHEEADDPSVLVNPRHAEDAHYNYHYEDDHPVSQVVCCVVNSHHDHDDYDDDDDPPPPDPPDPDDDDDPVRVCQFQVNQPAWPDADPQATWGWGADPNDIDIDGDGDPPPPDDDDDDPPQDPVLVVQLVVLVVVQQCCQQPVDVQRKHQLADDPVQFDQDPVRRTDGHDSVPMDGDHPPDDQWDQDDRDYDPLPGDPVCVPPSIDGSDDDDDPPDPDDDDDDDDDDDDDDDPDDDDDDDDDDDDDDDDDPDDDDAPVVLQVVVPWPDAQWDWDWDDAPDNVADTATAIAGQAKDAFFDWRTKRFPVQKDFLCVLLVHPVVSVVLCPPQADSLLSVLVSLVVLVVCAPVRSCNNVSVNLVSLLLAAPLSFHAPLLDDPVLLVLLFLPPLSVVSVVVNVVLVSSVVCCVVVVSVCVVSPPVDPDDPPPPDDDSSSSSSSSLSQLQQWADPPVHTTMGTVNGPRRAAEDLPAPWDFDDDVRITITGGRRIHHRGGGHYHAGFDDPPCPPVPVVDDDDDDDTDHDAQSVCCNRHNAGHLPNQFHKDKKKWAFFPPDPCLVLLQVLQVVVVAHNIGIFIQTVPCLLVSLQLCQLNQLLSQDDDSVCNNVSNPDGDLDGPPDLQSSVQSLVVLLVVLVVSLVSNPDDLVVLVVLLPDPSRDSSSNRSSSNVNVVNVSSVVNNVSSVVSLVPRPDPPRHHDDRPGGIDMD

Solvent-accessible surface area (backbone atoms only — not comparable to full-atom values): 51439 Å² total; per-residue (Å²): 62,34,36,52,29,85,60,84,69,54,100,88,51,41,55,28,23,34,36,38,48,89,93,42,81,46,71,81,45,74,60,55,68,78,36,77,48,78,50,85,79,90,72,78,84,74,87,69,98,58,100,70,86,70,72,48,73,43,53,41,91,86,26,71,40,72,60,82,76,74,48,75,78,85,89,75,92,80,87,72,95,68,66,58,40,36,64,61,45,53,55,26,52,50,49,54,35,60,74,57,65,66,88,68,74,75,64,86,48,60,42,34,57,81,92,58,39,24,80,47,55,41,61,47,84,49,100,90,50,55,27,42,52,30,30,45,52,52,48,65,62,71,39,62,47,60,78,67,72,48,63,51,59,38,54,59,25,25,36,42,32,52,22,50,25,52,30,26,52,54,63,62,62,59,64,58,68,34,82,47,43,37,36,41,36,46,36,64,45,56,56,40,59,55,71,41,65,64,49,50,53,33,32,78,71,67,60,24,51,73,41,71,79,56,70,80,90,74,81,84,77,81,73,75,84,72,64,101,64,91,82,78,54,72,71,51,50,34,61,30,18,59,66,61,68,43,76,75,48,77,55,101,73,29,43,28,19,40,27,46,55,96,92,39,81,44,77,49,72,48,70,54,88,79,78,71,81,79,99,70,77,83,84,71,76,50,69,70,55,51,52,48,28,54,49,37,42,50,51,52,51,47,40,30,53,70,69,36,89,55,26,35,48,53,53,41,72,46,78,89,29,48,44,64,52,101,84,55,51,36,39,80,46,72,63,90,65,40,46,76,43,74,86,81,85,64,71,52,53,78,49,82,78,67,49,53,91,93,54,52,60,70,66,32,74,76,64,38,43,47,65,89,80,89,90,83,78,90,69,86,76,73,92,70,90,71,88,76,86,82,80,92,82,88,87,84,92,85,81,90,79,88,88,81,91,80,84,91,79,91,77,88,79,86,88,79,91,76,70,56,54,68,57,54,40,45,78,71,67,37,62,96,51,47,48,38,81,43,78,41,82,42,94,50,86,92,46,71,60,33,65,32,39,16,25,61,42,75,42,50,63,69,39,68,42,40,57,41,40,52,89,68,42,49,33,59,41,70,76,60,75,33,61,68,58,42,49,60,59,42,60,92,61,34,54,68,61,56,56,50,22,53,52,52,53,51,46,56,72,51,36,89,76,27,92,56,34,50,58,51,53,50,48,63,58,41,61,19,17,24,80,72,67,24,50,21,62,73,78,49,51,75,78,59,51,53,56,34,50,57,45,70,56,44,55,52,41,54,53,49,50,51,49,52,49,52,39,56,66,43,42,64,67,50,45,74,58,39,70,70,72,44,81,87,59,96,66,87,72,66,86,76,83,75,61,69,68,60,54,52,50,39,34,43,30,47,59,28,23,51,66,39,69,62,93,84,40,65,27,42,44,78,86,33,45,52,29,42,36,77,38,84,89,45,81,15,40,74,40,79,50,97,67,26,40,32,33,44,34,70,53,68,43,50,58,66,38,70,44,62,26,31,73,68,60,76,55,77,60,57,75,78,40,73,82,78,66,98,70,94,77,78,79,56,69,66,25,42,64,53,38,24,54,40,25,22,39,60,62,93,81,38,72,54,23,62,48,78,40,38,38,26,60,33,84,84,32,95,58,36,67,60,52,39,52,54,34,44,78,70,78,38,54,61,66,31,77,44,69,34,37,60,96,38,30,58,57,36,55,59,68,45,45,22,63,49,49,42,38,67,56,85,54,78,85,48,44,67,58,42,53,69,50,77,78,98,67,62,96,84,43,74,28,53,47,43,35,49,44,51,50,51,43,50,50,37,51,53,55,56,66,50,30,91,64,55,69,69,55,40,55,56,51,66,69,43,89,82,53,54,66,66,55,44,44,33,41,54,48,51,43,52,54,48,52,50,45,50,46,34,37,51,41,41,53,55,54,61,72,69,50,90,60,99,78,67,62,57,50,90,59,96,37,51,46,48,76,89

InterPro domains:
  IPR000719 Protein kinase domain [PF00069] (292-364)
  IPR000719 Protein kinase domain [PS50011] (157-466)
  IPR000719 Protein kinase domain [SM00220] (242-453)
  IPR008271 Serine/threonine-protein kinase, active site [PS00108] (312-324)
  IPR011009 Protein kinase-like domain superfamily [SSF56112] (225-368)
  IPR015353 Rubisco LSMT, substrate-binding domain [PF09273] (715-837)
  IPR017441 Protein kinase, ATP binding site [PS00107] (248-269)
  IPR024788 Malectin-like domain [PF12819] (1-76)
  IPR032675 Leucine-rich repeat domain superfamily [G3DSA:3.80.10.10] (90-208)
  IPR036464 Rubisco LSMT, substrate-binding domain superfamily [G3DSA:3.90.1420.10] (700-849)
  IPR036464 Rubisco LSMT, substrate-binding domain superfamily [SSF81822] (694-859)
  IPR046341 SET domain superfamily [SSF82199] (419-703)